Protein AF-A0A819GSH6-F1 (afdb_monomer_lite)

Structure (mmCIF, N/CA/C/O backbone):
data_AF-A0A819GSH6-F1
#
_entry.id   AF-A0A819GSH6-F1
#
loop_
_atom_site.group_PDB
_atom_site.id
_atom_site.type_symbol
_atom_site.label_atom_id
_atom_site.label_alt_id
_atom_site.label_comp_id
_atom_site.label_asym_id
_atom_site.label_entity_id
_atom_site.label_seq_id
_atom_site.pdbx_PDB_ins_code
_atom_site.Cartn_x
_atom_site.Cartn_y
_atom_site.Cartn_z
_atom_site.occupancy
_atom_site.B_iso_or_equiv
_atom_site.auth_seq_id
_atom_site.auth_comp_id
_atom_site.auth_asym_id
_atom_site.auth_atom_id
_atom_site.pdbx_PDB_model_num
ATOM 1 N N . MET A 1 1 ? -55.012 -60.116 -41.519 1.00 29.56 1 MET A N 1
ATOM 2 C CA . MET A 1 1 ? -55.286 -61.247 -40.594 1.00 29.56 1 MET A CA 1
ATOM 3 C C . MET A 1 1 ? -55.506 -60.691 -39.180 1.00 29.56 1 MET A C 1
ATOM 5 O O . MET A 1 1 ? -55.038 -59.587 -38.940 1.00 29.56 1 MET A O 1
ATOM 9 N N . PRO A 1 2 ? -56.245 -61.376 -38.283 1.00 50.84 2 PRO A N 1
ATOM 10 C CA . PRO A 1 2 ? -56.673 -60.858 -36.967 1.00 50.84 2 PRO A CA 1
ATOM 11 C C . PRO A 1 2 ? -55.722 -61.301 -35.817 1.00 50.84 2 PRO A C 1
ATOM 13 O O . PRO A 1 2 ? -54.854 -62.135 -36.055 1.00 50.84 2 PRO A O 1
ATOM 16 N N . LYS A 1 3 ? -55.830 -60.839 -34.554 1.00 34.78 3 LYS A N 1
ATOM 17 C CA . LYS A 1 3 ? -56.989 -60.931 -33.624 1.00 34.78 3 LYS A CA 1
ATOM 18 C C . LYS A 1 3 ? -56.891 -59.908 -32.463 1.00 34.78 3 LYS A C 1
ATOM 20 O O . LYS A 1 3 ? -55.824 -59.796 -31.889 1.00 34.78 3 LYS A O 1
ATOM 25 N N . LYS A 1 4 ? -57.987 -59.169 -32.172 1.00 39.97 4 LYS A N 1
ATOM 26 C CA . LYS A 1 4 ? -58.878 -59.247 -30.962 1.00 39.97 4 LYS A CA 1
ATOM 27 C C . LYS A 1 4 ? -58.210 -58.791 -29.643 1.00 39.97 4 LYS A C 1
ATOM 29 O O . LYS A 1 4 ? -57.125 -59.265 -29.366 1.00 39.97 4 LYS A O 1
ATOM 34 N N . ARG A 1 5 ? -58.811 -58.010 -28.729 1.00 35.88 5 ARG A N 1
ATOM 35 C CA . ARG A 1 5 ? -60.200 -57.544 -28.401 1.00 35.88 5 ARG A CA 1
ATOM 36 C C . ARG A 1 5 ? -60.038 -56.415 -27.323 1.00 35.88 5 ARG A C 1
ATOM 38 O O . ARG A 1 5 ? -58.924 -56.310 -26.835 1.00 35.88 5 ARG A O 1
ATOM 45 N N . ASN A 1 6 ? -60.972 -55.627 -26.760 1.00 34.88 6 ASN A N 1
ATOM 46 C CA . ASN A 1 6 ? -62.384 -55.133 -26.856 1.00 34.88 6 ASN A CA 1
ATOM 47 C C . ASN A 1 6 ? -62.482 -54.078 -25.688 1.00 34.88 6 ASN A C 1
ATOM 49 O O . ASN A 1 6 ? -61.658 -54.190 -24.788 1.00 34.88 6 ASN A O 1
ATOM 53 N N . ARG A 1 7 ? -63.427 -53.150 -25.445 1.00 32.84 7 ARG A N 1
ATOM 54 C CA . ARG A 1 7 ? -64.599 -52.442 -26.048 1.00 32.84 7 ARG A CA 1
ATOM 55 C C . ARG A 1 7 ? -65.018 -51.395 -24.948 1.00 32.84 7 ARG A C 1
ATOM 57 O O . ARG A 1 7 ? -64.733 -51.691 -23.794 1.00 32.84 7 ARG A O 1
ATOM 64 N N . ASN A 1 8 ? -65.735 -50.274 -25.118 1.00 31.33 8 ASN A N 1
ATOM 65 C CA . ASN A 1 8 ? -66.332 -49.534 -26.247 1.00 31.33 8 ASN A CA 1
ATOM 66 C C . ASN A 1 8 ? -66.898 -48.179 -25.730 1.00 31.33 8 ASN A C 1
ATOM 68 O O . ASN A 1 8 ? -67.348 -48.190 -24.591 1.00 31.33 8 ASN A O 1
ATOM 72 N N . GLU A 1 9 ? -67.052 -47.155 -26.594 1.00 31.59 9 GLU A N 1
ATOM 73 C CA . GLU A 1 9 ? -67.928 -45.952 -26.407 1.00 31.59 9 GLU A CA 1
ATOM 74 C C . GLU A 1 9 ? -67.539 -45.005 -25.217 1.00 31.59 9 GLU A C 1
ATOM 76 O O . GLU A 1 9 ? -66.958 -45.463 -24.242 1.00 31.59 9 GLU A O 1
ATOM 81 N N . PHE A 1 10 ? -67.754 -43.673 -25.214 1.00 26.70 10 PHE A N 1
ATOM 82 C CA . PHE A 1 10 ? -68.437 -42.749 -26.147 1.00 26.70 10 PHE A CA 1
ATOM 83 C C . PHE A 1 10 ? -67.972 -41.271 -25.962 1.00 26.70 10 PHE A C 1
ATOM 85 O O . PHE A 1 10 ? -67.733 -40.891 -24.825 1.00 26.70 10 PHE A O 1
ATOM 92 N N . VAL A 1 11 ? -67.977 -40.480 -27.056 1.00 28.11 11 VAL A N 1
ATOM 93 C CA . VAL A 1 11 ? -68.292 -39.019 -27.163 1.00 28.11 11 VAL A CA 1
ATOM 94 C C . VAL A 1 11 ? -67.421 -37.960 -26.436 1.00 28.11 11 VAL A C 1
ATOM 96 O O . VAL A 1 11 ? -67.377 -37.942 -25.215 1.00 28.11 11 VAL A O 1
ATOM 99 N N . ASP A 1 12 ? -66.783 -37.095 -27.251 1.00 26.88 12 ASP A N 1
ATOM 100 C CA . ASP A 1 12 ? -66.803 -35.601 -27.346 1.00 26.88 12 ASP A CA 1
ATOM 101 C C . ASP A 1 12 ? -66.763 -34.723 -26.050 1.00 26.88 12 ASP A C 1
ATOM 103 O O . ASP A 1 12 ? -67.093 -35.177 -24.963 1.00 26.88 12 ASP A O 1
ATOM 107 N N . GLU A 1 13 ? -66.350 -33.442 -26.044 1.00 27.77 13 GLU A N 1
ATOM 108 C CA . GLU A 1 13 ? -66.309 -32.418 -27.109 1.00 27.77 13 GLU A CA 1
ATOM 109 C C . GLU A 1 13 ? -65.309 -31.264 -26.782 1.00 27.77 13 GLU A C 1
ATOM 111 O O . GLU A 1 13 ? -64.917 -31.105 -25.631 1.00 27.77 13 GLU A O 1
ATOM 116 N N . GLN A 1 14 ? -64.939 -30.464 -27.797 1.00 27.42 14 GLN A N 1
ATOM 117 C CA . GLN A 1 14 ? -64.312 -29.116 -27.760 1.00 27.42 14 GLN A CA 1
ATOM 118 C C . GLN A 1 14 ? -63.014 -28.824 -26.959 1.00 27.42 14 GLN A C 1
ATOM 120 O O . GLN A 1 14 ? -62.959 -28.836 -25.733 1.00 27.42 14 GLN A O 1
ATOM 125 N N . ALA A 1 15 ? -62.017 -28.326 -27.700 1.00 27.75 15 ALA A N 1
ATOM 126 C CA . ALA A 1 15 ? -61.119 -27.252 -27.273 1.00 27.75 15 ALA A CA 1
ATOM 127 C C . ALA A 1 15 ? -60.969 -26.286 -28.464 1.00 27.75 15 ALA A C 1
ATOM 129 O O . ALA A 1 15 ? -60.637 -26.735 -29.562 1.00 27.75 15 ALA A O 1
ATOM 130 N N . GLU A 1 16 ? -61.264 -25.001 -28.269 1.00 25.88 16 GLU A N 1
ATOM 131 C CA . GLU A 1 16 ? -61.119 -23.952 -29.288 1.00 25.88 16 GLU A CA 1
ATOM 132 C C . GLU A 1 16 ? -59.935 -23.046 -28.926 1.00 25.88 16 GLU A C 1
ATOM 134 O O . GLU A 1 16 ? -59.720 -22.730 -27.755 1.00 25.88 16 GLU A O 1
ATOM 139 N N . GLU A 1 17 ? -59.164 -22.641 -29.934 1.00 27.50 17 GLU A N 1
ATOM 140 C CA . GLU A 1 17 ? -58.280 -21.480 -29.841 1.00 27.50 17 GLU A CA 1
ATOM 141 C C . GLU A 1 17 ? -59.147 -20.222 -29.958 1.00 27.50 17 GLU A C 1
ATOM 143 O O . GLU A 1 17 ? -59.957 -20.144 -30.881 1.00 27.50 17 GLU A O 1
ATOM 148 N N . ASP A 1 18 ? -58.933 -19.212 -29.113 1.00 23.55 18 ASP A N 1
ATOM 149 C CA . ASP A 1 18 ? -59.076 -17.831 -29.579 1.00 23.55 18 ASP A CA 1
ATOM 150 C C . ASP A 1 18 ? -58.216 -16.858 -28.761 1.00 23.55 18 ASP A C 1
ATOM 152 O O . ASP A 1 18 ? -57.791 -17.156 -27.642 1.00 23.55 18 ASP A O 1
ATOM 156 N N . SER A 1 19 ? -57.914 -15.708 -29.360 1.00 27.12 19 SER A N 1
ATOM 157 C CA . SER A 1 19 ? -56.946 -14.732 -28.844 1.00 27.12 19 SER A CA 1
ATOM 158 C C . SER A 1 19 ? -57.616 -13.581 -28.089 1.00 27.12 19 SER A C 1
ATOM 160 O O . SER A 1 19 ? -58.735 -13.183 -28.407 1.00 27.12 19 SER A O 1
ATOM 162 N N . ALA A 1 20 ? -56.899 -12.977 -27.137 1.00 28.45 20 ALA A N 1
ATOM 163 C CA . ALA A 1 20 ? -57.297 -11.718 -26.510 1.00 28.45 20 ALA A CA 1
ATOM 164 C C . ALA A 1 20 ? -56.077 -10.804 -26.322 1.00 28.45 20 ALA A C 1
ATOM 166 O O . ALA A 1 20 ? -55.145 -11.136 -25.592 1.00 28.45 20 ALA A O 1
ATOM 167 N N . GLU A 1 21 ? -56.087 -9.656 -26.996 1.00 31.52 21 GLU A N 1
ATOM 168 C CA . GLU A 1 21 ? -55.086 -8.596 -26.844 1.00 31.52 21 GLU A CA 1
ATOM 169 C C . GLU A 1 21 ? -55.420 -7.747 -25.606 1.00 31.52 21 GLU A C 1
ATOM 171 O O . GLU A 1 21 ? -56.542 -7.250 -25.478 1.00 31.52 21 GLU A O 1
ATOM 176 N N . GLU A 1 22 ? -54.458 -7.530 -24.705 1.00 29.08 22 GLU A N 1
ATOM 177 C CA . GLU A 1 22 ? -54.650 -6.651 -23.545 1.00 29.08 22 GLU A CA 1
ATOM 178 C C . GLU A 1 22 ? -54.141 -5.232 -23.861 1.00 29.08 22 GLU A C 1
ATOM 180 O O . GLU A 1 22 ? -52.987 -5.031 -24.241 1.00 29.08 22 GLU A O 1
ATOM 185 N N . SER A 1 23 ? -55.030 -4.237 -23.778 1.00 36.78 23 SER A N 1
ATOM 186 C CA . SER A 1 23 ? -54.825 -2.930 -24.424 1.00 36.78 23 SER A CA 1
ATOM 187 C C . SER A 1 23 ? -54.284 -1.824 -23.501 1.00 36.78 23 SER A C 1
ATOM 189 O O . SER A 1 23 ? -54.570 -1.766 -22.303 1.00 36.78 23 SER A O 1
ATOM 191 N N . ASP A 1 24 ? -53.552 -0.868 -24.089 1.00 39.53 24 ASP A N 1
ATOM 192 C CA . ASP A 1 24 ? -52.845 0.239 -23.409 1.00 39.53 24 ASP A CA 1
ATOM 193 C C . ASP A 1 24 ? -53.706 1.166 -22.522 1.00 39.53 24 ASP A C 1
ATOM 195 O O . ASP A 1 24 ? -53.179 2.035 -21.812 1.00 39.53 24 ASP A O 1
ATOM 199 N N . THR A 1 25 ? -55.032 1.020 -22.532 1.00 38.94 25 THR A N 1
ATOM 200 C CA . THR A 1 25 ? -55.928 1.817 -21.688 1.00 38.94 25 THR A CA 1
ATOM 201 C C . THR A 1 25 ? -55.748 1.558 -20.192 1.00 38.94 25 THR A C 1
ATOM 203 O O . THR A 1 25 ? -55.953 2.485 -19.407 1.00 38.94 25 THR A O 1
ATOM 206 N N . GLU A 1 26 ? -55.332 0.359 -19.771 1.00 38.50 26 GLU A N 1
ATOM 207 C CA . GLU A 1 26 ? -55.174 0.048 -18.339 1.00 38.50 26 GLU A CA 1
ATOM 208 C C . GLU A 1 26 ? -53.912 0.678 -17.731 1.00 38.50 26 GLU A C 1
ATOM 210 O O . GLU A 1 26 ? -53.970 1.285 -16.656 1.00 38.50 26 GLU A O 1
ATOM 215 N N . LYS A 1 27 ? -52.781 0.640 -18.454 1.00 45.66 27 LYS A N 1
ATOM 216 C CA . LYS A 1 27 ? -51.521 1.282 -18.032 1.00 45.66 27 LYS A CA 1
ATOM 217 C C . LYS A 1 27 ? -51.714 2.784 -17.791 1.00 45.66 27 LYS A C 1
ATOM 219 O O . LYS A 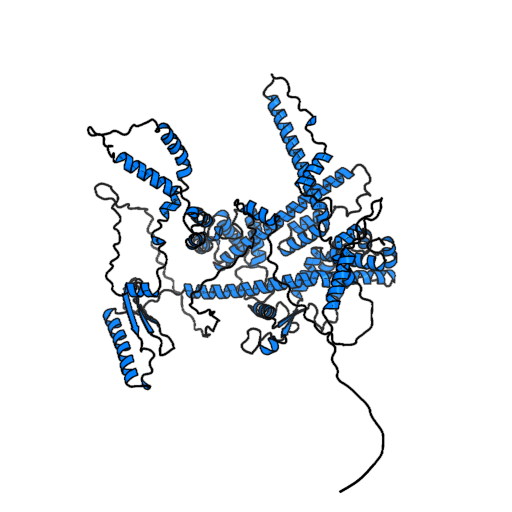1 27 ? -51.272 3.316 -16.770 1.00 45.66 27 LYS A O 1
ATOM 224 N N . LYS A 1 28 ? -52.459 3.463 -18.674 1.00 42.84 28 LYS A N 1
ATOM 225 C CA . LYS A 1 28 ? -52.787 4.894 -18.528 1.00 42.84 28 LYS A CA 1
ATOM 226 C C . LYS A 1 28 ? -53.732 5.179 -17.351 1.00 42.84 28 LYS A C 1
ATOM 228 O O . LYS A 1 28 ? -53.584 6.219 -16.711 1.00 42.84 28 LYS A O 1
ATOM 233 N N . GLN A 1 29 ? -54.639 4.263 -17.003 1.00 41.03 29 GLN A N 1
ATOM 234 C CA . GLN A 1 29 ? -55.496 4.416 -15.818 1.00 41.03 29 GLN A CA 1
ATOM 235 C C . GLN A 1 29 ? -54.728 4.219 -14.500 1.00 41.03 29 GLN A C 1
ATOM 237 O O . GLN A 1 29 ? -54.904 5.022 -13.581 1.00 41.03 29 GLN A O 1
ATOM 242 N N . ARG A 1 30 ? -53.806 3.245 -14.414 1.00 44.84 30 ARG A N 1
ATOM 243 C CA . ARG A 1 30 ? -52.916 3.095 -13.242 1.00 44.84 30 ARG A CA 1
ATOM 244 C C . ARG A 1 30 ? -52.026 4.329 -13.033 1.00 44.84 30 ARG A C 1
ATOM 246 O O . ARG A 1 30 ? -51.965 4.849 -11.919 1.00 44.84 30 ARG A O 1
ATOM 253 N N . ALA A 1 31 ? -51.419 4.861 -14.096 1.00 46.72 31 ALA A N 1
ATOM 254 C CA . ALA A 1 31 ? -50.611 6.084 -14.020 1.00 46.72 31 ALA A CA 1
ATOM 255 C C . ALA A 1 31 ? -51.419 7.314 -13.545 1.00 46.72 31 ALA A C 1
ATOM 257 O O . ALA A 1 31 ? -50.927 8.119 -12.749 1.00 46.72 31 ALA A O 1
ATOM 258 N N . ALA A 1 32 ? -52.678 7.443 -13.981 1.00 41.22 32 ALA A N 1
ATOM 259 C CA . ALA A 1 32 ? -53.573 8.510 -13.532 1.00 41.22 32 ALA A CA 1
ATOM 260 C C . ALA A 1 32 ? -53.967 8.379 -12.047 1.00 41.22 32 ALA A C 1
ATOM 262 O O . ALA A 1 32 ? -54.071 9.394 -11.356 1.00 41.22 32 ALA A O 1
ATOM 263 N N . ALA A 1 33 ? -54.147 7.156 -11.535 1.00 40.84 33 ALA A N 1
ATOM 264 C CA . ALA A 1 33 ? -54.435 6.912 -10.120 1.00 40.84 33 ALA A CA 1
ATOM 265 C C . ALA A 1 33 ? -53.255 7.312 -9.212 1.00 40.84 33 ALA A C 1
ATOM 267 O O . ALA A 1 33 ? -53.446 8.045 -8.240 1.00 40.84 33 ALA A O 1
ATOM 268 N N . LEU A 1 34 ? -52.028 6.921 -9.578 1.00 44.56 34 LEU A N 1
ATOM 269 C CA . LEU A 1 34 ? -50.799 7.282 -8.856 1.00 44.56 34 LEU A CA 1
ATOM 270 C C . LEU A 1 34 ? -50.559 8.802 -8.811 1.00 44.56 34 LEU A C 1
ATOM 272 O O . LEU A 1 34 ? -50.246 9.339 -7.748 1.00 44.56 34 LEU A O 1
ATOM 276 N N . LYS A 1 35 ? -50.792 9.528 -9.917 1.00 42.09 35 LYS A N 1
ATOM 277 C CA . LYS A 1 35 ? -50.723 11.004 -9.904 1.00 42.09 35 LYS A CA 1
ATOM 278 C C . LYS A 1 35 ? -51.824 11.662 -9.063 1.00 42.09 35 LYS A C 1
ATOM 280 O O . LYS A 1 35 ? -51.605 12.760 -8.560 1.00 42.09 35 LYS A O 1
ATOM 285 N N . LYS A 1 36 ? -52.975 11.010 -8.854 1.00 35.50 36 LYS A N 1
ATOM 286 C CA . LYS A 1 36 ? -54.042 11.541 -7.988 1.00 35.50 36 LYS A CA 1
ATOM 287 C C . LYS A 1 36 ? -53.735 11.387 -6.496 1.00 35.50 36 LYS A C 1
ATOM 289 O O . LYS A 1 36 ? -54.053 12.292 -5.732 1.00 35.50 36 LYS A O 1
ATOM 294 N N . LEU A 1 37 ? -53.074 10.298 -6.097 1.00 36.56 37 LEU A N 1
ATOM 295 C CA . LEU A 1 37 ? -52.664 10.053 -4.706 1.00 36.56 37 LEU A CA 1
ATOM 296 C C . LEU A 1 37 ? -51.582 11.029 -4.211 1.00 36.56 37 LEU A C 1
ATOM 298 O O . LEU A 1 37 ? -51.635 11.451 -3.061 1.00 36.56 37 LEU A O 1
ATOM 302 N N . LYS A 1 38 ? -50.661 11.475 -5.079 1.00 37.47 38 LYS A N 1
ATOM 303 C CA . LYS A 1 38 ? -49.689 12.535 -4.732 1.00 37.47 38 LYS A CA 1
ATOM 304 C C . LYS A 1 38 ? -50.292 13.952 -4.651 1.00 37.47 38 LYS A C 1
ATOM 306 O O . LYS A 1 38 ? -49.584 14.878 -4.282 1.00 37.47 38 LYS A O 1
ATOM 311 N N . SER A 1 39 ? -51.576 14.138 -4.978 1.00 32.41 39 SER A N 1
ATOM 312 C CA . SER A 1 39 ? -52.223 15.460 -5.077 1.00 32.41 39 SER A CA 1
ATOM 313 C C . SER A 1 39 ? -53.180 15.795 -3.920 1.00 32.41 39 SER A C 1
ATOM 315 O O . SER A 1 39 ? -53.810 16.850 -3.961 1.00 32.41 39 SER A O 1
ATOM 317 N N . SER A 1 40 ? -53.346 14.918 -2.921 1.00 31.62 40 SER A N 1
ATOM 318 C CA . SER A 1 40 ? -54.374 15.063 -1.871 1.00 31.62 40 SER A CA 1
ATOM 319 C C . SER A 1 40 ? -53.837 15.057 -0.433 1.00 31.62 40 SER A C 1
ATOM 321 O O . SER A 1 40 ? -54.568 14.676 0.477 1.00 31.62 40 SER A O 1
ATOM 323 N N . ARG A 1 41 ? -52.571 15.443 -0.217 1.00 33.78 41 ARG A N 1
ATOM 324 C CA . ARG A 1 41 ? -51.947 15.561 1.120 1.00 33.78 41 ARG A CA 1
ATOM 325 C C . ARG A 1 41 ? -51.356 16.961 1.354 1.00 33.78 41 ARG A C 1
ATOM 327 O O . ARG A 1 41 ? -50.232 17.108 1.810 1.00 33.78 41 ARG A O 1
ATOM 334 N N . GLN A 1 42 ? -52.121 17.985 0.982 1.00 35.22 42 GLN A N 1
ATOM 335 C CA . GLN A 1 42 ? -51.819 19.400 1.209 1.00 35.22 42 GLN A CA 1
ATOM 336 C C . GLN A 1 42 ? -53.148 20.122 1.509 1.00 35.22 42 GLN A C 1
ATOM 338 O O . GLN A 1 42 ? -54.169 19.735 0.936 1.00 35.22 42 GLN A O 1
ATOM 343 N N . MET A 1 43 ? -53.121 21.155 2.363 1.00 28.27 43 MET A N 1
ATOM 344 C CA . MET A 1 43 ? -54.264 21.906 2.938 1.00 28.27 43 MET A CA 1
ATOM 345 C C . MET A 1 43 ? -54.957 21.308 4.184 1.00 28.27 43 MET A C 1
ATOM 347 O O . MET A 1 43 ? -56.093 20.838 4.104 1.00 28.27 43 MET A O 1
ATOM 351 N N . SER A 1 44 ? -54.330 21.478 5.352 1.00 26.19 44 SER A N 1
ATOM 352 C CA . SER A 1 44 ? -55.020 21.793 6.620 1.00 26.19 44 SER A CA 1
ATOM 353 C C . SER A 1 44 ? -54.020 22.372 7.628 1.00 26.19 44 SER A C 1
ATOM 355 O O . SER A 1 44 ? -53.086 21.667 7.999 1.00 26.19 44 SER A O 1
ATOM 357 N N . ASP A 1 45 ? -54.225 23.617 8.060 1.00 32.47 45 ASP A N 1
ATOM 358 C CA . ASP A 1 45 ? -53.485 24.241 9.167 1.00 32.47 45 ASP A CA 1
ATOM 359 C C . ASP A 1 45 ? -54.259 24.030 10.487 1.00 32.47 45 ASP A C 1
ATOM 361 O O . ASP A 1 45 ? -55.463 24.294 10.503 1.00 32.47 45 ASP A O 1
ATOM 365 N N . ASP A 1 46 ? -53.589 23.521 11.531 1.00 29.64 46 ASP A N 1
ATOM 366 C CA . ASP A 1 46 ? -53.741 23.848 12.972 1.00 29.64 46 ASP A CA 1
ATOM 367 C C . ASP A 1 46 ? -52.935 22.830 13.835 1.00 29.64 46 ASP A C 1
ATOM 369 O O . ASP A 1 46 ? -53.196 21.631 13.773 1.00 29.64 46 ASP A O 1
ATOM 373 N N . ASP A 1 47 ? -51.974 23.353 14.610 1.00 32.16 47 ASP A N 1
ATOM 374 C CA . ASP A 1 47 ? -51.281 22.881 15.837 1.00 32.16 47 ASP A CA 1
ATOM 375 C C . ASP A 1 47 ? -50.829 21.400 16.079 1.00 32.16 47 ASP A C 1
ATOM 377 O O . ASP A 1 47 ? -51.636 20.490 16.258 1.00 32.16 47 ASP A O 1
ATOM 381 N N . ASP A 1 48 ? -49.502 21.273 16.292 1.00 38.59 48 ASP A N 1
ATOM 382 C CA . ASP A 1 48 ? -48.715 20.383 17.192 1.00 38.59 48 ASP A CA 1
ATOM 383 C C . ASP A 1 48 ? -48.576 18.833 17.013 1.00 38.59 48 ASP A C 1
ATOM 385 O O . ASP A 1 48 ? -49.509 18.093 16.714 1.00 38.59 48 ASP A O 1
ATOM 389 N N . ASP A 1 49 ? -47.352 18.355 17.329 1.00 36.12 49 ASP A N 1
ATOM 390 C CA . ASP A 1 49 ? -46.922 16.982 17.708 1.00 36.12 49 ASP A CA 1
ATOM 391 C C . ASP A 1 49 ? -46.896 15.803 16.679 1.00 36.12 49 ASP A C 1
ATOM 393 O O . ASP A 1 49 ? -47.231 14.669 17.030 1.00 36.12 49 ASP A O 1
ATOM 397 N N . GLU A 1 50 ? -46.354 15.979 15.458 1.00 31.45 50 GLU A N 1
ATOM 398 C CA . GLU A 1 50 ? -45.926 14.850 14.575 1.00 31.45 50 GLU A CA 1
ATOM 399 C C . GLU A 1 50 ? -44.515 15.018 13.929 1.00 31.45 50 GLU A C 1
ATOM 401 O O . GLU A 1 50 ? -44.376 15.072 12.707 1.00 31.45 50 GLU A O 1
ATOM 406 N N . GLU A 1 51 ? -43.432 15.018 14.724 1.00 32.62 51 GLU A N 1
ATOM 407 C CA . GLU A 1 51 ? -42.054 14.753 14.236 1.00 32.62 51 GLU A CA 1
ATOM 408 C C . GLU A 1 51 ? -41.427 13.542 14.965 1.00 32.62 51 GLU A C 1
ATOM 410 O O . GLU A 1 51 ? -41.064 13.645 16.133 1.00 32.62 51 GLU A O 1
ATOM 415 N N . ASP A 1 52 ? -41.318 12.386 14.284 1.00 34.25 52 ASP A N 1
ATOM 416 C CA . ASP A 1 52 ? -40.410 11.260 14.637 1.00 34.25 52 ASP A CA 1
ATOM 417 C C . ASP A 1 52 ? -40.460 10.086 13.619 1.00 34.25 52 ASP A C 1
ATOM 419 O O . ASP A 1 52 ? -39.510 9.311 13.505 1.00 34.25 52 ASP A O 1
ATOM 423 N N . GLU A 1 53 ? -41.560 9.903 12.871 1.00 38.34 53 GLU A N 1
ATOM 424 C CA . GLU A 1 53 ? -41.768 8.711 12.019 1.00 38.34 53 GLU A CA 1
ATOM 425 C C . GLU A 1 53 ? -41.125 8.794 10.616 1.00 38.34 53 GLU A C 1
ATOM 427 O O . GLU A 1 53 ? -41.814 8.780 9.594 1.00 38.34 53 GLU A O 1
ATOM 432 N N . VAL A 1 54 ? -39.788 8.802 10.546 1.00 36.97 54 VAL A N 1
ATOM 433 C CA . VAL A 1 54 ? -39.054 8.486 9.301 1.00 36.97 54 VAL A CA 1
ATOM 434 C C . VAL A 1 54 ? -37.870 7.553 9.583 1.00 36.97 54 VAL A C 1
ATOM 436 O O . VAL A 1 54 ? -36.745 7.989 9.814 1.00 36.97 54 VAL A O 1
ATOM 439 N N . MET A 1 55 ? -38.114 6.240 9.548 1.00 44.59 55 MET A N 1
ATOM 440 C CA . MET A 1 55 ? -37.039 5.240 9.543 1.00 44.59 55 MET A CA 1
ATOM 441 C C . MET A 1 55 ? -36.365 5.232 8.162 1.00 44.59 55 MET A C 1
ATOM 443 O O . MET A 1 55 ? -37.046 5.041 7.155 1.00 44.59 55 MET A O 1
ATOM 447 N N . ASP A 1 56 ? -35.045 5.441 8.108 1.00 61.00 56 ASP A N 1
ATOM 448 C CA . ASP A 1 56 ? -34.282 5.450 6.851 1.00 61.00 56 ASP A CA 1
ATOM 449 C C . ASP A 1 56 ? -34.375 4.079 6.152 1.00 61.00 56 ASP A C 1
ATOM 451 O O . ASP A 1 56 ? -34.145 3.031 6.764 1.00 61.00 56 ASP A O 1
ATOM 455 N N . GLU A 1 57 ? -34.706 4.084 4.858 1.00 44.28 57 GLU A N 1
ATOM 456 C CA . GLU A 1 57 ? -34.878 2.876 4.049 1.00 44.28 57 GLU A CA 1
ATOM 457 C C . GLU A 1 57 ? -33.588 2.038 3.988 1.00 44.28 57 GLU A C 1
ATOM 459 O O . GLU A 1 57 ? -33.656 0.813 3.879 1.00 44.28 57 GLU A O 1
ATOM 464 N N . GLN A 1 58 ? -32.408 2.661 4.115 1.00 46.25 58 GLN A N 1
ATOM 465 C CA . GLN A 1 58 ? -31.145 1.924 4.196 1.00 46.25 58 GLN A CA 1
ATOM 466 C C . GLN A 1 58 ? -30.957 1.245 5.559 1.00 46.25 58 GLN A C 1
ATOM 468 O O . GLN A 1 58 ? -30.577 0.077 5.606 1.00 46.25 58 GLN A O 1
ATOM 473 N N . ALA A 1 59 ? -31.279 1.925 6.664 1.00 45.72 59 ALA A N 1
ATOM 474 C CA . ALA A 1 59 ? -31.229 1.322 7.998 1.00 45.72 59 ALA A CA 1
ATOM 475 C C . ALA A 1 59 ? -32.238 0.165 8.128 1.00 45.72 59 ALA A C 1
ATOM 477 O O . ALA A 1 59 ? -31.938 -0.856 8.750 1.00 45.72 59 ALA A O 1
ATOM 478 N N . ALA A 1 60 ? -33.399 0.288 7.474 1.00 51.66 60 ALA A N 1
ATOM 479 C CA . ALA A 1 60 ? -34.372 -0.789 7.343 1.00 51.66 60 ALA A CA 1
ATOM 480 C C . ALA A 1 60 ? -33.827 -1.971 6.518 1.00 51.66 60 ALA A C 1
ATOM 482 O O . ALA A 1 60 ? -33.967 -3.110 6.956 1.00 51.66 60 ALA A O 1
ATOM 483 N N . LYS A 1 61 ? -33.161 -1.736 5.375 1.00 55.06 61 LYS A N 1
ATOM 484 C CA . LYS A 1 61 ? -32.528 -2.799 4.563 1.00 55.06 61 LYS A CA 1
ATOM 485 C C . LYS A 1 61 ? -31.423 -3.536 5.318 1.00 55.06 61 LYS A C 1
ATOM 487 O O . LYS A 1 61 ? -31.381 -4.765 5.278 1.00 55.06 61 LYS A O 1
ATOM 492 N N . ASP A 1 62 ? -30.570 -2.812 6.044 1.00 53.28 62 ASP A N 1
ATOM 493 C CA . ASP A 1 62 ? -29.560 -3.429 6.906 1.00 53.28 62 ASP A CA 1
ATOM 494 C C . ASP A 1 62 ? -30.208 -4.284 8.006 1.00 53.28 62 ASP A C 1
ATOM 496 O O . ASP A 1 62 ? -29.799 -5.432 8.180 1.00 53.28 62 ASP A O 1
ATOM 500 N N . LEU A 1 63 ? -31.262 -3.793 8.677 1.00 48.88 63 LEU A N 1
ATOM 501 C CA . LEU A 1 63 ? -32.038 -4.566 9.660 1.00 48.88 63 LEU A CA 1
ATOM 502 C C . LEU A 1 63 ? -32.690 -5.819 9.045 1.00 48.88 63 LEU A C 1
ATOM 504 O O . LEU A 1 63 ? -32.686 -6.889 9.655 1.00 48.88 63 LEU A O 1
ATOM 508 N N . GLN A 1 64 ? -33.237 -5.704 7.834 1.00 44.97 64 GLN A N 1
ATOM 509 C CA . GLN A 1 64 ? -33.956 -6.782 7.152 1.00 44.97 64 GLN A CA 1
ATOM 510 C C . GLN A 1 64 ? -33.029 -7.954 6.785 1.00 44.97 64 GLN A C 1
ATOM 512 O O . GLN A 1 64 ? -33.466 -9.102 6.797 1.00 44.97 64 GLN A O 1
ATOM 517 N N . GLY A 1 65 ? -31.732 -7.690 6.587 1.00 47.34 65 GLY A N 1
ATOM 518 C CA . GLY A 1 65 ? -30.692 -8.714 6.441 1.00 47.34 65 GLY A CA 1
ATOM 519 C C . GLY A 1 65 ? -30.349 -9.504 7.717 1.00 47.34 65 GLY A C 1
ATOM 520 O O . GLY A 1 65 ? -29.539 -10.427 7.641 1.00 47.34 65 GLY A O 1
ATOM 521 N N . PHE A 1 66 ? -30.929 -9.176 8.882 1.00 42.09 66 PHE A N 1
ATOM 522 C CA . PHE A 1 66 ? -30.657 -9.857 10.161 1.00 42.09 66 PHE A CA 1
ATOM 523 C C . PHE A 1 66 ? -31.780 -10.776 10.667 1.00 42.09 66 PHE A C 1
ATOM 525 O O . PHE A 1 66 ? -31.561 -11.512 11.634 1.00 42.09 66 PHE A O 1
ATOM 532 N N . ILE A 1 67 ? -32.972 -10.757 10.058 1.00 30.14 67 ILE A N 1
ATOM 533 C CA . ILE A 1 67 ? -34.115 -11.578 10.494 1.00 30.14 67 ILE A CA 1
ATOM 534 C C . ILE A 1 67 ? -34.158 -12.880 9.684 1.00 30.14 67 ILE A C 1
ATOM 536 O O . ILE A 1 67 ? -34.921 -13.022 8.734 1.00 30.14 67 ILE A O 1
ATOM 540 N N . ALA A 1 68 ? -33.336 -13.849 10.089 1.00 32.12 68 ALA A N 1
ATOM 541 C CA . ALA A 1 68 ? -33.504 -15.244 9.694 1.00 32.12 68 ALA A CA 1
ATOM 542 C C . ALA A 1 68 ? -34.396 -15.959 10.724 1.00 32.12 68 ALA A C 1
ATOM 544 O O . ALA A 1 68 ? -34.035 -16.040 11.902 1.00 32.12 68 ALA A O 1
ATOM 545 N N . GLU A 1 69 ? -35.551 -16.482 10.302 1.00 26.91 69 GLU A N 1
ATOM 546 C CA . GLU A 1 69 ? -36.350 -17.363 11.161 1.00 26.91 69 GLU A CA 1
ATOM 547 C C . GLU A 1 69 ? -35.637 -18.720 11.342 1.00 26.91 69 GLU A C 1
ATOM 549 O O . GLU A 1 69 ? -35.090 -19.263 10.378 1.00 26.91 69 GLU A O 1
ATOM 554 N N . PRO A 1 70 ? -35.597 -19.290 12.563 1.00 29.47 70 PRO A N 1
ATOM 555 C CA . PRO A 1 70 ? -34.788 -20.470 12.851 1.00 29.47 70 PRO A CA 1
ATOM 556 C C . PRO A 1 70 ? -35.463 -21.791 12.433 1.00 29.47 70 PRO A C 1
ATOM 558 O O . PRO A 1 70 ? -35.864 -22.583 13.286 1.00 29.47 70 PRO A O 1
ATOM 561 N N . GLY A 1 71 ? -35.469 -22.050 11.123 1.00 28.02 71 GLY A N 1
ATOM 562 C CA . GLY A 1 71 ? -35.365 -23.397 10.549 1.00 28.02 71 GLY A CA 1
ATOM 563 C C . GLY A 1 71 ? -36.640 -24.064 10.018 1.00 28.02 71 GLY A C 1
ATOM 564 O O . GLY A 1 71 ? -37.546 -24.390 10.777 1.00 28.02 71 GLY A O 1
ATOM 565 N N . GLU A 1 72 ? -36.592 -24.417 8.732 1.00 25.88 72 GLU A N 1
ATOM 566 C CA . GLU A 1 72 ? -37.045 -25.703 8.179 1.00 25.88 72 GLU A CA 1
ATOM 567 C C . GLU A 1 72 ? -36.036 -26.113 7.076 1.00 25.88 72 GLU A C 1
ATOM 569 O O . GLU A 1 72 ? -35.401 -25.243 6.475 1.00 25.88 72 GLU A O 1
ATOM 574 N N . ASP A 1 73 ? -35.795 -27.417 6.889 1.00 28.03 73 ASP A N 1
ATOM 575 C CA . ASP A 1 73 ? -34.740 -27.947 6.002 1.00 28.03 73 ASP A CA 1
ATOM 576 C C . ASP A 1 73 ? -35.213 -28.129 4.541 1.00 28.03 73 ASP A C 1
ATOM 578 O O . ASP A 1 73 ? -36.374 -28.449 4.306 1.00 28.03 73 ASP A O 1
ATOM 582 N N . GLU A 1 74 ? -34.269 -27.988 3.598 1.00 31.80 74 GLU A N 1
ATOM 583 C CA . GLU A 1 74 ? -34.255 -28.435 2.183 1.00 31.80 74 GLU A CA 1
ATOM 584 C C . GLU A 1 74 ? -35.586 -28.615 1.406 1.00 31.80 74 GLU A C 1
ATOM 586 O O . GLU A 1 74 ? -36.283 -29.614 1.569 1.00 31.80 74 GLU A O 1
ATOM 591 N N . GLU A 1 75 ? -35.775 -27.816 0.345 1.00 24.73 75 GLU A N 1
ATOM 592 C CA . GLU A 1 75 ? -36.091 -28.369 -0.988 1.00 24.73 75 GLU A CA 1
ATOM 593 C C . GLU A 1 75 ? -35.563 -27.438 -2.110 1.00 24.73 75 GLU A C 1
ATOM 595 O O . GLU A 1 75 ? -35.659 -26.215 -2.009 1.00 24.73 75 GLU A O 1
ATOM 600 N N . ASP A 1 76 ? -34.951 -28.013 -3.156 1.00 34.16 76 ASP A N 1
ATOM 601 C CA . ASP A 1 76 ? -34.499 -27.300 -4.368 1.00 34.16 76 ASP A CA 1
ATOM 602 C C . ASP A 1 76 ? -35.714 -26.856 -5.205 1.00 34.16 76 ASP A C 1
ATOM 604 O O . ASP A 1 76 ? -36.502 -27.713 -5.612 1.00 34.16 76 ASP A O 1
ATOM 608 N N . ASP A 1 77 ? -35.801 -25.582 -5.611 1.00 26.30 77 ASP A N 1
ATOM 609 C CA . ASP A 1 77 ? -36.514 -25.244 -6.852 1.00 26.30 77 ASP A CA 1
ATOM 610 C C . ASP A 1 77 ? -35.961 -23.999 -7.576 1.00 26.30 77 ASP A C 1
ATOM 612 O O . ASP A 1 77 ? -35.102 -23.268 -7.082 1.00 26.30 77 ASP A O 1
ATOM 616 N N . ASN A 1 78 ? -36.402 -23.817 -8.819 1.00 30.41 78 ASN A N 1
ATOM 617 C CA . ASN A 1 78 ? -35.755 -22.998 -9.837 1.00 30.41 78 ASN A CA 1
ATOM 618 C C . ASN A 1 78 ? -36.308 -21.566 -9.854 1.00 30.41 78 ASN A C 1
ATOM 620 O O . ASN A 1 78 ? -37.385 -21.328 -10.407 1.00 30.41 78 ASN A O 1
ATOM 624 N N . GLU A 1 79 ? -35.537 -20.593 -9.366 1.00 27.55 79 GLU A N 1
ATOM 625 C CA . GLU A 1 79 ? -35.803 -19.185 -9.683 1.00 27.55 79 GLU A CA 1
ATOM 626 C C . GLU A 1 79 ? -35.271 -18.801 -11.074 1.00 27.55 79 GLU A C 1
ATOM 628 O O . GLU A 1 79 ? -34.349 -19.406 -11.626 1.00 27.55 79 GLU A O 1
ATOM 633 N N . ASN A 1 80 ? -35.945 -17.831 -11.692 1.00 23.88 80 ASN A N 1
ATOM 634 C CA . ASN A 1 80 ? -35.948 -17.618 -13.135 1.00 23.88 80 ASN A CA 1
ATOM 635 C C . ASN A 1 80 ? -35.534 -16.173 -13.444 1.00 23.88 80 ASN A C 1
ATOM 637 O O . ASN A 1 80 ? -36.385 -15.283 -13.432 1.00 23.88 80 ASN A O 1
ATOM 641 N N . ASP A 1 81 ? -34.237 -15.954 -13.690 1.00 24.72 81 ASP A N 1
ATOM 642 C CA . ASP A 1 81 ? -33.618 -14.634 -13.892 1.00 24.72 81 ASP A CA 1
ATOM 643 C C . ASP A 1 81 ? -34.327 -13.799 -14.980 1.00 24.72 81 ASP A C 1
ATOM 645 O O . ASP A 1 81 ? -34.026 -13.894 -16.175 1.00 24.72 81 ASP A O 1
ATOM 649 N N . GLN A 1 82 ? -35.239 -12.913 -14.568 1.00 26.70 82 GLN A N 1
ATOM 650 C CA . GLN A 1 82 ? -35.675 -11.800 -15.406 1.00 26.70 82 GLN A CA 1
ATOM 651 C C . GLN A 1 82 ? -34.654 -10.670 -15.296 1.00 26.70 82 GLN A C 1
ATOM 653 O O . GLN A 1 82 ? -34.637 -9.908 -14.334 1.00 26.70 82 GLN A O 1
ATOM 658 N N . SER A 1 83 ? -33.809 -10.570 -16.319 1.00 25.31 83 SER A N 1
ATOM 659 C CA . SER A 1 83 ? -32.791 -9.534 -16.464 1.00 25.31 83 SER A CA 1
ATOM 660 C C . SER A 1 83 ? -33.379 -8.120 -16.360 1.00 25.31 83 SER A C 1
ATOM 662 O O . SER A 1 83 ? -34.041 -7.652 -17.293 1.00 25.31 83 SER A O 1
ATOM 664 N N . GLY A 1 84 ? -33.074 -7.417 -15.267 1.00 25.00 84 GLY A N 1
ATOM 665 C CA . GLY A 1 84 ? -33.119 -5.956 -15.235 1.00 25.00 84 GLY A CA 1
ATOM 666 C C . GLY A 1 84 ? -32.048 -5.404 -16.177 1.00 25.00 84 GLY A C 1
ATOM 667 O O . GLY A 1 84 ? -30.903 -5.848 -16.139 1.00 25.00 84 GLY A O 1
ATOM 668 N N . SER A 1 85 ? -32.428 -4.496 -17.074 1.00 25.64 85 SER A N 1
ATOM 669 C CA . SER A 1 85 ? -31.561 -4.015 -18.153 1.00 25.64 85 SER A CA 1
ATOM 670 C C . SER A 1 85 ? -31.115 -2.572 -17.939 1.00 25.64 85 SER A C 1
ATOM 672 O O . SER A 1 85 ? -31.969 -1.689 -17.908 1.00 25.64 85 SER A O 1
ATOM 674 N N . GLY A 1 86 ? -29.800 -2.348 -17.941 1.00 27.25 86 GLY A N 1
ATOM 675 C CA . GLY A 1 86 ? -29.191 -1.039 -18.183 1.00 27.25 86 GLY A CA 1
ATOM 676 C C . GLY A 1 86 ? -29.329 -0.039 -17.040 1.00 27.25 86 GLY A C 1
ATOM 677 O O . GLY A 1 86 ? -30.199 0.827 -17.078 1.00 27.25 86 GLY A O 1
ATOM 678 N N . GLU A 1 87 ? -28.398 -0.101 -16.092 1.00 25.44 87 GLU A N 1
ATOM 679 C CA . GLU A 1 87 ? -27.906 1.126 -15.465 1.00 25.44 87 GLU A CA 1
ATOM 680 C C . GLU A 1 87 ? -26.959 1.786 -16.478 1.00 25.44 87 GLU A C 1
ATOM 682 O O . GLU A 1 87 ? -26.106 1.118 -17.068 1.00 25.44 87 GLU A O 1
ATOM 687 N N . SER A 1 88 ? -27.196 3.063 -16.770 1.00 27.30 88 SER A N 1
ATOM 688 C CA . SER A 1 88 ? -26.305 3.887 -17.584 1.00 27.30 88 SER A CA 1
ATOM 689 C C . SER A 1 88 ? -25.082 4.286 -16.771 1.00 27.30 88 SER A C 1
ATOM 691 O O . SER A 1 88 ? -25.180 4.458 -15.559 1.00 27.30 88 SER A O 1
ATOM 693 N N . GLU A 1 89 ? -23.960 4.499 -17.451 1.00 28.39 89 GLU A N 1
ATOM 694 C CA . GLU A 1 89 ? -22.858 5.287 -16.903 1.00 28.39 89 GLU A CA 1
ATOM 695 C C . GLU A 1 89 ? -23.414 6.698 -16.623 1.00 28.39 89 GLU A C 1
ATOM 697 O O . GLU A 1 89 ? -23.796 7.414 -17.549 1.00 28.39 89 GLU A O 1
ATOM 702 N N . GLU A 1 90 ? -23.584 7.041 -15.344 1.00 27.33 90 GLU A N 1
ATOM 703 C CA . GLU A 1 90 ? -23.788 8.425 -14.914 1.00 27.33 90 GLU A CA 1
ATOM 704 C C . GLU A 1 90 ? -22.396 9.065 -14.873 1.00 27.33 90 GLU A C 1
ATOM 706 O O . GLU A 1 90 ? -21.516 8.564 -14.174 1.00 27.33 90 GLU A O 1
ATOM 711 N N . ASP A 1 91 ? -22.173 10.114 -15.670 1.00 30.58 91 ASP A N 1
ATOM 712 C CA . ASP A 1 91 ? -20.927 10.882 -15.626 1.00 30.58 91 ASP A CA 1
ATOM 713 C C . ASP A 1 91 ? -20.746 11.479 -14.216 1.00 30.58 91 ASP A C 1
ATOM 715 O O . ASP A 1 91 ? -21.677 12.088 -13.682 1.00 30.58 91 ASP A O 1
ATOM 719 N N . ASP A 1 92 ? -19.556 11.325 -13.621 1.00 35.44 92 ASP A N 1
ATOM 720 C CA . ASP A 1 92 ? -19.213 11.897 -12.310 1.00 35.44 92 ASP A CA 1
ATOM 721 C C . ASP A 1 92 ? -19.138 13.443 -12.398 1.00 35.44 92 ASP A C 1
ATOM 723 O O . ASP A 1 92 ? -18.076 14.038 -12.611 1.00 35.44 92 ASP A O 1
ATOM 727 N N . ASP A 1 93 ? -20.295 14.097 -12.265 1.00 41.72 93 ASP A N 1
ATOM 728 C CA . ASP A 1 93 ? -20.478 15.555 -12.227 1.00 41.72 93 ASP A CA 1
ATOM 729 C C . ASP A 1 93 ? -19.752 16.137 -10.990 1.00 41.72 93 ASP A C 1
ATOM 731 O O . ASP A 1 93 ? -20.264 16.085 -9.872 1.00 41.72 93 ASP A O 1
ATOM 735 N N . ILE A 1 94 ? -18.535 16.665 -11.189 1.00 50.69 94 ILE A N 1
ATOM 736 C CA . ILE A 1 94 ? -17.612 17.096 -10.118 1.00 50.69 94 ILE A CA 1
ATOM 737 C C . ILE A 1 94 ? -18.283 18.079 -9.138 1.00 50.69 94 ILE A C 1
ATOM 739 O O . ILE A 1 94 ? -18.684 19.182 -9.526 1.00 50.69 94 ILE A O 1
ATOM 743 N N . ASP A 1 95 ? -18.329 17.702 -7.856 1.00 53.03 95 ASP A N 1
ATOM 744 C CA . ASP A 1 95 ? -18.894 18.476 -6.748 1.00 53.03 95 ASP A CA 1
ATOM 745 C C . ASP A 1 95 ? -18.376 19.929 -6.671 1.00 53.03 95 ASP A C 1
ATOM 747 O O . ASP A 1 95 ? -17.207 20.222 -6.931 1.00 53.03 95 ASP A O 1
ATOM 751 N N . GLU A 1 96 ? -19.214 20.859 -6.187 1.00 53.38 96 GLU A N 1
ATOM 752 C CA . GLU A 1 96 ? -18.796 22.256 -5.947 1.00 53.38 96 GLU A CA 1
ATOM 753 C C . GLU A 1 96 ? -17.634 22.375 -4.933 1.00 53.38 96 GLU A C 1
ATOM 755 O O . GLU A 1 96 ? -16.896 23.361 -4.967 1.00 53.38 96 GLU A O 1
ATOM 760 N N . GLU A 1 97 ? -17.448 21.380 -4.055 1.00 54.81 97 GLU A N 1
ATOM 761 C CA . GLU A 1 97 ? -16.345 21.314 -3.081 1.00 54.81 97 GLU A CA 1
ATOM 762 C C . GLU A 1 97 ? -15.021 20.875 -3.749 1.00 54.81 97 GLU A C 1
ATOM 764 O O . GLU A 1 97 ? -13.974 21.474 -3.492 1.00 54.81 97 GLU A O 1
ATOM 769 N N . ASP A 1 98 ? -15.065 19.945 -4.712 1.00 65.69 98 ASP A N 1
ATOM 770 C CA . ASP A 1 98 ? -13.898 19.568 -5.526 1.00 65.69 98 ASP A CA 1
ATOM 771 C C . ASP A 1 98 ? -13.548 20.644 -6.568 1.00 65.69 98 ASP A C 1
ATOM 773 O O . ASP A 1 98 ? -12.372 20.932 -6.799 1.00 65.69 98 ASP A O 1
ATOM 777 N N . LEU A 1 99 ? -14.540 21.344 -7.131 1.00 64.12 99 LEU A N 1
ATOM 778 C CA . LEU A 1 99 ? -14.303 22.536 -7.956 1.00 64.12 99 LEU A CA 1
ATOM 779 C C . LEU A 1 99 ? -13.639 23.675 -7.161 1.00 64.12 99 LEU A C 1
ATOM 781 O O . LEU A 1 99 ? -12.860 24.440 -7.739 1.00 64.12 99 LEU A O 1
ATOM 785 N N . GLN A 1 100 ? -13.890 23.787 -5.850 1.00 63.28 100 GLN A N 1
ATOM 786 C CA . GLN A 1 100 ? -13.136 24.695 -4.978 1.00 63.28 100 GLN A CA 1
ATOM 787 C C . GLN A 1 100 ? -11.701 24.209 -4.751 1.00 63.28 100 GLN A C 1
ATOM 789 O O . GLN A 1 100 ? -10.780 25.005 -4.931 1.00 63.28 100 GLN A O 1
ATOM 794 N N . LEU A 1 101 ? -11.488 22.923 -4.452 1.00 60.50 101 LEU A N 1
ATOM 795 C CA . LEU A 1 101 ? -10.146 22.339 -4.314 1.00 60.50 101 LEU A CA 1
ATOM 796 C C . LEU A 1 101 ? -9.301 22.497 -5.587 1.00 60.50 101 LEU A C 1
ATOM 798 O O . LEU A 1 101 ? -8.122 22.842 -5.502 1.00 60.50 101 LEU A O 1
ATOM 802 N N . ILE A 1 102 ? -9.882 22.312 -6.774 1.00 54.22 102 ILE A N 1
ATOM 803 C CA . ILE A 1 102 ? -9.185 22.533 -8.048 1.00 54.22 102 ILE A CA 1
ATOM 804 C C . ILE A 1 102 ? -8.860 24.023 -8.230 1.00 54.22 102 ILE A C 1
ATOM 806 O O . ILE A 1 102 ? -7.731 24.360 -8.587 1.00 54.22 102 ILE A O 1
ATOM 810 N N . ALA A 1 103 ? -9.801 24.932 -7.953 1.00 52.56 103 ALA A N 1
ATOM 811 C CA . ALA A 1 103 ? -9.571 26.372 -8.092 1.00 52.56 103 ALA A CA 1
ATOM 812 C C . ALA A 1 103 ? -8.506 26.910 -7.114 1.00 52.56 103 ALA A C 1
ATOM 814 O O . ALA A 1 103 ? -7.695 27.748 -7.506 1.00 52.56 103 ALA A O 1
ATOM 815 N N . GLU A 1 104 ? -8.478 26.414 -5.874 1.00 49.41 104 GLU A N 1
ATOM 816 C CA . GLU A 1 104 ? -7.515 26.812 -4.836 1.00 49.41 104 GLU A CA 1
ATOM 817 C C . GLU A 1 104 ? -6.092 26.298 -5.128 1.00 49.41 104 GLU A C 1
ATOM 819 O O . GLU A 1 104 ? -5.119 26.974 -4.804 1.00 49.41 104 GLU A O 1
ATOM 824 N N . ASN A 1 105 ? -5.954 25.160 -5.824 1.00 54.50 105 ASN A N 1
ATOM 825 C CA . ASN A 1 105 ? -4.654 24.628 -6.255 1.00 54.50 105 ASN A CA 1
ATOM 826 C C . ASN A 1 105 ? -4.168 25.148 -7.628 1.00 54.50 105 ASN A C 1
ATOM 828 O O . ASN A 1 105 ? -2.998 24.959 -7.953 1.00 54.50 105 ASN A O 1
ATOM 832 N N . THR A 1 106 ? -5.022 25.779 -8.451 1.00 46.78 106 THR A N 1
ATOM 833 C CA . THR A 1 106 ? -4.673 26.165 -9.844 1.00 46.78 106 THR A CA 1
ATOM 834 C C . THR A 1 106 ? -4.858 27.646 -10.194 1.00 46.78 106 THR A C 1
ATOM 836 O O . THR A 1 106 ? -4.452 28.063 -11.278 1.00 46.78 106 THR A O 1
ATOM 839 N N . ASN A 1 107 ? -5.471 28.460 -9.326 1.00 39.53 107 ASN A N 1
ATOM 840 C CA . ASN A 1 107 ? -5.758 29.895 -9.520 1.00 39.53 107 ASN A CA 1
ATOM 841 C C . ASN A 1 107 ? -6.597 30.293 -10.766 1.00 39.53 107 ASN A C 1
ATOM 843 O O . ASN A 1 107 ? -6.993 31.457 -10.879 1.00 39.53 107 ASN A O 1
ATOM 847 N N . LYS A 1 108 ? -6.948 29.377 -11.682 1.00 42.16 108 LYS A N 1
ATOM 848 C CA . LYS A 1 108 ? -7.786 29.660 -12.867 1.00 42.16 108 LYS A CA 1
ATOM 849 C C . LYS A 1 108 ? -9.265 29.313 -12.574 1.00 42.16 108 LYS A C 1
ATOM 851 O O . LYS A 1 108 ? -9.633 28.160 -12.372 1.00 42.16 108 LYS A O 1
ATOM 856 N N . ARG A 1 109 ? -10.155 30.323 -12.546 1.00 35.78 109 ARG A N 1
ATOM 857 C CA . ARG A 1 109 ? -11.605 30.157 -12.262 1.00 35.78 109 ARG A CA 1
ATOM 858 C C . ARG A 1 109 ? -12.388 29.582 -13.452 1.00 35.78 109 ARG A C 1
ATOM 860 O O . ARG A 1 109 ? -12.753 30.318 -14.370 1.00 35.78 109 ARG A O 1
ATOM 867 N N . ILE A 1 110 ? -12.742 28.301 -13.379 1.00 43.06 110 ILE A N 1
ATOM 868 C CA . ILE A 1 110 ? -13.642 27.631 -14.335 1.00 43.06 110 ILE A CA 1
ATOM 869 C C . ILE A 1 110 ? -15.100 28.101 -14.124 1.00 43.06 110 ILE A C 1
ATOM 871 O O . ILE A 1 110 ? -15.512 28.419 -13.008 1.00 43.06 110 ILE A O 1
ATOM 875 N N . LYS A 1 111 ? -15.896 28.168 -15.202 1.00 35.28 111 LYS A N 1
ATOM 876 C CA . LYS A 1 111 ? -17.352 28.418 -15.163 1.00 35.28 111 LYS A CA 1
ATOM 877 C C . LYS A 1 111 ? -18.095 27.321 -15.939 1.00 35.28 111 LYS A C 1
ATOM 879 O O . LYS A 1 111 ? -17.692 27.045 -17.071 1.00 35.28 111 LYS A O 1
ATOM 884 N N . PRO A 1 112 ? -19.200 26.757 -15.419 1.00 31.64 112 PRO A N 1
ATOM 885 C CA . PRO A 1 112 ? -19.958 25.728 -16.126 1.00 31.64 112 PRO A CA 1
ATOM 886 C C . PRO A 1 112 ? -20.642 26.287 -17.386 1.00 31.64 112 PRO A C 1
ATOM 888 O O . PRO A 1 112 ? -21.435 27.233 -17.322 1.00 31.64 112 PRO A O 1
ATOM 891 N N . LYS A 1 113 ? -20.359 25.685 -18.548 1.00 30.70 113 LYS A N 1
ATOM 892 C CA . LYS A 1 113 ? -21.060 25.972 -19.811 1.00 30.70 113 LYS A CA 1
ATOM 893 C C . LYS A 1 113 ? -22.343 25.145 -19.895 1.00 30.70 113 LYS A C 1
ATOM 895 O O . LYS A 1 113 ? -22.315 23.969 -20.238 1.00 30.70 113 LYS A O 1
ATOM 900 N N . ARG A 1 114 ? -23.487 25.781 -19.648 1.00 29.38 114 ARG A N 1
ATOM 901 C CA . ARG A 1 114 ? -24.804 25.165 -19.854 1.00 29.38 114 ARG A CA 1
ATOM 902 C C . ARG A 1 114 ? -25.143 25.129 -21.348 1.00 29.38 114 ARG A C 1
ATOM 904 O O . ARG A 1 114 ? -25.454 26.169 -21.924 1.00 29.38 114 ARG A O 1
ATOM 911 N N . VAL A 1 115 ? -25.088 23.952 -21.972 1.00 29.30 115 VAL A N 1
ATOM 912 C CA . VAL A 1 115 ? -25.494 23.774 -23.377 1.00 29.30 115 VAL A CA 1
ATOM 913 C C . VAL A 1 115 ? -27.015 23.920 -23.495 1.00 29.30 115 VAL A C 1
ATOM 915 O O . VAL A 1 115 ? -27.769 23.258 -22.782 1.00 29.30 115 VAL A O 1
ATOM 918 N N . GLN A 1 116 ? -27.466 24.798 -24.391 1.00 27.91 116 GLN A N 1
ATOM 919 C CA . GLN A 1 116 ? -28.878 25.023 -24.702 1.00 27.91 116 GLN A CA 1
ATOM 920 C C . GLN A 1 116 ? -29.143 24.524 -26.124 1.00 27.91 116 GLN A C 1
ATOM 922 O O . GLN A 1 116 ? -28.626 25.086 -27.085 1.00 27.91 116 GLN A O 1
ATOM 927 N N . ILE A 1 117 ? -29.924 23.448 -26.243 1.00 31.31 117 ILE A N 1
ATOM 928 C CA . ILE A 1 117 ? -30.308 22.872 -27.535 1.00 31.31 117 ILE A CA 1
ATOM 929 C C . ILE A 1 117 ? -31.544 23.616 -28.044 1.00 31.31 117 ILE A C 1
ATOM 931 O O . ILE A 1 117 ? -32.662 23.362 -27.598 1.00 31.31 117 ILE A O 1
ATOM 935 N N . GLU A 1 118 ? -31.327 24.514 -28.997 1.00 26.80 118 GLU A N 1
ATOM 936 C CA . GLU A 1 118 ? -32.350 24.995 -29.925 1.00 26.80 118 GLU A CA 1
ATOM 937 C C . GLU A 1 118 ? -31.973 24.490 -31.321 1.00 26.80 118 GLU A C 1
ATOM 939 O O . GLU A 1 118 ? -30.793 24.441 -31.668 1.00 26.80 118 GLU A O 1
ATOM 944 N N . GLY A 1 119 ? -32.965 24.060 -32.097 1.00 28.47 119 GLY A N 1
ATOM 945 C CA . GLY A 1 119 ? -32.768 23.548 -33.449 1.00 28.47 119 GLY A CA 1
ATOM 946 C C . GLY A 1 119 ? -33.815 24.120 -34.391 1.00 28.47 119 GLY A C 1
ATOM 947 O O . GLY A 1 119 ? -34.973 24.265 -34.003 1.00 28.47 119 GLY A O 1
ATOM 948 N N . GLU A 1 120 ? -33.393 24.416 -35.614 1.00 26.58 120 GLU A N 1
ATOM 949 C CA . GLU A 1 120 ? -34.235 24.717 -36.772 1.00 26.58 120 GLU A CA 1
ATOM 950 C C . GLU A 1 120 ? -33.539 24.147 -38.021 1.00 26.58 120 GLU A C 1
ATOM 952 O O . GLU A 1 120 ? -32.310 24.031 -38.055 1.00 26.58 120 GLU A O 1
ATOM 957 N N . ASP A 1 121 ? -34.335 23.716 -38.997 1.00 27.77 121 ASP A N 1
ATOM 958 C CA . ASP A 1 121 ? -33.893 22.983 -40.188 1.00 27.77 121 ASP A CA 1
ATOM 959 C C . ASP A 1 121 ? -33.454 23.921 -41.334 1.00 27.77 121 ASP A C 1
ATOM 961 O O . ASP A 1 121 ? -33.987 25.022 -41.461 1.00 27.77 121 ASP A O 1
ATOM 965 N N . ASP A 1 122 ? -32.552 23.458 -42.212 1.00 28.30 122 ASP A N 1
ATOM 966 C CA . ASP A 1 122 ? -32.760 23.466 -43.679 1.00 28.30 122 ASP A CA 1
ATOM 967 C C . ASP A 1 122 ? -31.629 22.706 -44.421 1.00 28.30 122 ASP A C 1
ATOM 969 O O . ASP A 1 122 ? -30.505 22.578 -43.928 1.00 28.30 122 ASP A O 1
ATOM 973 N N . ASP A 1 123 ? -31.946 22.167 -45.605 1.00 28.88 123 ASP A N 1
ATOM 974 C CA . ASP A 1 123 ? -31.090 21.278 -46.415 1.00 28.88 123 ASP A CA 1
ATOM 975 C C . ASP A 1 123 ? -30.092 22.014 -47.346 1.00 28.88 123 ASP A C 1
ATOM 977 O O . ASP A 1 123 ? -30.404 23.080 -47.873 1.00 28.88 123 ASP A O 1
ATOM 981 N N . GLU A 1 124 ? -28.958 21.377 -47.689 1.00 29.95 124 GLU A N 1
ATOM 982 C CA . GLU A 1 124 ? -28.669 20.929 -49.077 1.00 29.95 124 GLU A CA 1
ATOM 983 C C . GLU A 1 124 ? -27.439 19.979 -49.157 1.00 29.95 124 GLU A C 1
ATOM 985 O O . GLU A 1 124 ? -26.670 19.835 -48.206 1.00 29.95 124 GLU A O 1
ATOM 990 N N . GLU A 1 125 ? -27.301 19.244 -50.271 1.00 27.95 125 GLU A N 1
ATOM 991 C CA . GLU A 1 125 ? -26.420 18.066 -50.418 1.00 27.95 125 GLU A CA 1
ATOM 992 C C . GLU A 1 125 ? -25.014 18.366 -50.990 1.00 27.95 125 GLU A C 1
ATOM 994 O O . GLU A 1 125 ? -24.892 19.122 -51.949 1.00 27.95 125 GLU A O 1
ATOM 999 N N . GLU A 1 126 ? -23.987 17.600 -50.581 1.00 26.98 126 GLU A N 1
ATOM 1000 C CA . GLU A 1 126 ? -23.106 16.910 -51.550 1.00 26.98 126 GLU A CA 1
ATOM 1001 C C . GLU A 1 126 ? -22.409 15.664 -50.946 1.00 26.98 126 GLU A C 1
ATOM 1003 O O . GLU A 1 126 ? -22.423 15.445 -49.735 1.00 26.98 126 GLU A O 1
ATOM 1008 N N . GLN A 1 127 ? -21.877 14.769 -51.794 1.00 26.84 127 GLN A N 1
ATOM 1009 C CA . GLN A 1 127 ? -21.593 13.362 -51.443 1.00 26.84 127 GLN A CA 1
ATOM 1010 C C . GLN A 1 127 ? -20.117 12.957 -51.607 1.00 26.84 127 GLN A C 1
ATOM 1012 O O . GLN A 1 127 ? -19.570 13.159 -52.689 1.00 26.84 127 GLN A O 1
ATOM 1017 N N . GLN A 1 128 ? -19.532 12.269 -50.609 1.00 26.83 128 GLN A N 1
ATOM 1018 C CA . GLN A 1 128 ? -18.534 11.167 -50.723 1.00 26.83 128 GLN A CA 1
ATOM 1019 C C . GLN A 1 128 ? -18.080 10.730 -49.304 1.00 26.83 128 GLN A C 1
ATOM 1021 O O . GLN A 1 128 ? -17.368 11.467 -48.640 1.00 26.83 128 GLN A O 1
ATOM 1026 N N . THR A 1 129 ? -18.633 9.687 -48.668 1.00 23.55 129 THR A N 1
ATOM 1027 C CA . THR A 1 129 ? -18.458 8.221 -48.860 1.00 23.55 129 THR A CA 1
ATOM 1028 C C . THR A 1 129 ? -17.136 7.617 -48.357 1.00 23.55 129 THR A C 1
ATOM 1030 O O . THR A 1 129 ? -16.094 7.855 -48.956 1.00 23.55 129 THR A O 1
ATOM 1033 N N . ALA A 1 130 ? -17.277 6.671 -47.411 1.00 24.25 130 ALA A N 1
ATOM 1034 C CA . ALA A 1 130 ? -16.304 5.675 -46.921 1.00 24.25 130 ALA A CA 1
ATOM 1035 C C . ALA A 1 130 ? -15.145 6.169 -46.021 1.00 24.25 130 ALA A C 1
ATOM 1037 O O . ALA A 1 130 ? -14.558 7.206 -46.287 1.00 24.25 130 ALA A O 1
ATOM 1038 N N . SER A 1 131 ? -14.678 5.427 -45.004 1.00 25.89 131 SER A N 1
ATOM 1039 C CA . SER A 1 131 ? -15.303 4.462 -44.059 1.00 25.89 131 SER A CA 1
ATOM 1040 C C . SER A 1 131 ? -14.228 3.986 -43.064 1.00 25.89 131 SER A C 1
ATOM 1042 O O . SER A 1 131 ? -13.089 3.776 -43.472 1.00 25.89 131 SER A O 1
ATOM 1044 N N . GLN A 1 132 ? -14.597 3.753 -41.801 1.00 25.56 132 GLN A N 1
ATOM 1045 C CA . GLN A 1 132 ? -13.726 3.230 -40.730 1.00 25.56 132 GLN A CA 1
ATOM 1046 C C . GLN A 1 132 ? -13.036 1.893 -41.080 1.00 25.56 132 GLN A C 1
ATOM 1048 O O . GLN A 1 132 ? -13.608 1.100 -41.825 1.00 25.56 132 GLN A O 1
ATOM 1053 N N . TYR A 1 133 ? -11.906 1.589 -40.423 1.00 27.30 133 TYR A N 1
ATOM 1054 C CA . TYR A 1 133 ? -11.694 0.295 -39.744 1.00 27.30 133 TYR A CA 1
ATOM 1055 C C . TYR A 1 133 ? -10.570 0.363 -38.688 1.00 27.30 133 TYR A C 1
ATOM 1057 O O . TYR A 1 133 ? -9.599 1.097 -38.850 1.00 27.30 133 TYR A O 1
ATOM 1065 N N . GLU A 1 134 ? -10.717 -0.407 -37.606 1.00 24.12 134 GLU A N 1
ATOM 1066 C CA . GLU A 1 134 ? -9.796 -0.468 -36.457 1.00 24.12 134 GLU A CA 1
ATOM 1067 C C . GLU A 1 134 ? -8.613 -1.444 -36.667 1.00 24.12 134 GLU A C 1
ATOM 1069 O O . GLU A 1 134 ? -8.760 -2.447 -37.375 1.00 24.12 134 GLU A O 1
ATOM 1074 N N . PRO A 1 135 ? -7.464 -1.246 -35.988 1.00 27.00 135 PRO A N 1
ATOM 1075 C CA . PRO A 1 135 ? -6.354 -2.200 -35.982 1.00 27.00 135 PRO A CA 1
ATOM 1076 C C . PRO A 1 135 ? -6.461 -3.238 -34.841 1.00 27.00 135 PRO A C 1
ATOM 1078 O O . PRO A 1 135 ? -6.038 -2.997 -33.711 1.00 27.00 135 PRO A O 1
ATOM 1081 N N . THR A 1 136 ? -6.954 -4.447 -35.131 1.00 23.77 136 THR A N 1
ATOM 1082 C CA . THR A 1 136 ? -6.950 -5.567 -34.161 1.00 23.77 136 THR A CA 1
ATOM 1083 C C . THR A 1 136 ? -5.605 -6.309 -34.094 1.00 23.77 136 THR A C 1
ATOM 1085 O O . THR A 1 136 ? -4.935 -6.504 -35.107 1.00 23.77 136 THR A O 1
ATOM 1088 N N . SER A 1 137 ? -5.226 -6.790 -32.905 1.00 25.33 137 SER A N 1
ATOM 1089 C CA . SER A 1 137 ? -3.910 -7.384 -32.610 1.00 25.33 137 SER A CA 1
ATOM 1090 C C . SER A 1 137 ? -3.581 -8.693 -33.349 1.00 25.33 137 SER A C 1
ATOM 1092 O O . SER A 1 137 ? -4.439 -9.563 -33.514 1.00 25.33 137 SER A O 1
ATOM 1094 N N . SER A 1 138 ? -2.287 -8.946 -33.611 1.00 26.59 138 SER A N 1
ATOM 1095 C CA . SER A 1 138 ? -1.758 -10.324 -33.635 1.00 26.59 138 SER A CA 1
ATOM 1096 C C . SER A 1 138 ? -0.236 -10.479 -33.476 1.00 26.59 138 SER A C 1
ATOM 1098 O O . SER A 1 138 ? 0.548 -9.991 -34.278 1.00 26.59 138 SER A O 1
ATOM 1100 N N . ARG A 1 139 ? 0.131 -11.339 -32.514 1.00 25.19 139 ARG A N 1
ATOM 1101 C CA . ARG A 1 139 ? 1.204 -12.357 -32.596 1.00 25.19 139 ARG A CA 1
ATOM 1102 C C . ARG A 1 139 ? 2.635 -11.894 -32.927 1.00 25.19 139 ARG A C 1
ATOM 1104 O O . ARG A 1 139 ? 3.098 -12.019 -34.057 1.00 25.19 139 ARG A O 1
ATOM 1111 N N . ARG A 1 140 ? 3.414 -11.599 -31.881 1.00 26.92 140 ARG A N 1
ATOM 1112 C CA . ARG A 1 140 ? 4.884 -11.741 -31.913 1.00 26.92 140 ARG A CA 1
ATOM 1113 C C . ARG A 1 140 ? 5.248 -13.198 -31.587 1.00 26.92 140 ARG A C 1
ATOM 1115 O O . ARG A 1 140 ? 4.741 -13.747 -30.611 1.00 26.92 140 ARG A O 1
ATOM 1122 N N . ALA A 1 141 ? 6.063 -13.845 -32.418 1.00 28.83 141 ALA A N 1
ATOM 1123 C CA . ALA A 1 141 ? 6.439 -15.247 -32.227 1.00 28.83 141 ALA A CA 1
ATOM 1124 C C . ALA A 1 141 ? 7.513 -15.412 -31.135 1.00 28.83 141 ALA A C 1
ATOM 1126 O O . ALA A 1 141 ? 8.383 -14.556 -30.984 1.00 28.83 141 ALA A O 1
ATOM 1127 N N . ARG A 1 142 ? 7.471 -16.536 -30.406 1.00 24.59 142 ARG A N 1
ATOM 1128 C CA . ARG A 1 142 ? 8.561 -16.957 -29.512 1.00 24.59 142 ARG A CA 1
ATOM 1129 C C . ARG A 1 142 ? 9.778 -17.381 -30.341 1.00 24.59 142 ARG A C 1
ATOM 1131 O O . ARG A 1 142 ? 9.615 -18.066 -31.349 1.00 24.59 142 ARG A O 1
ATOM 1138 N N . PHE A 1 143 ? 10.968 -17.063 -29.849 1.00 25.48 143 PHE A N 1
ATOM 1139 C CA . PHE A 1 143 ? 12.181 -17.842 -30.092 1.00 25.48 143 PHE A CA 1
ATOM 1140 C C . PHE A 1 143 ? 12.828 -18.146 -28.742 1.00 25.48 143 PHE A C 1
ATOM 1142 O O . PHE A 1 143 ? 12.590 -17.415 -27.780 1.00 25.48 143 PHE A O 1
ATOM 1149 N N . ASP A 1 144 ? 13.551 -19.258 -28.667 1.00 25.42 144 ASP A N 1
ATOM 1150 C CA . ASP A 1 144 ? 13.851 -19.941 -27.410 1.00 25.42 144 ASP A CA 1
ATOM 1151 C C . ASP A 1 144 ? 15.295 -20.468 -27.373 1.00 25.42 144 ASP A C 1
ATOM 1153 O O . ASP A 1 144 ? 15.895 -20.717 -28.420 1.00 25.42 144 ASP A O 1
ATOM 1157 N N . ASP A 1 145 ? 15.758 -20.691 -26.145 1.00 28.92 145 ASP A N 1
ATOM 1158 C CA . ASP A 1 145 ? 16.871 -21.538 -25.698 1.00 28.92 145 ASP A CA 1
ATOM 1159 C C . ASP A 1 145 ? 18.377 -21.216 -25.935 1.00 28.92 145 ASP A C 1
ATOM 1161 O O . ASP A 1 145 ? 18.868 -21.012 -27.043 1.00 28.92 145 ASP A O 1
ATOM 1165 N N . HIS A 1 146 ? 19.098 -21.409 -24.813 1.00 27.84 146 HIS A N 1
ATOM 1166 C CA . HIS A 1 146 ? 20.424 -22.038 -24.617 1.00 27.84 146 HIS A CA 1
ATOM 1167 C C . HIS A 1 146 ? 21.757 -21.241 -24.653 1.00 27.84 146 HIS A C 1
ATOM 1169 O O . HIS A 1 146 ? 22.351 -20.966 -25.694 1.00 27.84 146 HIS A O 1
ATOM 1175 N N . ASP A 1 147 ? 22.259 -21.036 -23.426 1.00 27.56 147 ASP A N 1
ATOM 1176 C CA . ASP A 1 147 ? 23.638 -21.121 -22.895 1.00 27.56 147 ASP A CA 1
ATOM 1177 C C . ASP A 1 147 ? 24.794 -21.667 -23.773 1.00 27.56 147 ASP A C 1
ATOM 1179 O O . ASP A 1 147 ? 24.680 -22.727 -24.388 1.00 27.56 147 ASP A O 1
ATOM 1183 N N . ASP A 1 148 ? 25.988 -21.065 -23.607 1.00 25.06 148 ASP A N 1
ATOM 1184 C CA . ASP A 1 148 ? 27.167 -21.755 -23.024 1.00 25.06 148 ASP A CA 1
ATOM 1185 C C . ASP A 1 148 ? 28.142 -20.736 -22.357 1.00 25.06 148 ASP A C 1
ATOM 1187 O O . ASP A 1 148 ? 27.926 -19.523 -22.397 1.00 25.06 148 ASP A O 1
ATOM 1191 N N . HIS A 1 149 ? 29.195 -21.217 -21.683 1.00 25.03 149 HIS A N 1
ATOM 1192 C CA . HIS A 1 149 ? 29.886 -20.547 -20.573 1.00 25.03 149 HIS A CA 1
ATOM 1193 C C . HIS A 1 149 ? 31.358 -20.100 -20.801 1.00 25.03 149 HIS A C 1
ATOM 1195 O O . HIS A 1 149 ? 32.188 -20.845 -21.319 1.00 25.03 149 HIS A O 1
ATOM 1201 N N . SER A 1 150 ? 31.727 -19.021 -20.083 1.00 24.08 150 SER A N 1
ATOM 1202 C CA . SER A 1 150 ? 32.988 -18.823 -19.309 1.00 24.08 150 SER A CA 1
ATOM 1203 C C . SER A 1 150 ? 34.299 -18.318 -19.963 1.00 24.08 150 SER A C 1
ATOM 1205 O O . SER A 1 150 ? 34.479 -18.363 -21.172 1.00 24.08 150 SER A O 1
ATOM 1207 N N . ILE A 1 151 ? 35.231 -17.921 -19.063 1.00 24.39 151 ILE A N 1
ATOM 1208 C CA . ILE A 1 151 ? 36.688 -17.654 -19.228 1.00 24.39 151 ILE A CA 1
ATOM 1209 C C . ILE A 1 151 ? 37.041 -16.286 -19.865 1.00 24.39 151 ILE A C 1
ATOM 1211 O O . ILE A 1 151 ? 36.613 -16.001 -20.973 1.00 24.39 151 ILE A O 1
ATOM 1215 N N . THR A 1 152 ? 37.839 -15.382 -19.262 1.00 24.03 152 THR A N 1
ATOM 1216 C CA . THR A 1 152 ? 38.473 -15.276 -17.912 1.00 24.03 152 THR A CA 1
ATOM 1217 C C . THR A 1 152 ? 38.828 -13.805 -17.602 1.00 24.03 152 THR A C 1
ATOM 1219 O O . THR A 1 152 ? 38.982 -13.014 -18.527 1.00 24.03 152 THR A O 1
ATOM 1222 N N . HIS A 1 153 ? 39.068 -13.454 -16.327 1.00 27.39 153 HIS A N 1
ATOM 1223 C CA . HIS A 1 153 ? 39.875 -12.269 -15.973 1.00 27.39 153 HIS A CA 1
ATOM 1224 C C . HIS A 1 153 ? 41.303 -12.358 -16.544 1.00 27.39 153 HIS A C 1
ATOM 1226 O O . HIS A 1 153 ? 41.893 -13.438 -16.563 1.00 27.39 153 HIS A O 1
ATOM 1232 N N . ASN A 1 154 ? 41.886 -11.204 -16.864 1.00 26.08 154 ASN A N 1
ATOM 1233 C CA . ASN A 1 154 ? 43.224 -10.826 -16.405 1.00 26.08 154 ASN A CA 1
ATOM 1234 C C . ASN A 1 154 ? 43.246 -9.304 -16.241 1.00 26.08 154 ASN A C 1
ATOM 1236 O O . ASN A 1 154 ? 42.774 -8.588 -17.122 1.00 26.08 154 ASN A O 1
ATOM 1240 N N . ASP A 1 155 ? 43.783 -8.841 -15.122 1.00 27.38 155 ASP A N 1
ATOM 1241 C CA . ASP A 1 155 ? 44.073 -7.436 -14.862 1.00 27.38 155 ASP A CA 1
ATOM 1242 C C . ASP A 1 155 ? 45.332 -7.000 -15.635 1.00 27.38 155 ASP A C 1
ATOM 1244 O O . ASP A 1 155 ? 46.255 -7.800 -15.815 1.00 27.38 155 ASP A O 1
ATOM 1248 N N . ASP A 1 156 ? 45.414 -5.725 -16.016 1.00 25.34 156 ASP A N 1
ATOM 1249 C CA . ASP A 1 156 ? 46.700 -5.030 -16.140 1.00 25.34 156 ASP A CA 1
ATOM 1250 C C . ASP A 1 156 ? 46.537 -3.583 -15.653 1.00 25.34 156 ASP A C 1
ATOM 1252 O O . ASP A 1 156 ? 45.489 -2.965 -15.859 1.00 25.34 156 ASP A O 1
ATOM 1256 N N . ASP A 1 157 ? 47.548 -3.075 -14.952 1.00 26.77 157 ASP A N 1
ATOM 1257 C CA . ASP A 1 157 ? 47.529 -1.781 -14.259 1.00 26.77 157 ASP A CA 1
ATOM 1258 C C . ASP A 1 157 ? 48.399 -0.765 -15.013 1.00 26.77 157 ASP A C 1
ATOM 1260 O O . ASP A 1 157 ? 49.497 -1.078 -15.475 1.00 26.77 157 ASP A O 1
ATOM 1264 N N . GLY A 1 158 ? 47.900 0.461 -15.162 1.00 26.55 158 GLY A N 1
ATOM 1265 C CA . GLY A 1 158 ? 48.415 1.413 -16.147 1.00 26.55 158 GLY A CA 1
ATOM 1266 C C . GLY A 1 158 ? 48.035 2.865 -15.883 1.00 26.55 158 GLY A C 1
ATOM 1267 O O . GLY A 1 158 ? 47.758 3.602 -16.826 1.00 26.55 158 GLY A O 1
ATOM 1268 N N . GLY A 1 159 ? 47.987 3.280 -14.615 1.00 26.05 159 GLY A N 1
ATOM 1269 C CA . GLY A 1 159 ? 47.654 4.657 -14.250 1.00 26.05 159 GLY A CA 1
ATOM 1270 C C . GLY A 1 159 ? 48.617 5.700 -14.837 1.00 26.05 159 GLY A C 1
ATOM 1271 O O . GLY A 1 159 ? 49.825 5.649 -14.600 1.00 26.05 159 GLY A O 1
ATOM 1272 N N . ALA A 1 160 ? 48.060 6.691 -15.536 1.00 25.86 160 ALA A N 1
ATOM 1273 C CA . ALA A 1 160 ? 48.725 7.939 -15.898 1.00 25.86 160 ALA A CA 1
ATOM 1274 C C . ALA A 1 160 ? 47.949 9.112 -15.279 1.00 25.86 160 ALA A C 1
ATOM 1276 O O . ALA A 1 160 ? 46.729 9.187 -15.404 1.00 25.86 160 ALA A O 1
ATOM 1277 N N . HIS A 1 161 ? 48.667 9.988 -14.579 1.00 27.58 161 HIS A N 1
ATOM 1278 C CA . HIS A 1 161 ? 48.152 11.241 -14.026 1.00 27.58 161 HIS A CA 1
ATOM 1279 C C . HIS A 1 161 ? 48.458 12.333 -15.051 1.00 27.58 161 HIS A C 1
ATOM 1281 O O . HIS A 1 161 ? 49.621 12.483 -15.424 1.00 27.58 161 HIS A O 1
ATOM 1287 N N . GLU A 1 162 ? 47.454 13.080 -15.489 1.00 27.78 162 GLU A N 1
ATOM 1288 C CA . GLU A 1 162 ? 47.631 14.347 -16.200 1.00 27.78 162 GLU A CA 1
ATOM 1289 C C . GLU A 1 162 ? 46.533 15.300 -15.717 1.00 27.78 162 GLU A C 1
ATOM 1291 O O . GLU A 1 162 ? 45.438 14.862 -15.354 1.00 27.78 162 GLU A O 1
ATOM 1296 N N . ASP A 1 163 ? 46.894 16.570 -15.556 1.00 25.75 163 ASP A N 1
ATOM 1297 C CA . ASP A 1 163 ? 46.230 17.473 -14.616 1.00 25.75 163 ASP A CA 1
ATOM 1298 C C . ASP A 1 163 ? 45.217 18.410 -15.302 1.00 25.75 163 ASP A C 1
ATOM 1300 O O . ASP A 1 163 ? 45.227 18.588 -16.519 1.00 25.75 163 ASP A O 1
ATOM 1304 N N . TYR A 1 164 ? 44.334 19.016 -14.505 1.00 29.66 164 TYR A N 1
ATOM 1305 C CA . TYR A 1 164 ? 43.357 20.002 -14.972 1.00 29.66 164 TYR A CA 1
ATOM 1306 C C . TYR A 1 164 ? 44.027 21.365 -15.214 1.00 29.66 164 TYR A C 1
ATOM 1308 O O . TYR A 1 164 ? 44.559 21.955 -14.273 1.00 29.66 164 TYR A O 1
ATOM 1316 N N . GLU A 1 165 ? 43.912 21.899 -16.430 1.00 26.39 165 GLU A N 1
ATOM 1317 C CA . GLU A 1 165 ? 43.998 23.338 -16.707 1.00 26.39 165 GLU A CA 1
ATOM 1318 C C . GLU A 1 165 ? 42.774 23.732 -17.553 1.00 26.39 165 GLU A C 1
ATOM 1320 O O . GLU A 1 165 ? 42.546 23.163 -18.622 1.00 26.39 165 GLU A O 1
ATOM 1325 N N . ASP A 1 166 ? 41.961 24.664 -17.044 1.00 37.91 166 ASP A N 1
ATOM 1326 C CA . ASP A 1 166 ? 40.809 25.230 -17.756 1.00 37.91 166 ASP A CA 1
ATOM 1327 C C . ASP A 1 166 ? 41.298 26.231 -18.817 1.00 37.91 166 ASP A C 1
ATOM 1329 O O . ASP A 1 166 ? 42.090 27.121 -18.497 1.00 37.91 166 ASP A O 1
ATOM 1333 N N . ASP A 1 167 ? 40.819 26.128 -20.062 1.00 29.50 167 ASP A N 1
ATOM 1334 C CA . ASP A 1 167 ? 41.188 27.062 -21.139 1.00 29.50 167 ASP A CA 1
ATOM 1335 C C . ASP A 1 167 ? 40.023 27.252 -22.138 1.00 29.50 167 ASP A C 1
ATOM 1337 O O . ASP A 1 167 ? 40.019 26.723 -23.254 1.00 29.50 167 ASP A O 1
ATOM 1341 N N . ASP A 1 168 ? 38.992 27.999 -21.715 1.00 37.44 168 ASP A N 1
ATOM 1342 C CA . ASP A 1 168 ? 37.840 28.407 -22.541 1.00 37.44 168 ASP A CA 1
ATOM 1343 C C . ASP A 1 168 ? 38.262 29.416 -23.631 1.00 37.44 168 ASP A C 1
ATOM 1345 O O . ASP A 1 168 ? 38.037 30.629 -23.558 1.00 37.44 168 ASP A O 1
ATOM 1349 N N . GLY A 1 169 ? 38.921 28.897 -24.669 1.00 38.34 169 GLY A N 1
ATOM 1350 C CA . GLY A 1 169 ? 39.512 29.659 -25.768 1.00 38.34 169 GLY A CA 1
ATOM 1351 C C . GLY A 1 169 ? 38.493 30.321 -26.702 1.00 38.34 169 GLY A C 1
ATOM 1352 O O . GLY A 1 169 ? 38.264 29.851 -27.818 1.00 38.34 169 GLY A O 1
ATOM 1353 N N . PHE A 1 170 ? 37.919 31.451 -26.285 1.00 38.81 170 PHE A N 1
ATOM 1354 C CA . PHE A 1 170 ? 37.025 32.280 -27.101 1.00 38.81 170 PHE A CA 1
ATOM 1355 C C . PHE A 1 170 ? 37.756 32.872 -28.326 1.00 38.81 170 PHE A C 1
ATOM 1357 O O . PHE A 1 170 ? 38.571 33.790 -28.209 1.00 38.81 170 PHE A O 1
ATOM 1364 N N . ILE A 1 171 ? 37.468 32.348 -29.525 1.00 48.56 171 ILE A N 1
ATOM 1365 C CA . ILE A 1 171 ? 38.161 32.731 -30.768 1.00 48.56 171 ILE A CA 1
ATOM 1366 C C . ILE A 1 171 ? 37.608 34.054 -31.329 1.00 48.56 171 ILE A C 1
ATOM 1368 O O . ILE A 1 171 ? 36.588 34.080 -32.021 1.00 48.56 171 ILE A O 1
ATOM 1372 N N . VAL A 1 172 ? 38.341 35.139 -31.080 1.00 48.84 172 VAL A N 1
ATOM 1373 C CA . VAL A 1 172 ? 38.221 36.435 -31.774 1.00 48.84 172 VAL A CA 1
ATOM 1374 C C . VAL A 1 172 ? 39.256 36.579 -32.893 1.00 48.84 172 VAL A C 1
ATOM 1376 O O . VAL A 1 172 ? 40.234 35.832 -32.952 1.00 48.84 172 VAL A O 1
ATOM 1379 N N . ASP A 1 173 ? 39.041 37.546 -33.785 1.00 47.38 173 ASP A N 1
ATOM 1380 C CA . ASP A 1 173 ? 40.026 37.957 -34.791 1.00 47.38 173 ASP A CA 1
ATOM 1381 C C . ASP A 1 173 ? 41.040 39.002 -34.269 1.00 47.38 173 ASP A C 1
ATOM 1383 O O . ASP A 1 173 ? 40.996 39.424 -33.111 1.00 47.38 173 ASP A O 1
ATOM 1387 N N . ASP A 1 174 ? 41.970 39.427 -35.136 1.00 51.88 174 ASP A N 1
ATOM 1388 C CA . ASP A 1 174 ? 43.035 40.397 -34.819 1.00 51.88 174 ASP A CA 1
ATOM 1389 C C . ASP A 1 174 ? 42.511 41.804 -34.421 1.00 51.88 174 ASP A C 1
ATOM 1391 O O . ASP A 1 174 ? 43.294 42.628 -33.941 1.00 51.88 174 ASP A O 1
ATOM 1395 N N . GLU A 1 175 ? 41.213 42.099 -34.599 1.00 59.09 175 GLU A N 1
ATOM 1396 C CA . GLU A 1 175 ? 40.553 43.335 -34.133 1.00 59.09 175 GLU A CA 1
ATOM 1397 C C . GLU A 1 175 ? 39.554 43.080 -32.981 1.00 59.09 175 GLU A C 1
ATOM 1399 O O . GLU A 1 175 ? 38.791 43.967 -32.587 1.00 59.09 175 GLU A O 1
ATOM 1404 N N . ASN A 1 176 ? 39.644 41.895 -32.368 1.00 49.38 176 ASN A N 1
ATOM 1405 C CA . ASN A 1 176 ? 38.988 41.487 -31.129 1.00 49.38 176 ASN A CA 1
ATOM 1406 C C . ASN A 1 176 ? 37.446 41.396 -31.200 1.00 49.38 176 ASN A C 1
ATOM 1408 O O . ASN A 1 176 ? 36.776 41.507 -30.168 1.00 49.38 176 ASN A O 1
ATOM 1412 N N . GLN A 1 177 ? 36.882 41.173 -32.395 1.00 53.84 177 GLN A N 1
ATOM 1413 C CA . GLN A 1 177 ? 35.441 40.973 -32.604 1.00 53.84 177 GLN A CA 1
ATOM 1414 C C . GLN A 1 177 ? 35.088 39.480 -32.774 1.00 53.84 177 GLN A C 1
ATOM 1416 O O . GLN A 1 177 ? 35.908 38.700 -33.269 1.00 53.84 177 GLN A O 1
ATOM 1421 N N . PRO A 1 178 ? 33.879 39.043 -32.362 1.00 43.75 178 PRO A N 1
ATOM 1422 C CA . PRO A 1 178 ? 33.439 37.663 -32.545 1.00 43.75 178 PRO A CA 1
ATOM 1423 C C . PRO A 1 178 ? 33.118 37.374 -34.018 1.00 43.75 178 PRO A C 1
ATOM 1425 O O . PRO A 1 178 ? 32.374 38.110 -34.671 1.00 43.75 178 PRO A O 1
ATOM 1428 N N . LEU A 1 179 ? 33.648 36.266 -34.540 1.00 40.38 179 LEU A N 1
ATOM 1429 C CA . LEU A 1 179 ? 33.420 35.853 -35.926 1.00 40.38 179 LEU A CA 1
ATOM 1430 C C . LEU A 1 179 ? 31.940 35.479 -36.166 1.00 40.38 179 LEU A C 1
ATOM 1432 O O . LEU A 1 179 ? 31.367 34.707 -35.391 1.00 40.38 179 LEU A O 1
ATOM 1436 N N . PRO A 1 180 ? 31.303 35.947 -37.259 1.00 39.19 180 PRO A N 1
ATOM 1437 C CA . PRO A 1 180 ? 29.915 35.606 -37.553 1.00 39.19 180 PRO A CA 1
ATOM 1438 C C . PRO A 1 180 ? 29.773 34.115 -37.898 1.00 39.19 180 PRO A C 1
ATOM 1440 O O . PRO A 1 180 ? 30.388 33.627 -38.851 1.00 39.19 180 PRO A O 1
ATOM 1443 N N . LYS A 1 181 ? 28.919 33.398 -37.149 1.00 33.59 181 LYS A N 1
ATOM 1444 C CA . LYS A 1 181 ? 28.586 31.980 -37.388 1.00 33.59 181 LYS A CA 1
ATOM 1445 C C . LYS A 1 181 ? 28.178 31.773 -38.856 1.00 33.59 181 LYS A C 1
ATOM 1447 O O . LYS A 1 181 ? 27.241 32.406 -39.346 1.00 33.59 181 LYS A O 1
ATOM 1452 N N . MET A 1 182 ? 28.863 30.878 -39.573 1.00 27.53 182 MET A N 1
ATOM 1453 C CA . MET A 1 182 ? 28.515 30.582 -40.965 1.00 27.53 182 MET A CA 1
ATOM 1454 C C . MET A 1 182 ? 27.182 29.831 -41.046 1.00 27.53 182 MET A C 1
ATOM 1456 O O . MET A 1 182 ? 27.075 28.693 -40.603 1.00 27.53 182 MET A O 1
ATOM 1460 N N . SER A 1 183 ? 26.188 30.444 -41.692 1.00 27.97 183 SER A N 1
ATOM 1461 C CA . SER A 1 183 ? 24.940 29.772 -42.067 1.00 27.97 183 SER A CA 1
ATOM 1462 C C . SER A 1 183 ? 25.230 28.521 -42.910 1.00 27.97 183 SER A C 1
ATOM 1464 O O . SER A 1 183 ? 25.774 28.610 -44.019 1.00 27.97 183 SER A O 1
ATOM 1466 N N . HIS A 1 184 ? 24.835 27.352 -42.396 1.00 30.30 184 HIS A N 1
ATOM 1467 C CA . HIS A 1 184 ? 24.859 26.091 -43.131 1.00 30.30 184 HIS A CA 1
ATOM 1468 C C . HIS A 1 184 ? 23.808 26.110 -44.247 1.00 30.30 184 HIS A C 1
ATOM 1470 O O . HIS A 1 184 ? 22.671 25.675 -44.074 1.00 30.30 184 HIS A O 1
ATOM 1476 N N . ARG A 1 185 ? 24.197 26.582 -45.436 1.00 31.05 185 ARG A N 1
ATOM 1477 C CA . ARG A 1 185 ? 23.377 26.436 -46.644 1.00 31.05 185 ARG A CA 1
ATOM 1478 C C . ARG A 1 185 ? 23.179 24.949 -46.957 1.00 31.05 185 ARG A C 1
ATOM 1480 O O . ARG A 1 185 ? 24.109 24.300 -47.439 1.00 31.05 185 ARG A O 1
ATOM 1487 N N . ARG A 1 186 ? 21.968 24.424 -46.720 1.00 33.81 186 ARG A N 1
ATOM 1488 C CA . ARG A 1 186 ? 21.543 23.109 -47.231 1.00 33.81 186 ARG A CA 1
ATOM 1489 C C . ARG A 1 186 ? 21.774 23.073 -48.750 1.00 33.81 186 ARG A C 1
ATOM 1491 O O . ARG A 1 186 ? 21.501 24.038 -49.459 1.00 33.81 186 ARG A O 1
ATOM 1498 N N . ASN A 1 187 ? 22.328 21.970 -49.249 1.00 34.16 187 ASN A N 1
ATOM 1499 C CA . ASN A 1 187 ? 22.673 21.816 -50.662 1.00 34.16 187 ASN A CA 1
ATOM 1500 C C . ASN A 1 187 ? 21.512 21.142 -51.409 1.00 34.16 187 ASN A C 1
ATOM 1502 O O . ASN A 1 187 ? 21.465 19.920 -51.513 1.00 34.16 187 ASN A O 1
ATOM 1506 N N . GLU A 1 188 ? 20.574 21.945 -51.911 1.00 36.09 188 GLU A N 1
ATOM 1507 C CA . GLU A 1 188 ? 19.233 21.548 -52.397 1.00 36.09 188 GLU A CA 1
ATOM 1508 C C . GLU A 1 188 ? 19.196 20.608 -53.628 1.00 36.09 188 GLU A C 1
ATOM 1510 O O . GLU A 1 188 ? 18.131 20.325 -54.168 1.00 36.09 188 GLU A O 1
ATOM 1515 N N . ASN A 1 189 ? 20.339 20.112 -54.113 1.00 38.50 189 ASN A N 1
ATOM 1516 C CA . ASN A 1 189 ? 20.446 19.369 -55.374 1.00 38.50 189 ASN A CA 1
ATOM 1517 C C . ASN A 1 189 ? 20.732 17.869 -55.179 1.00 38.50 189 ASN A C 1
ATOM 1519 O O . ASN A 1 189 ? 21.761 17.354 -55.619 1.00 38.50 189 ASN A O 1
ATOM 1523 N N . ALA A 1 190 ? 19.776 17.153 -54.580 1.00 40.78 190 ALA A N 1
ATOM 1524 C CA . ALA A 1 190 ? 19.706 15.690 -54.609 1.00 40.78 190 ALA A CA 1
ATOM 1525 C C . ALA A 1 190 ? 18.284 15.246 -55.025 1.00 40.78 190 ALA A C 1
ATOM 1527 O O . ALA A 1 190 ? 17.338 15.459 -54.265 1.00 40.78 190 ALA A O 1
ATOM 1528 N N . PRO A 1 191 ? 18.095 14.634 -56.213 1.00 45.28 191 PRO A N 1
ATOM 1529 C CA . PRO A 1 191 ? 16.774 14.513 -56.848 1.00 45.28 191 PRO A CA 1
ATOM 1530 C C . PRO A 1 191 ? 15.776 13.585 -56.137 1.00 45.28 191 PRO A C 1
ATOM 1532 O O . PRO A 1 191 ? 14.604 13.595 -56.497 1.00 45.28 191 PRO A O 1
ATOM 1535 N N . ASN A 1 192 ? 16.211 12.814 -55.136 1.00 44.28 192 ASN A N 1
ATOM 1536 C CA . ASN A 1 192 ? 15.371 11.830 -54.451 1.00 44.28 192 ASN A CA 1
ATOM 1537 C C . ASN A 1 192 ? 14.904 12.285 -53.050 1.00 44.28 192 ASN A C 1
ATOM 1539 O O . ASN A 1 192 ? 14.096 11.594 -52.439 1.00 44.28 192 ASN A O 1
ATOM 1543 N N . ILE A 1 193 ? 15.375 13.427 -52.523 1.00 43.84 193 ILE A N 1
ATOM 1544 C CA . ILE A 1 193 ? 14.926 13.925 -51.201 1.00 43.84 193 ILE A CA 1
ATOM 1545 C C . ILE A 1 193 ? 13.438 14.309 -51.251 1.00 43.84 193 ILE A C 1
ATOM 1547 O O . ILE A 1 193 ? 12.680 13.987 -50.340 1.00 43.84 193 ILE A O 1
ATOM 1551 N N . SER A 1 194 ? 12.997 14.902 -52.363 1.00 50.25 194 SER A N 1
ATOM 1552 C CA . SER A 1 194 ? 11.593 15.272 -52.572 1.00 50.25 194 SER A CA 1
ATOM 1553 C C . SER A 1 194 ? 10.656 14.054 -52.680 1.00 50.25 194 SER A C 1
ATOM 1555 O O . SER A 1 194 ? 9.509 14.149 -52.252 1.00 50.25 194 SER A O 1
ATOM 1557 N N . GLU A 1 195 ? 11.133 12.891 -53.157 1.00 44.75 195 GLU A N 1
ATOM 1558 C CA . GLU A 1 195 ? 10.362 11.635 -53.077 1.00 44.75 195 GLU A CA 1
ATOM 1559 C C . GLU A 1 195 ? 10.202 11.153 -51.626 1.00 44.75 195 GLU A C 1
ATOM 1561 O O . GLU A 1 195 ? 9.151 10.617 -51.291 1.00 44.75 195 GLU A O 1
ATOM 1566 N N . ALA A 1 196 ? 11.192 11.366 -50.750 1.00 46.28 196 ALA A N 1
ATOM 1567 C CA . ALA A 1 196 ? 11.079 10.997 -49.338 1.00 46.28 196 ALA A CA 1
ATOM 1568 C C . ALA A 1 196 ? 10.079 11.898 -48.588 1.00 46.28 196 ALA A C 1
ATOM 1570 O O . ALA A 1 196 ? 9.202 11.388 -47.895 1.00 46.28 196 ALA A O 1
ATOM 1571 N N . GLN A 1 197 ? 10.146 13.220 -48.780 1.00 49.41 197 GLN A N 1
ATOM 1572 C CA . GLN A 1 197 ? 9.191 14.163 -48.175 1.00 49.41 197 GLN A CA 1
ATOM 1573 C C . GLN A 1 197 ? 7.743 13.864 -48.607 1.00 49.41 197 GLN A C 1
ATOM 1575 O O . GLN A 1 197 ? 6.837 13.839 -47.780 1.00 49.41 197 GLN A O 1
ATOM 1580 N N . ALA A 1 198 ? 7.533 13.514 -49.882 1.00 48.22 198 ALA A N 1
ATOM 1581 C CA . ALA A 1 198 ? 6.225 13.115 -50.407 1.00 48.22 198 ALA A CA 1
ATOM 1582 C C . ALA A 1 198 ? 5.698 11.754 -49.887 1.00 48.22 198 ALA A C 1
ATOM 1584 O O . ALA A 1 198 ? 4.561 11.396 -50.192 1.00 48.22 198 ALA A O 1
ATOM 1585 N N . ILE A 1 199 ? 6.506 10.988 -49.142 1.00 44.06 199 ILE A N 1
ATOM 1586 C CA . ILE A 1 199 ? 6.134 9.692 -48.548 1.00 44.06 199 ILE A CA 1
ATOM 1587 C C . ILE A 1 199 ? 5.897 9.804 -47.036 1.00 44.06 199 ILE A C 1
ATOM 1589 O O . ILE A 1 199 ? 5.012 9.121 -46.524 1.00 44.06 199 ILE A O 1
ATOM 1593 N N . PHE A 1 200 ? 6.669 10.635 -46.328 1.00 43.19 200 PHE A N 1
ATOM 1594 C CA . PHE A 1 200 ? 6.618 10.724 -44.861 1.00 43.19 200 PHE A CA 1
ATOM 1595 C C . PHE A 1 200 ? 5.758 11.871 -44.313 1.00 43.19 200 PHE A C 1
ATOM 1597 O O . PHE A 1 200 ? 5.351 11.795 -43.159 1.00 43.19 200 PHE A O 1
ATOM 1604 N N . GLY A 1 201 ? 5.408 12.863 -45.137 1.00 39.03 201 GLY A N 1
ATOM 1605 C CA . GLY A 1 201 ? 4.580 13.998 -44.727 1.00 39.03 201 GLY A CA 1
ATOM 1606 C C . GLY A 1 201 ? 5.392 15.241 -44.361 1.00 39.03 201 GLY A C 1
ATOM 1607 O O . GLY A 1 201 ? 6.618 15.203 -44.256 1.00 39.03 201 GLY A O 1
ATOM 1608 N N . ASP A 1 202 ? 4.679 16.355 -44.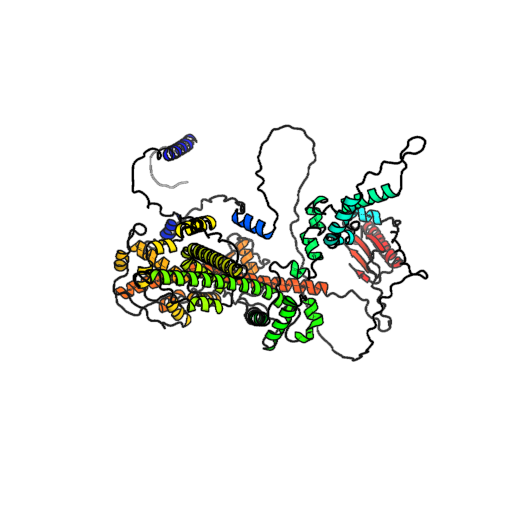220 1.00 39.53 202 ASP A N 1
ATOM 1609 C CA . ASP A 1 202 ? 5.230 17.676 -43.906 1.00 39.53 202 ASP A CA 1
ATOM 1610 C C . ASP A 1 202 ? 5.006 17.938 -42.405 1.00 39.53 202 ASP A C 1
ATOM 1612 O O . ASP A 1 202 ? 4.040 18.588 -42.003 1.00 39.53 202 ASP A O 1
ATOM 1616 N N . ASP A 1 203 ? 5.832 17.311 -41.558 1.00 39.91 203 ASP A N 1
ATOM 1617 C CA . ASP A 1 203 ? 5.779 17.520 -40.106 1.00 39.91 203 ASP A CA 1
ATOM 1618 C C . ASP A 1 203 ? 6.127 18.981 -39.773 1.00 39.91 203 ASP A C 1
ATOM 1620 O O . ASP A 1 203 ? 7.115 19.530 -40.265 1.00 39.91 203 ASP A O 1
ATOM 1624 N N . PHE A 1 204 ? 5.291 19.610 -38.940 1.00 38.25 204 PHE A N 1
ATOM 1625 C CA . PHE A 1 204 ? 5.354 21.040 -38.618 1.00 38.25 204 PHE A CA 1
ATOM 1626 C C . PHE A 1 204 ? 6.752 21.469 -38.144 1.00 38.25 204 PHE A C 1
ATOM 1628 O O . PHE A 1 204 ? 7.283 20.942 -37.165 1.00 38.25 204 PHE A O 1
ATOM 1635 N N . ALA A 1 205 ? 7.316 22.482 -38.807 1.00 40.97 205 ALA A N 1
ATOM 1636 C CA . ALA A 1 205 ? 8.653 22.999 -38.535 1.00 40.97 205 ALA A CA 1
ATOM 1637 C C . ALA A 1 205 ? 8.707 23.865 -37.259 1.00 40.97 205 ALA A C 1
ATOM 1639 O O . ALA A 1 205 ? 8.826 25.087 -37.322 1.00 40.97 205 ALA A O 1
ATOM 1640 N N . PHE A 1 206 ? 8.675 23.217 -36.092 1.00 42.78 206 PHE A N 1
ATOM 1641 C CA . PHE A 1 206 ? 8.999 23.850 -34.804 1.00 42.78 206 PHE A CA 1
ATOM 1642 C C . PHE A 1 206 ? 10.452 24.374 -34.745 1.00 42.78 206 PHE A C 1
ATOM 1644 O O . PHE A 1 206 ? 10.735 25.267 -33.953 1.00 42.78 206 PHE A O 1
ATOM 1651 N N . ASP A 1 207 ? 11.343 23.884 -35.622 1.00 44.31 207 ASP A N 1
ATOM 1652 C CA . ASP A 1 207 ? 12.739 24.332 -35.803 1.00 44.31 207 ASP A CA 1
ATOM 1653 C C . ASP A 1 207 ? 12.900 25.855 -36.041 1.00 44.31 207 ASP A C 1
ATOM 1655 O O . ASP A 1 207 ? 13.981 26.391 -35.798 1.00 44.31 207 ASP A O 1
ATOM 1659 N N . ASP A 1 208 ? 11.864 26.555 -36.528 1.00 45.78 208 ASP A N 1
ATOM 1660 C CA . ASP A 1 208 ? 11.892 28.012 -36.760 1.00 45.78 208 ASP A CA 1
ATOM 1661 C C . ASP A 1 208 ? 11.547 28.843 -35.496 1.00 45.78 208 ASP A C 1
ATOM 1663 O O . ASP A 1 208 ? 11.655 30.074 -35.521 1.00 45.78 208 ASP A O 1
ATOM 1667 N N . ILE A 1 209 ? 11.152 28.208 -34.382 1.00 45.22 209 ILE A N 1
ATOM 1668 C CA . ILE A 1 209 ? 10.951 28.872 -33.083 1.00 45.22 209 ILE A CA 1
ATOM 1669 C C . ILE A 1 209 ? 12.280 28.862 -32.321 1.00 45.22 209 ILE A C 1
ATOM 1671 O O . ILE A 1 209 ? 12.754 27.815 -31.884 1.00 45.22 209 ILE A O 1
ATOM 1675 N N . ASN A 1 210 ? 12.886 30.036 -32.134 1.00 47.25 210 ASN A N 1
ATOM 1676 C CA . ASN A 1 210 ? 14.112 30.162 -31.350 1.00 47.25 210 ASN A CA 1
ATOM 1677 C C . ASN A 1 210 ? 13.790 30.036 -29.851 1.00 47.25 210 ASN A C 1
ATOM 1679 O O . ASN A 1 210 ? 13.169 30.930 -29.282 1.00 47.25 210 ASN A O 1
ATOM 1683 N N . PHE A 1 211 ? 14.198 28.932 -29.218 1.00 45.97 211 PHE A N 1
ATOM 1684 C CA . PHE A 1 211 ? 13.868 28.642 -27.814 1.00 45.97 211 PHE A CA 1
ATOM 1685 C C . PHE A 1 211 ? 14.424 29.690 -26.836 1.00 45.97 211 PHE A C 1
ATOM 1687 O O . PHE A 1 211 ? 13.784 29.953 -25.821 1.00 45.97 211 PHE A O 1
ATOM 1694 N N . ASP A 1 212 ? 15.561 30.316 -27.160 1.00 47.44 212 ASP A N 1
ATOM 1695 C CA . ASP A 1 212 ? 16.170 31.367 -26.336 1.00 47.44 212 ASP A CA 1
ATOM 1696 C C . ASP A 1 212 ? 15.253 32.611 -26.238 1.00 47.44 212 ASP A C 1
ATOM 1698 O O . ASP A 1 212 ? 15.023 33.121 -25.146 1.00 47.44 212 ASP A O 1
ATOM 1702 N N . ASP A 1 213 ? 14.639 33.047 -27.353 1.00 49.19 213 ASP A N 1
ATOM 1703 C CA . ASP A 1 213 ? 13.806 34.270 -27.421 1.00 49.19 213 ASP A CA 1
ATOM 1704 C C . ASP A 1 213 ? 12.530 34.215 -26.546 1.00 49.19 213 ASP A C 1
ATOM 1706 O O . ASP A 1 213 ? 11.940 35.265 -26.294 1.00 49.19 213 ASP A O 1
ATOM 1710 N N . LEU A 1 214 ? 12.103 33.020 -26.108 1.00 44.53 214 LEU A N 1
ATOM 1711 C CA . LEU A 1 214 ? 10.958 32.788 -25.207 1.00 44.53 214 LEU A CA 1
ATOM 1712 C C . LEU A 1 214 ? 11.370 32.584 -23.739 1.00 44.53 214 LEU A C 1
ATOM 1714 O O . LEU A 1 214 ? 10.522 32.620 -22.852 1.00 44.53 214 LEU A O 1
ATOM 1718 N N . ASN A 1 215 ? 12.649 32.312 -23.472 1.00 42.78 215 ASN A N 1
ATOM 1719 C CA . ASN A 1 215 ? 13.131 31.999 -22.125 1.00 42.78 215 ASN A CA 1
ATOM 1720 C C . ASN A 1 215 ? 13.583 33.266 -21.370 1.00 42.78 215 ASN A C 1
ATOM 1722 O O . ASN A 1 215 ? 13.543 33.289 -20.142 1.00 42.78 215 ASN A O 1
ATOM 1726 N N . ASP A 1 216 ? 13.928 34.327 -22.110 1.00 47.25 216 ASP A N 1
ATOM 1727 C CA . ASP A 1 216 ? 14.245 35.674 -21.605 1.00 47.25 216 ASP A CA 1
ATOM 1728 C C . ASP A 1 216 ? 13.040 36.400 -20.955 1.00 47.25 216 ASP A C 1
ATOM 1730 O O . ASP A 1 216 ? 13.231 37.387 -20.249 1.00 47.25 216 ASP A O 1
ATOM 1734 N N . GLU A 1 217 ? 11.792 35.955 -21.175 1.00 49.56 217 GLU A N 1
ATOM 1735 C CA . GLU A 1 217 ? 10.556 36.711 -20.856 1.00 49.56 217 GLU A CA 1
ATOM 1736 C C . GLU A 1 217 ? 10.281 36.961 -19.351 1.00 49.56 217 GLU A C 1
ATOM 1738 O O . GLU A 1 217 ? 9.229 37.499 -19.012 1.00 49.56 217 GLU A O 1
ATOM 1743 N N . MET A 1 218 ? 11.179 36.566 -18.438 1.00 44.03 218 MET A N 1
ATOM 1744 C CA . MET A 1 218 ? 10.965 36.607 -16.979 1.00 44.03 218 MET A CA 1
ATOM 1745 C C . MET A 1 218 ? 12.144 37.143 -16.141 1.00 44.03 218 MET A C 1
ATOM 1747 O O . MET A 1 218 ? 11.991 37.229 -14.925 1.00 44.03 218 MET A O 1
ATOM 1751 N N . GLU A 1 219 ? 13.295 37.497 -16.730 1.00 42.25 219 GLU A N 1
ATOM 1752 C CA . GLU A 1 219 ? 14.374 38.206 -15.997 1.00 42.25 219 GLU A CA 1
ATOM 1753 C C . GLU A 1 219 ? 14.318 39.738 -16.186 1.00 42.25 219 GLU A C 1
ATOM 1755 O O . GLU A 1 219 ? 14.909 40.470 -15.395 1.00 42.25 219 GLU A O 1
ATOM 1760 N N . ASP A 1 220 ? 13.557 40.226 -17.175 1.00 43.97 220 ASP A N 1
ATOM 1761 C CA . ASP A 1 220 ? 13.412 41.656 -17.502 1.00 43.97 220 ASP A CA 1
ATOM 1762 C C . ASP A 1 220 ? 12.290 42.383 -16.699 1.00 43.97 220 ASP A C 1
ATOM 1764 O O . ASP A 1 220 ? 12.162 43.598 -16.832 1.00 43.97 220 ASP A O 1
ATOM 1768 N N . GLU A 1 221 ? 11.480 41.711 -15.854 1.00 41.03 221 GLU A N 1
ATOM 1769 C CA . GLU A 1 221 ? 10.370 42.372 -15.112 1.00 41.03 221 GLU A CA 1
ATOM 1770 C C . GLU A 1 221 ? 10.862 43.509 -14.187 1.00 41.03 221 GLU A C 1
ATOM 1772 O O . GLU A 1 221 ? 10.263 44.581 -14.173 1.00 41.03 221 GLU A O 1
ATOM 1777 N N . ASP A 1 222 ? 11.996 43.327 -13.495 1.00 37.50 222 ASP A N 1
ATOM 1778 C CA . ASP A 1 222 ? 12.632 44.363 -12.651 1.00 37.50 222 ASP A CA 1
ATOM 1779 C C . ASP A 1 222 ? 13.241 45.534 -13.471 1.00 37.50 222 ASP A C 1
ATOM 1781 O O . ASP A 1 222 ? 13.732 46.502 -12.888 1.00 37.50 222 ASP A O 1
ATOM 1785 N N . LEU A 1 223 ? 13.246 45.458 -14.811 1.00 40.53 223 LEU A N 1
ATOM 1786 C CA . LEU A 1 223 ? 13.749 46.501 -15.720 1.00 40.53 223 LEU A CA 1
ATOM 1787 C C . LEU A 1 223 ? 12.636 47.236 -16.486 1.00 40.53 223 LEU A C 1
ATOM 1789 O O . LEU A 1 223 ? 12.870 48.355 -16.948 1.00 40.53 223 LEU A O 1
ATOM 1793 N N . GLU A 1 224 ? 11.434 46.661 -16.620 1.00 42.41 224 GLU A N 1
ATOM 1794 C CA . GLU A 1 224 ? 10.323 47.347 -17.298 1.00 42.41 224 GLU A CA 1
ATOM 1795 C C . GLU A 1 224 ? 9.817 48.564 -16.498 1.00 42.41 224 GLU A C 1
ATOM 1797 O O . GLU A 1 224 ? 9.505 49.587 -17.108 1.00 42.41 224 GLU A O 1
ATOM 1802 N N . ASP A 1 225 ? 9.823 48.506 -15.159 1.00 39.88 225 ASP A N 1
ATOM 1803 C CA . ASP A 1 225 ? 9.444 49.636 -14.290 1.00 39.88 225 ASP A CA 1
ATOM 1804 C C . ASP A 1 225 ? 10.378 50.862 -14.471 1.00 39.88 225 ASP A C 1
ATOM 1806 O O . ASP A 1 225 ? 9.908 52.000 -14.419 1.00 39.88 225 ASP A O 1
ATOM 1810 N N . GLU A 1 226 ? 11.683 50.667 -14.734 1.00 37.12 226 GLU A N 1
ATOM 1811 C CA . GLU A 1 226 ? 12.615 51.781 -15.009 1.00 37.12 226 GLU A CA 1
ATOM 1812 C C . GLU A 1 226 ? 12.497 52.318 -16.458 1.00 37.12 226 GLU A C 1
ATOM 1814 O O . GLU A 1 226 ? 12.649 53.525 -16.662 1.00 37.12 226 GLU A O 1
ATOM 1819 N N . GLU A 1 227 ? 12.185 51.487 -17.471 1.00 40.19 227 GLU A N 1
ATOM 1820 C CA . GLU A 1 227 ? 11.939 51.986 -18.844 1.00 40.19 227 GLU A CA 1
ATOM 1821 C C . GLU A 1 227 ? 10.557 52.672 -19.002 1.00 40.19 227 GLU A C 1
ATOM 1823 O O . GLU A 1 227 ? 10.442 53.588 -19.824 1.00 40.19 227 GLU A O 1
ATOM 1828 N N . GLU A 1 228 ? 9.518 52.309 -18.231 1.00 39.81 228 GLU A N 1
ATOM 1829 C CA . GLU A 1 228 ? 8.210 52.996 -18.298 1.00 39.81 228 GLU A CA 1
ATOM 1830 C C . GLU A 1 228 ? 8.236 54.405 -17.651 1.00 39.81 228 GLU A C 1
ATOM 1832 O O . GLU A 1 228 ? 7.626 55.321 -18.213 1.00 39.81 228 GLU A O 1
ATOM 1837 N N . GLU A 1 229 ? 9.013 54.651 -16.578 1.00 37.16 229 GLU A N 1
ATOM 1838 C CA . GLU A 1 229 ? 9.232 56.025 -16.068 1.00 37.16 229 GLU A CA 1
ATOM 1839 C C . GLU A 1 229 ? 10.015 56.914 -17.071 1.00 37.16 229 GLU A C 1
ATOM 1841 O O . GLU A 1 229 ? 9.717 58.107 -17.187 1.00 37.16 229 GLU A O 1
ATOM 1846 N N . GLU A 1 230 ? 10.963 56.366 -17.852 1.00 38.88 230 GLU A N 1
ATOM 1847 C CA . GLU A 1 230 ? 11.674 57.138 -18.894 1.00 38.88 230 GLU A CA 1
ATOM 1848 C C . GLU A 1 230 ? 10.824 57.423 -20.156 1.00 38.88 230 GLU A C 1
ATOM 1850 O O . GLU A 1 230 ? 11.072 58.431 -20.831 1.00 38.88 230 GLU A O 1
ATOM 1855 N N . GLU A 1 231 ? 9.820 56.602 -20.510 1.00 42.78 231 GLU A N 1
ATOM 1856 C CA . GLU A 1 231 ? 8.936 56.921 -21.649 1.00 42.78 231 GLU A CA 1
ATOM 1857 C C . GLU A 1 231 ? 7.890 58.014 -21.329 1.00 42.78 231 GLU A C 1
ATOM 1859 O O . GLU A 1 231 ? 7.596 58.808 -22.230 1.00 42.78 231 GLU A O 1
ATOM 1864 N N . GLU A 1 232 ? 7.374 58.143 -20.092 1.00 40.94 232 GLU A N 1
ATOM 1865 C CA . GLU A 1 232 ? 6.406 59.213 -19.753 1.00 40.94 232 GLU A CA 1
ATOM 1866 C C . GLU A 1 232 ? 7.024 60.632 -19.767 1.00 40.94 232 GLU A C 1
ATOM 1868 O O . GLU A 1 232 ? 6.367 61.571 -20.228 1.00 40.94 232 GLU A O 1
ATOM 1873 N N . GLU A 1 233 ? 8.289 60.829 -19.357 1.00 42.00 233 GLU A N 1
ATOM 1874 C CA . GLU A 1 233 ? 8.947 62.155 -19.447 1.00 42.00 233 GLU A CA 1
ATOM 1875 C C . GLU A 1 233 ? 9.203 62.622 -20.902 1.00 42.00 233 GLU A C 1
ATOM 1877 O O . GLU A 1 233 ? 9.543 63.787 -21.129 1.00 42.00 233 GLU A O 1
ATOM 1882 N N . LEU A 1 234 ? 9.028 61.753 -21.908 1.00 43.34 234 LEU A N 1
ATOM 1883 C CA . LEU A 1 234 ? 9.390 62.022 -23.307 1.00 43.34 234 LEU A CA 1
ATOM 1884 C C . LEU A 1 234 ? 8.205 62.270 -24.265 1.00 43.34 234 LEU A C 1
ATOM 1886 O O . LEU A 1 234 ? 8.436 62.455 -25.465 1.00 43.34 234 LEU A O 1
ATOM 1890 N N . GLU A 1 235 ? 6.961 62.357 -23.776 1.00 46.16 235 GLU A N 1
ATOM 1891 C CA . GLU A 1 235 ? 5.783 62.712 -24.599 1.00 46.16 235 GLU A CA 1
ATOM 1892 C C . GLU A 1 235 ? 5.610 64.234 -24.878 1.00 46.16 235 GLU A C 1
ATOM 1894 O O . GLU A 1 235 ? 4.581 64.650 -25.415 1.00 46.16 235 GLU A O 1
ATOM 1899 N N . GLU A 1 236 ? 6.594 65.102 -24.583 1.00 41.06 236 GLU A N 1
ATOM 1900 C CA . GLU A 1 236 ? 6.471 66.560 -24.814 1.00 41.06 236 GLU A CA 1
ATOM 1901 C C . GLU A 1 236 ? 6.562 66.967 -26.313 1.00 41.06 236 GLU A C 1
ATOM 1903 O O . GLU A 1 236 ? 7.620 67.319 -26.836 1.00 41.06 236 GLU A O 1
ATOM 1908 N N . ASP A 1 237 ? 5.410 66.927 -26.999 1.00 50.41 237 ASP A N 1
ATOM 1909 C CA . ASP A 1 237 ? 5.015 67.681 -28.211 1.00 50.41 237 ASP A CA 1
ATOM 1910 C C . ASP A 1 237 ? 6.119 67.995 -29.259 1.00 50.41 237 ASP A C 1
ATOM 1912 O O . ASP A 1 237 ? 6.536 69.142 -29.465 1.00 50.41 237 ASP A O 1
ATOM 1916 N N . VAL A 1 238 ? 6.525 66.990 -30.048 1.00 48.06 238 VAL A N 1
ATOM 1917 C CA . VAL A 1 238 ? 7.359 67.202 -31.251 1.00 48.06 238 VAL A CA 1
ATOM 1918 C C . VAL A 1 238 ? 6.486 67.353 -32.507 1.00 48.06 238 VAL A C 1
ATOM 1920 O O . VAL A 1 238 ? 6.081 66.365 -33.123 1.00 48.06 238 VAL A O 1
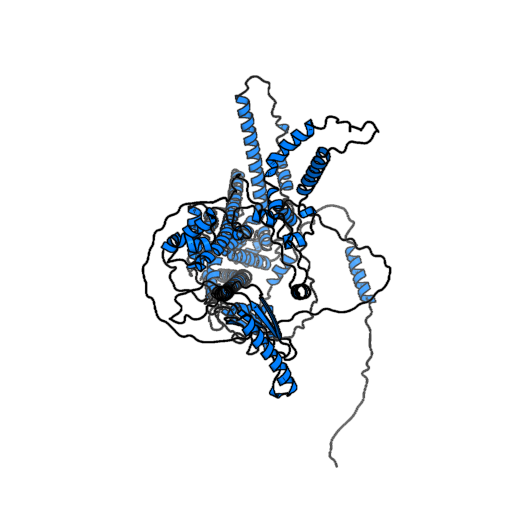ATOM 1923 N N . GLU A 1 239 ? 6.230 68.596 -32.936 1.00 49.78 239 GLU A N 1
ATOM 1924 C CA . GLU A 1 239 ? 5.563 68.867 -34.223 1.00 49.78 239 GLU A CA 1
ATOM 1925 C C . GLU A 1 239 ? 6.359 68.265 -35.410 1.00 49.78 239 GLU A C 1
ATOM 1927 O O . GLU A 1 239 ? 7.577 68.461 -35.506 1.00 49.78 239 GLU A O 1
ATOM 1932 N N . PRO A 1 240 ? 5.702 67.568 -36.362 1.00 51.34 240 PRO A N 1
ATOM 1933 C CA . PRO A 1 240 ? 6.384 66.942 -37.492 1.00 51.34 240 PRO A CA 1
ATOM 1934 C C . PRO A 1 240 ? 6.942 67.997 -38.455 1.00 51.34 240 PRO A C 1
ATOM 1936 O O . PRO A 1 240 ? 6.195 68.761 -39.071 1.00 51.34 240 PRO A O 1
ATOM 1939 N N . GLN A 1 241 ? 8.266 68.014 -38.624 1.00 52.03 241 GLN A N 1
ATOM 1940 C CA . GLN A 1 241 ? 8.930 68.971 -39.506 1.00 52.03 241 GLN A CA 1
ATOM 1941 C C . GLN A 1 241 ? 8.609 68.683 -40.980 1.00 52.03 241 GLN A C 1
ATOM 1943 O O . GLN A 1 241 ? 8.802 67.570 -41.480 1.00 52.03 241 GLN A O 1
ATOM 1948 N N . LEU A 1 242 ? 8.121 69.717 -41.666 1.00 55.34 242 LEU A N 1
ATOM 1949 C CA . LEU A 1 242 ? 7.856 69.713 -43.101 1.00 55.34 242 LEU A CA 1
ATOM 1950 C C . LEU A 1 242 ? 9.028 70.351 -43.863 1.00 55.34 242 LEU A C 1
ATOM 1952 O O . LEU A 1 242 ? 9.675 71.270 -43.355 1.00 55.34 242 LEU A O 1
ATOM 1956 N N . ASP A 1 243 ? 9.269 69.901 -45.093 1.00 59.56 243 ASP A N 1
ATOM 1957 C CA . ASP A 1 243 ? 10.181 70.568 -46.027 1.00 59.56 243 ASP A CA 1
ATOM 1958 C C . ASP A 1 243 ? 9.610 71.904 -46.566 1.00 59.56 243 ASP A C 1
ATOM 1960 O O . ASP A 1 243 ? 8.469 72.283 -46.291 1.00 59.56 243 ASP A O 1
ATOM 1964 N N . GLU A 1 244 ? 10.412 72.653 -47.336 1.00 58.97 244 GLU A N 1
ATOM 1965 C CA . GLU A 1 244 ? 10.025 73.975 -47.874 1.00 58.97 244 GLU A CA 1
ATOM 1966 C C . GLU A 1 244 ? 8.880 73.900 -48.919 1.00 58.97 244 GLU A C 1
ATOM 1968 O O . GLU A 1 244 ? 8.271 74.924 -49.232 1.00 58.97 244 GLU A O 1
ATOM 1973 N N . ASP A 1 245 ? 8.537 72.696 -49.403 1.00 60.09 245 ASP A N 1
ATOM 1974 C CA . ASP A 1 245 ? 7.395 72.408 -50.287 1.00 60.09 245 ASP A CA 1
ATOM 1975 C C . ASP A 1 245 ? 6.176 71.806 -49.534 1.00 60.09 245 ASP A C 1
ATOM 1977 O O . ASP A 1 245 ? 5.096 71.670 -50.117 1.00 60.09 245 ASP A O 1
ATOM 1981 N N . GLY A 1 246 ? 6.301 71.511 -48.232 1.00 51.12 246 GLY A N 1
ATOM 1982 C CA . GLY A 1 246 ? 5.217 71.087 -47.337 1.00 51.12 246 GLY A CA 1
ATOM 1983 C C . GLY A 1 246 ? 5.065 69.576 -47.101 1.00 51.12 246 GLY A C 1
ATOM 1984 O O . GLY A 1 246 ? 4.011 69.160 -46.615 1.00 51.12 246 GLY A O 1
ATOM 1985 N N . ASN A 1 247 ? 6.063 68.749 -47.425 1.00 54.78 247 ASN A N 1
ATOM 1986 C CA . ASN A 1 247 ? 6.027 67.296 -47.194 1.00 54.78 247 ASN A CA 1
ATOM 1987 C C . ASN A 1 247 ? 6.682 66.917 -45.850 1.00 54.78 247 ASN A C 1
ATOM 1989 O O . ASN A 1 247 ? 7.696 67.520 -45.498 1.00 54.78 247 ASN A O 1
ATOM 1993 N N . PRO A 1 248 ? 6.176 65.909 -45.110 1.00 54.44 248 PRO A N 1
ATOM 1994 C CA . PRO A 1 248 ? 6.843 65.404 -43.908 1.00 54.44 248 PRO A CA 1
ATOM 1995 C C . PRO A 1 248 ? 8.215 64.802 -44.220 1.00 54.44 248 PRO A C 1
ATOM 1997 O O . PRO A 1 248 ? 8.357 64.018 -45.159 1.00 54.44 248 PRO A O 1
ATOM 2000 N N . ILE A 1 249 ? 9.213 65.132 -43.401 1.00 56.69 249 ILE A N 1
ATOM 2001 C CA . ILE A 1 249 ? 10.559 64.564 -43.506 1.00 56.69 249 ILE A CA 1
ATOM 2002 C C . ILE A 1 249 ? 10.561 63.176 -42.840 1.00 56.69 249 ILE A C 1
ATOM 2004 O O . ILE A 1 249 ? 10.366 63.063 -41.631 1.00 56.69 249 ILE A O 1
ATOM 2008 N N . GLU A 1 250 ? 10.778 62.111 -43.620 1.00 51.84 250 GLU A N 1
ATOM 2009 C CA . GLU A 1 250 ? 10.940 60.749 -43.086 1.00 51.84 250 GLU A CA 1
ATOM 2010 C C . GLU A 1 250 ? 12.310 60.593 -42.406 1.00 51.84 250 GLU A C 1
ATOM 2012 O O . GLU A 1 250 ? 13.313 60.279 -43.047 1.00 51.84 250 GLU A O 1
ATOM 2017 N N . ASP A 1 251 ? 12.352 60.812 -41.092 1.00 52.97 251 ASP A N 1
ATOM 2018 C CA . ASP A 1 251 ? 13.536 60.562 -40.271 1.00 52.97 251 ASP A CA 1
ATOM 2019 C C . ASP A 1 251 ? 13.669 59.057 -39.943 1.00 52.97 251 ASP A C 1
ATOM 2021 O O . ASP A 1 251 ? 12.761 58.436 -39.373 1.00 52.97 251 ASP A O 1
ATOM 2025 N N . GLU A 1 252 ? 14.814 58.452 -40.284 1.00 49.84 252 GLU A N 1
ATOM 2026 C CA . GLU A 1 252 ? 15.091 57.027 -40.037 1.00 49.84 252 GLU A CA 1
ATOM 2027 C C . GLU A 1 252 ? 14.995 56.653 -38.545 1.00 49.84 252 GLU A C 1
ATOM 2029 O O . GLU A 1 252 ? 14.660 55.509 -38.217 1.00 49.84 252 GLU A O 1
ATOM 2034 N N . THR A 1 253 ? 15.223 57.608 -37.634 1.00 51.50 253 THR A N 1
ATOM 2035 C CA . THR A 1 253 ? 15.112 57.402 -36.180 1.00 51.50 253 THR A CA 1
ATOM 2036 C C . THR A 1 253 ? 13.673 57.147 -35.721 1.00 51.50 253 THR A C 1
ATOM 2038 O O . THR A 1 253 ? 13.448 56.368 -34.794 1.00 51.50 253 THR A O 1
ATOM 2041 N N . ILE A 1 254 ? 12.677 57.720 -36.403 1.00 50.81 254 ILE A N 1
ATOM 2042 C CA . ILE A 1 254 ? 11.255 57.491 -36.102 1.00 50.81 254 ILE A CA 1
ATOM 2043 C C . ILE A 1 254 ? 10.844 56.094 -36.586 1.00 50.81 254 ILE A C 1
ATOM 2045 O O . ILE A 1 254 ? 10.134 55.366 -35.888 1.00 50.81 254 ILE A O 1
ATOM 2049 N N . SER A 1 255 ? 11.341 55.676 -37.754 1.00 49.94 255 SER A N 1
ATOM 2050 C CA . SER A 1 255 ? 11.102 54.335 -38.304 1.00 49.94 255 SER A CA 1
ATOM 2051 C C . SER A 1 255 ? 11.720 53.233 -37.431 1.00 49.94 255 SER A C 1
ATOM 2053 O O . SER A 1 255 ? 11.077 52.212 -37.167 1.00 49.94 255 SER A O 1
ATOM 2055 N N . SER A 1 256 ? 12.936 53.444 -36.912 1.00 52.38 256 SER A N 1
ATOM 2056 C CA . SER A 1 256 ? 13.584 52.493 -36.002 1.00 52.38 256 SER A CA 1
ATOM 2057 C C . SER A 1 256 ? 12.897 52.433 -34.632 1.00 52.38 256 SER A C 1
ATOM 2059 O O . SER A 1 256 ? 12.584 51.326 -34.189 1.00 52.38 256 SER A O 1
ATOM 2061 N N . LYS A 1 257 ? 12.545 53.575 -34.013 1.00 52.59 257 LYS A N 1
ATOM 2062 C CA . LYS A 1 257 ? 11.722 53.615 -32.785 1.00 52.59 257 LYS A CA 1
ATOM 2063 C C . LYS A 1 257 ? 10.397 52.869 -32.968 1.00 52.59 257 LYS A C 1
ATOM 2065 O O . LYS A 1 257 ? 10.075 51.983 -32.179 1.00 52.59 257 LYS A O 1
ATOM 2070 N N . ARG A 1 258 ? 9.663 53.134 -34.056 1.00 52.34 258 ARG A N 1
ATOM 2071 C CA . ARG A 1 258 ? 8.374 52.474 -34.331 1.00 52.34 258 ARG A CA 1
ATOM 2072 C C . ARG A 1 258 ? 8.517 50.963 -34.537 1.00 52.34 258 ARG A C 1
ATOM 2074 O O . ARG A 1 258 ? 7.653 50.218 -34.089 1.00 52.34 258 ARG A O 1
ATOM 2081 N N . ARG A 1 259 ? 9.615 50.495 -35.149 1.00 53.00 259 ARG A N 1
ATOM 2082 C CA . ARG A 1 259 ? 9.956 49.061 -35.255 1.00 53.00 259 ARG A CA 1
ATOM 2083 C C . ARG A 1 259 ? 10.397 48.436 -33.927 1.00 53.00 259 ARG A C 1
ATOM 2085 O O . ARG A 1 259 ? 10.197 47.237 -33.760 1.00 53.00 259 ARG A O 1
ATOM 2092 N N . ARG A 1 260 ? 10.979 49.212 -33.003 1.00 55.50 260 ARG A N 1
ATOM 2093 C CA . ARG A 1 260 ? 11.323 48.764 -31.642 1.00 55.50 260 ARG A CA 1
ATOM 2094 C C . ARG A 1 260 ? 10.050 48.588 -30.805 1.00 55.50 260 ARG A C 1
ATOM 2096 O O . ARG A 1 260 ? 9.840 47.496 -30.290 1.00 55.50 260 ARG A O 1
ATOM 2103 N N . LYS A 1 261 ? 9.126 49.559 -30.824 1.00 49.62 261 LYS A N 1
ATOM 2104 C CA . LYS A 1 261 ? 7.811 49.454 -30.155 1.00 49.62 261 LYS A CA 1
ATOM 2105 C C . LYS A 1 261 ? 6.953 48.303 -30.723 1.00 49.62 261 LYS A C 1
ATOM 2107 O O . LYS A 1 261 ? 6.373 47.546 -29.958 1.00 49.62 261 LYS A O 1
ATOM 2112 N N . LEU A 1 262 ? 6.992 48.055 -32.042 1.00 52.03 262 LEU A N 1
ATOM 2113 C CA . LEU A 1 262 ? 6.375 46.869 -32.684 1.00 52.03 262 LEU A CA 1
ATOM 2114 C C . LEU A 1 262 ? 7.090 45.526 -32.419 1.00 52.03 262 LEU A C 1
ATOM 2116 O O . LEU A 1 262 ? 6.544 44.480 -32.764 1.00 52.03 262 LEU A O 1
ATOM 2120 N N . ARG A 1 263 ? 8.307 45.531 -31.858 1.00 51.97 263 ARG A N 1
ATOM 2121 C CA . ARG A 1 263 ? 8.985 44.321 -31.360 1.00 51.97 263 ARG A CA 1
ATOM 2122 C C . ARG A 1 263 ? 8.651 44.074 -29.893 1.00 51.97 263 ARG A C 1
ATOM 2124 O O . ARG A 1 263 ? 8.248 42.964 -29.578 1.00 51.97 263 ARG A O 1
ATOM 2131 N N . ALA A 1 264 ? 8.713 45.101 -29.044 1.00 53.12 264 ALA A N 1
ATOM 2132 C CA . ALA A 1 264 ? 8.259 45.024 -27.652 1.00 53.12 264 ALA A CA 1
ATOM 2133 C C . ALA A 1 264 ? 6.794 44.553 -27.569 1.00 53.12 264 ALA A C 1
ATOM 2135 O O . ALA A 1 264 ? 6.490 43.577 -26.897 1.00 53.12 264 ALA A O 1
ATOM 2136 N N . GLN A 1 265 ? 5.905 45.125 -28.389 1.00 52.22 265 GLN A N 1
ATOM 2137 C CA . GLN A 1 265 ? 4.495 44.720 -28.482 1.00 52.22 265 GLN A CA 1
ATOM 2138 C C . GLN A 1 265 ? 4.268 43.308 -29.071 1.00 52.22 265 GLN A C 1
ATOM 2140 O O . GLN A 1 265 ? 3.136 42.838 -29.084 1.00 52.22 265 GLN A O 1
ATOM 2145 N N . ARG A 1 266 ? 5.315 42.626 -29.563 1.00 48.94 266 ARG A N 1
ATOM 2146 C CA . ARG A 1 266 ? 5.281 41.196 -29.928 1.00 48.94 266 ARG A CA 1
ATOM 2147 C C . ARG A 1 266 ? 6.000 40.290 -28.921 1.00 48.94 266 ARG A C 1
ATOM 2149 O O . ARG A 1 266 ? 5.711 39.106 -28.936 1.00 48.94 266 ARG A O 1
ATOM 2156 N N . ARG A 1 267 ? 6.883 40.833 -28.068 1.00 51.53 267 ARG A N 1
ATOM 2157 C CA . ARG A 1 267 ? 7.394 40.168 -26.852 1.00 51.53 267 ARG A CA 1
ATOM 2158 C C . ARG A 1 267 ? 6.314 40.115 -25.762 1.00 51.53 267 ARG A C 1
ATOM 2160 O O . ARG A 1 267 ? 6.104 39.071 -25.177 1.00 51.53 267 ARG A O 1
ATOM 2167 N N . LYS A 1 268 ? 5.520 41.180 -25.566 1.00 48.41 268 LYS A N 1
ATOM 2168 C CA . LYS A 1 268 ? 4.365 41.173 -24.635 1.00 48.41 268 LYS A CA 1
ATOM 2169 C C . LYS A 1 268 ? 3.134 40.386 -25.165 1.00 48.41 268 LYS A C 1
ATOM 2171 O O . LYS A 1 268 ? 2.001 40.773 -24.891 1.00 48.41 268 LYS A O 1
ATOM 2176 N N . GLN A 1 269 ? 3.323 39.327 -25.964 1.00 56.28 269 GLN A N 1
ATOM 2177 C CA . GLN A 1 269 ? 2.257 38.417 -26.422 1.00 56.28 269 GLN A CA 1
ATOM 2178 C C . GLN A 1 269 ? 2.592 36.986 -25.994 1.00 56.28 269 GLN A C 1
ATOM 2180 O O . GLN A 1 269 ? 3.430 36.344 -26.624 1.00 56.28 269 GLN A O 1
ATOM 2185 N N . LYS A 1 270 ? 1.919 36.482 -24.952 1.00 61.50 270 LYS A N 1
ATOM 2186 C CA . LYS A 1 270 ? 2.143 35.121 -24.446 1.00 61.50 270 LYS A CA 1
ATOM 2187 C C . LYS A 1 270 ? 1.915 34.079 -25.542 1.00 61.50 270 LYS A C 1
ATOM 2189 O O . LYS A 1 270 ? 1.005 34.214 -26.359 1.00 61.50 270 LYS A O 1
ATOM 2194 N N . ALA A 1 271 ? 2.651 32.969 -25.477 1.00 62.81 271 ALA A N 1
ATOM 2195 C CA . ALA A 1 271 ? 2.404 31.809 -26.336 1.00 62.81 271 ALA A CA 1
ATOM 2196 C C . ALA A 1 271 ? 0.945 31.294 -26.234 1.00 62.81 271 ALA A C 1
ATOM 2198 O O . ALA A 1 271 ? 0.374 30.898 -27.249 1.00 62.81 271 ALA A O 1
ATOM 2199 N N . GLU A 1 272 ? 0.315 31.393 -25.050 1.00 63.12 272 GLU A N 1
ATOM 2200 C CA . GLU A 1 272 ? -1.109 31.063 -24.827 1.00 63.12 272 GLU A CA 1
ATOM 2201 C C . GLU A 1 272 ? -2.096 31.923 -25.654 1.00 63.12 272 GLU A C 1
ATOM 2203 O O . GLU A 1 272 ? -3.210 31.473 -25.909 1.00 63.12 272 GLU A O 1
ATOM 2208 N N . ASP A 1 273 ? -1.707 33.124 -26.109 1.00 68.12 273 ASP A N 1
ATOM 2209 C CA . ASP A 1 273 ? -2.546 34.012 -26.937 1.00 68.12 273 ASP A CA 1
ATOM 2210 C C . ASP A 1 273 ? -2.359 33.792 -28.456 1.00 68.12 273 ASP A C 1
ATOM 2212 O O . ASP A 1 273 ? -3.086 34.382 -29.264 1.00 68.12 273 ASP A O 1
ATOM 2216 N N . LEU A 1 274 ? -1.363 32.994 -28.866 1.00 69.75 274 LEU A N 1
ATOM 2217 C CA . LEU A 1 274 ? -0.910 32.876 -30.262 1.00 69.75 274 LEU A CA 1
ATOM 2218 C C . LEU A 1 274 ? -1.143 31.499 -30.905 1.00 69.75 274 LEU A C 1
ATOM 2220 O O . LEU A 1 274 ? -1.184 31.425 -32.134 1.00 69.75 274 LEU A O 1
ATOM 2224 N N . PHE A 1 275 ? -1.297 30.441 -30.108 1.00 73.25 275 PHE A N 1
ATOM 2225 C CA . PHE A 1 275 ? -1.378 29.046 -30.564 1.00 73.25 275 PHE A CA 1
ATOM 2226 C C . PHE A 1 275 ? -2.587 28.315 -29.970 1.00 73.25 275 PHE A C 1
ATOM 2228 O O . PHE A 1 275 ? -3.115 28.706 -28.928 1.00 73.25 275 PHE A O 1
ATOM 2235 N N . GLU A 1 276 ? -3.027 27.227 -30.608 1.00 82.31 276 GLU A N 1
ATOM 2236 C CA . GLU A 1 276 ? -4.086 26.388 -30.035 1.00 82.31 276 GLU A CA 1
ATOM 2237 C C . GLU A 1 276 ? -3.538 25.557 -28.848 1.00 82.31 276 GLU A C 1
ATOM 2239 O O . GLU A 1 276 ? -2.391 25.102 -28.904 1.00 82.31 276 GLU A O 1
ATOM 2244 N N . PRO A 1 277 ? -4.305 25.307 -27.762 1.00 80.88 277 PRO A N 1
ATOM 2245 C CA . PRO A 1 277 ? -3.789 24.579 -26.596 1.00 80.88 277 PRO A CA 1
ATOM 2246 C C . PRO A 1 277 ? -3.224 23.181 -26.897 1.00 80.88 277 PRO A C 1
ATOM 2248 O O . PRO A 1 277 ? -2.304 22.744 -26.208 1.00 80.88 277 PRO A O 1
ATOM 2251 N N . GLU A 1 278 ? -3.719 22.495 -27.933 1.00 81.12 278 GLU A N 1
ATOM 2252 C CA . GLU A 1 278 ? -3.154 21.214 -28.387 1.00 81.12 278 GLU A CA 1
ATOM 2253 C C . GLU A 1 278 ? -1.783 21.381 -29.070 1.00 81.12 278 GLU A C 1
ATOM 2255 O O . GLU A 1 278 ? -0.905 20.533 -28.899 1.00 81.12 278 GLU A O 1
ATOM 2260 N N . GLU A 1 279 ? -1.548 22.485 -29.789 1.00 81.25 279 GLU A N 1
ATOM 2261 C CA . GLU A 1 279 ? -0.240 22.807 -30.379 1.00 81.25 279 GLU A CA 1
ATOM 2262 C C . GLU A 1 279 ? 0.784 23.157 -29.292 1.00 81.25 279 GLU A C 1
ATOM 2264 O O . GLU A 1 279 ? 1.925 22.693 -29.348 1.00 81.25 279 GLU A O 1
ATOM 2269 N N . LEU A 1 280 ? 0.365 23.906 -28.265 1.00 78.00 280 LEU A N 1
ATOM 2270 C CA . LEU A 1 280 ? 1.201 24.229 -27.104 1.00 78.00 280 LEU A CA 1
ATOM 2271 C C . LEU A 1 280 ? 1.583 22.972 -26.318 1.00 78.00 280 LEU A C 1
ATOM 2273 O O . LEU A 1 280 ? 2.755 22.798 -25.993 1.00 78.00 280 LEU A O 1
ATOM 2277 N N . GLN A 1 281 ? 0.639 22.058 -26.074 1.00 81.94 281 GLN A N 1
ATOM 2278 C CA . GLN A 1 281 ? 0.938 20.764 -25.448 1.00 81.94 281 GLN A CA 1
ATOM 2279 C C . GLN A 1 281 ? 1.868 19.906 -26.319 1.00 81.94 281 GLN A C 1
ATOM 2281 O O . GLN A 1 281 ? 2.832 19.338 -25.811 1.00 81.94 281 GLN A O 1
ATOM 2286 N N . ARG A 1 282 ? 1.643 19.847 -27.641 1.00 82.94 282 ARG A N 1
ATOM 2287 C CA . ARG A 1 282 ? 2.506 19.098 -28.574 1.00 82.94 282 ARG A CA 1
ATOM 2288 C C . ARG A 1 282 ? 3.925 19.677 -28.673 1.00 82.94 282 ARG A C 1
ATOM 2290 O O . ARG A 1 282 ? 4.865 18.921 -28.912 1.00 82.94 282 ARG A O 1
ATOM 2297 N N . GLY A 1 283 ? 4.082 20.987 -28.490 1.00 82.50 283 GLY A N 1
ATOM 2298 C CA . GLY A 1 283 ? 5.371 21.687 -28.458 1.00 82.50 283 GLY A CA 1
ATOM 2299 C C . GLY A 1 283 ? 6.064 21.726 -27.090 1.00 82.50 283 GLY A C 1
ATOM 2300 O O . GLY A 1 283 ? 7.186 22.232 -27.000 1.00 82.50 283 GLY A O 1
ATOM 2301 N N . TYR A 1 284 ? 5.417 21.228 -26.028 1.00 83.31 284 TYR A N 1
ATOM 2302 C CA . TYR A 1 284 ? 5.820 21.451 -24.633 1.00 83.31 284 TYR A CA 1
ATOM 2303 C C . TYR A 1 284 ? 6.027 22.953 -24.326 1.00 83.31 284 TYR A C 1
ATOM 2305 O O . TYR A 1 284 ? 7.065 23.358 -23.804 1.00 83.31 284 TYR A O 1
ATOM 2313 N N . LEU A 1 285 ? 5.074 23.798 -24.730 1.00 83.00 285 LEU A N 1
ATOM 2314 C CA . LEU A 1 285 ? 5.086 25.260 -24.567 1.00 83.00 285 LEU A CA 1
ATOM 2315 C C . LEU A 1 285 ? 3.984 25.771 -23.619 1.00 83.00 285 LEU A C 1
ATOM 2317 O O . LEU A 1 285 ? 3.633 26.949 -23.663 1.00 83.00 285 LEU A O 1
ATOM 2321 N N . THR A 1 286 ? 3.403 24.918 -22.770 1.00 86.44 286 THR A N 1
ATOM 2322 C CA . THR A 1 286 ? 2.436 25.385 -21.762 1.00 86.44 286 THR A CA 1
ATOM 2323 C C . THR A 1 286 ? 3.135 26.156 -20.636 1.00 86.44 286 THR A C 1
ATOM 2325 O O . THR A 1 286 ? 4.331 25.972 -20.394 1.00 86.44 286 THR A O 1
ATOM 2328 N N . GLU A 1 287 ? 2.385 26.955 -19.864 1.00 84.62 287 GLU A N 1
ATOM 2329 C CA . GLU A 1 287 ? 2.905 27.573 -18.628 1.00 84.62 287 GLU A CA 1
ATOM 2330 C C . GLU A 1 287 ? 3.524 26.530 -17.669 1.00 84.62 287 GLU A C 1
ATOM 2332 O O . GLU A 1 287 ? 4.443 26.856 -16.919 1.00 84.62 287 GLU A O 1
ATOM 2337 N N . SER A 1 288 ? 3.082 25.265 -17.707 1.00 86.38 288 SER A N 1
ATOM 2338 C CA . SER A 1 288 ? 3.679 24.178 -16.918 1.00 86.38 288 SER A CA 1
ATOM 2339 C C . SER A 1 288 ? 5.043 23.737 -17.461 1.00 86.38 288 SER A C 1
ATOM 2341 O O . SER A 1 288 ? 5.979 23.564 -16.683 1.00 86.38 288 SER A O 1
ATOM 2343 N N . ASP A 1 289 ? 5.183 23.576 -18.778 1.00 88.50 289 ASP A N 1
ATOM 2344 C CA . ASP A 1 289 ? 6.435 23.127 -19.404 1.00 88.50 289 ASP A CA 1
ATOM 2345 C C . ASP A 1 289 ? 7.541 24.184 -19.284 1.00 88.50 289 ASP A C 1
ATOM 2347 O O . ASP A 1 289 ? 8.698 23.859 -19.013 1.00 88.50 289 ASP A O 1
ATOM 2351 N N . ILE A 1 290 ? 7.179 25.463 -19.432 1.00 86.75 290 ILE A N 1
ATOM 2352 C CA . ILE A 1 290 ? 8.091 26.601 -19.249 1.00 86.75 290 ILE A CA 1
ATOM 2353 C C . ILE A 1 290 ? 8.600 26.639 -17.800 1.00 86.75 290 ILE A C 1
ATOM 2355 O O . ILE A 1 290 ? 9.798 26.797 -17.569 1.00 86.75 290 ILE A O 1
ATOM 2359 N N . ASN A 1 291 ? 7.727 26.402 -16.813 1.00 89.62 291 ASN A N 1
ATOM 2360 C CA . ASN A 1 291 ? 8.156 26.278 -15.418 1.00 89.62 291 ASN A CA 1
ATOM 2361 C C . ASN A 1 291 ? 9.092 25.078 -15.197 1.00 89.62 291 ASN A C 1
ATOM 2363 O O . ASN A 1 291 ? 10.106 25.240 -14.520 1.00 89.62 291 ASN A O 1
ATOM 2367 N N . ILE A 1 292 ? 8.819 23.919 -15.809 1.00 91.31 292 ILE A N 1
ATOM 2368 C CA . ILE A 1 292 ? 9.698 22.739 -15.713 1.00 91.31 292 ILE A CA 1
ATOM 2369 C C . ILE A 1 292 ? 11.097 23.028 -16.278 1.00 91.31 292 ILE A C 1
ATOM 2371 O O . ILE A 1 292 ? 12.088 22.616 -15.678 1.00 91.31 292 ILE A O 1
ATOM 2375 N N . ARG A 1 293 ? 11.192 23.772 -17.389 1.00 88.44 293 ARG A N 1
ATOM 2376 C CA . ARG A 1 293 ? 12.471 24.198 -17.994 1.00 88.44 293 ARG A CA 1
ATOM 2377 C C . ARG A 1 293 ? 13.230 25.218 -17.141 1.00 88.44 293 ARG A C 1
ATOM 2379 O O . ARG A 1 293 ? 14.454 25.165 -17.093 1.00 88.44 293 ARG A O 1
ATOM 2386 N N . ARG A 1 294 ? 12.515 26.144 -16.492 1.00 90.06 294 ARG A N 1
ATOM 2387 C CA . ARG A 1 294 ? 13.093 27.232 -15.681 1.00 90.06 294 ARG A CA 1
ATOM 2388 C C . ARG A 1 294 ? 13.596 26.770 -14.309 1.00 90.06 294 ARG A C 1
ATOM 2390 O O . ARG A 1 294 ? 14.517 27.369 -13.761 1.00 90.06 294 ARG A O 1
ATOM 2397 N N . ILE A 1 295 ? 12.980 25.747 -13.721 1.00 90.88 295 ILE A N 1
ATOM 2398 C CA . ILE A 1 295 ? 13.351 25.245 -12.392 1.00 90.88 295 ILE A CA 1
ATOM 2399 C C . ILE A 1 295 ? 14.572 24.320 -12.504 1.00 90.88 295 ILE A C 1
ATOM 2401 O O . ILE A 1 295 ? 14.489 23.251 -13.105 1.00 90.88 295 ILE A O 1
ATOM 2405 N N . ASP A 1 296 ? 15.676 24.684 -11.841 1.00 91.50 296 ASP A N 1
ATOM 2406 C CA . ASP A 1 296 ? 16.888 23.854 -11.709 1.00 91.50 296 ASP A CA 1
ATOM 2407 C C . ASP A 1 296 ? 16.667 22.659 -10.756 1.00 91.50 296 ASP A C 1
ATOM 2409 O O . ASP A 1 296 ? 17.166 22.598 -9.631 1.00 91.50 296 ASP A O 1
ATOM 2413 N N . LYS A 1 297 ? 15.826 21.714 -11.193 1.00 90.94 297 LYS A N 1
ATOM 2414 C CA . LYS A 1 297 ? 15.616 20.390 -10.590 1.00 90.94 297 LYS A CA 1
ATOM 2415 C C . LYS A 1 297 ? 15.378 19.358 -11.695 1.00 90.94 297 LYS A C 1
ATOM 2417 O O . LYS A 1 297 ? 14.700 19.678 -12.673 1.00 90.94 297 LYS A O 1
ATOM 2422 N N . PRO A 1 298 ? 15.842 18.101 -11.551 1.00 94.50 298 PRO A N 1
ATOM 2423 C CA . PRO A 1 298 ? 15.648 17.090 -12.588 1.00 94.50 298 PRO A CA 1
ATOM 2424 C C . PRO A 1 298 ? 14.167 16.899 -12.933 1.00 94.50 298 PRO A C 1
ATOM 2426 O O . PRO A 1 298 ? 13.332 16.763 -12.042 1.00 94.50 298 PRO A O 1
ATOM 2429 N N . GLU A 1 299 ? 13.840 16.822 -14.223 1.00 92.12 299 GLU A N 1
ATOM 2430 C CA . GLU A 1 299 ? 12.468 16.686 -14.744 1.00 92.12 299 GLU A CA 1
ATOM 2431 C C . GLU A 1 299 ? 11.660 15.581 -14.029 1.00 92.12 299 GLU A C 1
ATOM 2433 O O . GLU A 1 299 ? 10.514 15.787 -13.634 1.00 92.12 299 GLU A O 1
ATOM 2438 N N . ARG A 1 300 ? 12.289 14.430 -13.743 1.00 94.31 300 ARG A N 1
ATOM 2439 C CA . ARG A 1 300 ? 11.687 13.303 -13.001 1.00 94.31 300 ARG A CA 1
ATOM 2440 C C . ARG A 1 300 ? 11.276 13.615 -11.558 1.00 94.31 300 ARG A C 1
ATOM 2442 O O . ARG A 1 300 ? 10.499 12.855 -10.989 1.00 94.31 300 ARG A O 1
ATOM 2449 N N . PHE A 1 301 ? 11.813 14.673 -10.956 1.00 93.38 301 PHE A N 1
ATOM 2450 C CA . PHE A 1 301 ? 11.443 15.146 -9.621 1.00 93.38 301 PHE A CA 1
ATOM 2451 C C . PHE A 1 301 ? 10.264 16.120 -9.705 1.00 93.38 301 PHE A C 1
ATOM 2453 O O . PHE A 1 301 ? 9.435 16.140 -8.799 1.00 93.38 301 PHE A O 1
ATOM 2460 N N . GLN A 1 302 ? 10.182 16.890 -10.795 1.00 92.00 302 GLN A N 1
ATOM 2461 C CA . GLN A 1 302 ? 9.105 17.845 -11.059 1.00 92.00 302 GLN A CA 1
ATOM 2462 C C . GLN A 1 302 ? 7.822 17.137 -11.529 1.00 92.00 302 GLN A C 1
ATOM 2464 O O . GLN A 1 302 ? 6.740 17.421 -11.029 1.00 92.00 302 GLN A O 1
ATOM 2469 N N . LEU A 1 303 ? 7.950 16.139 -12.412 1.00 91.12 303 LEU A N 1
ATOM 2470 C CA . LEU A 1 303 ? 6.851 15.293 -12.902 1.00 91.12 303 LEU A CA 1
ATOM 2471 C C . LEU A 1 303 ? 6.407 14.196 -11.910 1.00 91.12 303 LEU A C 1
ATOM 2473 O O . LEU A 1 303 ? 5.619 13.318 -12.266 1.00 91.12 303 LEU A O 1
ATOM 2477 N N . ARG A 1 304 ? 6.924 14.183 -10.674 1.00 91.50 304 ARG A N 1
ATOM 2478 C CA . ARG A 1 304 ? 6.544 13.186 -9.663 1.00 91.50 304 ARG A CA 1
ATOM 2479 C C . ARG A 1 304 ? 5.264 13.629 -8.958 1.00 91.50 304 ARG A C 1
ATOM 2481 O O . ARG A 1 304 ? 5.258 14.659 -8.294 1.00 91.50 304 ARG A O 1
ATOM 2488 N N . ASN A 1 305 ? 4.223 12.793 -9.026 1.00 89.19 305 ASN A N 1
ATOM 2489 C CA . ASN A 1 305 ? 2.906 13.010 -8.397 1.00 89.19 305 ASN A CA 1
ATOM 2490 C C . ASN A 1 305 ? 2.969 13.473 -6.931 1.00 89.19 305 ASN A C 1
ATOM 2492 O O . ASN A 1 305 ? 2.058 14.141 -6.447 1.00 89.19 305 ASN A O 1
ATOM 2496 N N . ILE A 1 306 ? 4.015 13.068 -6.207 1.00 90.81 306 ILE A N 1
ATOM 2497 C CA . ILE A 1 306 ? 4.261 13.443 -4.818 1.00 90.81 306 ILE A CA 1
ATOM 2498 C C . ILE A 1 306 ? 5.620 14.146 -4.754 1.00 90.81 306 ILE A C 1
ATOM 2500 O O . ILE A 1 306 ? 6.642 13.476 -4.944 1.00 90.81 306 ILE A O 1
ATOM 2504 N N . PRO A 1 307 ? 5.659 15.465 -4.492 1.00 88.75 307 PRO A N 1
ATOM 2505 C CA . PRO A 1 307 ? 6.875 16.253 -4.622 1.00 88.75 307 PRO A CA 1
ATOM 2506 C C . PRO A 1 307 ? 7.957 15.787 -3.646 1.00 88.75 307 PRO A C 1
ATOM 2508 O O . PRO A 1 307 ? 7.687 15.459 -2.488 1.00 88.75 307 PRO A O 1
ATOM 2511 N N . VAL A 1 308 ? 9.201 15.792 -4.120 1.00 89.25 308 VAL A N 1
ATOM 2512 C CA . VAL A 1 308 ? 10.380 15.542 -3.286 1.00 89.25 308 VAL A CA 1
ATOM 2513 C C . VAL A 1 308 ? 10.615 16.773 -2.410 1.00 89.25 308 VAL A C 1
ATOM 2515 O O . VAL A 1 308 ? 10.935 17.846 -2.924 1.00 89.25 308 VAL A O 1
ATOM 2518 N N . THR A 1 309 ? 10.453 16.630 -1.092 1.00 90.75 309 THR A N 1
ATOM 2519 C CA . THR A 1 309 ? 10.772 17.690 -0.123 1.00 90.75 309 THR A CA 1
ATOM 2520 C C . THR A 1 309 ? 12.035 17.351 0.654 1.00 90.75 309 THR A C 1
ATOM 2522 O O . THR A 1 309 ? 12.263 16.186 0.997 1.00 90.75 309 THR A O 1
ATOM 2525 N N . GLU A 1 310 ? 12.798 18.385 0.999 1.00 92.31 310 GLU A N 1
ATOM 2526 C CA . GLU A 1 310 ? 13.944 18.309 1.909 1.00 92.31 310 GLU A CA 1
ATOM 2527 C C . GLU A 1 310 ? 13.567 17.670 3.256 1.00 92.31 310 GLU A C 1
ATOM 2529 O O . GLU A 1 310 ? 12.415 17.748 3.701 1.00 92.31 310 GLU A O 1
ATOM 2534 N N . ALA A 1 311 ? 14.551 17.044 3.905 1.00 92.50 311 ALA A N 1
ATOM 2535 C CA . ALA A 1 311 ? 14.392 16.308 5.156 1.00 92.50 311 ALA A CA 1
ATOM 2536 C C . ALA A 1 311 ? 15.560 16.505 6.123 1.00 92.50 311 ALA A C 1
ATOM 2538 O O . ALA A 1 311 ? 16.724 16.658 5.743 1.00 92.50 311 ALA A O 1
ATOM 2539 N N . LYS A 1 312 ? 15.240 16.431 7.416 1.00 94.62 312 LYS A N 1
ATOM 2540 C CA . LYS A 1 312 ? 16.217 16.501 8.513 1.00 94.62 312 LYS A CA 1
ATOM 2541 C C . LYS A 1 312 ? 16.880 15.141 8.734 1.00 94.62 312 LYS A C 1
ATOM 2543 O O . LYS A 1 312 ? 16.290 14.107 8.435 1.00 94.62 312 LYS A O 1
ATOM 2548 N N . GLU A 1 313 ? 18.073 15.127 9.334 1.00 93.19 313 GLU A N 1
ATOM 2549 C CA . GLU A 1 313 ? 18.805 13.876 9.595 1.00 93.19 313 GLU A CA 1
ATOM 2550 C C . GLU A 1 313 ? 18.001 12.844 10.403 1.00 93.19 313 GLU A C 1
ATOM 2552 O O . GLU A 1 313 ? 18.162 11.648 10.159 1.00 93.19 313 GLU A O 1
ATOM 2557 N N . ASP A 1 314 ? 17.151 13.281 11.337 1.00 93.25 314 ASP A N 1
ATOM 2558 C CA . ASP A 1 314 ? 16.292 12.392 12.131 1.00 93.25 314 ASP A CA 1
ATOM 2559 C C . ASP A 1 314 ? 15.217 11.719 11.256 1.00 93.25 314 ASP A C 1
ATOM 2561 O O . ASP A 1 314 ? 15.047 10.502 11.295 1.00 93.25 314 ASP A O 1
ATOM 2565 N N . GLU A 1 315 ? 14.547 12.498 10.400 1.00 93.69 315 GLU A N 1
ATOM 2566 C CA . GLU A 1 315 ? 13.520 12.016 9.466 1.00 93.69 315 GLU A CA 1
ATOM 2567 C C . GLU A 1 315 ? 14.111 11.027 8.454 1.00 93.69 315 GLU A C 1
ATOM 2569 O O . GLU A 1 315 ? 13.543 9.962 8.234 1.00 93.69 315 GLU A O 1
ATOM 2574 N N . LEU A 1 316 ? 15.296 11.332 7.915 1.00 95.12 316 LEU A N 1
ATOM 2575 C CA . LEU A 1 316 ? 16.040 10.441 7.020 1.00 95.12 316 LEU A CA 1
ATOM 2576 C C . LEU A 1 316 ? 16.490 9.135 7.704 1.00 95.12 316 LEU A C 1
ATOM 2578 O O . LEU A 1 316 ? 16.801 8.164 7.014 1.00 95.12 316 LEU A O 1
ATOM 2582 N N . GLU A 1 317 ? 16.565 9.084 9.040 1.00 95.06 317 GLU A N 1
ATOM 2583 C CA . GLU A 1 317 ? 16.889 7.856 9.781 1.00 95.06 317 GLU A CA 1
ATOM 2584 C C . GLU A 1 317 ? 15.640 7.012 10.071 1.00 95.06 317 GLU A C 1
ATOM 2586 O O . GLU A 1 317 ? 15.687 5.795 9.875 1.00 95.06 317 GLU A O 1
ATOM 2591 N N . GLU A 1 318 ? 14.516 7.645 10.433 1.00 93.94 318 GLU A N 1
ATOM 2592 C CA . GLU A 1 318 ? 13.205 6.979 10.506 1.00 93.94 318 GLU A CA 1
ATOM 2593 C C . GLU A 1 318 ? 12.804 6.397 9.140 1.00 93.94 318 GLU A C 1
ATOM 2595 O O . GLU A 1 318 ? 12.445 5.221 9.047 1.00 93.94 318 GLU A O 1
ATOM 2600 N N . GLU A 1 319 ? 12.945 7.181 8.068 1.00 95.44 319 GLU A N 1
ATOM 2601 C CA . GLU A 1 319 ? 12.672 6.765 6.692 1.00 95.44 319 GLU A CA 1
ATOM 2602 C C . GLU A 1 319 ? 13.584 5.608 6.262 1.00 95.44 319 GLU A C 1
ATOM 2604 O O . GLU A 1 319 ? 13.105 4.586 5.768 1.00 95.44 319 GLU A O 1
ATOM 2609 N N . ALA A 1 320 ? 14.898 5.707 6.490 1.00 95.38 320 ALA A N 1
ATOM 2610 C CA . ALA A 1 320 ? 15.827 4.644 6.115 1.00 95.38 320 ALA A CA 1
ATOM 2611 C C . ALA A 1 320 ? 15.580 3.332 6.881 1.00 95.38 320 ALA A C 1
ATOM 2613 O O . ALA A 1 320 ? 15.777 2.247 6.322 1.00 95.38 320 ALA A O 1
ATOM 2614 N N . GLU A 1 321 ? 15.132 3.395 8.140 1.00 93.50 321 GLU A N 1
ATOM 2615 C CA . GLU A 1 321 ? 14.672 2.215 8.873 1.00 93.50 321 GLU A CA 1
ATOM 2616 C C . GLU A 1 321 ? 13.349 1.671 8.308 1.00 93.50 321 GLU A C 1
ATOM 2618 O O . GLU A 1 321 ? 13.238 0.457 8.102 1.00 93.50 321 GLU A O 1
ATOM 2623 N N . TRP A 1 322 ? 12.385 2.538 7.994 1.00 95.00 322 TRP A N 1
ATOM 2624 C CA . TRP A 1 322 ? 11.095 2.157 7.418 1.00 95.00 322 TRP A CA 1
ATOM 2625 C C . TRP A 1 322 ? 11.249 1.474 6.052 1.00 95.00 322 TRP A C 1
ATOM 2627 O O . TRP A 1 322 ? 10.766 0.355 5.865 1.00 95.00 322 TRP A O 1
ATOM 2637 N N . ILE A 1 323 ? 12.009 2.076 5.131 1.00 95.00 323 ILE A N 1
ATOM 2638 C CA . ILE A 1 323 ? 12.318 1.511 3.809 1.00 95.00 323 ILE A CA 1
ATOM 2639 C C . ILE A 1 323 ? 13.109 0.204 3.949 1.00 95.00 323 ILE A C 1
ATOM 2641 O O . ILE A 1 323 ? 12.806 -0.771 3.262 1.00 95.00 323 ILE A O 1
ATOM 2645 N N . TYR A 1 324 ? 14.081 0.108 4.862 1.00 92.56 324 TYR A N 1
ATOM 2646 C CA . TYR A 1 324 ? 14.798 -1.152 5.090 1.00 92.56 324 TYR A CA 1
ATOM 2647 C C . TYR A 1 324 ? 13.861 -2.279 5.554 1.00 92.56 324 TYR A C 1
ATOM 2649 O O . TYR A 1 324 ? 13.880 -3.383 5.003 1.00 92.56 324 TYR A O 1
ATOM 2657 N N . ASN A 1 325 ? 13.006 -1.998 6.539 1.00 91.44 325 ASN A N 1
ATOM 2658 C CA . ASN A 1 325 ? 12.082 -2.980 7.098 1.00 91.44 325 ASN A CA 1
ATOM 2659 C C . ASN A 1 325 ? 10.993 -3.378 6.080 1.00 91.44 325 ASN A C 1
ATOM 2661 O O . ASN A 1 325 ? 10.740 -4.568 5.884 1.00 91.44 325 ASN A O 1
ATOM 2665 N N . GLY A 1 326 ? 10.377 -2.401 5.411 1.00 90.25 326 GLY A N 1
ATOM 2666 C CA . GLY A 1 326 ? 9.266 -2.602 4.480 1.00 90.25 326 GLY A CA 1
ATOM 2667 C C . GLY A 1 326 ? 9.678 -3.093 3.092 1.00 90.25 326 GLY A C 1
ATOM 2668 O O . GLY A 1 326 ? 9.017 -3.974 2.546 1.00 90.25 326 GLY A O 1
ATOM 2669 N N . ALA A 1 327 ? 10.769 -2.569 2.527 1.00 89.44 327 ALA A N 1
ATOM 2670 C CA . ALA A 1 327 ? 11.185 -2.868 1.158 1.00 89.44 327 ALA A CA 1
ATOM 2671 C C . ALA A 1 327 ? 12.176 -4.037 1.070 1.00 89.44 327 ALA A C 1
ATOM 2673 O O . ALA A 1 327 ? 12.142 -4.788 0.092 1.00 89.44 327 ALA A O 1
ATOM 2674 N N . PHE A 1 328 ? 13.087 -4.183 2.040 1.00 87.12 328 PHE A N 1
ATOM 2675 C CA . PHE A 1 328 ? 14.206 -5.137 1.963 1.00 87.12 328 PHE A CA 1
ATOM 2676 C C . PHE A 1 328 ? 14.080 -6.340 2.908 1.00 87.12 328 PHE A C 1
ATOM 2678 O O . PHE A 1 328 ? 14.574 -7.411 2.560 1.00 87.12 328 PHE A O 1
ATOM 2685 N N . LEU A 1 329 ? 13.412 -6.206 4.063 1.00 87.12 329 LEU A N 1
ATOM 2686 C CA . LEU A 1 329 ? 13.188 -7.329 4.987 1.00 87.12 329 LEU A CA 1
ATOM 2687 C C . LEU A 1 329 ? 11.820 -8.013 4.856 1.00 87.12 329 LEU A C 1
ATOM 2689 O O . LEU A 1 329 ? 11.747 -9.225 5.072 1.00 87.12 329 LEU A O 1
ATOM 2693 N N . LYS A 1 330 ? 10.742 -7.279 4.547 1.00 86.69 330 LYS A N 1
ATOM 2694 C CA . LYS A 1 330 ? 9.392 -7.854 4.421 1.00 86.69 330 LYS A CA 1
ATOM 2695 C C . LYS A 1 330 ? 9.349 -8.836 3.234 1.00 86.69 330 LYS A C 1
ATOM 2697 O O . LYS A 1 330 ? 9.586 -8.412 2.103 1.00 86.69 330 LYS A O 1
ATOM 2702 N N . PRO A 1 331 ? 9.052 -10.132 3.447 1.00 85.88 331 PRO A N 1
ATOM 2703 C CA . PRO A 1 331 ? 8.837 -11.058 2.343 1.00 85.88 331 PRO A CA 1
ATOM 2704 C C . PRO A 1 331 ? 7.512 -10.745 1.639 1.00 85.88 331 PRO A C 1
ATOM 2706 O O . PRO A 1 331 ? 6.560 -10.278 2.268 1.00 85.88 331 PRO A O 1
ATOM 2709 N N . THR A 1 332 ? 7.444 -11.053 0.346 1.00 90.44 332 THR A N 1
ATOM 2710 C CA . THR A 1 332 ? 6.184 -11.096 -0.403 1.00 90.44 332 THR A CA 1
ATOM 2711 C C . THR A 1 332 ? 5.280 -12.214 0.125 1.00 90.44 332 THR A C 1
ATOM 2713 O O . THR A 1 332 ? 5.766 -13.232 0.624 1.00 90.44 332 THR A O 1
ATOM 2716 N N . ILE A 1 333 ? 3.962 -12.038 0.012 1.00 91.00 333 ILE A N 1
ATOM 2717 C CA . ILE A 1 333 ? 2.970 -13.075 0.320 1.00 91.00 333 ILE A CA 1
ATOM 2718 C C . ILE A 1 333 ? 3.116 -14.213 -0.693 1.00 91.00 333 ILE A C 1
ATOM 2720 O O . ILE A 1 333 ? 3.201 -15.377 -0.307 1.00 91.00 333 ILE A O 1
ATOM 2724 N N . SER A 1 334 ? 3.174 -13.876 -1.983 1.00 92.12 334 SER A N 1
ATOM 2725 C CA . SER A 1 334 ? 3.440 -14.815 -3.071 1.00 92.12 334 SER A CA 1
ATOM 2726 C C . SER A 1 334 ? 4.935 -15.140 -3.208 1.00 92.12 334 SER A C 1
ATOM 2728 O O . SER A 1 334 ? 5.817 -14.403 -2.763 1.00 92.12 334 SER A O 1
ATOM 2730 N N . LEU A 1 335 ? 5.245 -16.262 -3.857 1.00 91.06 335 LEU A N 1
ATOM 2731 C CA . LEU A 1 335 ? 6.607 -16.714 -4.140 1.00 91.06 335 LEU A CA 1
ATOM 2732 C C . LEU A 1 335 ? 7.194 -15.951 -5.335 1.00 91.06 335 LEU A C 1
ATOM 2734 O O . LEU A 1 335 ? 7.207 -16.438 -6.472 1.00 91.06 335 LEU A O 1
ATOM 2738 N N . GLN A 1 336 ? 7.691 -14.747 -5.060 1.00 88.56 336 GLN A N 1
ATOM 2739 C CA . GLN A 1 336 ? 8.435 -13.938 -6.019 1.00 88.56 336 GLN A CA 1
ATOM 2740 C C . GLN A 1 336 ? 9.941 -14.263 -5.988 1.00 88.56 336 GLN A C 1
ATOM 2742 O O . GLN A 1 336 ? 10.475 -14.642 -4.942 1.00 88.56 336 GLN A O 1
ATOM 2747 N N . PRO A 1 337 ? 10.656 -14.152 -7.126 1.00 80.31 337 PRO A N 1
ATOM 2748 C CA . PRO A 1 337 ? 12.085 -14.445 -7.182 1.00 80.31 337 PRO A CA 1
ATOM 2749 C C . PRO A 1 337 ? 12.906 -13.361 -6.470 1.00 80.31 337 PRO A C 1
ATOM 2751 O O . PRO A 1 337 ? 13.096 -12.254 -6.982 1.00 80.31 337 PRO A O 1
ATOM 2754 N N . VAL A 1 338 ? 13.406 -13.715 -5.287 1.00 70.06 338 VAL A N 1
ATOM 2755 C CA . VAL A 1 338 ? 14.330 -12.912 -4.479 1.00 70.06 338 VAL A CA 1
ATOM 2756 C C . VAL A 1 338 ? 15.712 -12.908 -5.147 1.00 70.06 338 VAL A C 1
ATOM 2758 O O . VAL A 1 338 ? 16.196 -13.959 -5.566 1.00 70.06 338 VAL A O 1
ATOM 2761 N N . GLU A 1 339 ? 16.343 -11.738 -5.267 1.00 62.06 339 GLU A N 1
ATOM 2762 C CA . GLU A 1 339 ? 17.756 -11.640 -5.672 1.00 62.06 339 GLU A CA 1
ATOM 2763 C C . GLU A 1 339 ? 18.683 -11.981 -4.497 1.00 62.06 339 GLU A C 1
ATOM 2765 O O . GLU A 1 339 ? 18.282 -11.882 -3.340 1.00 62.06 339 GLU A O 1
ATOM 2770 N N . GLU A 1 340 ? 19.909 -12.424 -4.786 1.00 53.69 340 GLU A N 1
ATOM 2771 C CA . GLU A 1 340 ? 20.788 -13.016 -3.770 1.00 53.69 340 GLU A CA 1
ATOM 2772 C C . GLU A 1 340 ? 21.076 -12.086 -2.575 1.00 53.69 340 GLU A C 1
ATOM 2774 O O . GLU A 1 340 ? 21.253 -10.877 -2.708 1.00 53.69 340 GLU A O 1
ATOM 2779 N N . ASP A 1 341 ? 21.132 -12.705 -1.395 1.00 48.38 341 ASP A N 1
ATOM 2780 C CA . ASP A 1 341 ? 20.923 -12.132 -0.058 1.00 48.38 341 ASP A CA 1
ATOM 2781 C C . ASP A 1 341 ? 22.072 -11.217 0.458 1.00 48.38 341 ASP A C 1
ATOM 2783 O O . ASP A 1 341 ? 22.637 -11.440 1.530 1.00 48.38 341 ASP A O 1
ATOM 2787 N N . THR A 1 342 ? 22.447 -10.163 -0.280 1.00 52.50 342 THR A N 1
ATOM 2788 C CA . THR A 1 342 ? 23.457 -9.171 0.165 1.00 52.50 342 THR A CA 1
ATOM 2789 C C . THR A 1 342 ? 22.909 -8.141 1.159 1.00 52.50 342 THR A C 1
ATOM 2791 O O . THR A 1 342 ? 23.671 -7.509 1.888 1.00 52.50 342 THR A O 1
ATOM 2794 N N . THR A 1 343 ? 21.589 -7.971 1.226 1.00 55.25 343 THR A N 1
ATOM 2795 C CA . THR A 1 343 ? 20.915 -6.817 1.850 1.00 55.25 343 THR A CA 1
ATOM 2796 C C . THR A 1 343 ? 20.678 -6.928 3.361 1.00 55.25 343 THR A C 1
ATOM 2798 O O . THR A 1 343 ? 20.143 -6.002 3.961 1.00 55.25 343 THR A O 1
ATOM 2801 N N . LYS A 1 344 ? 21.111 -8.009 4.022 1.00 58.34 344 LYS A N 1
ATOM 2802 C CA . LYS A 1 344 ? 20.908 -8.238 5.475 1.00 58.34 344 LYS A CA 1
ATOM 2803 C C . LYS A 1 344 ? 21.997 -7.628 6.378 1.00 58.34 344 LYS A C 1
ATOM 2805 O O . LYS A 1 344 ? 22.101 -7.973 7.556 1.00 58.34 344 LYS A O 1
ATOM 2810 N N . ASN A 1 345 ? 22.828 -6.736 5.837 1.00 65.94 345 ASN A N 1
ATOM 2811 C CA . ASN A 1 345 ? 23.911 -6.060 6.554 1.00 65.94 345 ASN A CA 1
ATOM 2812 C C . ASN A 1 345 ? 23.417 -4.772 7.244 1.00 65.94 345 ASN A C 1
ATOM 2814 O O . ASN A 1 345 ? 22.762 -3.940 6.624 1.00 65.94 345 ASN A O 1
ATOM 2818 N N . LEU A 1 346 ? 23.806 -4.541 8.504 1.00 69.44 346 LEU A N 1
ATOM 2819 C CA . LEU A 1 346 ? 23.440 -3.334 9.265 1.00 69.44 346 LEU A CA 1
ATOM 2820 C C . LEU A 1 346 ? 23.933 -2.025 8.610 1.00 69.44 346 LEU A C 1
ATOM 2822 O O . LEU A 1 346 ? 23.364 -0.964 8.857 1.00 69.44 346 LEU A O 1
ATOM 2826 N N . GLN A 1 347 ? 24.954 -2.090 7.747 1.00 82.06 347 GLN A N 1
ATOM 2827 C CA . GLN A 1 347 ? 25.400 -0.931 6.963 1.00 82.06 347 GLN A CA 1
ATOM 2828 C C . GLN A 1 347 ? 24.364 -0.476 5.920 1.00 82.06 347 GLN A C 1
ATOM 2830 O O . GLN A 1 347 ? 24.352 0.703 5.576 1.00 82.06 347 GLN A O 1
ATOM 2835 N N . VAL A 1 348 ? 23.467 -1.356 5.452 1.00 87.31 348 VAL A N 1
ATOM 2836 C CA . VAL A 1 348 ? 22.465 -1.029 4.419 1.00 87.31 348 VAL A CA 1
ATOM 2837 C C . VAL A 1 348 ? 21.577 0.135 4.855 1.00 87.31 348 VAL A C 1
ATOM 2839 O O . VAL A 1 348 ? 21.401 1.061 4.074 1.00 87.31 348 VAL A O 1
ATOM 2842 N N . LYS A 1 349 ? 21.111 0.173 6.114 1.00 91.12 349 LYS A N 1
ATOM 2843 C CA . LYS A 1 349 ? 20.326 1.307 6.647 1.00 91.12 349 LYS A CA 1
ATOM 2844 C C . LYS A 1 349 ? 21.041 2.650 6.476 1.00 91.12 349 LYS A C 1
ATOM 2846 O O . LYS A 1 349 ? 20.443 3.614 6.016 1.00 91.12 349 LYS A O 1
ATOM 2851 N N . LYS A 1 350 ? 22.344 2.704 6.774 1.00 91.88 350 LYS A N 1
ATOM 2852 C CA . LYS A 1 350 ? 23.148 3.928 6.608 1.00 91.88 350 LYS A CA 1
ATOM 2853 C C . LYS A 1 350 ? 23.288 4.330 5.144 1.00 91.88 350 LYS A C 1
ATOM 2855 O O . LYS A 1 350 ? 23.292 5.511 4.831 1.00 91.88 350 LYS A O 1
ATOM 2860 N N . LYS A 1 351 ? 23.383 3.349 4.248 1.00 93.31 351 LYS A N 1
ATOM 2861 C CA . LYS A 1 351 ? 23.504 3.576 2.805 1.00 93.31 351 LYS A CA 1
ATOM 2862 C C . LYS A 1 351 ? 22.179 3.996 2.166 1.00 93.31 351 LYS A C 1
ATOM 2864 O O . LYS A 1 351 ? 22.200 4.831 1.271 1.00 93.31 351 LYS A O 1
ATOM 2869 N N . ILE A 1 352 ? 21.049 3.508 2.687 1.00 94.88 352 ILE A N 1
ATOM 2870 C CA . ILE A 1 352 ? 19.716 4.043 2.384 1.00 94.88 352 ILE A CA 1
ATOM 2871 C C . ILE A 1 352 ? 19.639 5.505 2.850 1.00 94.88 352 ILE A C 1
ATOM 2873 O O . ILE A 1 352 ? 19.354 6.358 2.023 1.00 94.88 352 ILE A O 1
ATOM 2877 N N . LYS A 1 353 ? 20.000 5.831 4.104 1.00 95.50 353 LYS A N 1
ATOM 2878 C CA . LYS A 1 353 ? 20.038 7.227 4.599 1.00 95.50 353 LYS A CA 1
ATOM 2879 C C . LYS A 1 353 ? 20.924 8.146 3.737 1.00 95.50 353 LYS A C 1
ATOM 2881 O O . LYS A 1 353 ? 20.501 9.246 3.402 1.00 95.50 353 LYS A O 1
ATOM 2886 N N . ASN A 1 354 ? 22.105 7.685 3.311 1.00 94.56 354 ASN A N 1
ATOM 2887 C CA . ASN A 1 354 ? 22.962 8.431 2.377 1.00 94.56 354 ASN A CA 1
ATOM 2888 C C . ASN A 1 354 ? 22.265 8.670 1.022 1.00 94.56 354 ASN A C 1
ATOM 2890 O O . ASN A 1 354 ? 22.261 9.792 0.526 1.00 94.56 354 ASN A O 1
ATOM 2894 N N . ALA A 1 355 ? 21.670 7.629 0.428 1.00 96.19 355 ALA A N 1
ATOM 2895 C CA . ALA A 1 355 ? 20.954 7.734 -0.844 1.00 96.19 355 ALA A CA 1
ATOM 2896 C C . ALA A 1 355 ? 19.730 8.660 -0.749 1.00 96.19 355 ALA A C 1
ATOM 2898 O O . ALA A 1 355 ? 19.487 9.438 -1.666 1.00 96.19 355 ALA A O 1
ATOM 2899 N N . LEU A 1 356 ? 19.003 8.623 0.371 1.00 96.38 356 LEU A N 1
ATOM 2900 C CA . LEU A 1 356 ? 17.884 9.519 0.645 1.00 96.38 356 LEU A CA 1
ATOM 2901 C C . LEU A 1 356 ? 18.330 10.972 0.832 1.00 96.38 356 LEU A C 1
ATOM 2903 O O . LEU A 1 356 ? 17.631 11.852 0.352 1.00 96.38 356 LEU A O 1
ATOM 2907 N N . ASN A 1 357 ? 19.492 11.252 1.441 1.00 96.44 357 ASN A N 1
ATOM 2908 C CA . ASN A 1 357 ? 20.028 12.621 1.462 1.00 96.44 357 ASN A CA 1
ATOM 2909 C C . ASN A 1 357 ? 20.342 13.111 0.042 1.00 96.44 357 ASN A C 1
ATOM 2911 O O . ASN A 1 357 ? 19.910 14.199 -0.334 1.00 96.44 357 ASN A O 1
ATOM 2915 N N . TYR A 1 358 ? 21.025 12.282 -0.759 1.00 96.31 358 TYR A N 1
ATOM 2916 C CA . TYR A 1 358 ? 21.332 12.622 -2.150 1.00 96.31 358 TYR A CA 1
ATOM 2917 C C . TYR A 1 358 ? 20.070 12.895 -2.977 1.00 96.31 358 TYR A C 1
ATOM 2919 O O . TYR A 1 358 ? 20.078 13.804 -3.796 1.00 96.31 358 TYR A O 1
ATOM 2927 N N . ILE A 1 359 ? 18.984 12.152 -2.743 1.00 95.00 359 ILE A N 1
ATOM 2928 C CA . ILE A 1 359 ? 17.687 12.378 -3.392 1.00 95.00 359 ILE A CA 1
ATOM 2929 C C . ILE A 1 359 ? 16.999 13.632 -2.827 1.00 95.00 359 ILE A C 1
ATOM 2931 O O . ILE A 1 359 ? 16.741 14.576 -3.564 1.00 95.00 359 ILE A O 1
ATOM 2935 N N . ARG A 1 360 ? 16.680 13.655 -1.529 1.00 94.12 360 ARG A N 1
ATOM 2936 C CA . ARG A 1 360 ? 15.752 14.630 -0.932 1.00 94.12 360 ARG A CA 1
ATOM 2937 C C . ARG A 1 360 ? 16.369 16.006 -0.680 1.00 94.12 360 ARG A C 1
ATOM 2939 O O . ARG A 1 360 ? 15.647 16.994 -0.752 1.00 94.12 360 ARG A O 1
ATOM 2946 N N . ASN A 1 361 ? 17.674 16.068 -0.409 1.00 94.56 361 ASN A N 1
ATOM 2947 C CA . ASN A 1 361 ? 18.378 17.305 -0.057 1.00 94.56 361 ASN A CA 1
ATOM 2948 C C . ASN A 1 361 ? 19.309 17.779 -1.185 1.00 94.56 361 ASN A C 1
ATOM 2950 O O . ASN A 1 361 ? 19.266 18.948 -1.552 1.00 94.56 361 ASN A O 1
ATOM 2954 N N . ASP A 1 362 ? 20.106 16.882 -1.780 1.00 93.88 362 ASP A N 1
ATOM 2955 C CA . ASP A 1 362 ? 21.044 17.255 -2.856 1.00 93.88 362 ASP A CA 1
ATOM 2956 C C . ASP A 1 362 ? 20.412 17.214 -4.271 1.00 93.88 362 ASP A C 1
ATOM 2958 O O . ASP A 1 362 ? 21.070 17.557 -5.251 1.00 93.88 362 ASP A O 1
ATOM 2962 N N . SER A 1 363 ? 19.142 16.798 -4.400 1.00 94.00 363 SER A N 1
ATOM 2963 C CA . SER A 1 363 ? 18.388 16.668 -5.668 1.00 94.00 363 SER A CA 1
ATOM 2964 C C . SER A 1 363 ? 19.062 15.810 -6.759 1.00 94.00 363 SER A C 1
ATOM 2966 O O . SER A 1 363 ? 18.774 15.951 -7.948 1.00 94.00 363 SER A O 1
ATOM 2968 N N . PHE A 1 364 ? 19.952 14.887 -6.383 1.00 95.50 364 PHE A N 1
ATOM 2969 C CA . PHE A 1 364 ? 20.649 14.001 -7.313 1.00 95.50 364 PHE A CA 1
ATOM 2970 C C . PHE A 1 364 ? 19.780 12.819 -7.754 1.00 95.50 364 PHE A C 1
ATOM 2972 O O . PHE A 1 364 ? 19.193 12.098 -6.947 1.00 95.50 364 PHE A O 1
ATOM 2979 N N . GLU A 1 365 ? 19.778 12.540 -9.056 1.00 95.56 365 GLU A N 1
ATOM 2980 C CA . GLU A 1 365 ? 19.073 11.381 -9.597 1.00 95.56 365 GLU A CA 1
ATOM 2981 C C . GLU A 1 365 ? 19.775 10.043 -9.317 1.00 95.56 365 GLU A C 1
ATOM 2983 O O . GLU A 1 365 ? 21.004 9.952 -9.245 1.00 95.56 365 GLU A O 1
ATOM 2988 N N . VAL A 1 366 ? 18.991 8.959 -9.306 1.00 95.69 366 VAL A N 1
ATOM 2989 C CA . VAL A 1 366 ? 19.476 7.576 -9.152 1.00 95.69 366 VAL A CA 1
ATOM 2990 C C . VAL A 1 366 ? 20.666 7.218 -10.071 1.00 95.69 366 VAL A C 1
ATOM 2992 O O . VAL A 1 366 ? 21.622 6.630 -9.557 1.00 95.69 366 VAL A O 1
ATOM 2995 N N . PRO A 1 367 ? 20.702 7.571 -11.378 1.00 94.69 367 PRO A N 1
ATOM 2996 C CA . PRO A 1 367 ? 21.871 7.303 -12.216 1.00 94.69 367 PRO A CA 1
ATOM 2997 C C . PRO A 1 367 ? 23.130 8.049 -11.758 1.00 94.69 367 PRO A C 1
ATOM 2999 O O . PRO A 1 367 ? 24.196 7.441 -11.678 1.00 94.69 367 PRO A O 1
ATOM 3002 N N . PHE A 1 368 ? 23.016 9.335 -11.407 1.00 96.19 368 PHE A N 1
ATOM 3003 C CA . PHE A 1 368 ? 24.148 10.132 -10.923 1.00 96.19 368 PHE A CA 1
ATOM 3004 C C . PHE A 1 368 ? 24.706 9.550 -9.619 1.00 96.19 368 PH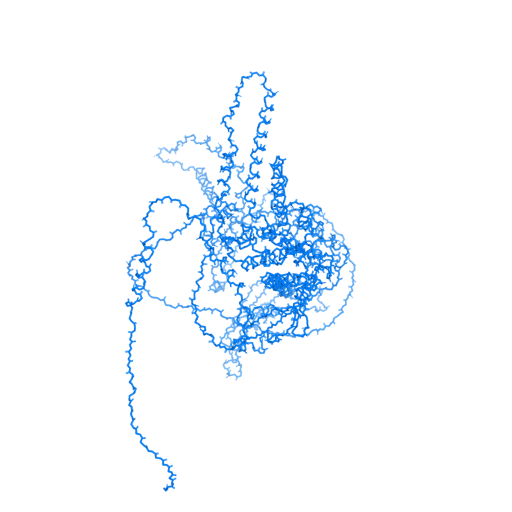E A C 1
ATOM 3006 O O . PHE A 1 368 ? 25.909 9.313 -9.501 1.00 96.19 368 PHE A O 1
ATOM 3013 N N . ILE A 1 369 ? 23.818 9.226 -8.677 1.00 96.12 369 ILE A N 1
ATOM 3014 C CA . ILE A 1 369 ? 24.153 8.572 -7.410 1.00 96.12 369 ILE A CA 1
ATOM 3015 C C . ILE A 1 369 ? 24.903 7.250 -7.658 1.00 96.12 369 ILE A C 1
ATOM 3017 O O . ILE A 1 369 ? 25.957 7.008 -7.068 1.00 96.12 369 ILE A O 1
ATOM 3021 N N . ALA A 1 370 ? 24.406 6.406 -8.565 1.00 93.88 370 ALA A N 1
ATOM 3022 C CA . ALA A 1 370 ? 25.000 5.102 -8.855 1.00 93.88 370 ALA A CA 1
ATOM 3023 C C . ALA A 1 370 ? 26.380 5.168 -9.537 1.00 93.88 370 ALA A C 1
ATOM 3025 O O . ALA A 1 370 ? 27.193 4.269 -9.330 1.00 93.88 370 ALA A O 1
ATOM 3026 N N . PHE A 1 371 ? 26.663 6.197 -10.345 1.00 93.44 371 PHE A N 1
ATOM 3027 C CA . PHE A 1 371 ? 27.955 6.336 -11.031 1.00 93.44 371 PHE A CA 1
ATOM 3028 C C . PHE A 1 371 ? 28.991 7.145 -10.232 1.00 93.44 371 PHE A C 1
ATOM 3030 O O . PHE A 1 371 ? 30.161 6.755 -10.202 1.00 93.44 371 PHE A O 1
ATOM 3037 N N . TYR A 1 372 ? 28.570 8.228 -9.566 1.00 94.75 372 TYR A N 1
ATOM 3038 C CA . TYR A 1 372 ? 29.453 9.236 -8.954 1.00 94.75 372 TYR A CA 1
ATOM 3039 C C . TYR A 1 372 ? 29.415 9.287 -7.414 1.00 94.75 372 TYR A C 1
ATOM 3041 O O . TYR A 1 372 ? 30.156 10.075 -6.825 1.00 94.75 372 TYR A O 1
ATOM 3049 N N . ARG A 1 373 ? 28.567 8.475 -6.758 1.00 94.19 373 ARG A N 1
ATOM 3050 C CA . ARG A 1 373 ? 28.519 8.293 -5.287 1.00 94.19 373 ARG A CA 1
ATOM 3051 C C . ARG A 1 373 ? 28.624 6.825 -4.854 1.00 94.19 373 ARG A C 1
ATOM 3053 O O . ARG A 1 373 ? 28.273 6.469 -3.726 1.00 94.19 373 ARG A O 1
ATOM 3060 N N . LYS A 1 374 ? 29.098 5.947 -5.744 1.00 90.50 374 LYS A N 1
ATOM 3061 C CA . LYS A 1 374 ? 29.154 4.488 -5.537 1.00 90.50 374 LYS A CA 1
ATOM 3062 C C . LYS A 1 374 ? 29.922 4.080 -4.279 1.00 90.50 374 LYS A C 1
ATOM 3064 O O . LYS A 1 374 ? 29.509 3.158 -3.589 1.00 90.50 374 LYS A O 1
ATOM 3069 N N . GLU A 1 375 ? 30.973 4.801 -3.907 1.00 90.62 375 GLU A N 1
ATOM 3070 C CA . GLU A 1 375 ? 31.763 4.584 -2.691 1.00 90.62 375 GLU A CA 1
ATOM 3071 C C . GLU A 1 375 ? 30.958 4.735 -1.386 1.00 90.62 375 GLU A C 1
ATOM 3073 O O . GLU A 1 375 ? 31.306 4.130 -0.370 1.00 90.62 375 GLU A O 1
ATOM 3078 N N . HIS A 1 376 ? 29.838 5.464 -1.413 1.00 88.56 376 HIS A N 1
ATOM 3079 C CA . HIS A 1 376 ? 28.911 5.583 -0.287 1.00 88.56 376 HIS A CA 1
ATOM 3080 C C . HIS A 1 376 ? 27.861 4.451 -0.239 1.00 88.56 376 HIS A C 1
ATOM 3082 O O . HIS A 1 376 ? 27.082 4.400 0.715 1.00 88.56 376 HIS A O 1
ATOM 3088 N N . ILE A 1 377 ? 27.804 3.564 -1.248 1.00 89.12 377 ILE A N 1
ATOM 3089 C CA . ILE A 1 377 ? 26.619 2.749 -1.593 1.00 89.12 377 ILE A CA 1
ATOM 3090 C C . ILE A 1 377 ? 26.983 1.285 -1.920 1.00 89.12 377 ILE A C 1
ATOM 3092 O O . ILE A 1 377 ? 26.467 0.363 -1.282 1.00 89.12 377 ILE A O 1
ATOM 3096 N N . GLU A 1 378 ? 27.941 1.035 -2.809 1.00 86.31 378 GLU A N 1
ATOM 3097 C CA . GLU A 1 378 ? 28.496 -0.295 -3.094 1.00 86.31 378 GLU A CA 1
ATOM 3098 C C . GLU A 1 378 ? 29.312 -0.837 -1.899 1.00 86.31 378 GLU A C 1
ATOM 3100 O O . GLU A 1 378 ? 29.885 -0.058 -1.128 1.00 86.31 378 GLU A O 1
ATOM 3105 N N . PRO A 1 379 ? 29.368 -2.164 -1.668 1.00 85.56 379 PRO A N 1
ATOM 3106 C CA . PRO A 1 379 ? 28.786 -3.236 -2.483 1.00 85.56 379 PRO A CA 1
ATOM 3107 C C . PRO A 1 379 ? 27.342 -3.620 -2.104 1.00 85.56 379 PRO A C 1
ATOM 3109 O O . PRO A 1 379 ? 26.743 -4.450 -2.781 1.00 85.56 379 PRO A O 1
ATOM 3112 N N . ASP A 1 380 ? 26.794 -3.086 -1.006 1.00 85.12 380 ASP A N 1
ATOM 3113 C CA . ASP A 1 380 ? 25.544 -3.586 -0.411 1.00 85.12 380 ASP A CA 1
ATOM 3114 C C . ASP A 1 380 ? 24.260 -3.208 -1.182 1.00 85.12 380 ASP A C 1
ATOM 3116 O O . ASP A 1 380 ? 23.253 -3.901 -1.042 1.00 85.12 380 ASP A O 1
ATOM 3120 N N . LEU A 1 381 ? 24.289 -2.126 -1.971 1.00 88.19 381 LEU A N 1
ATOM 3121 C CA . LEU A 1 381 ? 23.175 -1.616 -2.785 1.00 88.19 381 LEU A CA 1
ATOM 3122 C C . LEU A 1 381 ? 23.624 -1.404 -4.240 1.00 88.19 381 LEU A C 1
ATOM 3124 O O . LEU A 1 381 ? 24.744 -0.954 -4.482 1.00 88.19 381 LEU A O 1
ATOM 3128 N N . LYS A 1 382 ? 22.737 -1.682 -5.203 1.00 88.38 382 LYS A N 1
ATOM 3129 C CA . LYS A 1 382 ? 22.952 -1.507 -6.652 1.00 88.38 382 LYS A CA 1
ATOM 3130 C C . LYS A 1 382 ? 22.002 -0.447 -7.231 1.00 88.38 382 LYS A C 1
ATOM 3132 O O . LYS A 1 382 ? 21.033 -0.046 -6.594 1.00 88.38 382 LYS A O 1
ATOM 3137 N N . MET A 1 383 ? 22.200 -0.080 -8.502 1.00 89.38 383 MET A N 1
ATOM 3138 C CA . MET A 1 383 ? 21.292 0.786 -9.287 1.00 89.38 383 MET A CA 1
ATOM 3139 C C . MET A 1 383 ? 19.801 0.396 -9.158 1.00 89.38 383 MET A C 1
ATOM 3141 O O . MET A 1 383 ? 18.942 1.264 -9.039 1.00 89.38 383 MET A O 1
ATOM 3145 N N . ALA A 1 384 ? 19.481 -0.904 -9.164 1.00 87.81 384 ALA A N 1
ATOM 3146 C CA . ALA A 1 384 ? 18.104 -1.385 -9.014 1.00 87.81 384 ALA A CA 1
ATOM 3147 C C . ALA A 1 384 ? 17.531 -1.124 -7.606 1.00 87.81 384 ALA A C 1
ATOM 3149 O O . ALA A 1 384 ? 16.357 -0.787 -7.471 1.00 87.81 384 ALA A O 1
ATOM 3150 N N . ASP A 1 385 ? 18.364 -1.228 -6.569 1.00 90.31 385 ASP A N 1
ATOM 3151 C CA . ASP A 1 385 ? 17.976 -0.939 -5.189 1.00 90.31 385 ASP A CA 1
ATOM 3152 C C . ASP A 1 385 ? 17.803 0.567 -4.955 1.00 90.31 385 ASP A C 1
ATOM 3154 O O . ASP A 1 385 ? 16.933 0.964 -4.190 1.00 90.31 385 ASP A O 1
ATOM 3158 N N . LEU A 1 386 ? 18.565 1.414 -5.655 1.00 94.06 386 LEU A N 1
ATOM 3159 C CA . LEU A 1 386 ? 18.392 2.871 -5.624 1.00 94.06 386 LEU A CA 1
ATOM 3160 C C . LEU A 1 386 ? 17.068 3.312 -6.270 1.00 94.06 386 LEU A C 1
ATOM 3162 O O . LEU A 1 386 ? 16.349 4.117 -5.684 1.00 94.06 386 LEU A O 1
ATOM 3166 N N . TRP A 1 387 ? 16.680 2.725 -7.410 1.00 93.38 387 TRP A N 1
ATOM 3167 C CA . TRP A 1 387 ? 15.336 2.934 -7.978 1.00 93.38 387 TRP A CA 1
ATOM 3168 C C . TRP A 1 387 ? 14.224 2.432 -7.048 1.00 93.38 387 TRP A C 1
ATOM 3170 O O . TRP A 1 387 ? 13.159 3.042 -6.972 1.00 93.38 387 TRP A O 1
ATOM 3180 N N . LYS A 1 388 ? 14.477 1.353 -6.301 1.00 92.25 388 LYS A N 1
ATOM 3181 C CA . LYS A 1 388 ? 13.556 0.855 -5.276 1.00 92.25 388 LYS A CA 1
ATOM 3182 C C . LYS A 1 388 ? 13.460 1.807 -4.078 1.00 92.25 388 LYS A C 1
ATOM 3184 O O . LYS A 1 388 ? 12.362 2.007 -3.580 1.00 92.25 388 LYS A O 1
ATOM 3189 N N . ILE A 1 389 ? 14.564 2.418 -3.641 1.00 95.25 389 ILE A N 1
ATOM 3190 C CA . ILE A 1 389 ? 14.566 3.442 -2.581 1.00 95.25 389 ILE A CA 1
ATOM 3191 C C . ILE A 1 389 ? 13.758 4.666 -3.030 1.00 95.25 389 ILE A C 1
ATOM 3193 O O . ILE A 1 389 ? 12.857 5.065 -2.306 1.00 95.25 389 ILE A O 1
ATOM 3197 N N . TRP A 1 390 ? 13.971 5.172 -4.251 1.00 94.81 390 TRP A N 1
ATOM 3198 C CA . TRP A 1 390 ? 13.170 6.255 -4.849 1.00 94.81 390 TRP A CA 1
ATOM 3199 C C . TRP A 1 390 ? 11.653 5.963 -4.840 1.00 94.81 390 TRP A C 1
ATOM 3201 O O . TRP A 1 390 ? 10.855 6.794 -4.417 1.00 94.81 390 TRP A O 1
ATOM 3211 N N . GLN A 1 391 ? 11.246 4.747 -5.227 1.00 93.62 391 GLN A N 1
ATOM 3212 C CA . GLN A 1 391 ? 9.840 4.304 -5.186 1.00 93.62 391 GLN A CA 1
ATOM 3213 C C . GLN A 1 391 ? 9.275 4.116 -3.768 1.00 93.62 391 GLN A C 1
ATOM 3215 O O . GLN A 1 391 ? 8.060 4.016 -3.597 1.00 93.62 391 GLN A O 1
ATOM 3220 N N . TRP A 1 392 ? 10.134 3.986 -2.757 1.00 94.62 392 TRP A N 1
ATOM 3221 C CA . TRP A 1 392 ? 9.729 3.793 -1.366 1.00 94.62 392 TRP A CA 1
ATOM 3222 C C . TRP A 1 392 ? 9.781 5.085 -0.541 1.00 94.62 392 TRP A C 1
ATOM 3224 O O . TRP A 1 392 ? 8.983 5.199 0.382 1.00 94.62 392 TRP A O 1
ATOM 3234 N N . ASP A 1 393 ? 10.594 6.070 -0.926 1.00 96.06 393 ASP A N 1
ATOM 3235 C CA . ASP A 1 393 ? 10.485 7.478 -0.508 1.00 96.06 393 ASP A CA 1
ATOM 3236 C C . ASP A 1 393 ? 9.096 8.032 -0.877 1.00 96.06 393 ASP A C 1
ATOM 3238 O O . ASP A 1 393 ? 8.369 8.515 -0.013 1.00 96.06 393 ASP A O 1
ATOM 3242 N N . GLU A 1 394 ? 8.621 7.814 -2.110 1.00 94.25 394 GLU A N 1
ATOM 3243 C CA . GLU A 1 394 ? 7.252 8.201 -2.493 1.00 94.25 394 GLU A CA 1
ATOM 3244 C C . GLU A 1 394 ? 6.181 7.570 -1.573 1.00 94.25 394 GLU A C 1
ATOM 3246 O O . GLU A 1 394 ? 5.255 8.248 -1.119 1.00 94.25 394 GLU A O 1
ATOM 3251 N N . LYS A 1 395 ? 6.340 6.289 -1.208 1.00 94.31 395 LYS A N 1
ATOM 3252 C CA . LYS A 1 395 ? 5.440 5.601 -0.263 1.00 94.31 395 LYS A CA 1
ATOM 3253 C C . LYS A 1 395 ? 5.587 6.110 1.176 1.00 94.31 395 LYS A C 1
ATOM 3255 O O . LYS A 1 395 ? 4.580 6.192 1.883 1.00 94.31 395 LYS A O 1
ATOM 3260 N N . TRP A 1 396 ? 6.797 6.477 1.599 1.00 95.00 396 TRP A N 1
ATOM 3261 C CA . TRP A 1 396 ? 7.061 7.113 2.889 1.00 95.00 396 TRP A CA 1
ATOM 3262 C C . TRP A 1 396 ? 6.391 8.484 2.973 1.00 95.00 396 TRP A C 1
ATOM 3264 O O . TRP A 1 396 ? 5.706 8.750 3.954 1.00 95.00 396 TRP A O 1
ATOM 3274 N N . MET A 1 397 ? 6.479 9.312 1.932 1.00 93.88 397 MET A N 1
ATOM 3275 C CA . MET A 1 397 ? 5.845 10.632 1.888 1.00 93.88 397 MET A CA 1
ATOM 3276 C C . MET A 1 397 ? 4.313 10.548 2.011 1.00 93.88 397 MET A C 1
ATOM 3278 O O . MET A 1 397 ? 3.718 11.310 2.780 1.00 93.88 397 MET A O 1
ATOM 3282 N N . ILE A 1 398 ? 3.662 9.567 1.361 1.00 93.38 398 ILE A N 1
ATOM 3283 C CA . ILE A 1 398 ? 2.229 9.271 1.587 1.00 93.38 398 ILE A CA 1
ATOM 3284 C C . ILE A 1 398 ? 1.985 8.900 3.053 1.00 93.38 398 ILE A C 1
ATOM 3286 O O . ILE A 1 398 ? 1.109 9.469 3.710 1.00 93.38 398 ILE A O 1
ATOM 3290 N N . PHE A 1 399 ? 2.743 7.924 3.557 1.00 94.44 399 PHE A N 1
ATOM 3291 C CA . PHE A 1 399 ? 2.588 7.360 4.895 1.00 94.44 399 PHE A CA 1
ATOM 3292 C C . PHE A 1 399 ? 2.766 8.419 5.987 1.00 94.44 399 PHE A C 1
ATOM 3294 O O . PHE A 1 399 ? 1.894 8.568 6.843 1.00 94.44 399 PHE A O 1
ATOM 3301 N N . LYS A 1 400 ? 3.834 9.212 5.904 1.00 92.81 400 LYS A N 1
ATOM 3302 C CA . LYS A 1 400 ? 4.164 10.311 6.808 1.00 92.81 400 LYS A CA 1
ATOM 3303 C C . LYS A 1 400 ? 3.097 11.406 6.763 1.00 92.81 400 LYS A C 1
ATOM 3305 O O . LYS A 1 400 ? 2.581 11.778 7.815 1.00 92.81 400 LYS A O 1
ATOM 3310 N N . SER A 1 401 ? 2.661 11.828 5.570 1.00 92.62 401 SER A N 1
ATOM 3311 C CA . SER A 1 401 ? 1.571 12.805 5.418 1.00 92.62 401 SER A CA 1
ATOM 3312 C C . SER A 1 401 ? 0.257 12.314 6.043 1.00 92.62 401 SER A C 1
ATOM 3314 O O . SER A 1 401 ? -0.390 13.061 6.776 1.00 92.62 401 SER A O 1
ATOM 3316 N N . GLN A 1 402 ? -0.142 11.056 5.810 1.00 92.81 402 GLN A N 1
ATOM 3317 C CA . GLN A 1 402 ? -1.359 10.494 6.414 1.00 92.81 402 GLN A CA 1
ATOM 3318 C C . GLN A 1 402 ? -1.234 10.311 7.935 1.00 92.81 402 GLN A C 1
ATOM 3320 O O . GLN A 1 402 ? -2.197 10.581 8.656 1.00 92.81 402 GLN A O 1
ATOM 3325 N N . LYS A 1 403 ? -0.061 9.888 8.426 1.00 92.75 403 LYS A N 1
ATOM 3326 C CA . LYS A 1 403 ? 0.232 9.716 9.855 1.00 92.75 403 LYS A CA 1
ATOM 3327 C C . LYS A 1 403 ? 0.133 11.045 10.596 1.00 92.75 403 LYS A C 1
ATOM 3329 O O . LYS A 1 403 ? -0.599 11.133 11.578 1.00 92.75 403 LYS A O 1
ATOM 3334 N N . ASP A 1 404 ? 0.789 12.083 10.087 1.00 91.75 404 ASP A N 1
ATOM 3335 C CA . ASP A 1 404 ? 0.832 13.400 10.724 1.00 91.75 404 ASP A CA 1
ATOM 3336 C C . ASP A 1 404 ? -0.534 14.112 10.659 1.00 91.75 404 ASP A C 1
ATOM 3338 O O . ASP A 1 404 ? -0.972 14.690 11.656 1.00 91.75 404 ASP A O 1
ATOM 3342 N N . LYS A 1 405 ? -1.275 13.987 9.544 1.00 90.81 405 LYS A N 1
ATOM 3343 C CA . LYS A 1 405 ? -2.667 14.472 9.433 1.00 90.81 405 LYS A CA 1
ATOM 3344 C C . LYS A 1 405 ? -3.589 13.824 10.472 1.00 90.81 405 LYS A C 1
ATOM 3346 O O . LYS A 1 405 ? -4.378 14.525 11.107 1.00 90.81 405 LYS A O 1
ATOM 3351 N N . LEU A 1 406 ? -3.488 12.506 10.673 1.00 90.38 406 LEU A N 1
ATOM 3352 C CA . LEU A 1 406 ? -4.306 11.794 11.661 1.00 90.38 406 LEU A CA 1
ATOM 3353 C C . LEU A 1 406 ? -3.864 12.106 13.102 1.00 90.38 406 LEU A C 1
ATOM 3355 O O . LEU A 1 406 ? -4.717 12.330 13.957 1.00 90.38 406 LEU A O 1
ATOM 3359 N N . MET A 1 407 ? -2.556 12.205 13.366 1.00 89.69 407 MET A N 1
ATOM 3360 C CA . MET A 1 407 ? -2.007 12.632 14.662 1.00 89.69 407 MET A CA 1
ATOM 3361 C C . MET A 1 407 ? -2.532 14.014 15.072 1.00 89.69 407 MET A C 1
ATOM 3363 O O . MET A 1 407 ? -3.032 14.170 16.185 1.00 89.69 407 MET A O 1
ATOM 3367 N N . LEU A 1 408 ? -2.505 14.991 14.158 1.00 90.12 408 LEU A N 1
ATOM 3368 C CA . LEU A 1 408 ? -3.060 16.328 14.387 1.00 90.12 408 LEU A CA 1
ATOM 3369 C C . LEU A 1 408 ? -4.572 16.286 14.677 1.00 90.12 408 LEU A C 1
ATOM 3371 O O . LEU A 1 408 ? -5.067 17.050 15.505 1.00 90.12 408 LEU A O 1
ATOM 3375 N N . MET A 1 409 ? -5.315 15.380 14.033 1.00 86.62 409 MET A N 1
ATOM 3376 C CA . MET A 1 409 ? -6.749 15.201 14.281 1.00 86.62 409 MET A CA 1
ATOM 3377 C C . MET A 1 409 ? -7.034 14.624 15.679 1.00 86.62 409 MET A C 1
ATOM 3379 O O . MET A 1 409 ? -7.936 15.109 16.363 1.00 86.62 409 MET A O 1
ATOM 3383 N N . PHE A 1 410 ? -6.230 13.658 16.144 1.00 86.19 410 PHE A N 1
ATOM 3384 C CA . PHE A 1 410 ? -6.280 13.173 17.529 1.00 86.19 410 PHE A CA 1
ATOM 3385 C C . PHE A 1 410 ? -5.938 14.284 18.537 1.00 86.19 410 PHE A C 1
ATOM 3387 O O . PHE A 1 410 ? -6.639 14.427 19.534 1.00 86.19 410 PHE A O 1
ATOM 3394 N N . GLU A 1 411 ? -4.917 15.107 18.279 1.00 86.12 411 GLU A N 1
ATOM 3395 C CA . GLU A 1 411 ? -4.529 16.207 19.180 1.00 86.12 411 GLU A CA 1
ATOM 3396 C C . GLU A 1 411 ? -5.572 17.330 19.265 1.00 86.12 411 GLU A C 1
ATOM 3398 O O . GLU A 1 411 ? -5.762 17.917 20.331 1.00 86.12 411 GLU A O 1
ATOM 3403 N N . ARG A 1 412 ? -6.286 17.614 18.171 1.00 87.31 412 ARG A N 1
ATOM 3404 C CA . ARG A 1 412 ? -7.436 18.533 18.172 1.00 87.31 412 ARG A CA 1
ATOM 3405 C C . ARG A 1 412 ? -8.605 17.983 18.994 1.00 87.31 412 ARG A C 1
ATOM 3407 O O . ARG A 1 412 ? -9.189 18.716 19.791 1.00 87.31 412 ARG A O 1
ATOM 3414 N N . MET A 1 413 ? -8.910 16.692 18.842 1.00 85.19 413 MET A N 1
ATOM 3415 C CA . MET A 1 413 ? -10.007 16.033 19.562 1.00 85.19 413 MET A CA 1
ATOM 3416 C C . MET A 1 413 ? -9.720 15.906 21.067 1.00 85.19 413 MET A C 1
ATOM 3418 O O . MET A 1 413 ? -10.616 16.116 21.882 1.00 85.19 413 MET A O 1
ATOM 3422 N N . ASP A 1 414 ? -8.467 15.633 21.442 1.00 80.94 414 ASP A N 1
ATOM 3423 C CA . ASP A 1 414 ? -8.010 15.609 22.836 1.00 80.94 414 ASP A CA 1
ATOM 3424 C C . ASP A 1 414 ? -8.175 16.982 23.511 1.00 80.94 414 ASP A C 1
ATOM 3426 O O . ASP A 1 414 ? -8.836 17.082 24.545 1.00 80.94 414 ASP A O 1
ATOM 3430 N N . LYS A 1 415 ? -7.690 18.068 22.885 1.00 83.69 415 LYS A N 1
ATOM 3431 C CA . LYS A 1 415 ? -7.903 19.447 23.372 1.00 83.69 415 LYS A CA 1
ATOM 3432 C C . LYS A 1 415 ? -9.386 19.764 23.585 1.00 83.69 415 LYS A C 1
ATOM 3434 O O . LYS A 1 415 ? -9.758 20.243 24.654 1.00 83.69 415 LYS A O 1
ATOM 3439 N N . TYR A 1 416 ? -10.230 19.462 22.595 1.00 84.06 416 TYR A N 1
ATOM 3440 C CA . TYR A 1 416 ? -11.669 19.726 22.673 1.00 84.06 416 TYR A CA 1
ATOM 3441 C C . TYR A 1 416 ? -12.348 18.961 23.819 1.00 84.06 416 TYR A C 1
ATOM 3443 O O . TYR A 1 416 ? -13.150 19.532 24.559 1.00 84.06 416 TYR A O 1
ATOM 3451 N N . ARG A 1 417 ? -12.001 17.685 24.017 1.00 79.00 417 ARG A N 1
ATOM 3452 C CA . ARG A 1 417 ? -12.562 16.870 25.104 1.00 79.00 417 ARG A CA 1
ATOM 3453 C C . ARG A 1 417 ? -12.043 17.289 26.482 1.00 79.00 417 ARG A C 1
ATOM 3455 O O . ARG A 1 417 ? -12.818 17.282 27.433 1.00 79.00 417 ARG A O 1
ATOM 3462 N N . ASN A 1 418 ? -10.792 17.736 26.594 1.00 80.12 418 ASN A N 1
ATOM 3463 C CA . ASN A 1 418 ? -10.273 18.335 27.828 1.00 80.12 418 ASN A CA 1
ATOM 3464 C C . ASN A 1 418 ? -11.044 19.620 28.201 1.00 80.12 418 ASN A C 1
ATOM 3466 O O . ASN A 1 418 ? -11.495 19.741 29.338 1.00 80.12 418 ASN A O 1
ATOM 3470 N N . TYR A 1 419 ? -11.331 20.501 27.235 1.00 80.69 419 TYR A N 1
ATOM 3471 C CA . TYR A 1 419 ? -12.217 21.659 27.438 1.00 80.69 419 TYR A CA 1
ATOM 3472 C C . TYR A 1 419 ? -13.646 21.259 27.865 1.00 80.69 419 TYR A C 1
ATOM 3474 O O . TYR A 1 419 ? -14.209 21.876 28.769 1.00 80.69 419 TYR A O 1
ATOM 3482 N N . GLN A 1 420 ? -14.231 20.200 27.284 1.00 77.00 420 GLN A N 1
ATOM 3483 C CA . GLN A 1 420 ? -15.544 19.693 27.723 1.00 77.00 420 GLN A CA 1
ATOM 3484 C C . GLN A 1 420 ? -15.546 19.260 29.203 1.00 77.00 420 GLN A C 1
ATOM 3486 O O . GLN A 1 420 ? -16.518 19.532 29.907 1.00 77.00 420 GLN A O 1
ATOM 3491 N N . TYR A 1 421 ? -14.477 18.620 29.696 1.00 71.38 421 TYR A N 1
ATOM 3492 C CA . TYR A 1 421 ? -14.365 18.272 31.120 1.00 71.38 421 TYR A CA 1
ATOM 3493 C C . TYR A 1 421 ? -14.224 19.501 32.020 1.00 71.38 421 TYR A C 1
ATOM 3495 O O . TYR A 1 421 ? -14.853 19.545 33.075 1.00 71.38 421 TYR A O 1
ATOM 3503 N N . GLU A 1 422 ? -13.431 20.498 31.616 1.00 75.25 422 GLU A N 1
ATOM 3504 C CA . GLU A 1 422 ? -13.269 21.741 32.382 1.00 75.25 422 GLU A CA 1
ATOM 3505 C C . GLU A 1 422 ? -14.608 22.484 32.535 1.00 75.25 422 GLU A C 1
ATOM 3507 O O . GLU A 1 422 ? -14.941 22.923 33.636 1.00 75.25 422 GLU A O 1
ATOM 3512 N N . GLN A 1 423 ? -15.428 22.529 31.478 1.00 69.44 423 GLN A N 1
ATOM 3513 C CA . GLN A 1 423 ? -16.770 23.133 31.507 1.00 69.44 423 GLN A CA 1
ATOM 3514 C C . GLN A 1 423 ? -17.784 22.364 32.374 1.00 69.44 423 GLN A C 1
ATOM 3516 O O . GLN A 1 423 ? -18.695 22.962 32.945 1.00 69.44 423 GLN A O 1
ATOM 3521 N N . LEU A 1 424 ? -17.638 21.042 32.513 1.00 65.06 424 LEU A N 1
ATOM 3522 C CA . LEU A 1 424 ? -18.498 20.216 33.377 1.00 65.06 424 LEU A CA 1
ATOM 3523 C C . LEU A 1 424 ? -18.080 20.249 34.863 1.00 65.06 424 LEU A C 1
ATOM 3525 O O . LEU A 1 424 ? -18.800 19.726 35.719 1.00 65.06 424 LEU A O 1
ATOM 3529 N N . GLY A 1 425 ? -16.957 20.899 35.190 1.00 52.00 425 GLY A N 1
ATOM 3530 C CA . GLY A 1 425 ? -16.269 20.831 36.485 1.00 52.00 425 GLY A CA 1
ATOM 3531 C C . GLY A 1 425 ? -17.015 21.339 37.729 1.00 52.00 425 GLY A C 1
ATOM 3532 O O . GLY A 1 425 ? -16.506 21.147 38.831 1.00 52.00 425 GLY A O 1
ATOM 3533 N N . ASP A 1 426 ? -18.200 21.946 37.590 1.00 51.62 426 ASP A N 1
ATOM 3534 C CA . ASP A 1 426 ? -19.009 22.461 38.714 1.00 51.62 426 ASP A CA 1
ATOM 3535 C C . ASP A 1 426 ? -20.359 21.720 38.911 1.00 51.62 426 ASP A C 1
ATOM 3537 O O . ASP A 1 426 ? -21.076 21.989 39.878 1.00 51.62 426 ASP A O 1
ATOM 3541 N N . THR A 1 427 ? -20.732 20.758 38.042 1.00 48.50 427 THR A N 1
ATOM 3542 C CA . THR A 1 427 ? -22.008 20.006 38.173 1.00 48.50 427 THR A CA 1
ATOM 3543 C C . THR A 1 427 ? -21.926 18.509 37.814 1.00 48.50 427 THR A C 1
ATOM 3545 O O . THR A 1 427 ? -22.179 18.106 36.687 1.00 48.50 427 THR A O 1
ATOM 3548 N N . ASN A 1 428 ? -21.719 17.671 38.842 1.00 46.53 428 ASN A N 1
ATOM 3549 C CA . ASN A 1 428 ? -21.788 16.192 38.848 1.00 46.53 428 ASN A CA 1
ATOM 3550 C C . ASN A 1 428 ? -20.832 15.418 37.906 1.00 46.53 428 ASN A C 1
ATOM 3552 O O . ASN A 1 428 ? -21.093 15.276 36.711 1.00 46.53 428 ASN A O 1
ATOM 3556 N N . GLU A 1 429 ? -19.856 14.725 38.512 1.00 49.31 429 GLU A N 1
ATOM 3557 C CA . GLU A 1 429 ? -18.976 13.726 37.864 1.00 49.31 429 GLU A CA 1
ATOM 3558 C C . GLU A 1 429 ? -19.743 12.630 37.085 1.00 49.31 429 GLU A C 1
ATOM 3560 O O . GLU A 1 429 ? -19.272 12.164 36.050 1.00 49.31 429 GLU A O 1
ATOM 3565 N N . ASP A 1 430 ? -20.939 12.239 37.543 1.00 50.03 430 ASP A N 1
ATOM 3566 C CA . ASP A 1 430 ? -21.736 11.133 36.976 1.00 50.03 430 ASP A CA 1
ATOM 3567 C C . ASP A 1 430 ? -22.448 11.451 35.636 1.00 50.03 430 ASP A C 1
ATOM 3569 O O . ASP A 1 430 ? -23.163 10.599 35.104 1.00 50.03 430 ASP A O 1
ATOM 3573 N N . THR A 1 431 ? -22.328 12.666 35.083 1.00 46.78 431 THR A N 1
ATOM 3574 C CA . THR A 1 431 ? -23.147 13.096 33.923 1.00 46.78 431 THR A CA 1
ATOM 3575 C C . THR A 1 431 ? -22.578 12.741 32.543 1.00 46.78 431 THR A C 1
ATOM 3577 O O . THR A 1 431 ? -23.329 12.735 31.565 1.00 46.78 431 THR A O 1
ATOM 3580 N N . LEU A 1 432 ? -21.298 12.366 32.439 1.00 47.38 432 LEU A N 1
ATOM 3581 C CA . LEU A 1 432 ? -20.705 11.865 31.192 1.00 47.38 432 LEU A CA 1
ATOM 3582 C C . LEU A 1 432 ? -21.100 10.398 30.939 1.00 47.38 432 LEU A C 1
ATOM 3584 O O . LEU A 1 432 ? -20.382 9.462 31.284 1.00 47.38 432 LEU A O 1
ATOM 3588 N N . THR A 1 433 ? -22.255 10.190 30.301 1.00 45.12 433 THR A N 1
ATOM 3589 C CA . THR A 1 433 ? -22.733 8.854 29.887 1.00 45.12 433 THR A CA 1
ATOM 3590 C C . THR A 1 433 ? -21.895 8.226 28.762 1.00 45.12 433 THR A C 1
ATOM 3592 O O . THR A 1 433 ? -21.786 6.996 28.666 1.00 45.12 433 THR A O 1
ATOM 3595 N N . THR A 1 434 ? -21.263 9.063 27.936 1.00 45.12 434 THR A N 1
ATOM 3596 C CA . THR A 1 434 ? -20.260 8.681 26.932 1.00 45.12 434 THR A CA 1
ATOM 3597 C C . THR A 1 434 ? -18.948 8.279 27.614 1.00 45.12 434 THR A C 1
ATOM 3599 O O . THR A 1 434 ? -18.540 8.896 28.592 1.00 45.12 434 THR A O 1
ATOM 3602 N N . ARG A 1 435 ? -18.264 7.250 27.087 1.00 42.03 435 ARG A N 1
ATOM 3603 C CA . ARG A 1 435 ? -17.001 6.694 27.623 1.00 42.03 435 ARG A CA 1
ATOM 3604 C C . ARG A 1 435 ? -16.017 7.783 28.090 1.00 42.03 435 ARG A C 1
ATOM 3606 O O . ARG A 1 435 ? -15.522 8.551 27.266 1.00 42.03 435 ARG A O 1
ATOM 3613 N N . LEU A 1 436 ? -15.680 7.744 29.385 1.00 42.31 436 LEU A N 1
ATOM 3614 C CA . LEU A 1 436 ? -14.542 8.439 29.998 1.00 42.31 436 LEU A CA 1
ATOM 3615 C C . LEU A 1 436 ? -13.303 8.302 29.104 1.00 42.31 436 LEU A C 1
ATOM 3617 O O . LEU A 1 436 ? -12.796 7.199 28.897 1.00 42.31 436 LEU A O 1
ATOM 3621 N N . LEU A 1 437 ? -12.824 9.428 28.582 1.00 46.81 437 LEU A N 1
ATOM 3622 C CA . LEU A 1 437 ? -11.608 9.537 27.775 1.00 46.81 437 LEU A CA 1
ATOM 3623 C C . LEU A 1 437 ? -10.345 9.422 28.650 1.00 46.81 437 LEU A C 1
ATOM 3625 O O . LEU A 1 437 ? -9.511 10.316 28.696 1.00 46.81 437 LEU A O 1
ATOM 3629 N N . THR A 1 438 ? -10.203 8.300 29.351 1.00 50.78 438 THR A N 1
ATOM 3630 C CA . THR A 1 438 ? -8.970 7.893 30.047 1.00 50.78 438 THR A CA 1
ATOM 3631 C C . THR A 1 438 ? -8.291 6.757 29.272 1.00 50.78 438 THR A C 1
ATOM 3633 O O . THR A 1 438 ? -7.875 5.749 29.831 1.00 50.78 438 THR A O 1
ATOM 3636 N N . ASP A 1 439 ? -8.229 6.930 27.947 1.00 44.59 439 ASP A N 1
ATOM 3637 C CA . ASP A 1 439 ? -7.672 5.989 26.963 1.00 44.59 439 ASP A CA 1
ATOM 3638 C C . ASP A 1 439 ? -6.793 6.704 25.893 1.00 44.59 439 ASP A C 1
ATOM 3640 O O . ASP A 1 439 ? -6.337 6.059 24.949 1.00 44.59 439 ASP A O 1
ATOM 3644 N N . CYS A 1 440 ? -6.528 8.020 26.000 1.00 43.53 440 CYS A N 1
ATOM 3645 C CA . CYS A 1 440 ? -5.773 8.784 24.979 1.00 43.53 440 CYS A CA 1
ATOM 3646 C C . CYS A 1 440 ? -4.336 8.279 24.747 1.00 43.53 440 CYS A C 1
ATOM 3648 O O . CYS A 1 440 ? -3.844 8.324 23.618 1.00 43.53 440 CYS A O 1
ATOM 3650 N N . ASP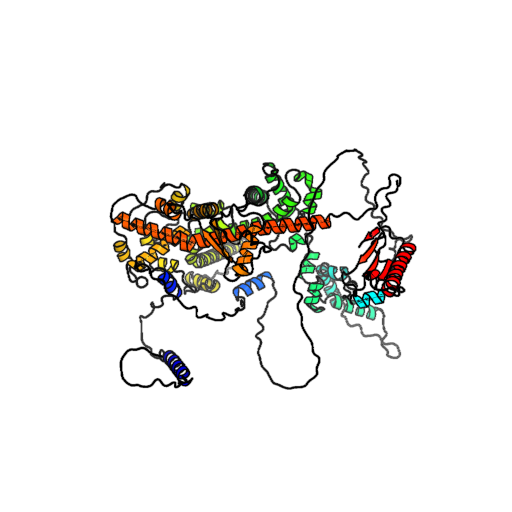 A 1 441 ? -3.699 7.715 25.776 1.00 51.59 441 ASP A N 1
ATOM 3651 C CA . ASP A 1 441 ? -2.386 7.063 25.674 1.00 51.59 441 ASP A CA 1
ATOM 3652 C C . ASP A 1 441 ? -2.431 5.692 24.969 1.00 51.59 441 ASP A C 1
ATOM 3654 O O . ASP A 1 441 ? -1.396 5.055 24.822 1.00 51.59 441 ASP A O 1
ATOM 3658 N N . ILE A 1 442 ? -3.598 5.204 24.527 1.00 57.44 442 ILE A N 1
ATOM 3659 C CA . ILE A 1 442 ? -3.715 3.935 23.793 1.00 57.44 442 ILE A CA 1
ATOM 3660 C C . ILE A 1 442 ? -3.755 4.190 22.286 1.00 57.44 442 ILE A C 1
ATOM 3662 O O . ILE A 1 442 ? -2.869 3.727 21.573 1.00 57.44 442 ILE A O 1
ATOM 3666 N N . ASP A 1 443 ? -4.734 4.938 21.772 1.00 64.88 443 ASP A N 1
ATOM 3667 C CA . ASP A 1 443 ? -4.888 5.094 20.316 1.00 64.88 443 ASP A CA 1
ATOM 3668 C C . ASP A 1 443 ? -3.851 6.054 19.699 1.00 64.88 443 ASP A C 1
ATOM 3670 O O . ASP A 1 443 ? -3.338 5.774 18.613 1.00 64.88 443 ASP A O 1
ATOM 3674 N N . LYS A 1 444 ? -3.426 7.108 20.416 1.00 69.69 444 LYS A N 1
ATOM 3675 C CA . LYS A 1 444 ? -2.307 7.965 19.974 1.00 69.69 444 LYS A CA 1
ATOM 3676 C C . LYS A 1 444 ? -0.974 7.209 19.995 1.00 69.69 444 LYS A C 1
ATOM 3678 O O . LYS A 1 444 ? -0.165 7.343 19.081 1.00 69.69 444 LYS A O 1
ATOM 3683 N N . GLU A 1 445 ? -0.749 6.369 21.004 1.00 76.94 445 GLU A N 1
ATOM 3684 C CA . GLU A 1 445 ? 0.475 5.566 21.131 1.00 76.94 445 GLU A CA 1
ATOM 3685 C C . GLU A 1 445 ? 0.503 4.394 20.126 1.00 76.94 445 GLU A C 1
ATOM 3687 O O . GLU A 1 445 ? 1.557 4.072 19.572 1.00 76.94 445 GLU A O 1
ATOM 3692 N N . ARG A 1 446 ? -0.660 3.801 19.809 1.00 81.44 446 ARG A N 1
ATOM 3693 C CA . ARG A 1 446 ? -0.850 2.888 18.666 1.00 81.44 446 ARG A CA 1
ATOM 3694 C C . ARG A 1 446 ? -0.504 3.585 17.347 1.00 81.44 446 ARG A C 1
ATOM 3696 O O . ARG A 1 446 ? 0.270 3.026 16.574 1.00 81.44 446 ARG A O 1
ATOM 3703 N N . LEU A 1 447 ? -0.998 4.804 17.111 1.00 85.69 447 LEU A N 1
ATOM 3704 C CA . LEU A 1 447 ? -0.698 5.570 15.895 1.00 85.69 447 LEU A CA 1
ATOM 3705 C C . LEU A 1 447 ? 0.786 5.939 15.784 1.00 85.69 447 LEU A C 1
ATOM 3707 O O . LEU A 1 447 ? 1.375 5.763 14.720 1.00 85.69 447 LEU A O 1
ATOM 3711 N N . MET A 1 448 ? 1.428 6.351 16.880 1.00 85.50 448 MET A N 1
ATOM 3712 C CA . MET A 1 448 ? 2.881 6.562 16.911 1.00 85.50 448 MET A CA 1
ATOM 3713 C C . MET A 1 448 ? 3.650 5.292 16.521 1.00 85.50 448 MET A C 1
ATOM 3715 O O . MET A 1 448 ? 4.594 5.373 15.732 1.00 85.50 448 MET A O 1
ATOM 3719 N N . ARG A 1 449 ? 3.220 4.114 16.997 1.00 86.75 449 ARG A N 1
ATOM 3720 C CA . ARG A 1 449 ? 3.840 2.825 16.643 1.00 86.75 449 ARG A CA 1
ATOM 3721 C C . ARG A 1 449 ? 3.517 2.317 15.239 1.00 86.75 449 ARG A C 1
ATOM 3723 O O . ARG A 1 449 ? 4.334 1.558 14.726 1.00 86.75 449 ARG A O 1
ATOM 3730 N N . ALA A 1 450 ? 2.395 2.707 14.630 1.00 89.88 450 ALA A N 1
ATOM 3731 C CA . ALA A 1 450 ? 1.977 2.233 13.308 1.00 89.88 450 ALA A CA 1
ATOM 3732 C C . ALA A 1 450 ? 3.094 2.397 12.262 1.00 89.88 450 ALA A C 1
ATOM 3734 O O . ALA A 1 450 ? 3.757 3.440 12.222 1.00 89.88 450 ALA A O 1
ATOM 3735 N N . GLN A 1 451 ? 3.286 1.362 11.439 1.00 89.38 451 GLN A N 1
ATOM 3736 C CA . GLN A 1 451 ? 4.338 1.239 10.420 1.00 89.38 451 GLN A CA 1
ATOM 3737 C C . GLN A 1 451 ? 3.776 1.039 9.007 1.00 89.38 451 GLN A C 1
ATOM 3739 O O . GLN A 1 451 ? 4.542 0.953 8.052 1.00 89.38 451 GLN A O 1
ATOM 3744 N N . THR A 1 452 ? 2.459 0.926 8.845 1.00 91.31 452 THR A N 1
ATOM 3745 C CA . THR A 1 452 ? 1.826 0.610 7.558 1.00 91.31 452 THR A CA 1
ATOM 3746 C C . THR A 1 452 ? 0.647 1.539 7.252 1.00 91.31 452 THR A C 1
ATOM 3748 O O . THR A 1 452 ? 0.053 2.133 8.158 1.00 91.31 452 THR A O 1
ATOM 3751 N N . LEU A 1 453 ? 0.307 1.697 5.968 1.00 91.00 453 LEU A N 1
ATOM 3752 C CA . LEU A 1 453 ? -0.835 2.519 5.542 1.00 91.00 453 LEU A CA 1
ATOM 3753 C C . LEU A 1 453 ? -2.162 1.890 5.988 1.00 91.00 453 LEU A C 1
ATOM 3755 O O . LEU A 1 453 ? -3.112 2.595 6.317 1.00 91.00 453 LEU A O 1
ATOM 3759 N N . GLU A 1 454 ? -2.193 0.565 6.055 1.00 91.62 454 GLU A N 1
ATOM 3760 C CA . GLU A 1 454 ? -3.300 -0.277 6.482 1.00 91.62 454 GLU A CA 1
ATOM 3761 C C . GLU A 1 454 ? -3.606 -0.084 7.981 1.00 91.62 454 GLU A C 1
ATOM 3763 O O . GLU A 1 454 ? -4.769 0.055 8.357 1.00 91.62 454 GLU A O 1
ATOM 3768 N N . GLU A 1 455 ? -2.578 0.026 8.834 1.00 91.88 455 GLU A N 1
ATOM 3769 C CA . GLU A 1 455 ? -2.728 0.380 10.258 1.00 91.88 455 GLU A CA 1
ATOM 3770 C C . GLU A 1 455 ? -3.232 1.820 10.450 1.00 91.88 455 GLU A C 1
ATOM 3772 O O . GLU A 1 455 ? -4.103 2.057 11.289 1.00 91.88 455 GLU A O 1
ATOM 3777 N N . ILE A 1 456 ? -2.740 2.785 9.661 1.00 92.81 456 ILE A N 1
ATOM 3778 C CA . ILE A 1 456 ? -3.237 4.174 9.696 1.00 92.81 456 ILE A CA 1
ATOM 3779 C C . ILE A 1 456 ? -4.695 4.236 9.223 1.00 92.81 456 ILE A C 1
ATOM 3781 O O . ILE A 1 456 ? -5.510 4.929 9.829 1.00 92.81 456 ILE A O 1
ATOM 3785 N N . ALA A 1 457 ? -5.051 3.496 8.170 1.00 91.75 457 ALA A N 1
ATOM 3786 C CA . ALA A 1 457 ? -6.422 3.403 7.680 1.00 91.75 457 ALA A CA 1
ATOM 3787 C C . ALA A 1 457 ? -7.360 2.737 8.702 1.00 91.75 457 ALA A C 1
ATOM 3789 O O . ALA A 1 457 ? -8.509 3.156 8.834 1.00 91.75 457 ALA A O 1
ATOM 3790 N N . ASP A 1 458 ? -6.877 1.747 9.458 1.00 91.88 458 ASP A N 1
ATOM 3791 C CA . ASP A 1 458 ? -7.630 1.127 10.549 1.00 91.88 458 ASP A CA 1
ATOM 3792 C C . ASP A 1 458 ? -7.876 2.097 11.712 1.00 91.88 458 ASP A C 1
ATOM 3794 O O . ASP A 1 458 ? -9.021 2.254 12.137 1.00 91.88 458 ASP A O 1
ATOM 3798 N N . LEU A 1 459 ? -6.839 2.805 12.169 1.00 90.19 459 LEU A N 1
ATOM 3799 C CA . LEU A 1 459 ? -6.945 3.829 13.218 1.00 90.19 459 LEU A CA 1
ATOM 3800 C C . LEU A 1 459 ? -7.819 5.019 12.784 1.00 90.19 459 LEU A C 1
ATOM 3802 O O . LEU A 1 459 ? -8.545 5.584 13.601 1.00 90.19 459 LEU A O 1
ATOM 3806 N N . ARG A 1 460 ? -7.807 5.374 11.494 1.00 90.00 460 ARG A N 1
ATOM 3807 C CA . ARG A 1 460 ? -8.696 6.389 10.908 1.00 90.00 460 ARG A CA 1
ATOM 3808 C C . ARG A 1 460 ? -10.155 5.931 10.905 1.00 90.00 460 ARG A C 1
ATOM 3810 O O . ARG A 1 460 ? -11.025 6.688 11.323 1.00 90.00 460 ARG A O 1
ATOM 3817 N N . GLU A 1 461 ? -10.438 4.695 10.489 1.00 89.50 461 GLU A N 1
ATOM 3818 C CA . GLU A 1 461 ? -11.798 4.132 10.526 1.00 89.50 461 GLU A CA 1
ATOM 3819 C C . GLU A 1 461 ? -12.334 4.060 11.969 1.00 89.50 461 GLU A C 1
ATOM 3821 O O . GLU A 1 461 ? -13.477 4.439 12.224 1.00 89.50 461 GLU A O 1
ATOM 3826 N N . GLN A 1 462 ? -11.485 3.657 12.923 1.00 87.50 462 GLN A N 1
ATOM 3827 C CA . GLN A 1 462 ? -11.783 3.702 14.356 1.00 87.50 462 GLN A CA 1
ATOM 3828 C C . GLN A 1 462 ? -12.095 5.135 14.821 1.00 87.50 462 GLN A C 1
ATOM 3830 O O . GLN A 1 462 ? -13.115 5.347 15.479 1.00 87.50 462 GLN A O 1
ATOM 3835 N N . PHE A 1 463 ? -11.263 6.121 14.458 1.00 86.06 463 PHE A N 1
ATOM 3836 C CA . PHE A 1 463 ? -11.479 7.524 14.821 1.00 86.06 463 PHE A CA 1
ATOM 3837 C C . PHE A 1 463 ? -12.845 8.028 14.335 1.00 86.06 463 PHE A C 1
ATOM 3839 O O . PHE A 1 463 ? -13.603 8.585 15.129 1.00 86.06 463 PHE A O 1
ATOM 3846 N N . HIS A 1 464 ? -13.195 7.803 13.063 1.00 84.94 464 HIS A N 1
ATOM 3847 C CA . HIS A 1 464 ? -14.474 8.274 12.526 1.00 84.94 464 HIS A CA 1
ATOM 3848 C C . HIS A 1 464 ? -15.670 7.663 13.273 1.00 84.94 464 HIS A C 1
ATOM 3850 O O . HIS A 1 464 ? -16.559 8.399 13.694 1.00 84.94 464 HIS A O 1
ATOM 3856 N N . VAL A 1 465 ? -15.690 6.349 13.517 1.00 83.19 465 VAL A N 1
ATOM 3857 C CA . VAL A 1 465 ? -16.860 5.701 14.144 1.00 83.19 465 VAL A CA 1
ATOM 3858 C C . VAL A 1 465 ? -17.094 6.157 15.595 1.00 83.19 465 VAL A C 1
ATOM 3860 O O . VAL A 1 465 ? -18.241 6.202 16.040 1.00 83.19 465 VAL A O 1
ATOM 3863 N N . TYR A 1 466 ? -16.050 6.539 16.340 1.00 80.75 466 TYR A N 1
ATOM 3864 C CA . TYR A 1 466 ? -16.221 7.049 17.708 1.00 80.75 466 TYR A CA 1
ATOM 3865 C C . TYR A 1 466 ? -16.407 8.571 17.797 1.00 80.75 466 TYR A C 1
ATOM 3867 O O . TYR A 1 466 ? -17.187 9.017 18.642 1.00 80.75 466 TYR A O 1
ATOM 3875 N N . TYR A 1 467 ? -15.730 9.356 16.949 1.00 80.31 467 TYR A N 1
ATOM 3876 C CA . TYR A 1 467 ? -15.573 10.806 17.137 1.00 80.31 467 TYR A CA 1
ATOM 3877 C C . TYR A 1 467 ? -16.151 11.688 16.015 1.00 80.31 467 TYR A C 1
ATOM 3879 O O . TYR A 1 467 ? -16.169 12.906 16.175 1.00 80.31 467 TYR A O 1
ATOM 3887 N N . ASN A 1 468 ? -16.637 11.147 14.888 1.00 81.75 468 ASN A N 1
ATOM 3888 C CA . ASN A 1 468 ? -17.079 11.979 13.751 1.00 81.75 468 ASN A CA 1
ATOM 3889 C C . ASN A 1 468 ? -18.260 12.916 14.082 1.00 81.75 468 ASN A C 1
ATOM 3891 O O . ASN A 1 468 ? -18.366 13.992 13.504 1.00 81.75 468 ASN A O 1
ATOM 3895 N N . GLU A 1 469 ? -19.104 12.546 15.049 1.00 81.12 469 GLU A N 1
ATOM 3896 C CA . GLU A 1 469 ? -20.181 13.399 15.582 1.00 81.12 469 GLU A CA 1
ATOM 3897 C C . GLU A 1 469 ? -19.644 14.600 16.396 1.00 81.12 469 GLU A C 1
ATOM 3899 O O . GLU A 1 469 ? -20.273 15.657 16.428 1.00 81.12 469 GLU A O 1
ATOM 3904 N N . ASP A 1 470 ? -18.456 14.477 17.000 1.00 81.75 470 ASP A N 1
ATOM 3905 C CA . ASP A 1 470 ? -17.795 15.553 17.753 1.00 81.75 470 ASP A CA 1
ATOM 3906 C C . ASP A 1 470 ? -16.986 16.496 16.841 1.00 81.75 470 ASP A C 1
ATOM 3908 O O . ASP A 1 470 ? -16.758 17.653 17.195 1.00 81.75 470 ASP A O 1
ATOM 3912 N N . VAL A 1 471 ? -16.544 16.032 15.662 1.00 85.25 471 VAL A N 1
ATOM 3913 C CA . VAL A 1 471 ? -15.635 16.771 14.756 1.00 85.25 471 VAL A CA 1
ATOM 3914 C C . VAL A 1 471 ? -16.133 18.176 14.368 1.00 85.25 471 VAL A C 1
ATOM 3916 O O . VAL A 1 471 ? -15.309 19.095 14.393 1.00 85.25 471 VAL A O 1
ATOM 3919 N N . PRO A 1 472 ? -17.423 18.417 14.050 1.00 86.81 472 PRO A N 1
ATOM 3920 C CA . PRO A 1 472 ? -17.912 19.772 13.780 1.00 86.81 472 PRO A CA 1
ATOM 3921 C C . PRO A 1 472 ? -17.781 20.693 15.000 1.00 86.81 472 PRO A C 1
ATOM 3923 O O . PRO A 1 472 ? -17.340 21.833 14.873 1.00 86.81 472 PRO A O 1
ATOM 3926 N N . ASN A 1 473 ? -18.089 20.182 16.195 1.00 85.31 473 ASN A N 1
ATOM 3927 C CA . ASN A 1 473 ? -18.019 20.945 17.442 1.00 85.31 473 ASN A CA 1
ATOM 3928 C C . ASN A 1 473 ? -16.565 21.208 17.879 1.00 85.31 473 ASN A C 1
ATOM 3930 O O . ASN A 1 473 ? -16.258 22.289 18.375 1.00 85.31 473 ASN A O 1
ATOM 3934 N N . MET A 1 474 ? -15.654 20.267 17.611 1.00 85.81 474 MET A N 1
ATOM 3935 C CA . MET A 1 474 ? -14.205 20.447 17.752 1.00 85.81 474 MET A CA 1
ATOM 3936 C C . MET A 1 474 ? -13.682 21.566 16.836 1.00 85.81 474 MET A C 1
ATOM 3938 O O . MET A 1 474 ? -12.960 22.440 17.310 1.00 85.81 474 MET A O 1
ATOM 3942 N N . ARG A 1 475 ? -14.061 21.582 15.545 1.00 87.12 475 ARG A N 1
ATOM 3943 C CA . ARG A 1 475 ? -13.675 22.652 14.596 1.00 87.12 475 ARG A CA 1
ATOM 3944 C C . ARG A 1 475 ? -14.217 24.022 15.020 1.00 87.12 475 ARG A C 1
ATOM 3946 O O . ARG A 1 475 ? -13.511 25.022 14.923 1.00 87.12 475 ARG A O 1
ATOM 3953 N N . LEU A 1 476 ? -15.456 24.060 15.511 1.00 87.44 476 LEU A N 1
ATOM 3954 C CA . LEU A 1 476 ? -16.085 25.262 16.059 1.00 87.44 476 LEU A CA 1
ATOM 3955 C C . LEU A 1 476 ? -15.321 25.791 17.282 1.00 87.44 476 LEU A C 1
ATOM 3957 O O . LEU A 1 476 ? -15.000 26.975 17.335 1.00 87.44 476 LEU A O 1
ATOM 3961 N N . HIS A 1 477 ? -14.974 24.914 18.227 1.00 85.38 477 HIS A N 1
ATOM 3962 C CA . HIS A 1 477 ? -14.173 25.274 19.397 1.00 85.38 477 HIS A CA 1
ATOM 3963 C C . HIS A 1 477 ? -12.768 25.766 19.016 1.00 85.38 477 HIS A C 1
ATOM 3965 O O . HIS A 1 477 ? -12.323 26.779 19.548 1.00 85.38 477 HIS A O 1
ATOM 3971 N N . GLU A 1 478 ? -12.095 25.117 18.059 1.00 87.06 478 GLU A N 1
ATOM 3972 C CA . GLU A 1 478 ? -10.794 25.570 17.545 1.00 87.06 478 GLU A CA 1
ATOM 3973 C C . GLU A 1 478 ? -10.875 27.011 17.008 1.00 87.06 478 GLU A C 1
ATOM 3975 O O . GLU A 1 478 ? -10.051 27.845 17.379 1.00 87.06 478 GLU A O 1
ATOM 3980 N N . LYS A 1 479 ? -11.927 27.353 16.248 1.00 87.88 479 LYS A N 1
ATOM 3981 C CA . LYS A 1 479 ? -12.154 28.726 15.759 1.00 87.88 479 LYS A CA 1
ATOM 3982 C C . LYS A 1 479 ? -12.503 29.735 16.859 1.00 87.88 479 LYS A C 1
ATOM 3984 O O . LYS A 1 479 ? -12.061 30.879 16.780 1.00 87.88 479 LYS A O 1
ATOM 3989 N N . VAL A 1 480 ? -13.244 29.334 17.895 1.00 86.69 480 VAL A N 1
ATOM 3990 C CA . VAL A 1 480 ? -13.506 30.184 19.076 1.00 86.69 480 VAL A CA 1
ATOM 3991 C C . VAL A 1 480 ? -12.202 30.482 19.832 1.00 86.69 480 VAL A C 1
ATOM 3993 O O . VAL A 1 480 ? -11.943 31.632 20.190 1.00 86.69 480 VAL A O 1
ATOM 3996 N N . VAL A 1 481 ? -11.335 29.480 20.014 1.00 86.31 481 VAL A N 1
ATOM 3997 C CA . VAL A 1 481 ? -10.018 29.654 20.652 1.00 86.31 481 VAL A CA 1
ATOM 3998 C C . VAL A 1 481 ? -9.101 30.544 19.808 1.00 86.31 481 VAL A C 1
ATOM 4000 O O . VAL A 1 481 ? -8.506 31.471 20.356 1.00 86.31 481 VAL A O 1
ATOM 4003 N N . GLU A 1 482 ? -9.027 30.336 18.489 1.00 86.94 482 GLU A N 1
ATOM 4004 C CA . GLU A 1 482 ? -8.273 31.210 17.575 1.00 86.94 482 GLU A CA 1
ATOM 4005 C C . GLU A 1 482 ? -8.747 32.672 17.655 1.00 86.94 482 GLU A C 1
ATOM 4007 O O . GLU A 1 482 ? -7.921 33.577 17.788 1.00 86.94 482 GLU A O 1
ATOM 4012 N N . TYR A 1 483 ? -10.065 32.910 17.652 1.00 85.44 483 TYR A N 1
ATOM 4013 C CA . TYR A 1 483 ? -10.649 34.250 17.774 1.00 85.44 483 TYR A CA 1
ATOM 4014 C C . TYR A 1 483 ? -10.273 34.932 19.099 1.00 85.44 483 TYR A C 1
ATOM 4016 O O . TYR A 1 483 ? -9.841 36.088 19.104 1.00 85.44 483 TYR A O 1
ATOM 4024 N N . HIS A 1 484 ? -10.380 34.225 20.229 1.00 83.31 484 HIS A N 1
ATOM 4025 C CA . HIS A 1 484 ? -9.974 34.769 21.527 1.00 83.31 484 HIS A CA 1
ATOM 4026 C C . HIS A 1 484 ? -8.459 34.988 21.621 1.00 83.31 484 HIS A C 1
ATOM 4028 O O . HIS A 1 484 ? -8.028 36.010 22.156 1.00 83.31 484 HIS A O 1
ATOM 4034 N N . GLU A 1 485 ? -7.640 34.098 21.055 1.00 85.94 485 GLU A N 1
ATOM 4035 C CA . GLU A 1 485 ? -6.195 34.302 20.962 1.00 85.94 485 GLU A CA 1
ATOM 4036 C C . GLU A 1 485 ? -5.840 35.543 20.134 1.00 85.94 485 GLU A C 1
ATOM 4038 O O . GLU A 1 485 ? -4.984 36.327 20.548 1.00 85.94 485 GLU A O 1
ATOM 4043 N N . GLU A 1 486 ? -6.470 35.744 18.975 1.00 84.31 486 GLU A N 1
ATOM 4044 C CA . GLU A 1 486 ? -6.285 36.943 18.155 1.00 84.31 486 GLU A CA 1
ATOM 4045 C C . GLU A 1 486 ? -6.715 38.209 18.887 1.00 84.31 486 GLU A C 1
ATOM 4047 O O . GLU A 1 486 ? -5.953 39.177 18.938 1.00 84.31 486 GLU A O 1
ATOM 4052 N N . ARG A 1 487 ? -7.900 38.202 19.502 1.00 79.56 487 ARG A N 1
ATOM 4053 C CA . ARG A 1 487 ? -8.392 39.311 20.321 1.00 79.56 487 ARG A CA 1
ATOM 4054 C C . ARG A 1 487 ? -7.395 39.665 21.422 1.00 79.56 487 ARG A C 1
ATOM 4056 O O . ARG A 1 487 ? -7.061 40.835 21.602 1.00 79.56 487 ARG A O 1
ATOM 4063 N N . ASP A 1 488 ? -6.880 38.669 22.131 1.00 79.94 488 ASP A N 1
ATOM 4064 C CA . ASP A 1 488 ? -5.941 38.871 23.229 1.00 79.94 488 ASP A CA 1
ATOM 4065 C C . ASP A 1 488 ? -4.549 39.300 22.737 1.00 79.94 488 ASP A C 1
ATOM 4067 O O . ASP A 1 488 ? -3.863 40.043 23.441 1.00 79.94 488 ASP A O 1
ATOM 4071 N N . LYS A 1 489 ? -4.125 38.897 21.529 1.00 83.56 489 LYS A N 1
ATOM 4072 C CA . LYS A 1 489 ? -2.928 39.433 20.850 1.00 83.56 489 LYS A CA 1
ATOM 4073 C C . LYS A 1 489 ? -3.131 40.915 20.494 1.00 83.56 489 LYS A C 1
ATOM 4075 O O . LYS A 1 489 ? -2.280 41.733 20.841 1.00 83.56 489 LYS A O 1
ATOM 4080 N N . ARG A 1 490 ? -4.281 41.288 19.914 1.00 79.12 490 ARG A N 1
ATOM 4081 C CA . ARG A 1 490 ? -4.650 42.684 19.588 1.00 79.12 490 ARG A CA 1
ATOM 4082 C C . ARG A 1 490 ? -4.717 43.568 20.845 1.00 79.12 490 ARG A C 1
ATOM 4084 O O . ARG A 1 490 ? -4.054 44.602 20.890 1.00 79.12 490 ARG A O 1
ATOM 4091 N N . LYS A 1 491 ? -5.418 43.130 21.906 1.00 78.25 491 LYS A N 1
ATOM 4092 C CA . LYS A 1 491 ? -5.499 43.843 23.202 1.00 78.25 491 LYS A CA 1
ATOM 4093 C C . LYS A 1 491 ? -4.101 44.043 23.838 1.00 78.25 491 LYS A C 1
ATOM 4095 O O . LYS A 1 491 ? -3.850 45.093 24.425 1.00 78.25 491 LYS A O 1
ATOM 4100 N N . LYS A 1 492 ? -3.156 43.100 23.670 1.00 80.12 492 LYS A N 1
ATOM 4101 C CA . LYS A 1 492 ? -1.754 43.233 24.139 1.00 80.12 492 LYS A CA 1
ATOM 4102 C C . LYS A 1 492 ? -0.910 44.209 23.310 1.00 80.12 492 LYS A C 1
ATOM 4104 O O . LYS A 1 492 ? -0.110 44.932 23.897 1.00 80.12 492 LYS A O 1
ATOM 4109 N N . LEU A 1 493 ? -1.079 44.246 21.985 1.00 78.19 493 LEU A N 1
ATOM 4110 C CA . LEU A 1 493 ? -0.359 45.180 21.106 1.00 78.19 493 LEU A CA 1
ATOM 4111 C C . LEU A 1 493 ? -0.719 46.637 21.432 1.00 78.19 493 LEU A C 1
ATOM 4113 O O . LEU A 1 493 ? 0.169 47.423 21.751 1.00 78.19 493 LEU A O 1
ATOM 4117 N N . ILE A 1 494 ? -2.017 46.949 21.492 1.00 68.94 494 ILE A N 1
ATOM 4118 C CA . ILE A 1 494 ? -2.528 48.290 21.827 1.00 68.94 494 ILE A CA 1
ATOM 4119 C C . ILE A 1 494 ? -2.009 48.752 23.202 1.00 68.94 494 ILE A C 1
ATOM 4121 O O . ILE A 1 494 ? -1.545 49.880 23.356 1.00 68.94 494 ILE A O 1
ATOM 4125 N N . ASN A 1 495 ? -2.017 47.865 24.204 1.00 68.75 495 ASN A N 1
ATOM 4126 C CA . ASN A 1 495 ? -1.501 48.169 25.541 1.00 68.75 495 ASN A CA 1
ATOM 4127 C C . ASN A 1 495 ? 0.032 48.377 25.572 1.00 68.75 495 ASN A C 1
ATOM 4129 O O . ASN A 1 495 ? 0.533 49.059 26.465 1.00 68.75 495 ASN A O 1
ATOM 4133 N N . ASN A 1 496 ? 0.796 47.822 24.625 1.00 66.06 496 ASN A N 1
ATOM 4134 C CA . ASN A 1 496 ? 2.229 48.106 24.505 1.00 66.06 496 ASN A CA 1
ATOM 4135 C C . ASN A 1 496 ? 2.479 49.468 23.839 1.00 66.06 496 ASN A C 1
ATOM 4137 O O . ASN A 1 496 ? 3.260 50.254 24.367 1.00 66.06 496 ASN A O 1
ATOM 4141 N N . GLU A 1 497 ? 1.777 49.787 22.748 1.00 60.91 497 GLU A N 1
ATOM 4142 C CA . GLU A 1 497 ? 1.886 51.085 22.053 1.00 60.91 497 GLU A CA 1
ATOM 4143 C C . GLU A 1 497 ? 1.514 52.267 22.970 1.00 60.91 497 GLU A C 1
ATOM 4145 O O . GLU A 1 497 ? 2.158 53.319 22.947 1.00 60.91 497 GLU A O 1
ATOM 4150 N N . GLN A 1 498 ? 0.538 52.064 23.862 1.00 55.66 498 GLN A N 1
ATOM 4151 C CA . GLN A 1 498 ? 0.148 53.029 24.898 1.00 55.66 498 GLN A CA 1
ATOM 4152 C C . GLN A 1 498 ? 1.249 53.339 25.933 1.00 55.66 498 GLN A C 1
ATOM 4154 O O . GLN A 1 498 ? 1.146 54.349 26.623 1.00 55.66 498 GLN A O 1
ATOM 4159 N N . ASN A 1 499 ? 2.306 52.525 26.051 1.00 54.81 499 ASN A N 1
ATOM 4160 C CA . ASN A 1 499 ? 3.417 52.784 26.978 1.00 54.81 499 ASN A CA 1
ATOM 4161 C C . ASN A 1 499 ? 4.548 53.647 26.377 1.00 54.81 499 ASN A C 1
ATOM 4163 O O . ASN A 1 499 ? 5.476 53.997 27.106 1.00 54.81 499 ASN A O 1
ATOM 4167 N N . GLU A 1 500 ? 4.488 54.016 25.089 1.00 55.19 500 GLU A N 1
ATOM 4168 C CA . GLU A 1 500 ? 5.535 54.827 24.435 1.00 55.19 500 GLU A CA 1
ATOM 4169 C C . GLU A 1 500 ? 5.128 56.287 24.128 1.00 55.19 500 GLU A C 1
ATOM 4171 O O . GLU A 1 500 ? 6.003 57.105 23.844 1.00 55.19 500 GLU A O 1
ATOM 4176 N N . ASN A 1 501 ? 3.840 56.659 24.228 1.00 51.75 501 ASN A N 1
ATOM 4177 C CA . ASN A 1 501 ? 3.341 58.009 23.894 1.00 51.75 501 ASN A CA 1
ATOM 4178 C C . ASN A 1 501 ? 2.408 58.605 24.976 1.00 51.75 501 ASN A C 1
ATOM 4180 O O . ASN A 1 501 ? 1.185 58.560 24.873 1.00 51.75 501 ASN A O 1
ATOM 4184 N N . ASP A 1 502 ? 3.006 59.217 25.999 1.00 52.38 502 ASP A N 1
ATOM 4185 C CA . ASP A 1 502 ? 2.374 59.629 27.270 1.00 52.38 502 ASP A CA 1
ATOM 4186 C C . ASP A 1 502 ? 1.718 61.042 27.260 1.00 52.38 502 ASP A C 1
ATOM 4188 O O . ASP A 1 502 ? 1.882 61.799 28.214 1.00 52.38 502 ASP A O 1
ATOM 4192 N N . ASP A 1 503 ? 1.037 61.467 26.174 1.00 54.81 503 ASP A N 1
ATOM 4193 C CA . ASP A 1 503 ? 0.448 62.835 26.109 1.00 54.81 503 ASP A CA 1
ATOM 4194 C C . ASP A 1 503 ? -0.733 63.055 25.111 1.00 54.81 503 ASP A C 1
ATOM 4196 O O . ASP A 1 503 ? -0.864 64.127 24.511 1.00 54.81 503 ASP A O 1
ATOM 4200 N N . GLN A 1 504 ? -1.628 62.070 24.904 1.00 48.72 504 GLN A N 1
ATOM 4201 C CA . GLN A 1 504 ? -2.926 62.288 24.214 1.00 48.72 504 GLN A CA 1
ATOM 4202 C C . GLN A 1 504 ? -4.126 61.615 24.920 1.00 48.72 504 GLN A C 1
ATOM 4204 O O . GLN A 1 504 ? -3.943 60.619 25.619 1.00 48.72 504 GLN A O 1
ATOM 4209 N N . PRO A 1 505 ? -5.365 62.144 24.780 1.00 49.72 505 PRO A N 1
ATOM 4210 C CA . PRO A 1 505 ? -6.553 61.569 25.418 1.00 49.72 505 PRO A CA 1
ATOM 4211 C C . PRO A 1 505 ? -6.964 60.227 24.800 1.00 49.72 505 PRO A C 1
ATOM 4213 O O . PRO A 1 505 ? -6.823 60.027 23.597 1.00 49.72 505 PRO A O 1
ATOM 4216 N N . LEU A 1 506 ? -7.541 59.348 25.625 1.00 50.50 506 LEU A N 1
ATOM 4217 C CA . LEU A 1 506 ? -7.966 58.005 25.232 1.00 50.50 506 LEU A CA 1
ATOM 4218 C C . LEU A 1 506 ? -8.931 58.028 24.028 1.00 50.50 506 LEU A C 1
ATOM 4220 O O . LEU A 1 506 ? -9.961 58.706 24.113 1.00 50.50 506 LEU A O 1
ATOM 4224 N N . PRO A 1 507 ? -8.726 57.183 23.001 1.00 42.81 507 PRO A N 1
ATOM 4225 C CA . PRO A 1 507 ? -9.848 56.431 22.467 1.00 42.81 507 PRO A CA 1
ATOM 4226 C C . PRO A 1 507 ? -10.311 55.464 23.566 1.00 42.81 507 PRO A C 1
ATOM 4228 O O . PRO A 1 507 ? -9.525 54.648 24.056 1.00 42.81 507 PRO A O 1
ATOM 4231 N N . THR A 1 508 ? -11.567 55.565 24.000 1.00 48.41 508 THR A N 1
ATOM 4232 C CA . THR A 1 508 ? -12.179 54.446 24.717 1.00 48.41 508 THR A CA 1
ATOM 4233 C C . THR A 1 508 ? -12.235 53.264 23.759 1.00 48.41 508 THR A C 1
ATOM 4235 O O . THR A 1 508 ? -12.625 53.420 22.605 1.00 48.41 508 THR A O 1
ATOM 4238 N N . ILE A 1 509 ? -11.823 52.085 24.227 1.00 47.66 509 ILE A N 1
ATOM 4239 C CA . ILE A 1 509 ? -12.338 50.857 23.627 1.00 47.66 509 ILE A CA 1
ATOM 4240 C C . ILE A 1 509 ? -13.800 50.839 24.054 1.00 47.66 509 ILE A C 1
ATOM 4242 O O . ILE A 1 509 ? -14.078 50.762 25.251 1.00 47.66 509 ILE A O 1
ATOM 4246 N N . ASP A 1 510 ? -14.707 51.004 23.101 1.00 47.53 510 ASP A N 1
ATOM 4247 C CA . ASP A 1 510 ? -16.114 50.769 23.367 1.00 47.53 510 ASP A CA 1
ATOM 4248 C C . ASP A 1 510 ? -16.291 49.250 23.457 1.00 47.53 510 ASP A C 1
ATOM 4250 O O . ASP A 1 510 ? -16.090 48.526 22.482 1.00 47.53 510 ASP A O 1
ATOM 4254 N N . ASP A 1 511 ? -16.670 48.759 24.639 1.00 52.28 511 ASP A N 1
ATOM 4255 C CA . ASP A 1 511 ? -17.001 47.344 24.862 1.00 52.28 511 ASP A CA 1
ATOM 4256 C C . ASP A 1 511 ? -18.269 46.911 24.068 1.00 52.28 511 ASP A C 1
ATOM 4258 O O . ASP A 1 511 ? -18.717 45.775 24.183 1.00 52.28 511 ASP A O 1
ATOM 4262 N N . GLU A 1 512 ? -18.851 47.805 23.252 1.00 49.41 512 GLU A N 1
ATOM 4263 C CA . GLU A 1 512 ? -20.011 47.568 22.377 1.00 49.41 512 GLU A CA 1
ATOM 4264 C C . GLU A 1 512 ? -19.674 46.762 21.099 1.00 49.41 512 GLU A C 1
ATOM 4266 O O . GLU A 1 512 ? -20.587 46.214 20.484 1.00 49.41 512 GLU A O 1
ATOM 4271 N N . ASP A 1 513 ? -18.392 46.643 20.718 1.00 53.06 513 ASP A N 1
ATOM 4272 C CA . ASP A 1 513 ? -17.928 45.811 19.584 1.00 53.06 513 ASP A CA 1
ATOM 4273 C C . ASP A 1 513 ? -17.597 44.348 19.985 1.00 53.06 513 ASP A C 1
ATOM 4275 O O . ASP A 1 513 ? -17.268 43.520 19.127 1.00 53.06 513 ASP A O 1
ATOM 4279 N N . GLU A 1 514 ? -17.652 43.987 21.276 1.00 59.09 514 GLU A N 1
ATOM 4280 C CA . GLU A 1 514 ? -17.386 42.613 21.732 1.00 59.09 514 GLU A CA 1
ATOM 4281 C C . GLU A 1 514 ? -18.648 41.742 21.566 1.00 59.09 514 GLU A C 1
ATOM 4283 O O . GLU A 1 514 ? -19.539 41.740 22.410 1.00 59.09 514 GLU A O 1
ATOM 4288 N N . LEU A 1 515 ? -18.720 41.008 20.445 1.00 63.22 515 LEU A N 1
ATOM 4289 C CA . LEU A 1 515 ? -19.785 40.039 20.142 1.00 63.22 515 LEU A CA 1
ATOM 4290 C C . LEU A 1 515 ? -20.037 39.087 21.323 1.00 63.22 515 LEU A C 1
ATOM 4292 O O . LEU A 1 515 ? -19.124 38.369 21.740 1.00 63.22 515 LEU A O 1
ATOM 4296 N N . ASP A 1 516 ? -21.291 39.020 21.789 1.00 76.44 516 ASP A N 1
ATOM 4297 C CA . ASP A 1 516 ? -21.747 38.030 22.771 1.00 76.44 516 ASP A CA 1
ATOM 4298 C C . ASP A 1 516 ? -21.319 36.619 22.331 1.00 76.44 516 ASP A C 1
ATOM 4300 O O . ASP A 1 516 ? -21.489 36.260 21.161 1.00 76.44 516 ASP A O 1
ATOM 4304 N N . GLU A 1 517 ? -20.812 35.798 23.255 1.00 73.75 517 GLU A N 1
ATOM 4305 C CA . GLU A 1 517 ? -20.225 34.478 22.954 1.00 73.75 517 GLU A CA 1
ATOM 4306 C C . GLU A 1 517 ? -21.189 33.566 22.165 1.00 73.75 517 GLU A C 1
ATOM 4308 O O . GLU A 1 517 ? -20.784 32.886 21.223 1.00 73.75 517 GLU A O 1
ATOM 4313 N N . GLU A 1 518 ? -22.490 33.638 22.461 1.00 78.81 518 GLU A N 1
ATOM 4314 C CA . GLU A 1 518 ? -23.556 32.935 21.734 1.00 78.81 518 GLU A CA 1
ATOM 4315 C C . GLU A 1 518 ? -23.704 33.417 20.272 1.00 78.81 518 GLU A C 1
ATOM 4317 O O . GLU A 1 518 ? -23.907 32.609 19.363 1.00 78.81 518 GLU A O 1
ATOM 4322 N N . THR A 1 519 ? -23.521 34.717 20.009 1.00 82.31 519 THR A N 1
ATOM 4323 C CA . THR A 1 519 ? -23.560 35.287 18.648 1.00 82.31 519 THR A CA 1
ATOM 4324 C C . THR A 1 519 ? -22.291 34.986 17.852 1.00 82.31 519 THR A C 1
ATOM 4326 O O . THR A 1 519 ? -22.380 34.697 16.657 1.00 82.31 519 THR A O 1
ATOM 4329 N N . LEU A 1 520 ? -21.124 34.978 18.507 1.00 82.00 520 LEU A N 1
ATOM 4330 C CA . LEU A 1 520 ? -19.857 34.531 17.923 1.00 82.00 520 LEU A CA 1
ATOM 4331 C C . LEU A 1 520 ? -19.949 33.056 17.504 1.00 82.00 520 LEU A C 1
ATOM 4333 O O . LEU A 1 520 ? -19.595 32.708 16.377 1.00 82.00 520 LEU A O 1
ATOM 4337 N N . ILE A 1 521 ? -20.477 32.199 18.382 1.00 83.62 521 ILE A N 1
ATOM 4338 C CA . ILE A 1 521 ? -20.689 30.771 18.116 1.00 83.62 521 ILE A CA 1
ATOM 4339 C C . ILE A 1 521 ? -21.604 30.557 16.904 1.00 83.62 521 ILE A C 1
ATOM 4341 O O . ILE A 1 521 ? -21.279 29.742 16.039 1.00 83.62 521 ILE A O 1
ATOM 4345 N N . GLU A 1 522 ? -22.715 31.288 16.791 1.00 83.00 522 GLU A N 1
ATOM 4346 C CA . GLU A 1 522 ? -23.652 31.107 15.673 1.00 83.00 522 GLU A CA 1
ATOM 4347 C C . GLU A 1 522 ? -23.113 31.672 14.342 1.00 83.00 522 GLU A C 1
ATOM 4349 O O . GLU A 1 522 ? -23.303 31.064 13.282 1.00 83.00 522 GLU A O 1
ATOM 4354 N N . GLN A 1 523 ? -22.341 32.767 14.379 1.00 84.56 523 GLN A N 1
ATOM 4355 C CA . GLN A 1 523 ? -21.592 33.243 13.209 1.00 84.56 523 GLN A CA 1
ATOM 4356 C C . GLN A 1 523 ? -20.551 32.213 12.747 1.00 84.56 523 GLN A C 1
ATOM 4358 O O . GLN A 1 523 ? -20.495 31.894 11.559 1.00 84.56 523 GLN A O 1
ATOM 4363 N N . LEU A 1 524 ? -19.763 31.646 13.667 1.00 84.50 524 LEU A N 1
ATOM 4364 C CA . LEU A 1 524 ? -18.747 30.639 13.342 1.00 84.50 524 LEU A CA 1
ATOM 4365 C C . LEU A 1 524 ? -19.365 29.322 12.850 1.00 84.50 524 LEU A C 1
ATOM 4367 O O . LEU A 1 524 ? -18.848 28.736 11.902 1.00 84.50 524 LEU A O 1
ATOM 4371 N N . ARG A 1 525 ? -20.502 28.878 13.405 1.00 83.25 525 ARG A N 1
ATOM 4372 C CA . ARG A 1 525 ? -21.282 27.745 12.861 1.00 83.25 525 ARG A CA 1
ATOM 4373 C C . ARG A 1 525 ? -21.707 27.980 11.417 1.00 83.25 525 ARG A C 1
ATOM 4375 O O . ARG A 1 525 ? -21.570 27.078 10.593 1.00 83.25 525 ARG A O 1
ATOM 4382 N N . THR A 1 526 ? -22.185 29.189 11.122 1.00 83.19 526 THR A N 1
ATOM 4383 C CA . THR A 1 526 ? -22.601 29.594 9.774 1.00 83.19 526 THR A CA 1
ATOM 4384 C C . THR A 1 526 ? -21.407 29.605 8.814 1.00 83.19 526 THR A C 1
ATOM 4386 O O . THR A 1 526 ? -21.492 29.022 7.739 1.00 83.19 526 THR A O 1
ATOM 4389 N N . GLN A 1 527 ? -20.268 30.186 9.214 1.00 83.25 527 GLN A N 1
ATOM 4390 C CA . GLN A 1 527 ? -19.033 30.195 8.413 1.00 83.25 527 GLN A CA 1
ATOM 4391 C C . GLN A 1 527 ? -18.474 28.786 8.160 1.00 83.25 527 GLN A C 1
ATOM 4393 O O . GLN A 1 527 ? -17.998 28.498 7.067 1.00 83.25 527 GLN A O 1
ATOM 4398 N N . LEU A 1 528 ? -18.555 27.895 9.152 1.00 80.38 528 LEU A N 1
ATOM 4399 C CA . LEU A 1 528 ? -18.109 26.501 9.056 1.00 80.38 528 LEU A CA 1
ATOM 4400 C C . LEU A 1 528 ? -19.135 25.571 8.375 1.00 80.38 528 LEU A C 1
ATOM 4402 O O . LEU A 1 528 ? -18.924 24.358 8.360 1.00 80.38 528 LEU A O 1
ATOM 4406 N N . ASN A 1 529 ? -20.247 26.103 7.845 1.00 79.12 529 ASN A N 1
ATOM 4407 C CA . ASN A 1 529 ? -21.355 25.339 7.255 1.00 79.12 529 ASN A CA 1
ATOM 4408 C C . ASN A 1 529 ? -21.885 24.198 8.159 1.00 79.12 529 ASN A C 1
ATOM 4410 O O . ASN A 1 529 ? -22.384 23.178 7.670 1.00 79.12 529 ASN A O 1
ATOM 4414 N N . ILE A 1 530 ? -21.817 24.365 9.487 1.00 75.25 530 ILE A N 1
ATOM 4415 C CA . ILE A 1 530 ? -22.284 23.374 10.469 1.00 75.25 530 ILE A CA 1
ATOM 4416 C C . ILE A 1 530 ? -23.815 23.401 10.497 1.00 75.25 530 ILE A C 1
ATOM 4418 O O . ILE A 1 530 ? -24.445 24.096 11.295 1.00 75.25 530 ILE A O 1
ATOM 4422 N N . LYS A 1 531 ? -24.425 22.637 9.588 1.00 63.38 531 LYS A N 1
ATOM 4423 C CA . LYS A 1 531 ? -25.877 22.459 9.504 1.00 63.38 531 LYS A CA 1
ATOM 4424 C C . LYS A 1 531 ? -26.392 21.877 10.825 1.00 63.38 531 LYS A C 1
ATOM 4426 O O . LYS A 1 531 ? -25.954 20.818 11.258 1.00 63.38 531 LYS A O 1
ATOM 4431 N N . SER A 1 532 ? -27.392 22.526 11.418 1.00 53.56 532 SER A N 1
ATOM 4432 C CA . SER A 1 532 ? -28.092 22.076 12.635 1.00 53.56 532 SER A CA 1
ATOM 4433 C C . SER A 1 532 ? -29.022 20.868 12.420 1.00 53.56 532 SER A C 1
ATOM 4435 O O . SER A 1 532 ? -29.785 20.499 13.310 1.00 53.56 532 SER A O 1
ATOM 4437 N N . LYS A 1 533 ? -28.963 20.239 11.240 1.00 47.66 533 LYS A N 1
ATOM 4438 C CA . LYS A 1 533 ? -29.653 18.993 10.892 1.00 47.66 533 LYS A CA 1
ATOM 4439 C C . LYS A 1 533 ? -28.609 17.921 10.562 1.00 47.66 533 LYS A C 1
ATOM 4441 O O . LYS A 1 533 ? -27.586 18.272 9.971 1.00 47.66 533 LYS A O 1
ATOM 4446 N N . PRO A 1 534 ? -28.848 16.643 10.913 1.00 42.53 534 PRO A N 1
ATOM 4447 C CA . PRO A 1 534 ? -27.901 15.566 10.641 1.00 42.53 534 PRO A CA 1
ATOM 4448 C C . PRO A 1 534 ? -27.562 15.477 9.148 1.00 42.53 534 PRO A C 1
ATOM 4450 O O . PRO A 1 534 ? -28.405 15.737 8.286 1.00 42.53 534 PRO A O 1
ATOM 4453 N N . LEU A 1 535 ? -26.314 15.100 8.853 1.00 42.31 535 LEU A N 1
ATOM 4454 C CA . LEU A 1 535 ? -25.871 14.801 7.491 1.00 42.31 535 LEU A CA 1
ATOM 4455 C C . LEU A 1 535 ? -26.678 13.632 6.900 1.00 42.31 535 LEU A C 1
ATOM 4457 O O . LEU A 1 535 ? -27.218 12.791 7.620 1.00 42.31 535 LEU A O 1
ATOM 4461 N N . ALA A 1 536 ? -26.763 13.592 5.569 1.00 47.19 536 ALA A N 1
ATOM 4462 C CA . ALA A 1 536 ? -27.508 12.561 4.855 1.00 47.19 536 ALA A CA 1
ATOM 4463 C C . ALA A 1 536 ? -26.934 11.154 5.115 1.00 47.19 536 ALA A C 1
ATOM 4465 O O . ALA A 1 536 ? -25.718 10.991 5.171 1.00 47.19 536 ALA A O 1
ATOM 4466 N N . LYS A 1 537 ? -27.826 10.152 5.199 1.00 51.00 537 LYS A N 1
ATOM 4467 C CA . LYS A 1 537 ? -27.545 8.736 5.524 1.00 51.00 537 LYS A CA 1
ATOM 4468 C C . LYS A 1 537 ? -26.895 8.561 6.908 1.00 51.00 537 LYS A C 1
ATOM 4470 O O . LYS A 1 537 ? -25.677 8.507 7.048 1.00 51.00 537 LYS A O 1
ATOM 4475 N N . THR A 1 538 ? -27.727 8.422 7.942 1.00 59.69 538 THR A N 1
ATOM 4476 C CA . THR A 1 538 ? -27.242 8.081 9.294 1.00 59.69 538 THR A CA 1
ATOM 4477 C C . THR A 1 538 ? -26.792 6.617 9.319 1.00 59.69 538 THR A C 1
ATOM 4479 O O . THR A 1 538 ? -27.604 5.731 9.061 1.00 59.69 538 THR A O 1
ATOM 4482 N N . ASP A 1 539 ? -25.521 6.346 9.643 1.00 77.81 539 ASP A N 1
ATOM 4483 C CA . ASP A 1 539 ? -25.024 4.971 9.823 1.00 77.81 539 ASP A CA 1
ATOM 4484 C C . ASP A 1 539 ? -25.856 4.249 10.899 1.00 77.81 539 ASP A C 1
ATOM 4486 O O . ASP A 1 539 ? -26.162 4.806 11.957 1.00 77.81 539 ASP A O 1
ATOM 4490 N N . TYR A 1 540 ? -26.186 2.981 10.655 1.00 85.50 540 TYR A N 1
ATOM 4491 C CA . TYR A 1 540 ? -26.889 2.115 11.598 1.00 85.50 540 TYR A CA 1
ATOM 4492 C C . TYR A 1 540 ? -26.163 2.043 12.959 1.00 85.50 540 TYR A C 1
ATOM 4494 O O . TYR A 1 540 ? -26.807 1.908 14.002 1.00 85.50 540 TYR A O 1
ATOM 4502 N N . TYR A 1 541 ? -24.834 2.214 12.987 1.00 87.12 541 TYR A N 1
ATOM 4503 C CA . TYR A 1 541 ? -24.089 2.384 14.240 1.00 87.12 541 TYR A CA 1
ATOM 4504 C C . TYR A 1 541 ? -24.499 3.647 15.025 1.00 87.12 541 TYR A C 1
ATOM 4506 O O . TYR A 1 541 ? -24.751 3.557 16.230 1.00 87.12 541 TYR A O 1
ATOM 4514 N N . SER A 1 542 ? -24.634 4.803 14.366 1.00 84.94 542 SER A N 1
ATOM 4515 C CA . SER A 1 542 ? -25.131 6.035 14.997 1.00 84.94 542 SER A CA 1
ATOM 4516 C C . SER A 1 542 ? -26.596 5.908 15.423 1.00 84.94 542 SER A C 1
ATOM 4518 O O . SER A 1 542 ? -26.941 6.387 16.499 1.00 84.94 542 SER A O 1
ATOM 4520 N N . VAL A 1 543 ? -27.441 5.174 14.685 1.00 87.19 543 VAL A N 1
ATOM 4521 C CA . VAL A 1 543 ? -28.812 4.847 15.141 1.00 87.19 543 VAL A CA 1
ATOM 4522 C C . VAL A 1 543 ? -28.782 4.036 16.449 1.00 87.19 543 VAL A C 1
ATOM 4524 O O . VAL A 1 543 ? -29.503 4.348 17.397 1.00 87.19 543 VAL A O 1
ATOM 4527 N N . CYS A 1 544 ? -27.891 3.043 16.563 1.00 88.44 544 CYS A N 1
ATOM 4528 C CA . CYS A 1 544 ? -27.695 2.283 17.807 1.00 88.44 544 CYS A CA 1
ATOM 4529 C C . CYS A 1 544 ? -27.169 3.156 18.966 1.00 88.44 544 CYS A C 1
ATOM 4531 O O . CYS A 1 544 ? -27.549 2.950 20.122 1.00 88.44 544 CYS A O 1
ATOM 4533 N N . LYS A 1 545 ? -26.313 4.143 18.668 1.00 85.56 545 LYS A N 1
ATOM 4534 C CA . LYS A 1 545 ? -25.767 5.109 19.637 1.00 85.56 545 LYS A CA 1
ATOM 4535 C C . LYS A 1 545 ? -26.836 6.092 20.138 1.00 85.56 545 LYS A C 1
ATOM 4537 O O . LYS A 1 545 ? -26.937 6.316 21.346 1.00 85.56 545 LYS A O 1
ATOM 4542 N N . GLN A 1 546 ? -27.675 6.608 19.237 1.00 85.69 546 GLN A N 1
ATOM 4543 C CA . GLN A 1 546 ? -28.830 7.463 19.546 1.00 85.69 546 GLN A CA 1
ATOM 4544 C C . GLN A 1 546 ? -29.871 6.727 20.405 1.00 85.69 546 GLN A C 1
ATOM 4546 O O . GLN A 1 546 ? -30.392 7.298 21.356 1.00 85.69 546 GLN A O 1
ATOM 4551 N N . ALA A 1 547 ? -30.091 5.431 20.160 1.00 87.12 547 ALA A N 1
ATOM 4552 C CA . ALA A 1 547 ? -30.901 4.557 21.017 1.00 87.12 547 ALA A CA 1
ATOM 4553 C C . ALA A 1 547 ? -30.201 4.126 22.333 1.00 87.12 547 ALA A C 1
ATOM 4555 O O . ALA A 1 547 ? -30.691 3.246 23.040 1.00 87.12 547 ALA A O 1
ATOM 4556 N N . HIS A 1 548 ? -29.045 4.716 22.664 1.00 87.06 548 HIS A N 1
ATOM 4557 C CA . HIS A 1 548 ? -28.258 4.481 23.883 1.00 87.06 548 HIS A CA 1
ATOM 4558 C C . HIS A 1 548 ? -27.854 3.015 24.147 1.00 87.06 548 HIS A C 1
ATOM 4560 O O . HIS A 1 548 ? -27.533 2.637 25.281 1.00 87.06 548 HIS A O 1
ATOM 4566 N N . LEU A 1 549 ? -27.772 2.187 23.096 1.00 88.25 549 LEU A N 1
ATOM 4567 C CA . LEU A 1 549 ? -27.452 0.759 23.214 1.00 88.25 549 LEU A CA 1
ATOM 4568 C C . LEU A 1 549 ? -26.024 0.484 23.718 1.00 88.25 549 LEU A C 1
ATOM 4570 O O . LEU A 1 549 ? -25.739 -0.638 24.135 1.00 88.25 549 LEU A O 1
ATOM 4574 N N . GLU A 1 550 ? -25.147 1.492 23.803 1.00 84.75 550 GLU A N 1
ATOM 4575 C CA . GLU A 1 550 ? -23.865 1.380 24.514 1.00 84.75 550 GLU A CA 1
ATOM 4576 C C . GLU A 1 550 ? -24.022 0.815 25.936 1.00 84.75 550 GLU A C 1
ATOM 4578 O O . GLU A 1 550 ? -23.185 0.030 26.385 1.00 84.75 550 GLU A O 1
ATOM 4583 N N . GLY A 1 551 ? -25.079 1.212 26.657 1.00 86.06 551 GLY A N 1
ATOM 4584 C CA . GLY A 1 551 ? -25.354 0.738 28.017 1.00 86.06 551 GLY A CA 1
ATOM 4585 C C . GLY A 1 551 ? -25.697 -0.753 28.084 1.00 86.06 551 GLY A C 1
ATOM 4586 O O . GLY A 1 551 ? -25.459 -1.393 29.107 1.00 86.06 551 GLY A O 1
ATOM 4587 N N . LEU A 1 552 ? -26.208 -1.313 26.985 1.00 89.38 552 LEU A N 1
ATOM 4588 C CA . LEU A 1 552 ? -26.484 -2.735 26.809 1.00 89.38 552 LEU A CA 1
ATOM 4589 C C . LEU A 1 552 ? -25.232 -3.484 26.327 1.00 89.38 552 LEU A C 1
ATOM 4591 O O . LEU A 1 552 ? -24.888 -4.512 26.904 1.00 89.38 552 LEU A O 1
ATOM 4595 N N . VAL A 1 553 ? -24.498 -2.941 25.350 1.00 90.06 553 VAL A N 1
ATOM 4596 C CA . VAL A 1 553 ? -23.242 -3.520 24.828 1.00 90.06 553 VAL A CA 1
ATOM 4597 C C . VAL A 1 553 ? -22.189 -3.678 25.932 1.00 90.06 553 VAL A C 1
ATOM 4599 O O . VAL A 1 553 ? -21.571 -4.736 26.047 1.00 90.06 553 VAL A O 1
ATOM 4602 N N . LYS A 1 554 ? -22.061 -2.699 26.840 1.00 88.31 554 LYS A N 1
ATOM 4603 C CA . LYS A 1 554 ? -21.181 -2.780 28.026 1.00 88.31 554 LYS A CA 1
ATOM 4604 C C . LYS A 1 554 ? -21.482 -4.001 28.927 1.00 88.31 554 LYS A C 1
ATOM 4606 O O . LYS A 1 554 ? -20.596 -4.440 29.654 1.00 88.31 554 LYS A O 1
ATOM 4611 N N . LYS A 1 555 ? -22.682 -4.602 28.857 1.00 90.44 555 LYS A N 1
ATOM 4612 C CA . LYS A 1 555 ? -23.073 -5.810 29.617 1.00 90.44 555 LYS A CA 1
ATOM 4613 C C . LYS A 1 555 ? -22.627 -7.134 28.964 1.00 90.44 555 LYS A C 1
ATOM 4615 O O . LYS A 1 555 ? -22.731 -8.180 29.602 1.00 90.44 555 LYS A O 1
ATOM 4620 N N . PHE A 1 556 ? -22.101 -7.121 27.731 1.00 89.56 556 PHE A N 1
ATOM 4621 C CA . PHE A 1 556 ? -21.658 -8.336 27.020 1.00 89.56 556 PHE A CA 1
ATOM 4622 C C . PHE A 1 556 ? -20.385 -8.953 27.644 1.00 89.56 556 PHE A C 1
ATOM 4624 O O . PHE A 1 556 ? -20.123 -10.149 27.465 1.00 89.56 556 PHE A O 1
ATOM 4631 N N . GLY A 1 557 ? -19.611 -8.172 28.410 1.00 86.56 557 GLY A N 1
ATOM 4632 C CA . GLY A 1 557 ? -18.498 -8.636 29.245 1.00 86.56 557 GLY A CA 1
ATOM 4633 C C . GLY A 1 557 ? -17.176 -7.947 28.918 1.00 86.56 557 GLY A C 1
ATOM 4634 O O . GLY A 1 557 ? -16.876 -6.887 29.455 1.00 86.56 557 GLY A O 1
ATOM 4635 N N . LEU A 1 558 ? -16.371 -8.546 28.035 1.00 87.62 558 LEU A N 1
ATOM 4636 C CA . LEU A 1 558 ? -15.098 -7.955 27.606 1.00 87.62 558 LEU A CA 1
ATOM 4637 C C . LEU A 1 558 ? -15.296 -6.742 26.685 1.00 87.62 558 LEU A C 1
ATOM 4639 O O . LEU A 1 558 ? -16.076 -6.799 25.731 1.00 87.62 558 LEU A O 1
ATOM 4643 N N . LYS A 1 559 ? -14.505 -5.688 26.929 1.00 87.62 559 LYS A N 1
ATOM 4644 C CA . LYS A 1 559 ? -14.252 -4.607 25.964 1.00 87.62 559 LYS A CA 1
ATOM 4645 C C . LYS A 1 559 ? -13.466 -5.130 24.738 1.00 87.62 559 LYS A C 1
ATOM 4647 O O . LYS A 1 559 ? -12.715 -6.101 24.889 1.00 87.62 559 LYS A O 1
ATOM 4652 N N . PRO A 1 560 ? -13.545 -4.462 23.566 1.00 88.94 560 PRO A N 1
ATOM 4653 C CA . PRO A 1 560 ? -12.794 -4.846 22.366 1.00 88.94 560 PRO A CA 1
ATOM 4654 C C . PRO A 1 560 ? -11.278 -4.985 22.566 1.00 88.94 560 PRO A C 1
ATOM 4656 O O . PRO A 1 560 ? -10.700 -5.963 22.106 1.00 88.94 560 PRO A O 1
ATOM 4659 N N . ASP A 1 561 ? -10.643 -4.075 23.311 1.00 85.94 561 ASP A N 1
ATOM 4660 C CA . ASP A 1 561 ? -9.194 -4.080 23.558 1.00 85.94 561 ASP A CA 1
ATOM 4661 C C . ASP A 1 561 ? -8.743 -5.321 24.351 1.00 85.94 561 ASP A C 1
ATOM 4663 O O . ASP A 1 561 ? -7.783 -6.000 23.978 1.00 85.94 561 ASP A O 1
ATOM 4667 N N . LYS A 1 562 ? -9.490 -5.687 25.403 1.00 89.38 562 LYS A N 1
ATOM 4668 C CA . LYS A 1 562 ? -9.212 -6.880 26.221 1.00 89.38 562 LYS A CA 1
ATOM 4669 C C . LYS A 1 562 ? -9.501 -8.184 25.487 1.00 89.38 562 LYS A C 1
ATOM 4671 O O . LYS A 1 562 ? -8.872 -9.199 25.791 1.00 89.38 562 LYS A O 1
ATOM 4676 N N . LEU A 1 563 ? -10.412 -8.163 24.513 1.00 90.75 563 LEU A N 1
ATOM 4677 C CA . LEU A 1 563 ? -10.647 -9.304 23.636 1.00 90.75 563 LEU A CA 1
ATOM 4678 C C . LEU A 1 563 ? -9.559 -9.430 22.554 1.00 90.75 563 LEU A C 1
ATOM 4680 O O . LEU A 1 563 ? -9.098 -10.540 22.296 1.00 90.75 563 LEU A O 1
ATOM 4684 N N . GLY A 1 564 ? -9.067 -8.312 22.009 1.00 91.00 564 GLY A N 1
ATOM 4685 C CA . GLY A 1 564 ? -7.894 -8.277 21.129 1.00 91.00 564 GLY A CA 1
ATOM 4686 C C . GLY A 1 564 ? -6.645 -8.870 21.788 1.00 91.00 564 GLY A C 1
ATOM 4687 O O . GLY A 1 564 ? -5.930 -9.648 21.158 1.00 91.00 564 GLY A O 1
ATOM 4688 N N . GLU A 1 565 ? -6.424 -8.606 23.081 1.00 90.88 565 GLU A N 1
ATOM 4689 C CA . GLU A 1 565 ? -5.374 -9.283 23.856 1.00 90.88 565 GLU A CA 1
ATOM 4690 C C . GLU A 1 565 ? -5.565 -10.811 23.912 1.00 90.88 565 GLU A C 1
ATOM 4692 O O . GLU A 1 565 ? -4.601 -11.545 23.700 1.00 90.88 565 GLU A O 1
ATOM 4697 N N . ASN A 1 566 ? -6.789 -11.308 24.142 1.00 93.00 566 ASN A N 1
ATOM 4698 C CA . ASN A 1 566 ? -7.068 -12.753 24.152 1.00 93.00 566 ASN A CA 1
ATOM 4699 C C . ASN A 1 566 ? -6.833 -13.400 22.773 1.00 93.00 566 ASN A C 1
ATOM 4701 O O . ASN A 1 566 ? -6.372 -14.540 22.692 1.00 93.00 566 ASN A O 1
ATOM 4705 N N . PHE A 1 567 ? -7.133 -12.688 21.681 1.00 92.88 567 PHE A N 1
ATOM 4706 C CA . PHE A 1 567 ? -6.857 -13.156 20.319 1.00 92.88 567 PHE A CA 1
ATOM 4707 C C . PHE A 1 567 ? -5.351 -13.177 20.020 1.00 92.88 567 PHE A C 1
ATOM 4709 O O . PHE A 1 567 ? -4.851 -14.147 19.454 1.00 92.88 567 PHE A O 1
ATOM 4716 N N . TYR A 1 568 ? -4.613 -12.142 20.432 1.00 91.00 568 TYR A N 1
ATOM 4717 C CA . TYR A 1 568 ? -3.169 -12.037 20.202 1.00 91.00 568 TYR A CA 1
ATOM 4718 C C . TYR A 1 568 ? -2.378 -13.130 20.934 1.00 91.00 568 TYR A C 1
ATOM 4720 O O . TYR A 1 568 ? -1.468 -13.730 20.363 1.00 91.00 568 TYR A O 1
ATOM 4728 N N . GLU A 1 569 ? -2.751 -13.403 22.184 1.00 89.25 569 GLU A N 1
ATOM 4729 C CA . GLU A 1 569 ? -2.112 -14.398 23.053 1.00 89.25 569 GLU A CA 1
ATOM 4730 C C . GLU A 1 569 ? -2.559 -15.843 22.737 1.00 89.25 569 GLU A C 1
ATOM 4732 O O . GLU A 1 569 ? -1.885 -16.798 23.123 1.00 89.25 569 GLU A O 1
ATOM 4737 N N . ASN A 1 570 ? -3.676 -16.015 22.017 1.00 84.94 570 ASN A N 1
ATOM 4738 C CA . ASN A 1 570 ? -4.327 -17.299 21.714 1.00 84.94 570 ASN A CA 1
ATOM 4739 C C . ASN A 1 570 ? -4.744 -18.115 22.965 1.00 84.94 570 ASN A C 1
ATOM 4741 O O . ASN A 1 570 ? -4.785 -19.347 22.954 1.00 84.94 570 ASN A O 1
ATOM 4745 N N . TYR A 1 571 ? -5.056 -17.421 24.063 1.00 85.44 571 TYR A N 1
ATOM 4746 C CA . TYR A 1 571 ? -5.727 -17.961 25.250 1.00 85.44 571 TYR A CA 1
ATOM 4747 C C . TYR A 1 571 ? -6.495 -16.847 25.977 1.00 85.44 571 TYR A C 1
ATOM 4749 O O . TYR A 1 571 ? -6.269 -15.658 25.752 1.00 85.44 571 TYR A O 1
ATOM 4757 N N . GLN A 1 572 ? -7.407 -17.220 26.878 1.00 86.38 572 GLN A N 1
ATOM 4758 C CA . GLN A 1 572 ? -8.119 -16.254 27.719 1.00 86.38 572 GLN A CA 1
ATOM 4759 C C . GLN A 1 572 ? -7.181 -15.689 28.794 1.00 86.38 572 GLN A C 1
ATOM 4761 O O . GLN A 1 572 ? -7.011 -16.273 29.862 1.00 86.38 572 GLN A O 1
ATOM 4766 N N . LYS A 1 573 ? -6.548 -14.557 28.484 1.00 88.75 573 LYS A N 1
ATOM 4767 C CA . LYS A 1 573 ? -5.734 -13.757 29.408 1.00 88.75 573 LYS A CA 1
ATOM 4768 C C . LYS A 1 573 ? -6.605 -12.851 30.280 1.00 88.75 573 LYS A C 1
ATOM 4770 O O . LYS A 1 573 ? -6.330 -12.680 31.464 1.00 88.75 573 LYS A O 1
ATOM 4775 N N . ASN A 1 574 ? -7.661 -12.299 29.687 1.00 89.62 574 ASN A N 1
ATOM 4776 C CA . ASN A 1 574 ? -8.693 -11.505 30.338 1.00 89.62 574 ASN A CA 1
ATOM 4777 C C . ASN A 1 574 ? -9.965 -12.356 30.488 1.00 89.62 574 ASN A C 1
ATOM 4779 O O . ASN A 1 574 ? -10.516 -12.831 29.489 1.00 89.62 574 ASN A O 1
ATOM 4783 N N . GLU A 1 575 ? -10.422 -12.548 31.728 1.00 87.94 575 GLU A N 1
ATOM 4784 C CA . GLU A 1 575 ? -11.657 -13.277 32.047 1.00 87.94 575 GLU A CA 1
ATOM 4785 C C . GLU A 1 575 ? -12.910 -12.464 31.681 1.00 87.94 575 GLU A C 1
ATOM 4787 O O . GLU A 1 575 ? -12.920 -11.235 31.727 1.00 87.94 575 GLU A O 1
ATOM 4792 N N . ILE A 1 576 ? -13.992 -13.156 31.315 1.00 89.88 576 ILE A N 1
ATOM 4793 C CA . ILE A 1 576 ? -15.220 -12.521 30.823 1.00 89.88 576 ILE A CA 1
ATOM 4794 C C . ILE A 1 576 ? -16.126 -12.137 31.993 1.00 89.88 576 ILE A C 1
ATOM 4796 O O . ILE A 1 576 ? -16.752 -13.012 32.601 1.00 89.88 576 ILE A O 1
ATOM 4800 N N . ASP A 1 577 ? -16.268 -10.836 32.252 1.00 88.00 577 ASP A N 1
ATOM 4801 C CA . ASP A 1 577 ? -17.308 -10.318 33.143 1.00 88.00 577 ASP A CA 1
ATOM 4802 C C . ASP A 1 577 ? -18.699 -10.751 32.655 1.00 88.00 577 ASP A C 1
ATOM 4804 O O . ASP A 1 577 ? -19.043 -10.640 31.476 1.00 88.00 577 ASP A O 1
ATOM 4808 N N . GLN A 1 578 ? -19.499 -11.303 33.565 1.00 87.75 578 GLN A N 1
ATOM 4809 C CA . GLN A 1 578 ? -20.761 -11.953 33.228 1.00 87.75 578 GLN A CA 1
ATOM 4810 C C . GLN A 1 578 ? -21.930 -11.218 33.873 1.00 87.75 578 GLN A C 1
ATOM 4812 O O . GLN A 1 578 ? -22.054 -11.188 35.098 1.00 87.75 578 GLN A O 1
ATOM 4817 N N . TYR A 1 579 ? -22.830 -10.680 33.048 1.00 90.19 579 TYR A N 1
ATOM 4818 C CA . TYR A 1 579 ? -24.019 -10.014 33.560 1.00 90.19 579 TYR A CA 1
ATOM 4819 C C . TYR A 1 579 ? -24.952 -11.014 34.281 1.00 90.19 579 TYR A C 1
ATOM 4821 O O . TYR A 1 579 ? -25.186 -12.111 33.750 1.00 90.19 579 TYR A O 1
ATOM 4829 N N . PRO A 1 580 ? -25.490 -10.688 35.478 1.00 89.38 580 PRO A N 1
ATOM 4830 C CA . PRO A 1 580 ? -26.308 -11.627 36.256 1.00 89.38 580 PRO A CA 1
ATOM 4831 C C . PRO A 1 580 ? -27.701 -11.918 35.684 1.00 89.38 580 PRO A C 1
ATOM 4833 O O . PRO A 1 580 ? -28.325 -12.894 36.096 1.00 89.38 580 PRO A O 1
ATOM 4836 N N . ILE A 1 581 ? -28.206 -11.067 34.787 1.00 91.94 581 ILE A N 1
ATOM 4837 C CA . ILE A 1 581 ? -29.551 -11.162 34.202 1.00 91.94 581 ILE A CA 1
ATOM 4838 C C . ILE A 1 581 ? -29.448 -11.754 32.789 1.00 91.94 581 ILE A C 1
ATOM 4840 O O . ILE A 1 581 ? -28.494 -11.465 32.062 1.00 91.94 581 ILE A O 1
ATOM 4844 N N . GLY A 1 582 ? -30.443 -12.558 32.403 1.00 90.50 582 GLY A N 1
ATOM 4845 C CA . GLY A 1 582 ? -30.565 -13.108 31.051 1.00 90.50 582 GLY A CA 1
ATOM 4846 C C . GLY A 1 582 ? -30.620 -12.008 29.981 1.00 90.50 582 GLY A C 1
ATOM 4847 O O . GLY A 1 582 ? -31.216 -10.950 30.220 1.00 90.50 582 GLY A O 1
ATOM 4848 N N . PRO A 1 583 ? -30.024 -12.224 28.799 1.00 90.94 583 PRO A N 1
ATOM 4849 C CA . PRO A 1 583 ? -29.866 -11.187 27.784 1.00 90.94 583 PRO A CA 1
ATOM 4850 C C . PRO A 1 583 ? -31.206 -10.639 27.284 1.00 90.94 583 PRO A C 1
ATOM 4852 O O . PRO A 1 583 ? -31.356 -9.426 27.189 1.00 90.94 583 PRO A O 1
ATOM 4855 N N . THR A 1 584 ? -32.207 -11.494 27.052 1.00 90.88 584 THR A N 1
ATOM 4856 C CA . THR A 1 584 ? -33.538 -11.075 26.576 1.00 90.88 584 THR A CA 1
ATOM 4857 C C . THR A 1 584 ? -34.209 -10.098 27.543 1.00 90.88 584 THR A C 1
ATOM 4859 O O . THR A 1 584 ? -34.600 -9.010 27.135 1.00 90.88 584 THR A O 1
ATOM 4862 N N . ALA A 1 585 ? -34.246 -10.431 28.839 1.00 91.38 585 ALA A N 1
ATOM 4863 C CA . ALA A 1 585 ? -34.782 -9.550 29.881 1.00 91.38 585 ALA A CA 1
ATOM 4864 C C . ALA A 1 585 ? -33.934 -8.276 30.063 1.00 91.38 585 ALA A C 1
ATOM 4866 O O . ALA A 1 585 ? -34.453 -7.220 30.402 1.00 91.38 585 ALA A O 1
ATOM 4867 N N . THR A 1 586 ? -32.630 -8.353 29.784 1.00 90.19 586 THR A N 1
ATOM 4868 C CA . THR A 1 586 ? -31.737 -7.185 29.782 1.00 90.19 586 THR A CA 1
ATOM 4869 C C . THR A 1 586 ? -32.020 -6.243 28.600 1.00 90.19 586 THR A C 1
ATOM 4871 O O . THR A 1 586 ? -31.769 -5.047 28.707 1.00 90.19 586 THR A O 1
ATOM 4874 N N . CYS A 1 587 ? -32.566 -6.751 27.489 1.00 91.62 587 CYS A N 1
ATOM 4875 C CA . CYS A 1 587 ? -32.968 -5.954 26.325 1.00 91.62 587 CYS A CA 1
ATOM 4876 C C . CYS A 1 587 ? -34.338 -5.274 26.504 1.00 91.62 587 CYS A C 1
ATOM 4878 O O . CYS A 1 587 ? -34.601 -4.273 25.844 1.00 91.62 587 CYS A O 1
ATOM 4880 N N . GLU A 1 588 ? -35.197 -5.765 27.406 1.00 91.00 588 GLU A N 1
ATOM 4881 C CA . GLU A 1 588 ? -36.486 -5.123 27.731 1.00 91.00 588 GLU A CA 1
ATOM 4882 C C . GLU A 1 588 ? -36.303 -3.711 28.322 1.00 91.00 588 GLU A C 1
ATOM 4884 O O . GLU A 1 588 ? -37.152 -2.847 28.119 1.00 91.00 588 GLU A O 1
ATOM 4889 N N . GLU A 1 589 ? -35.163 -3.445 28.974 1.00 89.25 589 GLU A N 1
ATOM 4890 C CA . GLU A 1 589 ? -34.777 -2.120 29.492 1.00 89.25 589 GLU A CA 1
ATOM 4891 C C . GLU A 1 589 ? -34.494 -1.077 28.386 1.00 89.25 589 GLU A C 1
ATOM 4893 O O . GLU A 1 589 ? -34.466 0.117 28.678 1.00 89.25 589 GLU A O 1
ATOM 4898 N N . PHE A 1 590 ? -34.274 -1.507 27.135 1.00 88.00 590 PHE A N 1
ATOM 4899 C CA . PHE A 1 590 ? -33.797 -0.671 26.017 1.00 88.00 590 PHE A CA 1
ATOM 4900 C C . PHE A 1 590 ? -34.775 -0.627 24.823 1.00 88.00 590 PHE A C 1
ATOM 4902 O O . PHE A 1 590 ? -34.391 -0.248 23.717 1.00 88.00 590 PHE A O 1
ATOM 4909 N N . ILE A 1 591 ? -36.041 -1.012 25.019 1.00 90.50 591 ILE A N 1
ATOM 4910 C CA . ILE A 1 591 ? -37.081 -0.899 23.982 1.00 90.50 591 ILE A CA 1
ATOM 4911 C C . ILE A 1 591 ? -37.420 0.583 23.752 1.00 90.50 591 ILE A C 1
ATOM 4913 O O . ILE A 1 591 ? -37.804 1.296 24.679 1.00 90.50 591 ILE A O 1
ATOM 4917 N N . CYS A 1 592 ? -37.314 1.036 22.503 1.00 87.06 592 CYS A N 1
ATOM 4918 C CA . CYS A 1 592 ? -37.544 2.422 22.082 1.00 87.06 592 CYS A CA 1
ATOM 4919 C C . CYS A 1 592 ? -38.414 2.491 20.811 1.00 87.06 592 CYS A C 1
ATOM 4921 O O . CYS A 1 592 ? -38.790 1.454 20.260 1.00 87.06 592 CYS A O 1
ATOM 4923 N N . LYS A 1 593 ? -38.729 3.703 20.319 1.00 84.56 593 LYS A N 1
ATOM 4924 C CA . LYS A 1 593 ? -39.492 3.893 19.064 1.00 84.56 593 LYS A CA 1
ATOM 4925 C C . LYS A 1 593 ? -38.811 3.201 17.872 1.00 84.56 593 LYS A C 1
ATOM 4927 O O . LYS A 1 593 ? -39.486 2.618 17.032 1.00 84.56 593 LYS A O 1
ATOM 4932 N N . GLN A 1 594 ? -37.480 3.242 17.832 1.00 82.81 594 GLN A N 1
ATOM 4933 C CA . GLN A 1 594 ? -36.641 2.689 16.767 1.00 82.81 594 GLN A CA 1
ATOM 4934 C C . GLN A 1 594 ? -36.525 1.153 16.839 1.00 82.81 594 GLN A C 1
ATOM 4936 O O . GLN A 1 594 ? -36.437 0.493 15.807 1.00 82.81 594 GLN A O 1
ATOM 4941 N N . PHE A 1 595 ? -36.562 0.571 18.045 1.00 88.88 595 PHE A N 1
ATOM 4942 C CA . PHE A 1 595 ? -36.402 -0.868 18.286 1.00 88.88 595 PHE A CA 1
ATOM 4943 C C . PHE A 1 595 ? -37.548 -1.403 19.159 1.00 88.88 595 PHE A C 1
ATOM 4945 O O . PHE A 1 595 ? -37.402 -1.623 20.361 1.00 88.88 595 PHE A O 1
ATOM 4952 N N . ALA A 1 596 ? -38.704 -1.630 18.531 1.00 88.44 596 ALA A N 1
ATOM 4953 C CA . ALA A 1 596 ? -39.972 -1.931 19.205 1.00 88.44 596 ALA A CA 1
ATOM 4954 C C . ALA A 1 596 ? -40.050 -3.295 19.934 1.00 88.44 596 ALA A C 1
ATOM 4956 O O . ALA A 1 596 ? -41.043 -3.573 20.607 1.00 88.44 596 ALA A O 1
ATOM 4957 N N . THR A 1 597 ? -39.042 -4.169 19.811 1.00 91.88 597 THR A N 1
ATOM 4958 C CA . THR A 1 597 ? -39.006 -5.482 20.484 1.00 91.88 597 THR A CA 1
ATOM 4959 C C . THR A 1 597 ? -37.640 -5.783 21.104 1.00 91.88 597 THR A C 1
ATOM 4961 O O . THR A 1 597 ? -36.601 -5.383 20.575 1.00 91.88 597 THR A O 1
ATOM 4964 N N . ALA A 1 598 ? -37.621 -6.590 22.170 1.00 90.81 598 ALA A N 1
ATOM 4965 C CA . ALA A 1 598 ? -36.380 -7.074 22.782 1.00 90.81 598 ALA A CA 1
ATOM 4966 C C . ALA A 1 598 ? -35.489 -7.875 21.803 1.00 90.81 598 ALA A C 1
ATOM 4968 O O . ALA A 1 598 ? -34.270 -7.881 21.957 1.00 90.81 598 ALA A O 1
ATOM 4969 N N . GLN A 1 599 ? -36.066 -8.510 20.772 1.00 92.19 599 GLN A N 1
ATOM 4970 C CA . GLN A 1 599 ? -35.305 -9.197 19.718 1.00 92.19 599 GLN A CA 1
ATOM 4971 C C . GLN A 1 599 ? -34.612 -8.206 18.772 1.00 92.19 599 GLN A C 1
ATOM 4973 O O . GLN A 1 599 ? -33.416 -8.351 18.528 1.00 92.19 599 GLN A O 1
ATOM 4978 N N . THR A 1 600 ? -35.312 -7.161 18.314 1.00 92.56 600 THR A N 1
ATOM 4979 C CA . THR A 1 600 ? -34.707 -6.093 17.494 1.00 92.56 600 THR A CA 1
ATOM 4980 C C . THR A 1 600 ? -33.641 -5.309 18.265 1.00 92.56 600 THR A C 1
ATOM 4982 O O . THR A 1 600 ? -32.585 -5.016 17.713 1.00 92.56 600 THR A O 1
ATOM 4985 N N . VAL A 1 601 ? -33.863 -5.049 19.562 1.00 93.81 601 VAL A N 1
ATOM 4986 C CA . VAL A 1 601 ? -32.855 -4.459 20.463 1.00 93.81 601 VAL A CA 1
ATOM 4987 C C . VAL A 1 601 ? -31.617 -5.358 20.559 1.00 93.81 601 VAL A C 1
ATOM 4989 O O . VAL A 1 601 ? -30.493 -4.874 20.442 1.00 93.81 601 VAL A O 1
ATOM 4992 N N . LEU A 1 602 ? -31.803 -6.674 20.724 1.00 93.00 602 LEU A N 1
ATOM 4993 C CA . LEU A 1 602 ? -30.697 -7.630 20.790 1.00 93.00 602 LEU A CA 1
ATOM 4994 C C . LEU A 1 602 ? -29.921 -7.714 19.463 1.00 93.00 602 LEU A C 1
ATOM 4996 O O . LEU A 1 602 ? -28.693 -7.724 19.489 1.00 93.00 602 LEU A O 1
ATOM 5000 N N . GLN A 1 603 ? -30.598 -7.726 18.311 1.00 92.69 603 GLN A N 1
ATOM 5001 C CA . GLN A 1 603 ? -29.947 -7.686 16.992 1.00 92.69 603 GLN A CA 1
ATOM 5002 C C . GLN A 1 603 ? -29.135 -6.396 16.800 1.00 92.69 603 GLN A C 1
ATOM 5004 O O . GLN A 1 603 ? -27.980 -6.456 16.378 1.00 92.69 603 GLN A O 1
ATOM 5009 N N . ALA A 1 604 ? -29.692 -5.240 17.175 1.00 93.00 604 ALA A N 1
ATOM 5010 C CA . ALA A 1 604 ? -28.996 -3.957 17.130 1.00 93.00 604 ALA A CA 1
ATOM 5011 C C . ALA A 1 604 ? -27.770 -3.920 18.064 1.00 93.00 604 ALA A C 1
ATOM 5013 O O . ALA A 1 604 ? -26.695 -3.490 17.649 1.00 93.00 604 ALA A O 1
ATOM 5014 N N . ALA A 1 605 ? -27.877 -4.455 19.284 1.00 93.75 605 ALA A N 1
ATOM 5015 C CA . ALA A 1 605 ? -26.747 -4.572 20.207 1.00 93.75 605 ALA A CA 1
ATOM 5016 C C . ALA A 1 605 ? -25.669 -5.557 19.709 1.00 93.75 605 ALA A C 1
ATOM 5018 O O . ALA A 1 605 ? -24.477 -5.271 19.831 1.00 93.75 605 ALA A O 1
ATOM 5019 N N . ILE A 1 606 ? -26.063 -6.682 19.094 1.00 94.44 606 ILE A N 1
ATOM 5020 C CA . ILE A 1 606 ? -25.141 -7.633 18.450 1.00 94.44 606 ILE A CA 1
ATOM 5021 C C . ILE A 1 606 ? -24.382 -6.960 17.304 1.00 94.44 606 ILE A C 1
ATOM 5023 O O . ILE A 1 606 ? -23.164 -7.122 17.223 1.00 94.44 606 ILE A O 1
ATOM 5027 N N . PHE A 1 607 ? -25.068 -6.184 16.457 1.00 94.50 607 PHE A N 1
ATOM 5028 C CA . PHE A 1 607 ? -24.434 -5.392 15.400 1.00 94.50 607 PHE A CA 1
ATOM 5029 C C . PHE A 1 607 ? -23.471 -4.357 15.977 1.00 94.50 607 PHE A C 1
ATOM 5031 O O . PHE A 1 607 ? -22.318 -4.302 15.557 1.00 94.50 607 PHE A O 1
ATOM 5038 N N . MET A 1 608 ? -23.921 -3.558 16.950 1.00 92.31 608 MET A N 1
ATOM 5039 C CA . MET A 1 608 ? -23.123 -2.483 17.540 1.00 92.31 608 MET A CA 1
ATOM 5040 C C . MET A 1 608 ? -21.835 -3.034 18.161 1.00 92.31 608 MET A C 1
ATOM 5042 O O . MET A 1 608 ? -20.754 -2.513 17.887 1.00 92.31 608 MET A O 1
ATOM 5046 N N . HIS A 1 609 ? -21.926 -4.133 18.916 1.00 92.94 609 HIS A N 1
ATOM 5047 C CA . HIS A 1 609 ? -20.756 -4.798 19.488 1.00 92.94 609 HIS A CA 1
ATOM 5048 C C . HIS A 1 609 ? -19.866 -5.433 18.415 1.00 92.94 609 HIS A C 1
ATOM 5050 O O . HIS A 1 609 ? -18.660 -5.211 18.416 1.00 92.94 609 HIS A O 1
ATOM 5056 N N . ALA A 1 610 ? -20.432 -6.156 17.440 1.00 95.00 610 ALA A N 1
ATOM 5057 C CA . ALA A 1 610 ? -19.658 -6.734 16.336 1.00 95.00 610 ALA A CA 1
ATOM 5058 C C . ALA A 1 610 ? -18.922 -5.661 15.515 1.00 95.00 610 ALA A C 1
ATOM 5060 O O . ALA A 1 610 ? -17.783 -5.885 15.102 1.00 95.00 610 ALA A O 1
ATOM 5061 N N . ARG A 1 611 ? -19.529 -4.481 15.323 1.00 92.50 611 ARG A N 1
ATOM 5062 C CA . ARG A 1 611 ? -18.901 -3.330 14.666 1.00 92.50 611 ARG A CA 1
ATOM 5063 C C . ARG A 1 611 ? -17.755 -2.779 15.519 1.00 92.50 611 ARG A C 1
ATOM 5065 O O . ARG A 1 611 ? -16.659 -2.640 14.985 1.00 92.50 611 ARG A O 1
ATOM 5072 N N . GLN A 1 612 ? -17.952 -2.570 16.824 1.00 90.81 612 GLN A N 1
ATOM 5073 C CA . GLN A 1 612 ? -16.890 -2.140 17.755 1.00 90.81 612 GLN A CA 1
ATOM 5074 C C . GLN A 1 612 ? -15.717 -3.132 17.818 1.00 90.81 612 GLN A C 1
ATOM 5076 O O . GLN A 1 612 ? -14.564 -2.711 17.751 1.00 90.81 612 GLN A O 1
ATOM 5081 N N . LEU A 1 613 ? -15.991 -4.441 17.877 1.00 92.69 613 LEU A N 1
ATOM 5082 C CA . LEU A 1 613 ? -14.965 -5.485 17.784 1.00 92.69 613 LEU A CA 1
ATOM 5083 C C . LEU A 1 613 ? -14.237 -5.434 16.433 1.00 92.69 613 LEU A C 1
ATOM 5085 O O . LEU A 1 613 ? -13.012 -5.486 16.394 1.00 92.69 613 LEU A O 1
ATOM 5089 N N . SER A 1 614 ? -14.974 -5.249 15.331 1.00 94.44 614 SER A N 1
ATOM 5090 C CA . SER A 1 614 ? -14.400 -5.127 13.985 1.00 94.44 614 SER A CA 1
ATOM 5091 C C . SER A 1 614 ? -13.554 -3.871 13.769 1.00 94.44 614 SER A C 1
ATOM 5093 O O . SER A 1 614 ? -13.003 -3.734 12.682 1.00 94.44 614 SER A O 1
ATOM 5095 N N . LEU A 1 615 ? -13.477 -2.949 14.736 1.00 91.00 615 LEU A N 1
ATOM 5096 C CA . LEU A 1 615 ? -12.758 -1.672 14.653 1.00 91.00 615 LEU A CA 1
ATOM 5097 C C . LEU A 1 615 ? -11.505 -1.604 15.537 1.00 91.00 615 LEU A C 1
ATOM 5099 O O . LEU A 1 615 ? -10.703 -0.701 15.330 1.00 91.00 615 LEU A O 1
ATOM 5103 N N . ASP A 1 616 ? -11.305 -2.516 16.497 1.00 90.75 616 ASP A N 1
ATOM 5104 C CA . ASP A 1 616 ? -10.104 -2.468 17.344 1.00 90.75 616 ASP A CA 1
ATOM 5105 C C . ASP A 1 616 ? -8.833 -2.869 16.553 1.00 90.75 616 ASP A C 1
ATOM 5107 O O . ASP A 1 616 ? -8.796 -3.955 15.964 1.00 90.75 616 ASP A O 1
ATOM 5111 N N . PRO A 1 617 ? -7.761 -2.052 16.560 1.00 89.00 617 PRO A N 1
ATOM 5112 C CA . PRO A 1 617 ? -6.529 -2.322 15.819 1.00 89.00 617 PRO A CA 1
ATOM 5113 C C . PRO A 1 617 ? -5.825 -3.634 16.180 1.00 89.00 617 PRO A C 1
ATOM 5115 O O . PRO A 1 617 ? -5.183 -4.223 15.313 1.00 89.00 617 PRO A O 1
ATOM 5118 N N . LEU A 1 618 ? -5.929 -4.122 17.422 1.00 89.19 618 LEU A N 1
ATOM 5119 C CA . LEU A 1 618 ? -5.289 -5.375 17.837 1.00 89.19 618 LEU A CA 1
ATOM 5120 C C . LEU A 1 618 ? -6.103 -6.588 17.368 1.00 89.19 618 LEU A C 1
ATOM 5122 O O . LEU A 1 618 ? -5.524 -7.546 16.853 1.00 89.19 618 LEU A O 1
ATOM 5126 N N . VAL A 1 619 ? -7.437 -6.516 17.453 1.00 93.44 619 VAL A N 1
ATOM 5127 C CA . VAL A 1 619 ? -8.344 -7.489 16.812 1.00 93.44 619 VAL A CA 1
ATOM 5128 C C . VAL A 1 619 ? -8.068 -7.558 15.305 1.00 93.44 619 VAL A C 1
ATOM 5130 O O . VAL A 1 619 ? -7.875 -8.647 14.758 1.00 93.44 619 VAL A O 1
ATOM 5133 N N . ARG A 1 620 ? -7.967 -6.397 14.643 1.00 94.25 620 ARG A N 1
ATOM 5134 C CA . ARG A 1 620 ? -7.645 -6.289 13.212 1.00 94.25 620 ARG A CA 1
ATOM 5135 C C . ARG A 1 620 ? -6.277 -6.864 12.865 1.00 94.25 620 ARG A C 1
ATOM 5137 O O . ARG A 1 620 ? -6.179 -7.661 11.938 1.00 94.25 620 ARG A O 1
ATOM 5144 N N . TYR A 1 621 ? -5.233 -6.513 13.614 1.00 92.44 621 TYR A N 1
ATOM 5145 C CA . TYR A 1 621 ? -3.873 -7.018 13.410 1.00 92.44 621 TYR A CA 1
ATOM 5146 C C . TYR A 1 621 ? -3.815 -8.554 13.437 1.00 92.44 621 TYR A C 1
ATOM 5148 O O . TYR A 1 621 ? -3.239 -9.171 12.539 1.00 92.44 621 TYR A O 1
ATOM 5156 N N . VAL A 1 622 ? -4.445 -9.178 14.440 1.00 94.19 622 VAL A N 1
ATOM 5157 C CA . VAL A 1 622 ? -4.460 -10.641 14.588 1.00 94.19 622 VAL A CA 1
ATOM 5158 C C . VAL A 1 622 ? -5.217 -11.304 13.439 1.00 94.19 622 VAL A C 1
ATOM 5160 O O . VAL A 1 622 ? -4.684 -12.210 12.798 1.00 94.19 622 VAL A O 1
ATOM 5163 N N . ILE A 1 623 ? -6.428 -10.831 13.134 1.00 95.38 623 ILE A N 1
ATOM 5164 C CA . ILE A 1 623 ? -7.280 -11.466 12.122 1.00 95.38 623 ILE A CA 1
ATOM 5165 C C . ILE A 1 623 ? -6.726 -11.231 10.709 1.00 95.38 623 ILE A C 1
ATOM 5167 O O . ILE A 1 623 ? -6.743 -12.162 9.912 1.00 95.38 623 ILE A O 1
ATOM 5171 N N . ARG A 1 624 ? -6.130 -10.067 10.408 1.00 95.12 624 ARG A N 1
ATOM 5172 C CA . ARG A 1 624 ? -5.375 -9.816 9.162 1.00 95.12 624 ARG A CA 1
ATOM 5173 C C . ARG A 1 624 ? -4.234 -10.822 8.981 1.00 95.12 624 ARG A C 1
ATOM 5175 O O . ARG A 1 624 ? -4.136 -11.467 7.938 1.00 95.12 624 ARG A O 1
ATOM 5182 N N . ARG A 1 625 ? -3.384 -10.984 10.003 1.00 93.50 625 ARG A N 1
ATOM 5183 C CA . ARG A 1 625 ? -2.246 -11.925 10.005 1.00 93.50 625 ARG A CA 1
ATOM 5184 C C . ARG A 1 625 ? -2.708 -13.364 9.762 1.00 93.50 625 ARG A C 1
ATOM 5186 O O . ARG A 1 625 ? -2.117 -14.086 8.956 1.00 93.50 625 ARG A O 1
ATOM 5193 N N . ASP A 1 626 ? -3.753 -13.785 10.463 1.00 94.00 626 ASP A N 1
ATOM 5194 C CA . ASP A 1 626 ? -4.258 -15.156 10.398 1.00 94.00 626 ASP A CA 1
ATOM 5195 C C . ASP A 1 626 ? -5.010 -15.421 9.086 1.00 94.00 626 ASP A C 1
ATOM 5197 O O . ASP A 1 626 ? -4.826 -16.478 8.487 1.00 94.00 626 ASP A O 1
ATOM 5201 N N . PHE A 1 627 ? -5.764 -14.440 8.580 1.00 95.31 627 PHE A N 1
ATOM 5202 C CA . PHE A 1 627 ? -6.392 -14.479 7.259 1.00 95.31 627 PHE A CA 1
ATOM 5203 C C . PHE A 1 627 ? -5.333 -14.652 6.167 1.00 95.31 627 PHE A C 1
ATOM 5205 O O . PHE A 1 627 ? -5.363 -15.643 5.446 1.00 95.31 627 PHE A O 1
ATOM 5212 N N . ILE A 1 628 ? -4.344 -13.755 6.084 1.00 93.25 628 ILE A N 1
ATOM 5213 C CA . ILE A 1 628 ? -3.294 -13.804 5.051 1.00 93.25 628 ILE A CA 1
ATOM 5214 C C . ILE A 1 628 ? -2.492 -15.117 5.111 1.00 93.25 628 ILE A C 1
ATOM 5216 O O . ILE A 1 628 ? -2.150 -15.676 4.071 1.00 93.25 628 ILE A O 1
ATOM 5220 N N . SER A 1 629 ? -2.204 -15.636 6.309 1.00 92.88 629 SER A N 1
ATOM 5221 C CA . SER A 1 629 ? -1.405 -16.863 6.467 1.00 92.88 629 SER A CA 1
ATOM 5222 C C . SER A 1 629 ? -2.177 -18.170 6.245 1.00 92.88 629 SER A C 1
ATOM 5224 O O . SER A 1 629 ? -1.549 -19.169 5.886 1.00 92.88 629 SER A O 1
ATOM 5226 N N . ARG A 1 630 ? -3.507 -18.185 6.425 1.00 93.44 630 ARG A N 1
ATOM 5227 C CA . ARG A 1 630 ? -4.364 -19.366 6.194 1.00 93.44 630 ARG A CA 1
ATOM 5228 C C . ARG A 1 630 ? -5.114 -19.347 4.857 1.00 93.44 630 ARG A C 1
ATOM 5230 O O . ARG A 1 630 ? -5.560 -20.403 4.420 1.00 93.44 630 ARG A O 1
ATOM 5237 N N . CYS A 1 631 ? -5.273 -18.189 4.212 1.00 95.69 631 CYS A N 1
ATOM 5238 C CA . CYS A 1 631 ? -6.131 -18.041 3.035 1.00 95.69 631 CYS A CA 1
ATOM 5239 C C . CYS A 1 631 ? -5.687 -18.914 1.849 1.00 95.69 631 CYS A C 1
ATOM 5241 O O . CYS A 1 631 ? -4.515 -18.984 1.461 1.00 95.69 631 CYS A O 1
ATOM 5243 N N . MET A 1 632 ? -6.679 -19.558 1.245 1.00 95.62 632 MET A N 1
ATOM 5244 C CA . MET A 1 632 ? -6.584 -20.420 0.081 1.00 95.62 632 MET A CA 1
ATOM 5245 C C . MET A 1 632 ? -7.567 -19.960 -0.994 1.00 95.62 632 MET A C 1
ATOM 5247 O O . MET A 1 632 ? -8.644 -19.441 -0.706 1.00 95.62 632 MET A O 1
ATOM 5251 N N . ILE A 1 633 ? -7.200 -20.191 -2.249 1.00 95.81 633 ILE A N 1
ATOM 5252 C CA . ILE A 1 633 ? -7.961 -19.779 -3.423 1.00 95.81 633 ILE A CA 1
ATOM 5253 C C . ILE A 1 633 ? -8.529 -21.010 -4.127 1.00 95.81 633 ILE A C 1
ATOM 5255 O O . ILE A 1 633 ? -7.794 -21.880 -4.609 1.00 95.81 633 ILE A O 1
ATOM 5259 N N . ASN A 1 634 ? -9.856 -21.041 -4.224 1.00 95.62 634 ASN A N 1
ATOM 5260 C CA . ASN A 1 634 ? -10.589 -21.854 -5.182 1.00 95.62 634 ASN A CA 1
ATOM 5261 C C . ASN A 1 634 ? -10.759 -21.039 -6.470 1.00 95.62 634 ASN A C 1
ATOM 5263 O O . ASN A 1 634 ? -11.099 -19.857 -6.423 1.00 95.62 634 ASN A O 1
ATOM 5267 N N . ALA A 1 635 ? -10.569 -21.665 -7.629 1.00 95.38 635 ALA A N 1
ATOM 5268 C CA . ALA A 1 635 ? -10.841 -21.040 -8.920 1.00 95.38 635 ALA A CA 1
ATOM 5269 C C . ALA A 1 635 ? -11.504 -22.047 -9.860 1.00 95.38 635 ALA A C 1
ATOM 5271 O O . ALA A 1 635 ? -11.015 -23.165 -10.038 1.00 95.38 635 ALA A O 1
ATOM 5272 N N . ARG A 1 636 ? -12.627 -21.649 -10.460 1.00 95.50 636 ARG A N 1
ATOM 5273 C CA . ARG A 1 636 ? -13.412 -22.478 -11.384 1.00 95.50 636 ARG A CA 1
ATOM 5274 C C . ARG A 1 636 ? -13.794 -21.690 -12.637 1.00 95.50 636 ARG A C 1
ATOM 5276 O O . ARG A 1 636 ? -14.046 -20.490 -12.530 1.00 95.50 636 ARG A O 1
ATOM 5283 N N . PRO A 1 637 ? -13.901 -22.334 -13.809 1.00 96.12 637 PRO A N 1
ATOM 5284 C CA . PRO A 1 637 ? -14.271 -21.645 -15.030 1.00 96.12 637 PRO A CA 1
ATOM 5285 C C . PRO A 1 637 ? -15.787 -21.415 -15.061 1.00 96.12 637 PRO A C 1
ATOM 5287 O O . PRO A 1 637 ? -16.574 -22.245 -14.597 1.00 96.12 637 PRO A O 1
ATOM 5290 N N . THR A 1 638 ? -16.210 -20.297 -15.641 1.00 95.44 638 THR A N 1
ATOM 5291 C CA . THR A 1 638 ? -17.618 -20.035 -15.957 1.00 95.44 638 THR A CA 1
ATOM 5292 C C . THR A 1 638 ? -18.040 -20.817 -17.206 1.00 95.44 638 THR A C 1
ATOM 5294 O O . THR A 1 638 ? -17.231 -21.482 -17.859 1.00 95.44 638 THR A O 1
ATOM 5297 N N . ARG A 1 639 ? -19.316 -20.709 -17.605 1.00 93.44 639 ARG A N 1
ATOM 5298 C CA . ARG A 1 639 ? -19.813 -21.292 -18.869 1.00 93.44 639 ARG A CA 1
ATOM 5299 C C . ARG A 1 639 ? -19.016 -20.810 -20.093 1.00 93.44 639 ARG A C 1
ATOM 5301 O O . ARG A 1 639 ? -18.905 -21.562 -21.059 1.00 93.44 639 ARG A O 1
ATOM 5308 N N . ILE A 1 640 ? -18.440 -19.604 -20.019 1.00 92.62 640 ILE A N 1
ATOM 5309 C CA . ILE A 1 640 ? -17.558 -19.015 -21.034 1.00 92.62 640 ILE A CA 1
ATOM 5310 C C . ILE A 1 640 ? -16.152 -19.623 -20.919 1.00 92.62 640 ILE A C 1
ATOM 5312 O O . ILE A 1 640 ? -15.670 -20.221 -21.881 1.00 92.62 640 ILE A O 1
ATOM 5316 N N . GLY A 1 641 ? -15.523 -19.574 -19.736 1.00 92.25 641 GLY A N 1
ATOM 5317 C CA . GLY A 1 641 ? -14.156 -20.083 -19.532 1.00 92.25 641 GLY A CA 1
ATOM 5318 C C . GLY A 1 641 ? -13.981 -21.585 -19.744 1.00 92.25 641 GLY A C 1
ATOM 5319 O O . GLY A 1 641 ? -12.887 -22.046 -20.074 1.00 92.25 641 GLY A O 1
ATOM 5320 N N . ILE A 1 642 ? -15.053 -22.376 -19.629 1.00 93.94 642 ILE A N 1
ATOM 5321 C CA . ILE A 1 642 ? -15.034 -23.787 -20.038 1.00 93.94 642 ILE A CA 1
ATOM 5322 C C . ILE A 1 642 ? -14.624 -23.908 -21.514 1.00 93.94 642 ILE A C 1
ATOM 5324 O O . ILE A 1 642 ? -13.831 -24.797 -21.830 1.00 93.94 642 ILE A O 1
ATOM 5328 N N . GLN A 1 643 ? -15.094 -22.997 -22.373 1.00 91.94 643 GLN A N 1
ATOM 5329 C CA . GLN A 1 643 ? -14.841 -22.984 -23.816 1.00 91.94 643 GLN A CA 1
ATOM 5330 C C . GLN A 1 643 ? -13.605 -22.158 -24.208 1.00 91.94 643 GLN A C 1
ATOM 5332 O O . GLN A 1 643 ? -12.818 -22.628 -25.023 1.00 91.94 643 GLN A O 1
ATOM 5337 N N . SER A 1 644 ? -13.413 -20.960 -23.638 1.00 90.81 644 SER A N 1
ATOM 5338 C CA . SER A 1 644 ? -12.331 -20.048 -24.052 1.00 90.81 644 SER A CA 1
ATOM 5339 C C . SER A 1 644 ? -10.945 -20.431 -23.523 1.00 90.81 644 SER A C 1
ATOM 5341 O O . SER A 1 644 ? -9.950 -20.211 -24.210 1.00 90.81 644 SER A O 1
ATOM 5343 N N . ILE A 1 645 ? -10.853 -21.040 -22.334 1.00 91.56 645 ILE A N 1
ATOM 5344 C CA . ILE A 1 645 ? -9.570 -21.431 -21.728 1.00 91.56 645 ILE A CA 1
ATOM 5345 C C . ILE A 1 645 ? -9.119 -22.773 -22.333 1.00 91.56 645 ILE A C 1
ATOM 5347 O O . ILE A 1 645 ? -9.357 -23.842 -21.758 1.00 91.56 645 ILE A O 1
ATOM 5351 N N . THR A 1 646 ? -8.523 -22.717 -23.524 1.00 91.50 646 THR A N 1
ATOM 5352 C CA . THR A 1 646 ? -7.874 -23.841 -24.226 1.00 91.50 646 THR A CA 1
ATOM 5353 C C . THR A 1 646 ? -6.446 -24.079 -23.717 1.00 91.50 646 THR A C 1
ATOM 5355 O O . THR A 1 646 ? -5.974 -23.354 -22.846 1.00 91.50 646 THR A O 1
ATOM 5358 N N . GLU A 1 647 ? -5.745 -25.088 -24.250 1.00 91.88 647 GLU A N 1
ATOM 5359 C CA . GLU A 1 647 ? -4.385 -25.465 -23.817 1.00 91.88 647 GLU A CA 1
ATOM 5360 C C . GLU A 1 647 ? -3.341 -24.344 -23.990 1.00 91.88 647 GLU A C 1
ATOM 5362 O O . GLU A 1 647 ? -2.384 -24.278 -23.222 1.00 91.88 647 GLU A O 1
ATOM 5367 N N . ASP A 1 648 ? -3.554 -23.432 -24.947 1.00 91.19 648 ASP A N 1
ATOM 5368 C CA . ASP A 1 648 ? -2.694 -22.266 -25.199 1.00 91.19 648 ASP A CA 1
ATOM 5369 C C . ASP A 1 648 ? -2.919 -21.099 -24.213 1.00 91.19 648 ASP A C 1
ATOM 5371 O O . ASP A 1 648 ? -2.129 -20.153 -24.180 1.00 91.19 648 ASP A O 1
ATOM 5375 N N . HIS A 1 649 ? -4.006 -21.117 -23.432 1.00 90.75 649 HIS A N 1
ATOM 5376 C CA . HIS A 1 649 ? -4.395 -19.998 -22.572 1.00 90.75 649 HIS A CA 1
ATOM 5377 C C . HIS A 1 649 ? -3.553 -19.956 -21.277 1.00 90.75 649 HIS A C 1
ATOM 5379 O O . HIS A 1 649 ? -3.440 -20.990 -20.614 1.00 90.75 649 HIS A O 1
ATOM 5385 N N . PRO A 1 650 ? -3.036 -18.793 -20.820 1.00 90.00 650 PRO A N 1
ATOM 5386 C CA . PRO A 1 650 ? -2.179 -18.712 -19.627 1.00 90.00 650 PRO A CA 1
ATOM 5387 C C . PRO A 1 650 ? -2.782 -19.357 -18.367 1.00 90.00 650 PRO A C 1
ATOM 5389 O O . PRO A 1 650 ? -2.102 -20.086 -17.646 1.00 90.00 650 PRO A O 1
ATOM 5392 N N . CYS A 1 651 ? -4.087 -19.173 -18.138 1.00 92.12 651 CYS A N 1
ATOM 5393 C CA . CYS A 1 651 ? -4.803 -19.803 -17.023 1.00 92.12 651 CYS A CA 1
ATOM 5394 C C . CYS A 1 651 ? -5.168 -21.286 -17.209 1.00 92.12 651 CYS A C 1
ATOM 5396 O O . CYS A 1 651 ? -5.814 -21.834 -16.322 1.00 92.12 651 CYS A O 1
ATOM 5398 N N . TYR A 1 652 ? -4.780 -21.977 -18.288 1.00 92.81 652 TYR A N 1
ATOM 5399 C CA . TYR A 1 652 ? -5.129 -23.396 -18.477 1.00 92.81 652 TYR A CA 1
ATOM 5400 C C . TYR A 1 652 ? -4.617 -24.286 -17.334 1.00 92.81 652 TYR A C 1
ATOM 5402 O O . TYR A 1 652 ? -5.356 -25.111 -16.797 1.00 92.81 652 TYR A O 1
ATOM 5410 N N . THR A 1 653 ? -3.389 -24.031 -16.877 1.00 92.12 653 THR A N 1
ATOM 5411 C CA . THR A 1 653 ? -2.757 -24.693 -15.719 1.00 92.12 653 THR A CA 1
ATOM 5412 C C . THR A 1 653 ? -3.455 -24.404 -14.383 1.00 92.12 653 THR A C 1
ATOM 5414 O O . THR A 1 653 ? -3.229 -25.113 -13.406 1.00 92.12 653 THR A O 1
ATOM 5417 N N . MET A 1 654 ? -4.314 -23.382 -14.341 1.00 93.38 654 MET A N 1
ATOM 5418 C CA . MET A 1 654 ? -5.054 -22.910 -13.167 1.00 93.38 654 MET A CA 1
ATOM 5419 C C . MET A 1 654 ? -6.576 -22.949 -13.383 1.00 93.38 654 MET A C 1
ATOM 5421 O O . MET A 1 654 ? -7.323 -22.377 -12.594 1.00 93.38 654 MET A O 1
ATOM 5425 N N . LYS A 1 655 ? -7.057 -23.630 -14.436 1.00 92.62 655 LYS A N 1
ATOM 5426 C CA . LYS A 1 655 ? -8.480 -23.656 -14.821 1.00 92.62 655 LYS A CA 1
ATOM 5427 C C . LYS A 1 655 ? -9.374 -24.261 -13.735 1.00 92.62 655 LYS A C 1
ATOM 5429 O O . LYS A 1 655 ? -10.541 -23.904 -13.647 1.00 92.62 655 LYS A O 1
ATOM 5434 N N . TYR A 1 656 ? -8.821 -25.151 -12.910 1.00 94.50 656 TYR A N 1
ATOM 5435 C CA . TYR A 1 656 ? -9.480 -25.740 -11.745 1.00 94.50 656 TYR A CA 1
ATOM 5436 C C . TYR A 1 656 ? -8.512 -25.728 -10.552 1.00 94.50 656 TYR A C 1
ATOM 5438 O O . TYR A 1 656 ? -7.688 -26.630 -10.412 1.00 94.50 656 TYR A O 1
ATOM 5446 N N . LEU A 1 657 ? -8.599 -24.702 -9.702 1.00 94.94 657 LEU A N 1
ATOM 5447 C CA . LEU A 1 657 ? -7.887 -24.641 -8.421 1.00 94.94 657 LEU A CA 1
ATOM 5448 C C . LEU A 1 657 ? -8.847 -24.968 -7.277 1.00 94.94 657 LEU A C 1
ATOM 5450 O O . LEU A 1 657 ? -9.980 -24.485 -7.250 1.00 94.94 657 LEU A O 1
ATOM 5454 N N . VAL A 1 658 ? -8.373 -25.761 -6.319 1.00 94.56 658 VAL A N 1
ATOM 5455 C CA . VAL A 1 658 ? -9.079 -26.093 -5.077 1.00 94.56 658 VAL A CA 1
ATOM 5456 C C . VAL A 1 658 ? -8.080 -25.976 -3.934 1.00 94.56 658 VAL A C 1
ATOM 5458 O O . VAL A 1 658 ? -7.008 -26.573 -4.012 1.00 94.56 658 VAL A O 1
ATOM 5461 N N . GLU A 1 659 ? -8.432 -25.203 -2.909 1.00 94.75 659 GLU A N 1
ATOM 5462 C CA . GLU A 1 659 ? -7.669 -25.009 -1.669 1.00 94.75 659 GLU A CA 1
ATOM 5463 C C . GLU A 1 659 ? -6.170 -24.682 -1.899 1.00 94.75 659 GLU A C 1
ATOM 5465 O O . GLU A 1 659 ? -5.304 -25.113 -1.141 1.00 94.75 659 GLU A O 1
ATOM 5470 N N . LYS A 1 660 ? -5.834 -23.901 -2.946 1.00 95.00 660 LYS A N 1
ATOM 5471 C CA . LYS A 1 660 ? -4.446 -23.471 -3.222 1.00 95.00 660 LYS A CA 1
ATOM 5472 C C . LYS A 1 660 ? -4.057 -22.317 -2.280 1.00 95.00 660 LYS A C 1
ATOM 5474 O O . LYS A 1 660 ? -4.611 -21.232 -2.455 1.00 95.00 660 LYS A O 1
ATOM 5479 N N . PRO A 1 661 ? -3.101 -22.470 -1.343 1.00 95.50 661 PRO A N 1
ATOM 5480 C CA . PRO A 1 661 ? -2.734 -21.393 -0.419 1.00 95.50 661 PRO A CA 1
ATOM 5481 C C . PRO A 1 661 ? -2.136 -20.189 -1.152 1.00 95.50 661 PRO A C 1
ATOM 5483 O O . PRO A 1 661 ? -1.377 -20.366 -2.112 1.00 95.50 661 PRO A O 1
ATOM 5486 N N . VAL A 1 662 ? -2.434 -18.966 -0.701 1.00 95.31 662 VAL A N 1
ATOM 5487 C CA . VAL A 1 662 ? -1.972 -17.738 -1.381 1.00 95.31 662 VAL A CA 1
ATOM 5488 C C . VAL A 1 662 ? -0.447 -17.645 -1.482 1.00 95.31 662 VAL A C 1
ATOM 5490 O O . VAL A 1 662 ? 0.085 -17.267 -2.525 1.00 95.31 662 VAL A O 1
ATOM 5493 N N . ASN A 1 663 ? 0.263 -18.154 -0.473 1.00 93.75 663 ASN A N 1
ATOM 5494 C CA . ASN A 1 663 ? 1.724 -18.256 -0.450 1.00 93.75 663 ASN A CA 1
ATOM 5495 C C . ASN A 1 663 ? 2.329 -19.339 -1.370 1.00 93.75 663 ASN A C 1
ATOM 5497 O O . ASN A 1 663 ? 3.519 -19.629 -1.285 1.00 93.75 663 ASN A O 1
ATOM 5501 N N . THR A 1 664 ? 1.531 -19.939 -2.261 1.00 94.81 664 THR A N 1
ATOM 5502 C CA . THR A 1 664 ? 1.999 -20.854 -3.321 1.00 94.81 664 THR A CA 1
ATOM 5503 C C . THR A 1 664 ? 1.790 -20.305 -4.734 1.00 94.81 664 THR A C 1
ATOM 5505 O O . THR A 1 664 ? 2.134 -20.967 -5.716 1.00 94.81 664 THR A O 1
ATOM 5508 N N . PHE A 1 665 ? 1.225 -19.103 -4.876 1.00 94.69 665 PHE A N 1
ATOM 5509 C CA . PHE A 1 665 ? 1.251 -18.388 -6.151 1.00 94.69 665 PHE A CA 1
ATOM 5510 C C . PHE A 1 665 ? 2.671 -17.907 -6.441 1.00 94.69 665 PHE A C 1
ATOM 5512 O O . PHE A 1 665 ? 3.387 -17.501 -5.532 1.00 94.69 665 PHE A O 1
ATOM 5519 N N . THR A 1 666 ? 3.084 -17.977 -7.703 1.00 93.88 666 THR A N 1
ATOM 5520 C CA . THR A 1 666 ? 4.408 -17.544 -8.166 1.00 93.88 666 THR A CA 1
ATOM 5521 C C . THR A 1 666 ? 4.264 -16.514 -9.277 1.00 93.88 666 THR A C 1
ATOM 5523 O O . THR A 1 666 ? 3.343 -16.613 -10.092 1.00 93.88 666 THR A O 1
ATOM 5526 N N . LYS A 1 667 ? 5.218 -15.578 -9.368 1.00 93.31 667 LYS A N 1
ATOM 5527 C CA . LYS A 1 667 ? 5.373 -14.692 -10.532 1.00 93.31 667 LYS A CA 1
ATOM 5528 C C . LYS A 1 667 ? 4.072 -13.942 -10.884 1.00 93.31 667 LYS A C 1
ATOM 5530 O O . LYS A 1 667 ? 3.496 -13.260 -10.044 1.00 93.31 667 LYS A O 1
ATOM 5535 N N . ASP A 1 668 ? 3.624 -14.102 -12.124 1.00 94.44 668 ASP A N 1
ATOM 5536 C CA . ASP A 1 668 ? 2.476 -13.514 -12.807 1.00 94.44 668 ASP A CA 1
ATOM 5537 C C . ASP A 1 668 ? 1.191 -14.366 -12.712 1.00 94.44 668 ASP A C 1
ATOM 5539 O O . ASP A 1 668 ? 0.151 -13.978 -13.247 1.00 94.44 668 ASP A O 1
ATOM 5543 N N . GLN A 1 669 ? 1.212 -15.508 -12.006 1.00 94.69 669 GLN A N 1
ATOM 5544 C CA . GLN A 1 669 ? 0.065 -16.427 -11.927 1.00 94.69 669 GLN A CA 1
ATOM 5545 C C . GLN A 1 669 ? -1.232 -15.754 -11.461 1.00 94.69 669 GLN A C 1
ATOM 5547 O O . GLN A 1 669 ? -2.302 -16.042 -11.997 1.00 94.69 669 GLN A O 1
ATOM 5552 N N . PHE A 1 670 ? -1.152 -14.880 -10.455 1.00 95.88 670 PHE A N 1
ATOM 5553 C CA . PHE A 1 670 ? -2.339 -14.220 -9.913 1.00 95.88 670 PHE A CA 1
ATOM 5554 C C . PHE A 1 670 ? -2.892 -13.143 -10.859 1.00 95.88 670 PHE A C 1
ATOM 5556 O O . PHE A 1 670 ? -4.106 -13.021 -10.993 1.00 95.88 670 PHE A O 1
ATOM 5563 N N . LEU A 1 671 ? -2.020 -12.448 -11.600 1.00 95.62 671 LEU A N 1
ATOM 5564 C CA . LEU A 1 671 ? -2.414 -11.437 -12.583 1.00 95.62 671 LEU A CA 1
ATOM 5565 C C . LEU A 1 671 ? -3.275 -12.043 -13.702 1.00 95.62 671 LEU A C 1
ATOM 5567 O O . LEU A 1 671 ? -4.349 -11.523 -13.995 1.00 95.62 671 LEU A O 1
ATOM 5571 N N . TYR A 1 672 ? -2.865 -13.185 -14.272 1.00 95.06 672 TYR A N 1
ATOM 5572 C CA . TYR A 1 672 ? -3.696 -13.894 -15.254 1.00 95.06 672 TYR A CA 1
ATOM 5573 C C . TYR A 1 672 ? -5.016 -14.396 -14.651 1.00 95.06 672 TYR A C 1
ATOM 5575 O O . TYR A 1 672 ? -6.041 -14.390 -15.336 1.00 95.06 672 TYR A O 1
ATOM 5583 N N . LEU A 1 673 ? -5.006 -14.833 -13.384 1.00 95.38 673 LEU A N 1
ATOM 5584 C CA . LEU A 1 673 ? -6.200 -15.339 -12.703 1.00 95.38 673 LEU A CA 1
ATOM 5585 C C . LEU A 1 673 ? -7.242 -14.226 -12.512 1.00 95.38 673 LEU A C 1
ATOM 5587 O O . LEU A 1 673 ? -8.402 -14.422 -12.869 1.00 95.38 673 LEU A O 1
ATOM 5591 N N . HIS A 1 674 ? -6.815 -13.059 -12.022 1.00 95.12 674 HIS A N 1
ATOM 5592 C CA . HIS A 1 674 ? -7.654 -11.872 -11.858 1.00 95.12 674 HIS A CA 1
ATOM 5593 C C . HIS A 1 674 ? -8.147 -11.331 -13.211 1.00 95.12 674 HIS A C 1
ATOM 5595 O O . HIS A 1 674 ? -9.346 -11.106 -13.370 1.00 95.12 674 HIS A O 1
ATOM 5601 N N . GLN A 1 675 ? -7.275 -11.225 -14.224 1.00 94.88 675 GLN A N 1
ATOM 5602 C CA . GLN A 1 675 ? -7.686 -10.856 -15.587 1.00 94.88 675 GLN A CA 1
ATOM 5603 C C . GLN A 1 675 ? -8.780 -11.801 -16.109 1.00 94.88 675 GLN A C 1
ATOM 5605 O O . GLN A 1 675 ? -9.826 -11.349 -16.560 1.00 94.88 675 GLN A O 1
ATOM 5610 N N . SER A 1 676 ? -8.610 -13.114 -15.927 1.00 94.19 676 SER A N 1
ATOM 5611 C CA . SER A 1 676 ? -9.601 -14.112 -16.348 1.00 94.19 676 SER A CA 1
ATOM 5612 C C . SER A 1 676 ? -10.944 -13.998 -15.605 1.00 94.19 676 SER A C 1
ATOM 5614 O O . SER A 1 676 ? -11.963 -14.441 -16.142 1.00 94.19 676 SER A O 1
ATOM 5616 N N . VAL A 1 677 ? -10.971 -13.435 -14.388 1.00 94.81 677 VAL A N 1
ATOM 5617 C CA . VAL A 1 677 ? -12.208 -13.087 -13.661 1.00 94.81 677 VAL A CA 1
ATOM 5618 C C . VAL A 1 677 ? -12.832 -11.811 -14.226 1.00 94.81 677 VAL A C 1
ATOM 5620 O O . VAL A 1 677 ? -14.038 -11.804 -14.467 1.00 94.81 677 VAL A O 1
ATOM 5623 N N . LYS A 1 678 ? -12.031 -10.774 -14.507 1.00 94.94 678 LYS A N 1
ATOM 5624 C CA . LYS A 1 678 ? -12.489 -9.537 -15.165 1.00 94.94 678 LYS A CA 1
ATOM 5625 C C . LYS A 1 678 ? -13.105 -9.817 -16.543 1.00 94.94 678 LYS A C 1
ATOM 5627 O O . LYS A 1 678 ? -14.143 -9.257 -16.871 1.00 94.94 678 LYS A O 1
ATOM 5632 N N . ASP A 1 679 ? -12.542 -10.770 -17.284 1.00 93.31 679 ASP A N 1
ATOM 5633 C CA . ASP A 1 679 ? -13.059 -11.268 -18.569 1.00 93.31 679 ASP A CA 1
ATOM 5634 C C . ASP A 1 679 ? -14.303 -12.181 -18.429 1.00 93.31 679 ASP A C 1
ATOM 5636 O O . ASP A 1 679 ? -14.734 -12.818 -19.394 1.00 93.31 679 ASP A O 1
ATOM 5640 N N . GLY A 1 680 ? -14.853 -12.350 -17.219 1.00 94.06 680 GLY A N 1
ATOM 5641 C CA . GLY A 1 680 ? -16.012 -13.209 -16.939 1.00 94.06 680 GLY A CA 1
ATOM 5642 C C . GLY A 1 680 ? -15.785 -14.706 -17.198 1.00 94.06 680 GLY A C 1
ATOM 5643 O O . GLY A 1 680 ? -16.734 -15.498 -17.178 1.00 94.06 680 GLY A O 1
ATOM 5644 N N . SER A 1 681 ? -14.545 -15.130 -17.460 1.00 94.19 681 SER A N 1
ATOM 5645 C CA . SER A 1 681 ? -14.201 -16.510 -17.824 1.00 94.19 681 SER A CA 1
ATOM 5646 C C . SER A 1 681 ? -13.946 -17.403 -16.602 1.00 94.19 681 SER A C 1
ATOM 5648 O O . SER A 1 681 ? -14.187 -18.609 -16.654 1.00 94.19 681 SER A O 1
ATOM 5650 N N . MET A 1 682 ? -13.529 -16.825 -15.477 1.00 95.19 682 MET A N 1
ATOM 5651 C CA . MET A 1 682 ? -13.251 -17.514 -14.214 1.00 95.19 682 MET A CA 1
ATOM 5652 C C . MET A 1 682 ? -14.102 -16.938 -13.077 1.00 95.19 682 MET A C 1
ATOM 5654 O O . MET A 1 682 ? -14.502 -15.779 -13.110 1.00 95.19 682 MET A O 1
ATOM 5658 N N . LYS A 1 683 ? -14.344 -17.741 -12.037 1.00 95.69 683 LYS A N 1
ATOM 5659 C CA . LYS A 1 683 ? -14.802 -17.277 -10.723 1.00 95.69 683 LYS A CA 1
ATOM 5660 C C . LYS A 1 683 ? -13.831 -17.763 -9.650 1.00 95.69 683 LYS A C 1
ATOM 5662 O O . LYS A 1 683 ? -13.579 -18.967 -9.547 1.00 95.69 683 LYS A O 1
ATOM 5667 N N . ILE A 1 684 ? -13.324 -16.818 -8.864 1.00 95.31 684 ILE A N 1
ATOM 5668 C CA . ILE A 1 684 ? -12.528 -17.047 -7.655 1.00 95.31 684 ILE A CA 1
ATOM 5669 C C . ILE A 1 684 ? -13.460 -17.140 -6.434 1.00 95.31 684 ILE A C 1
ATOM 5671 O O . ILE A 1 684 ? -14.546 -16.558 -6.413 1.00 95.31 684 ILE A O 1
ATOM 5675 N N . GLU A 1 685 ? -13.033 -17.894 -5.427 1.00 94.88 685 GLU A N 1
ATOM 5676 C CA . GLU A 1 685 ? -13.597 -17.945 -4.077 1.00 94.88 685 GLU A CA 1
ATOM 5677 C C . GLU A 1 685 ? -12.429 -18.068 -3.081 1.00 94.88 685 GLU A C 1
ATOM 5679 O O . GLU A 1 685 ? -11.540 -18.903 -3.267 1.00 94.88 685 GLU A O 1
ATOM 5684 N N . TYR A 1 686 ? -12.423 -17.228 -2.045 1.00 94.50 686 TYR A N 1
ATOM 5685 C CA . TYR A 1 686 ? -11.386 -17.192 -1.010 1.00 94.50 686 TYR A CA 1
ATOM 5686 C C . TYR A 1 686 ? -11.858 -17.961 0.229 1.00 94.50 686 TYR A C 1
ATOM 5688 O O . TYR A 1 686 ? -12.988 -17.778 0.681 1.00 94.50 686 TYR A O 1
ATOM 5696 N N . VAL A 1 687 ? -11.009 -18.836 0.769 1.00 93.25 687 VAL A N 1
ATOM 5697 C CA . VAL A 1 687 ? -11.364 -19.786 1.835 1.00 93.25 687 VAL A CA 1
ATOM 5698 C C . VAL A 1 687 ? -10.250 -19.854 2.878 1.00 93.25 687 VAL A C 1
ATOM 5700 O O . VAL A 1 687 ? -9.091 -20.056 2.535 1.00 93.25 687 VAL A O 1
ATOM 5703 N N . ILE A 1 688 ? -10.598 -19.715 4.158 1.00 92.00 688 ILE A N 1
ATOM 5704 C CA . ILE A 1 688 ? -9.648 -19.767 5.287 1.00 92.00 688 ILE A CA 1
ATOM 5705 C C . ILE A 1 688 ? -9.511 -21.196 5.828 1.00 92.00 688 ILE A C 1
ATOM 5707 O O . ILE A 1 688 ? -8.413 -21.649 6.141 1.00 92.00 688 ILE A O 1
ATOM 5711 N N . ASP A 1 689 ? -10.632 -21.911 5.927 1.00 88.88 689 ASP A N 1
ATOM 5712 C CA . ASP A 1 689 ? -10.712 -23.243 6.520 1.00 88.88 689 ASP A CA 1
ATOM 5713 C C . ASP A 1 689 ? -10.886 -24.314 5.437 1.00 88.88 689 ASP A C 1
ATOM 5715 O O . ASP A 1 689 ? -11.845 -24.285 4.664 1.00 88.88 689 ASP A O 1
ATOM 5719 N N . SER A 1 690 ? -9.970 -25.286 5.391 1.00 84.00 690 SER A N 1
ATOM 5720 C CA . SER A 1 690 ? -10.105 -26.451 4.508 1.00 84.00 690 SER A CA 1
ATOM 5721 C C . SER A 1 690 ? -11.373 -27.229 4.845 1.00 84.00 690 SER A C 1
ATOM 5723 O O . SER A 1 690 ? -11.683 -27.459 6.017 1.00 84.00 690 SER A O 1
ATOM 5725 N N . LYS A 1 691 ? -12.042 -27.765 3.819 1.00 81.12 691 LYS A N 1
ATOM 5726 C CA . LYS A 1 691 ? -13.210 -28.656 3.966 1.00 81.12 691 LYS A CA 1
ATOM 5727 C C . LYS A 1 691 ? -12.882 -29.978 4.679 1.00 81.12 691 LYS A C 1
ATOM 5729 O O . LYS A 1 691 ? -13.775 -30.785 4.925 1.00 81.12 691 LYS A O 1
ATOM 5734 N N . THR A 1 692 ? -11.608 -30.213 5.002 1.00 78.88 692 THR A N 1
ATOM 5735 C CA . THR A 1 692 ? -11.121 -31.361 5.779 1.00 78.88 692 THR A CA 1
ATOM 5736 C C . THR A 1 692 ? -10.918 -31.074 7.274 1.00 78.88 692 THR A C 1
ATOM 5738 O O . THR A 1 692 ? -10.738 -32.017 8.049 1.00 78.88 692 THR A O 1
ATOM 5741 N N . SER A 1 693 ? -10.965 -29.807 7.699 1.00 81.50 693 SER A N 1
ATOM 5742 C CA . SER A 1 693 ? -10.767 -29.400 9.095 1.00 81.50 693 SER A CA 1
ATOM 5743 C C . SER A 1 693 ? -11.987 -29.724 9.964 1.00 81.50 693 SER A C 1
ATOM 5745 O O . SER A 1 693 ? -13.125 -29.484 9.575 1.00 81.50 693 SER A O 1
ATOM 5747 N N . SER A 1 694 ? -11.768 -30.228 11.185 1.00 78.88 694 SER A N 1
ATOM 5748 C CA . SER A 1 694 ? -12.860 -30.523 12.134 1.00 78.88 694 SER A CA 1
ATOM 5749 C C . SER A 1 694 ? -13.321 -29.317 12.965 1.00 78.88 694 SER A C 1
ATOM 5751 O O . SER A 1 694 ? -14.266 -29.437 13.744 1.00 78.88 694 SER A O 1
ATOM 5753 N N . HIS A 1 695 ? -12.614 -28.192 12.862 1.00 82.69 695 HIS A N 1
ATOM 5754 C CA . HIS A 1 695 ? -12.874 -26.920 13.534 1.00 82.69 695 HIS A CA 1
ATOM 5755 C C . HIS A 1 695 ? -12.530 -25.791 12.561 1.00 82.69 695 HIS A C 1
ATOM 5757 O O . HIS A 1 695 ? -11.577 -25.933 11.794 1.00 82.69 695 HIS A O 1
ATOM 5763 N N . THR A 1 696 ? -13.283 -24.698 12.614 1.00 90.56 696 THR A N 1
ATOM 5764 C CA . THR A 1 696 ? -13.022 -23.483 11.831 1.00 90.56 696 THR A CA 1
ATOM 5765 C C . THR A 1 696 ? -12.155 -22.491 12.607 1.00 90.56 696 THR A C 1
ATOM 5767 O O . THR A 1 696 ? -12.121 -22.519 13.842 1.00 90.56 696 THR A O 1
ATOM 5770 N N . TYR A 1 697 ? -11.524 -21.542 11.915 1.00 91.44 697 TYR A N 1
ATOM 5771 C CA . TYR A 1 697 ? -10.894 -20.382 12.550 1.00 91.44 697 TYR A CA 1
ATOM 5772 C C . TYR A 1 697 ? -11.909 -19.572 13.376 1.00 91.44 697 TYR A C 1
ATOM 5774 O O . TYR A 1 697 ? -11.593 -19.093 14.465 1.00 91.44 697 TYR A O 1
ATOM 5782 N N . ALA A 1 698 ? -13.168 -19.501 12.929 1.00 91.62 698 ALA A N 1
ATOM 5783 C CA . ALA A 1 698 ? -14.244 -18.901 13.713 1.00 91.62 698 ALA A CA 1
ATOM 5784 C C . ALA A 1 698 ? -14.466 -19.634 15.054 1.00 91.62 698 ALA A C 1
ATOM 5786 O O . ALA A 1 698 ? -14.689 -18.978 16.070 1.00 91.62 698 ALA A O 1
ATOM 5787 N N . ASP A 1 699 ? -14.344 -20.966 15.105 1.00 91.50 699 ASP A N 1
ATOM 5788 C CA . ASP A 1 699 ? -14.418 -21.737 16.357 1.00 91.50 699 ASP A CA 1
ATOM 5789 C C . ASP A 1 699 ? -13.207 -21.513 17.272 1.00 91.50 699 ASP A C 1
ATOM 5791 O O . ASP A 1 699 ? -13.359 -21.553 18.494 1.00 91.50 699 ASP A O 1
ATOM 5795 N N . GLU A 1 700 ? -12.014 -21.277 16.716 1.00 90.69 700 GLU A N 1
ATOM 5796 C CA . GLU A 1 700 ? -10.830 -20.879 17.492 1.00 90.69 700 GLU A CA 1
ATOM 5797 C C . GLU A 1 700 ? -11.073 -19.526 18.181 1.00 90.69 700 GLU A C 1
ATOM 5799 O O . GLU A 1 700 ? -10.970 -19.423 19.405 1.00 90.69 700 GLU A O 1
ATOM 5804 N N . ILE A 1 701 ? -11.509 -18.515 17.423 1.00 92.12 701 ILE A N 1
ATOM 5805 C CA . ILE A 1 701 ? -11.773 -17.159 17.930 1.00 92.12 701 ILE A CA 1
ATOM 5806 C C . ILE A 1 701 ? -12.954 -17.127 18.919 1.00 92.12 701 ILE A C 1
ATOM 5808 O O . ILE A 1 701 ? -12.871 -16.462 19.956 1.00 92.12 701 ILE A O 1
ATOM 5812 N N . LYS A 1 702 ? -14.023 -17.905 18.688 1.00 92.75 702 LYS A N 1
ATOM 5813 C CA . LYS A 1 702 ? -15.154 -18.043 19.633 1.00 92.75 702 LYS A CA 1
ATOM 5814 C C . LYS A 1 702 ? -14.726 -18.591 20.994 1.00 92.75 702 LYS A C 1
ATOM 5816 O O . LYS A 1 702 ? -15.246 -18.136 22.016 1.00 92.75 702 LYS A O 1
ATOM 5821 N N . ARG A 1 703 ? -13.768 -19.528 21.050 1.00 91.12 703 ARG A N 1
ATOM 5822 C CA . ARG A 1 703 ? -13.248 -20.065 22.327 1.00 91.12 703 ARG A CA 1
ATOM 5823 C C . ARG A 1 703 ? -12.612 -18.965 23.174 1.00 91.12 703 ARG A C 1
ATOM 5825 O O . ARG A 1 703 ? -12.841 -18.936 24.379 1.00 91.12 703 ARG A O 1
ATOM 5832 N N . SER A 1 704 ? -11.917 -18.007 22.563 1.00 89.94 704 SER A N 1
ATOM 5833 C CA . SER A 1 704 ? -11.340 -16.847 23.263 1.00 89.94 704 SER A CA 1
ATOM 5834 C C . SER A 1 704 ? -12.377 -15.846 23.806 1.00 89.94 704 SER A C 1
ATOM 5836 O O . SER A 1 704 ? -12.003 -14.966 24.583 1.00 89.94 704 SER A O 1
ATOM 5838 N N . TYR A 1 705 ? -13.670 -16.009 23.470 1.00 91.88 705 TYR A N 1
ATOM 5839 C CA . TYR A 1 705 ? -14.791 -15.212 23.997 1.00 91.88 705 TYR A CA 1
ATOM 5840 C C . TYR A 1 705 ? -15.926 -16.044 24.644 1.00 91.88 705 TYR A C 1
ATOM 5842 O O . TYR A 1 705 ? -17.055 -15.571 24.776 1.00 91.88 705 TYR A O 1
ATOM 5850 N N . THR A 1 706 ? -15.650 -17.280 25.079 1.00 90.88 706 THR A N 1
ATOM 5851 C CA . THR A 1 706 ? -16.642 -18.189 25.695 1.00 90.88 706 THR A CA 1
ATOM 5852 C C . THR A 1 706 ? -16.343 -18.429 27.178 1.00 90.88 706 THR A C 1
ATOM 5854 O O . THR A 1 706 ? -15.272 -18.928 27.509 1.00 90.88 706 THR A O 1
ATOM 5857 N N . ARG A 1 707 ? -17.285 -18.141 28.089 1.00 88.88 707 ARG A N 1
ATOM 5858 C CA . ARG A 1 707 ? -17.118 -18.428 29.531 1.00 88.88 707 ARG A CA 1
ATOM 5859 C C . ARG A 1 707 ? -17.508 -19.879 29.843 1.00 88.88 707 ARG A C 1
ATOM 5861 O O . ARG A 1 707 ? -18.641 -20.265 29.562 1.00 88.88 707 ARG A O 1
ATOM 5868 N N . ASP A 1 708 ? -16.600 -20.664 30.425 1.00 87.56 708 ASP A N 1
ATOM 5869 C CA . ASP A 1 708 ? -16.790 -22.103 30.702 1.00 87.56 708 ASP A CA 1
ATOM 5870 C C . ASP A 1 708 ? -17.636 -22.362 31.969 1.00 87.56 708 ASP A C 1
ATOM 5872 O O . ASP A 1 708 ? -17.145 -22.799 33.009 1.00 87.56 708 ASP A O 1
ATOM 5876 N N . GLU A 1 709 ? -18.935 -22.051 31.898 1.00 88.56 709 GLU A N 1
ATOM 5877 C CA . GLU A 1 709 ? -19.917 -22.386 32.937 1.00 88.56 709 GLU A CA 1
ATOM 5878 C C . GLU A 1 709 ? -21.228 -22.919 32.340 1.00 88.56 709 GLU A C 1
ATOM 5880 O O . GLU A 1 709 ? -21.816 -22.332 31.434 1.00 88.56 709 GLU A O 1
ATOM 5885 N N . PHE A 1 710 ? -21.754 -23.996 32.929 1.00 85.31 710 PHE A N 1
ATOM 5886 C CA . PHE A 1 710 ? -22.989 -24.678 32.509 1.00 85.31 710 PHE A CA 1
ATOM 5887 C C . PHE A 1 710 ? -24.278 -24.039 33.069 1.00 85.31 710 PHE A C 1
ATOM 5889 O O . PHE A 1 710 ? -25.255 -24.735 33.336 1.00 85.31 710 PHE A O 1
ATOM 5896 N N . SER A 1 711 ? -24.275 -22.726 33.303 1.00 92.00 711 SER A N 1
ATOM 5897 C CA . SER A 1 711 ? -25.457 -21.973 33.744 1.00 92.00 711 SER A CA 1
ATOM 5898 C C . SER A 1 711 ? -26.248 -21.500 32.526 1.00 92.00 711 SER A C 1
ATOM 5900 O O . SER A 1 711 ? -25.646 -20.943 31.611 1.00 92.00 711 SER A O 1
ATOM 5902 N N . ASP A 1 712 ? -27.575 -21.659 32.515 1.00 90.50 712 ASP A N 1
ATOM 5903 C CA . ASP A 1 712 ? -28.423 -21.291 31.365 1.00 90.50 712 ASP A CA 1
ATOM 5904 C C . ASP A 1 712 ? -28.186 -19.837 30.911 1.00 90.50 712 ASP A C 1
ATOM 5906 O O . ASP A 1 712 ? -27.986 -19.582 29.726 1.00 90.50 712 ASP A O 1
ATOM 5910 N N . ASN A 1 713 ? -28.061 -18.904 31.865 1.00 91.88 713 ASN A N 1
ATOM 5911 C CA . ASN A 1 713 ? -27.701 -17.503 31.612 1.00 91.88 713 ASN A CA 1
ATOM 5912 C C . ASN A 1 713 ? -26.350 -17.363 30.877 1.00 91.88 713 ASN A C 1
ATOM 5914 O O . ASN A 1 713 ? -26.224 -16.601 29.923 1.00 91.88 713 ASN A O 1
ATOM 5918 N N . VAL A 1 714 ? -25.327 -18.120 31.290 1.00 91.12 714 VAL A N 1
ATOM 5919 C CA . VAL A 1 714 ? -24.000 -18.086 30.650 1.00 91.12 714 VAL A CA 1
ATOM 5920 C C . VAL A 1 714 ? -24.055 -18.696 29.251 1.00 91.12 714 VAL A C 1
ATOM 5922 O O . VAL A 1 714 ? -23.436 -18.163 28.334 1.00 91.12 714 VAL A O 1
ATOM 5925 N N . LEU A 1 715 ? -24.839 -19.758 29.054 1.00 93.00 715 LEU A N 1
ATOM 5926 C CA . LEU A 1 715 ? -25.055 -20.368 27.742 1.00 93.00 715 LEU A CA 1
ATOM 5927 C C . LEU A 1 715 ? -25.799 -19.422 26.783 1.00 93.00 715 LEU A C 1
ATOM 5929 O O . LEU A 1 715 ? -25.466 -19.379 25.601 1.00 93.00 715 LEU A O 1
ATOM 5933 N N . GLU A 1 716 ? -26.764 -18.637 27.266 1.00 93.31 716 GLU A N 1
ATOM 5934 C CA . GLU A 1 716 ? -27.441 -17.598 26.476 1.00 93.31 716 GLU A CA 1
ATOM 5935 C C . GLU A 1 716 ? -26.495 -16.451 26.094 1.00 93.31 716 GLU A C 1
ATOM 5937 O O . GLU A 1 716 ? -26.386 -16.116 24.912 1.00 93.31 716 GLU A O 1
ATOM 5942 N N . TRP A 1 717 ? -25.734 -15.906 27.048 1.00 94.19 717 TRP A N 1
ATOM 5943 C CA . TRP A 1 717 ? -24.740 -14.868 26.754 1.00 94.19 717 TRP A CA 1
ATOM 5944 C C . TRP A 1 717 ? -23.604 -15.368 25.845 1.00 94.19 717 TRP A C 1
ATOM 5946 O O . TRP A 1 717 ? -23.173 -14.637 24.956 1.00 94.19 717 TRP A O 1
ATOM 5956 N N . ASN A 1 718 ? -23.147 -16.616 25.988 1.00 94.19 718 ASN A N 1
ATOM 5957 C CA . ASN A 1 718 ? -22.132 -17.199 25.103 1.00 94.19 718 ASN A CA 1
ATOM 5958 C C . ASN A 1 718 ? -22.633 -17.368 23.655 1.00 94.19 718 ASN A C 1
ATOM 5960 O O . ASN A 1 718 ? -21.855 -17.142 22.731 1.00 94.19 718 ASN A O 1
ATOM 5964 N N . LYS A 1 719 ? -23.918 -17.696 23.429 1.00 93.94 719 LYS A N 1
ATOM 5965 C CA . LYS A 1 719 ? -24.506 -17.704 22.070 1.00 93.94 719 LYS A CA 1
ATOM 5966 C C . LYS A 1 719 ? -24.426 -16.320 21.426 1.00 93.94 719 LYS A C 1
ATOM 5968 O O . LYS A 1 719 ? -23.992 -16.200 20.287 1.00 93.94 719 LYS A O 1
ATOM 5973 N N . ILE A 1 720 ? -24.785 -15.277 22.172 1.00 94.00 720 ILE A N 1
ATOM 5974 C CA . ILE A 1 720 ? -24.757 -13.883 21.704 1.00 94.00 720 ILE A CA 1
ATOM 5975 C C . ILE A 1 720 ? -23.324 -13.429 21.401 1.00 94.00 720 ILE A C 1
ATOM 5977 O O . ILE A 1 720 ? -23.074 -12.850 20.346 1.00 94.00 720 ILE A O 1
ATOM 5981 N N . ARG A 1 721 ? -22.358 -13.765 22.267 1.00 94.62 721 ARG A N 1
ATOM 5982 C CA . ARG A 1 721 ? -20.924 -13.530 22.015 1.00 94.62 721 ARG A CA 1
ATOM 5983 C C . ARG A 1 721 ? -20.454 -14.227 20.736 1.00 94.62 721 ARG A C 1
ATOM 5985 O O . ARG A 1 721 ? -19.773 -13.600 19.930 1.00 94.62 721 ARG A O 1
ATOM 5992 N N . ALA A 1 722 ? -20.858 -15.480 20.511 1.00 94.81 722 ALA A N 1
ATOM 5993 C CA . ALA A 1 722 ? -20.542 -16.204 19.281 1.00 94.81 722 ALA A CA 1
ATOM 5994 C C . ALA A 1 722 ? -21.158 -15.539 18.036 1.00 94.81 722 ALA A C 1
ATOM 5996 O O . ALA A 1 722 ? -20.445 -15.355 17.054 1.00 94.81 722 ALA A O 1
ATOM 5997 N N . MET A 1 723 ? -22.417 -15.085 18.103 1.00 95.38 723 MET A N 1
ATOM 5998 C CA . MET A 1 723 ? -23.067 -14.327 17.021 1.00 95.38 723 MET A CA 1
ATOM 5999 C C . MET A 1 723 ? -22.338 -13.012 16.709 1.00 95.38 723 MET A C 1
ATOM 6001 O O . MET A 1 723 ? -22.184 -12.668 15.540 1.00 95.38 723 MET A O 1
ATOM 6005 N N . CYS A 1 724 ? -21.829 -12.298 17.721 1.00 95.31 724 CYS A N 1
ATOM 6006 C CA . CYS A 1 724 ? -20.986 -11.120 17.498 1.00 95.31 724 CYS A CA 1
ATOM 6007 C C . CYS A 1 724 ? -19.679 -11.461 16.769 1.00 95.31 724 CYS A C 1
ATOM 6009 O O . CYS A 1 724 ? -19.272 -10.702 15.894 1.00 95.31 724 CYS A O 1
ATOM 6011 N N . ILE A 1 725 ? -19.038 -12.594 17.085 1.00 95.44 725 ILE A N 1
ATOM 6012 C CA . ILE A 1 725 ? -17.831 -13.057 16.378 1.00 95.44 725 ILE A CA 1
ATOM 6013 C C . ILE A 1 725 ? -18.149 -13.475 14.938 1.00 95.44 725 ILE A C 1
ATOM 6015 O O . ILE A 1 725 ? -17.438 -13.063 14.025 1.00 95.44 725 ILE A O 1
ATOM 6019 N N . ASP A 1 726 ? -19.226 -14.230 14.709 1.00 95.12 726 ASP A N 1
ATOM 6020 C CA . ASP A 1 726 ? -19.654 -14.615 13.358 1.00 95.12 726 ASP A CA 1
ATOM 6021 C C . ASP A 1 726 ? -19.987 -13.392 12.494 1.00 95.12 726 ASP A C 1
ATOM 6023 O O . ASP A 1 726 ? -19.585 -13.330 11.331 1.00 95.12 726 ASP A O 1
ATOM 6027 N N . LEU A 1 727 ? -20.657 -12.385 13.061 1.00 95.50 727 LEU A N 1
ATOM 6028 C CA . LEU A 1 727 ? -20.968 -11.141 12.361 1.00 95.50 727 LEU A CA 1
ATOM 6029 C C . LEU A 1 727 ? -19.710 -10.299 12.086 1.00 95.50 727 LEU A C 1
ATOM 6031 O O . LEU A 1 727 ? -19.529 -9.808 10.971 1.00 95.50 727 LEU A O 1
ATOM 6035 N N . MET A 1 728 ? -18.824 -10.175 13.080 1.00 95.81 728 MET A N 1
ATOM 6036 C CA . MET A 1 728 ? -17.543 -9.469 12.968 1.00 95.81 728 MET A CA 1
ATOM 6037 C C . MET A 1 728 ? -16.678 -10.051 11.845 1.00 95.81 728 MET A C 1
ATOM 6039 O O . MET A 1 728 ? -16.183 -9.307 10.996 1.00 95.81 728 MET A O 1
ATOM 6043 N N . LEU A 1 729 ? -16.511 -11.375 11.827 1.00 95.56 729 LEU A N 1
ATOM 6044 C CA . LEU A 1 729 ? -15.703 -12.069 10.829 1.00 95.56 729 LEU A CA 1
ATOM 6045 C C . LEU A 1 729 ? -16.335 -11.959 9.435 1.00 95.56 729 LEU A C 1
ATOM 6047 O O . LEU A 1 729 ? -15.686 -11.466 8.514 1.00 95.56 729 LEU A O 1
ATOM 6051 N N . ASN A 1 730 ? -17.603 -12.352 9.280 1.00 94.38 730 ASN A N 1
ATOM 6052 C CA . ASN A 1 730 ? -18.195 -12.542 7.953 1.00 94.38 730 ASN A CA 1
ATOM 6053 C C . ASN A 1 730 ? -18.720 -11.252 7.291 1.00 94.38 730 ASN A C 1
ATOM 6055 O O . ASN A 1 730 ? -18.557 -11.115 6.081 1.00 94.38 730 ASN A O 1
ATOM 6059 N N . LYS A 1 731 ? -19.323 -10.296 8.028 1.00 94.19 731 LYS A N 1
ATOM 6060 C CA . LYS A 1 731 ? -19.849 -9.046 7.422 1.00 94.19 731 LYS A CA 1
ATOM 6061 C C . LYS A 1 731 ? -18.794 -7.941 7.318 1.00 94.19 731 LYS A C 1
ATOM 6063 O O . LYS A 1 731 ? -18.860 -7.149 6.383 1.00 94.19 731 LYS A O 1
ATOM 6068 N N . PHE A 1 732 ? -17.832 -7.873 8.244 1.00 94.00 732 PHE A N 1
ATOM 6069 C CA . PHE A 1 732 ? -16.879 -6.754 8.306 1.00 94.00 732 PHE A CA 1
ATOM 6070 C C . PHE A 1 732 ? -15.442 -7.132 7.921 1.00 94.00 732 PHE A C 1
ATOM 6072 O O . PHE A 1 732 ? -14.856 -6.482 7.056 1.00 94.00 732 PHE A O 1
ATOM 6079 N N . LEU A 1 733 ? -14.852 -8.153 8.551 1.00 95.56 733 LEU A N 1
ATOM 6080 C CA . LEU A 1 733 ? -13.405 -8.380 8.455 1.00 95.56 733 LEU A CA 1
ATOM 6081 C C . LEU A 1 733 ? -12.980 -9.178 7.214 1.00 95.56 733 LEU A C 1
ATOM 6083 O O . LEU A 1 733 ? -12.098 -8.725 6.486 1.00 95.56 733 LEU A O 1
ATOM 6087 N N . TYR A 1 734 ? -13.606 -10.320 6.915 1.00 95.06 734 TYR A N 1
ATOM 6088 C CA . TYR A 1 734 ? -13.239 -11.121 5.739 1.00 95.06 734 TYR A CA 1
ATOM 6089 C C . TYR A 1 734 ? -13.422 -10.363 4.405 1.00 95.06 734 TYR A C 1
ATOM 6091 O O . TYR A 1 734 ? -12.492 -10.399 3.600 1.00 95.06 734 TYR A O 1
ATOM 6099 N N . PRO A 1 735 ? -14.508 -9.592 4.162 1.00 95.12 735 PRO A N 1
ATOM 6100 C CA . PRO A 1 735 ? -14.646 -8.800 2.931 1.00 95.12 735 PRO A CA 1
ATOM 6101 C C . PRO A 1 735 ? -13.661 -7.622 2.826 1.00 95.12 735 PRO A C 1
ATOM 6103 O O . PRO A 1 735 ? -13.430 -7.102 1.730 1.00 95.12 735 PRO A O 1
ATOM 6106 N N . LYS A 1 736 ? -13.075 -7.179 3.951 1.00 94.50 736 LYS A N 1
ATOM 6107 C CA . LYS A 1 736 ? -11.981 -6.196 3.965 1.00 94.50 736 LYS A CA 1
ATOM 6108 C C . LYS A 1 736 ? -10.655 -6.869 3.605 1.00 94.50 736 LYS A C 1
ATOM 6110 O O . LYS A 1 736 ? -10.017 -6.461 2.639 1.00 94.50 736 LYS A O 1
ATOM 6115 N N . TYR A 1 737 ? -10.283 -7.934 4.316 1.00 95.56 737 TYR A N 1
ATOM 6116 C CA . TYR A 1 737 ? -9.001 -8.616 4.107 1.00 95.56 737 TYR A CA 1
ATOM 6117 C C . TYR A 1 737 ? -8.923 -9.405 2.800 1.00 95.56 737 TYR A C 1
ATOM 6119 O O . TYR A 1 737 ? -7.828 -9.577 2.279 1.00 95.56 737 TYR A O 1
ATOM 6127 N N . GLN A 1 738 ? -10.053 -9.813 2.215 1.00 95.62 738 GLN A N 1
ATOM 6128 C CA . GLN A 1 738 ? -10.078 -10.351 0.855 1.00 95.62 738 GLN A CA 1
ATOM 6129 C C . GLN A 1 738 ? -9.571 -9.321 -0.165 1.00 95.62 738 GLN A C 1
ATOM 6131 O O . GLN A 1 738 ? -8.724 -9.659 -0.986 1.00 95.62 738 GLN A O 1
ATOM 6136 N N . ARG A 1 739 ? -10.059 -8.073 -0.101 1.00 94.62 739 ARG A N 1
ATOM 6137 C CA . ARG A 1 739 ? -9.636 -7.000 -1.016 1.00 94.62 739 ARG A CA 1
ATOM 6138 C C . ARG A 1 739 ? -8.191 -6.589 -0.767 1.00 94.62 739 ARG A C 1
ATOM 6140 O O . ARG A 1 739 ? -7.411 -6.567 -1.706 1.00 94.62 739 ARG A O 1
ATOM 6147 N N . GLU A 1 740 ? -7.818 -6.397 0.498 1.00 94.94 740 GLU A N 1
ATOM 6148 C CA . GLU A 1 740 ? -6.437 -6.088 0.901 1.00 94.94 740 GLU A CA 1
ATOM 6149 C C . GLU A 1 740 ? -5.441 -7.150 0.378 1.00 94.94 740 GLU A C 1
ATOM 6151 O O . GLU A 1 740 ? -4.398 -6.824 -0.183 1.00 94.94 740 GLU A O 1
ATOM 6156 N N . LEU A 1 741 ? -5.793 -8.437 0.479 1.00 95.62 741 LEU A N 1
ATOM 6157 C CA . LEU A 1 741 ? -4.989 -9.550 -0.034 1.00 95.62 741 LEU A CA 1
ATOM 6158 C C . LEU A 1 741 ? -4.961 -9.616 -1.571 1.00 95.62 741 LEU A C 1
ATOM 6160 O O . LEU A 1 741 ? -3.912 -9.907 -2.143 1.00 95.62 741 LEU A O 1
ATOM 6164 N N . GLU A 1 742 ? -6.082 -9.348 -2.243 1.00 95.38 742 GLU A N 1
ATOM 6165 C CA . GLU A 1 742 ? -6.160 -9.292 -3.709 1.00 95.38 742 GLU A CA 1
ATOM 6166 C C . GLU A 1 742 ? -5.321 -8.135 -4.276 1.00 95.38 742 GLU A C 1
ATOM 6168 O O . GLU A 1 742 ? -4.564 -8.335 -5.226 1.00 95.38 742 GLU A O 1
ATOM 6173 N N . GLU A 1 743 ? -5.369 -6.960 -3.646 1.00 95.06 743 GLU A N 1
ATOM 6174 C CA . GLU A 1 743 ? -4.558 -5.786 -3.986 1.00 95.06 743 GLU A CA 1
ATOM 6175 C C . GLU A 1 743 ? -3.052 -6.063 -3.822 1.00 95.06 743 GLU A C 1
ATOM 6177 O O . GLU A 1 743 ? -2.275 -5.774 -4.738 1.00 95.06 743 GLU A O 1
ATOM 6182 N N . ILE A 1 744 ? -2.629 -6.697 -2.718 1.00 94.44 744 ILE A N 1
ATOM 6183 C CA . ILE A 1 744 ? -1.216 -7.060 -2.499 1.00 94.44 744 ILE A CA 1
ATOM 6184 C C . ILE A 1 744 ? -0.748 -8.115 -3.513 1.00 94.44 744 ILE A C 1
ATOM 6186 O O . ILE A 1 744 ? 0.308 -7.949 -4.124 1.00 94.44 744 ILE A O 1
ATOM 6190 N N . LEU A 1 745 ? -1.519 -9.186 -3.738 1.00 95.81 745 LEU A N 1
ATOM 6191 C CA . LEU A 1 745 ? -1.152 -10.232 -4.703 1.00 95.81 745 LEU A CA 1
ATOM 6192 C C . LEU A 1 745 ? -1.122 -9.704 -6.150 1.00 95.81 745 LEU A C 1
ATOM 6194 O O . LEU A 1 745 ? -0.311 -10.172 -6.956 1.00 95.81 745 LEU A O 1
ATOM 6198 N N . LEU A 1 746 ? -1.969 -8.723 -6.485 1.00 96.00 746 LEU A N 1
ATOM 6199 C CA . LEU A 1 746 ? -1.908 -8.003 -7.757 1.00 96.00 746 LEU A CA 1
ATOM 6200 C C . LEU A 1 746 ? -0.645 -7.154 -7.872 1.00 96.00 746 LEU A C 1
ATOM 6202 O O . LEU A 1 746 ? 0.008 -7.212 -8.913 1.00 96.00 746 LEU A O 1
ATOM 6206 N N . ASP A 1 747 ? -0.284 -6.380 -6.844 1.00 94.12 747 ASP A N 1
ATOM 6207 C CA . ASP A 1 747 ? 0.901 -5.523 -6.915 1.00 94.12 747 ASP A CA 1
ATOM 6208 C C . ASP A 1 747 ? 2.202 -6.339 -6.942 1.00 94.12 747 ASP A C 1
ATOM 6210 O O . ASP A 1 747 ? 3.096 -6.031 -7.725 1.00 94.12 747 ASP A O 1
ATOM 6214 N N . GLU A 1 748 ? 2.291 -7.447 -6.201 1.00 94.56 748 GLU A N 1
ATOM 6215 C CA . GLU A 1 748 ? 3.428 -8.376 -6.275 1.00 94.56 748 GLU A CA 1
ATOM 6216 C C . GLU A 1 748 ? 3.598 -8.978 -7.682 1.00 94.56 748 GLU A C 1
ATOM 6218 O O . GLU A 1 748 ? 4.705 -8.990 -8.233 1.00 94.56 748 GLU A O 1
ATOM 6223 N N . ALA A 1 749 ? 2.502 -9.428 -8.303 1.00 95.38 749 ALA A N 1
ATOM 6224 C CA . ALA A 1 749 ? 2.523 -9.958 -9.666 1.00 95.38 749 ALA A CA 1
ATOM 6225 C C . ALA A 1 749 ? 2.825 -8.867 -10.714 1.00 95.38 749 ALA A C 1
ATOM 6227 O O . ALA A 1 749 ? 3.574 -9.105 -11.666 1.00 95.38 749 ALA A O 1
ATOM 6228 N N . ARG A 1 750 ? 2.297 -7.650 -10.522 1.00 94.94 750 ARG A N 1
ATOM 6229 C CA . ARG A 1 750 ? 2.564 -6.468 -11.358 1.00 94.94 750 ARG A CA 1
ATOM 6230 C C . ARG A 1 750 ? 4.035 -6.058 -11.283 1.00 94.94 750 ARG A C 1
ATOM 6232 O O . ARG A 1 750 ? 4.662 -5.893 -12.327 1.00 94.94 750 ARG A O 1
ATOM 6239 N N . GLN A 1 751 ? 4.606 -5.955 -10.082 1.00 91.56 751 GLN A N 1
ATOM 6240 C CA . GLN A 1 751 ? 6.025 -5.653 -9.870 1.00 91.56 751 GLN A CA 1
ATOM 6241 C C . GLN A 1 751 ? 6.928 -6.700 -10.539 1.00 91.56 751 GLN A C 1
ATOM 6243 O O . GLN A 1 751 ? 7.926 -6.331 -11.160 1.00 91.56 751 GLN A O 1
ATOM 6248 N N . TYR A 1 752 ? 6.569 -7.992 -10.491 1.00 93.25 752 TYR A N 1
ATOM 6249 C CA . TYR A 1 752 ? 7.302 -9.029 -11.223 1.00 93.25 752 TYR A CA 1
ATOM 6250 C C . TYR A 1 752 ? 7.294 -8.789 -12.740 1.00 93.25 752 TYR A C 1
ATOM 6252 O O . TYR A 1 752 ? 8.360 -8.815 -13.362 1.00 93.25 752 TYR A O 1
ATOM 6260 N N . VAL A 1 753 ? 6.126 -8.517 -13.334 1.00 94.44 753 VAL A N 1
ATOM 6261 C CA . VAL A 1 753 ? 6.000 -8.250 -14.779 1.00 94.44 753 VAL A CA 1
ATOM 6262 C C . VAL A 1 753 ? 6.759 -6.982 -15.178 1.00 94.44 753 VAL A C 1
ATOM 6264 O O . VAL A 1 753 ? 7.543 -7.034 -16.124 1.00 94.44 753 VAL A O 1
ATOM 6267 N N . ILE A 1 754 ? 6.619 -5.883 -14.426 1.00 93.06 754 ILE A N 1
ATOM 6268 C CA . ILE A 1 754 ? 7.389 -4.645 -14.641 1.00 93.06 754 ILE A CA 1
ATOM 6269 C C . ILE A 1 754 ? 8.890 -4.955 -14.632 1.00 93.06 754 ILE A C 1
ATOM 6271 O O . ILE A 1 754 ? 9.590 -4.600 -15.575 1.00 93.06 754 ILE A O 1
ATOM 6275 N N . LYS A 1 755 ? 9.379 -5.702 -13.635 1.00 89.75 755 LYS A N 1
ATOM 6276 C CA . LYS A 1 755 ? 10.791 -6.099 -13.533 1.00 89.75 755 LYS A CA 1
ATOM 6277 C C . LYS A 1 755 ? 11.269 -6.931 -14.730 1.00 89.75 755 LYS A C 1
ATOM 6279 O O . LYS A 1 755 ? 12.398 -6.731 -15.179 1.00 89.75 755 LYS A O 1
ATOM 6284 N N . GLN A 1 756 ? 10.442 -7.832 -15.274 1.00 91.81 756 GLN A N 1
ATOM 6285 C CA . GLN A 1 756 ? 10.782 -8.549 -16.513 1.00 91.81 756 GLN A CA 1
ATOM 6286 C C . GLN A 1 756 ? 10.844 -7.593 -17.712 1.00 91.81 756 GLN A C 1
ATOM 6288 O O . GLN A 1 756 ? 11.844 -7.591 -18.426 1.00 91.81 756 GLN A O 1
ATOM 6293 N N . CYS A 1 757 ? 9.837 -6.735 -17.900 1.00 93.69 757 CYS A N 1
ATOM 6294 C CA . CYS A 1 757 ? 9.796 -5.758 -18.992 1.00 93.69 757 CYS A CA 1
ATOM 6295 C C . CYS A 1 757 ? 10.989 -4.789 -18.951 1.00 93.69 757 CYS A C 1
ATOM 6297 O O . CYS A 1 757 ? 11.666 -4.607 -19.965 1.00 93.69 757 CYS A O 1
ATOM 6299 N N . SER A 1 758 ? 11.305 -4.229 -17.779 1.00 90.50 758 SER A N 1
ATOM 6300 C CA . SER A 1 758 ? 12.478 -3.376 -17.572 1.00 90.50 758 SER A CA 1
ATOM 6301 C C . SER A 1 758 ? 13.783 -4.122 -17.849 1.00 90.50 758 SER A C 1
ATOM 6303 O O . SER A 1 758 ? 14.673 -3.548 -18.462 1.00 90.50 758 SER A O 1
ATOM 6305 N N . SER A 1 759 ? 13.902 -5.397 -17.458 1.00 89.25 759 SER A N 1
ATOM 6306 C CA . SER A 1 759 ? 15.079 -6.225 -17.764 1.00 89.25 759 SER A CA 1
ATOM 6307 C C . SER A 1 759 ? 15.237 -6.461 -19.273 1.00 89.25 759 SER A C 1
ATOM 6309 O O . SER A 1 759 ? 16.311 -6.228 -19.823 1.00 89.25 759 SER A O 1
ATOM 6311 N N . CYS A 1 760 ? 14.160 -6.833 -19.974 1.00 93.31 760 CYS A N 1
ATOM 6312 C CA . CYS A 1 760 ? 14.168 -7.012 -21.428 1.00 93.31 760 CYS A CA 1
ATOM 6313 C C . CYS A 1 760 ? 14.548 -5.723 -22.171 1.00 93.31 760 CYS A C 1
ATOM 6315 O O . CYS A 1 760 ? 15.424 -5.760 -23.032 1.00 93.31 760 CYS A O 1
ATOM 6317 N N . LEU A 1 761 ? 13.949 -4.584 -21.806 1.00 94.00 761 LEU A N 1
ATOM 6318 C CA . LEU A 1 761 ? 14.257 -3.287 -22.411 1.00 94.00 761 LEU A CA 1
ATOM 6319 C C . LEU A 1 761 ? 15.712 -2.864 -22.146 1.00 94.00 761 LEU A C 1
ATOM 6321 O O . LEU A 1 761 ? 16.401 -2.431 -23.063 1.00 94.00 761 LEU A O 1
ATOM 6325 N N . ASN A 1 762 ? 16.200 -3.051 -20.918 1.00 89.81 762 ASN A N 1
ATOM 6326 C CA . ASN A 1 762 ? 17.578 -2.756 -20.516 1.00 89.81 762 ASN A CA 1
ATOM 6327 C C . ASN A 1 762 ? 18.593 -3.645 -21.264 1.00 89.81 762 ASN A C 1
ATOM 6329 O O . ASN A 1 762 ? 19.654 -3.178 -21.668 1.00 89.81 762 ASN A O 1
ATOM 6333 N N . ASN A 1 763 ? 18.245 -4.906 -21.535 1.00 92.12 763 ASN A N 1
ATOM 6334 C CA . ASN A 1 763 ? 19.056 -5.793 -22.369 1.00 92.12 763 ASN A CA 1
ATOM 6335 C C . ASN A 1 763 ? 19.058 -5.379 -23.851 1.00 92.12 763 ASN A C 1
ATOM 6337 O O . ASN A 1 763 ? 20.060 -5.602 -24.523 1.00 92.12 763 ASN A O 1
ATOM 6341 N N . TRP A 1 764 ? 17.987 -4.758 -24.362 1.00 92.88 764 TRP A N 1
ATOM 6342 C CA . TRP A 1 764 ? 17.957 -4.194 -25.718 1.00 92.88 764 TRP A CA 1
ATOM 6343 C C . TRP A 1 764 ? 18.755 -2.887 -25.830 1.00 92.88 764 TRP A C 1
ATOM 6345 O O . TRP A 1 764 ? 19.483 -2.711 -26.803 1.00 92.88 764 TRP A O 1
ATOM 6355 N N . THR A 1 765 ? 18.689 -1.993 -24.837 1.00 93.25 765 THR A N 1
ATOM 6356 C CA . THR A 1 765 ? 19.451 -0.727 -24.852 1.00 93.25 765 THR A CA 1
ATOM 6357 C C . THR A 1 765 ? 20.940 -0.902 -24.539 1.00 93.25 765 THR A C 1
ATOM 6359 O O . THR A 1 765 ? 21.744 -0.060 -24.926 1.00 93.25 765 THR A O 1
ATOM 6362 N N . LYS A 1 766 ? 21.340 -2.009 -23.898 1.00 90.88 766 LYS A N 1
ATOM 6363 C CA . LYS A 1 766 ? 22.750 -2.376 -23.655 1.00 90.88 766 LYS A CA 1
ATOM 6364 C C . LYS A 1 766 ? 23.481 -2.994 -24.851 1.00 90.88 766 LYS A C 1
ATOM 6366 O O . LYS A 1 766 ? 24.663 -3.316 -24.721 1.00 90.88 766 LYS A O 1
ATOM 6371 N N . ILE A 1 767 ? 22.823 -3.197 -25.993 1.00 90.44 767 ILE A N 1
ATOM 6372 C CA . ILE A 1 767 ? 23.479 -3.763 -27.179 1.00 90.44 767 ILE A CA 1
ATOM 6373 C C . ILE A 1 767 ? 24.479 -2.736 -27.723 1.00 90.44 767 ILE A C 1
ATOM 6375 O O . ILE A 1 767 ? 24.099 -1.721 -28.302 1.00 90.44 767 ILE A O 1
ATOM 6379 N N . ALA A 1 768 ? 25.772 -3.006 -27.534 1.00 87.50 768 ALA A N 1
ATOM 6380 C CA . ALA A 1 768 ? 26.836 -2.163 -28.064 1.00 87.50 768 ALA A CA 1
ATOM 6381 C C . ALA A 1 768 ? 26.782 -2.106 -29.608 1.00 87.50 768 ALA A C 1
ATOM 6383 O O . ALA A 1 768 ? 26.481 -3.128 -30.237 1.00 87.50 768 ALA A O 1
ATOM 6384 N N . PRO A 1 769 ? 27.114 -0.960 -30.239 1.00 85.75 769 PRO A N 1
ATOM 6385 C CA . PRO A 1 769 ? 27.172 -0.846 -31.694 1.00 85.75 769 PRO A CA 1
ATOM 6386 C C . PRO A 1 769 ? 28.044 -1.937 -32.323 1.00 85.75 769 PRO A C 1
ATOM 6388 O O . PRO A 1 769 ? 29.138 -2.229 -31.833 1.00 85.75 769 PRO A O 1
ATOM 6391 N N . TYR A 1 770 ? 27.564 -2.536 -33.417 1.00 84.69 770 TYR A N 1
ATOM 6392 C CA . TYR A 1 770 ? 28.266 -3.633 -34.081 1.00 84.69 770 TYR A CA 1
ATOM 6393 C C . TYR A 1 770 ? 29.664 -3.198 -34.541 1.00 84.69 770 TYR A C 1
ATOM 6395 O O . TYR A 1 770 ? 29.824 -2.176 -35.210 1.00 84.69 770 TYR A O 1
ATOM 6403 N N . ARG A 1 771 ? 30.671 -4.017 -34.229 1.00 79.50 771 ARG A N 1
ATOM 6404 C CA . ARG A 1 771 ? 32.060 -3.837 -34.662 1.00 79.50 771 ARG A CA 1
ATOM 6405 C C . ARG A 1 771 ? 32.492 -5.031 -35.505 1.00 79.50 771 ARG A C 1
ATOM 6407 O O . ARG A 1 771 ? 32.191 -6.175 -35.172 1.00 79.50 771 ARG A O 1
ATOM 6414 N N . LEU A 1 772 ? 33.217 -4.752 -36.586 1.00 75.75 772 LEU A N 1
ATOM 6415 C CA . LEU A 1 772 ? 33.876 -5.776 -37.397 1.00 75.75 772 LEU A CA 1
ATOM 6416 C C . LEU A 1 772 ? 34.876 -6.550 -36.524 1.00 75.75 772 LEU A C 1
ATOM 6418 O O . LEU A 1 772 ? 35.562 -5.962 -35.690 1.00 75.75 772 LEU A O 1
ATOM 6422 N N . SER A 1 773 ? 34.953 -7.868 -36.703 1.00 64.50 773 SER A N 1
ATOM 6423 C CA . SER A 1 773 ? 35.834 -8.726 -35.904 1.00 64.50 773 SER A CA 1
ATOM 6424 C C . SER A 1 773 ? 37.310 -8.384 -36.118 1.00 64.50 773 SER A C 1
ATOM 6426 O O . SER A 1 773 ? 37.759 -8.312 -37.262 1.00 64.50 773 SER A O 1
ATOM 6428 N N . ASN A 1 774 ? 38.071 -8.263 -35.027 1.00 54.19 774 ASN A N 1
ATOM 6429 C CA . ASN A 1 774 ? 39.518 -8.048 -35.067 1.00 54.19 774 ASN A CA 1
ATOM 6430 C C . ASN A 1 774 ? 40.242 -9.199 -35.793 1.00 54.19 774 ASN A C 1
ATOM 6432 O O . ASN A 1 774 ? 40.498 -10.245 -35.197 1.00 54.19 774 ASN A O 1
ATOM 6436 N N . ASP A 1 775 ? 40.657 -8.976 -37.041 1.00 52.78 775 ASP A N 1
ATOM 6437 C CA . ASP A 1 775 ? 41.806 -9.687 -37.605 1.00 52.78 775 ASP A CA 1
ATOM 6438 C C . ASP A 1 775 ? 43.058 -9.279 -36.806 1.00 52.78 775 ASP A C 1
ATOM 6440 O O . ASP A 1 775 ? 43.340 -8.087 -36.660 1.00 52.78 775 ASP A O 1
ATOM 6444 N N . GLU A 1 776 ? 43.854 -10.249 -36.340 1.00 50.59 776 GLU A N 1
ATOM 6445 C CA . GLU A 1 776 ? 45.010 -10.053 -35.431 1.00 50.59 776 GLU A CA 1
ATOM 6446 C C . GLU A 1 776 ? 46.139 -9.142 -35.976 1.00 50.59 776 GLU A C 1
ATOM 6448 O O . GLU A 1 776 ? 47.159 -8.944 -35.318 1.00 50.59 776 GLU A O 1
ATOM 6453 N N . ASN A 1 777 ? 45.993 -8.596 -37.187 1.00 48.22 777 ASN A N 1
ATOM 6454 C CA . ASN A 1 777 ? 46.984 -7.762 -37.870 1.00 48.22 777 ASN A CA 1
ATOM 6455 C C . ASN A 1 777 ? 46.531 -6.305 -38.094 1.00 48.22 777 ASN A C 1
ATOM 6457 O O . ASN A 1 777 ? 47.288 -5.526 -38.675 1.00 48.22 777 ASN A O 1
ATOM 6461 N N . VAL A 1 778 ? 45.335 -5.906 -37.643 1.00 49.31 778 VAL A N 1
ATOM 6462 C CA . VAL A 1 778 ? 44.851 -4.519 -37.767 1.00 49.31 778 VAL A CA 1
ATOM 6463 C C . VAL A 1 778 ? 45.107 -3.752 -36.466 1.00 49.31 778 VAL A C 1
ATOM 6465 O O . VAL A 1 778 ? 44.214 -3.538 -35.653 1.00 49.31 778 VAL A O 1
ATOM 6468 N N . THR A 1 779 ? 46.345 -3.284 -36.271 1.00 45.16 779 THR A N 1
ATOM 6469 C CA . THR A 1 779 ? 46.726 -2.365 -35.174 1.00 45.16 779 THR A CA 1
ATOM 6470 C C . THR A 1 779 ? 46.236 -0.935 -35.443 1.00 45.16 779 THR A C 1
ATOM 6472 O O . THR A 1 779 ? 47.000 0.031 -35.434 1.00 45.16 779 THR A O 1
ATOM 6475 N N . SER A 1 780 ? 44.966 -0.804 -35.806 1.00 48.16 780 SER A N 1
ATOM 6476 C CA . SER A 1 780 ? 44.304 0.440 -36.181 1.00 48.16 780 SER A CA 1
ATOM 6477 C C . SER A 1 780 ? 42.821 0.273 -35.893 1.00 48.16 780 SER A C 1
ATOM 6479 O O . SER A 1 780 ? 42.035 -0.029 -36.787 1.00 48.16 780 SER A O 1
ATOM 6481 N N . ILE A 1 781 ? 42.452 0.453 -34.622 1.00 46.91 781 ILE A N 1
ATOM 6482 C CA . ILE A 1 781 ? 41.060 0.682 -34.236 1.00 46.91 781 ILE A CA 1
ATOM 6483 C C . ILE A 1 781 ? 40.694 2.049 -34.817 1.00 46.91 781 ILE A C 1
ATOM 6485 O O . ILE A 1 781 ? 40.934 3.086 -34.204 1.00 46.91 781 ILE A O 1
ATOM 6489 N N . SER A 1 782 ? 40.208 2.059 -36.055 1.00 53.12 782 SER A N 1
ATOM 6490 C CA . SER A 1 782 ? 39.604 3.247 -36.633 1.00 53.12 782 SER A CA 1
ATOM 6491 C C . SER A 1 782 ? 38.249 3.433 -35.967 1.00 53.12 782 SER A C 1
ATOM 6493 O O . SER A 1 782 ? 37.336 2.655 -36.223 1.00 53.12 782 SER A O 1
ATOM 6495 N N . ASP A 1 783 ? 38.116 4.480 -35.158 1.00 55.59 783 ASP A N 1
ATOM 6496 C CA . ASP A 1 783 ? 36.845 4.863 -34.519 1.00 55.59 783 ASP A CA 1
ATOM 6497 C C . ASP A 1 783 ? 35.804 5.392 -35.538 1.00 55.59 783 ASP A C 1
ATOM 6499 O O . ASP A 1 783 ? 34.672 5.724 -35.200 1.00 55.59 783 ASP A O 1
ATOM 6503 N N . ALA A 1 784 ? 36.175 5.421 -36.825 1.00 61.69 784 ALA A N 1
ATOM 6504 C CA . ALA A 1 784 ? 35.250 5.522 -37.942 1.00 61.69 784 ALA A CA 1
ATOM 6505 C C . ALA A 1 784 ? 34.283 4.323 -37.939 1.00 61.69 784 ALA A C 1
ATOM 6507 O O . ALA A 1 784 ? 34.695 3.177 -38.134 1.00 61.69 784 ALA A O 1
ATOM 6508 N N . GLY A 1 785 ? 32.997 4.609 -37.731 1.00 70.81 785 GLY A N 1
ATOM 6509 C CA . GLY A 1 785 ? 31.936 3.609 -37.642 1.00 70.81 785 GLY A CA 1
ATOM 6510 C C . GLY A 1 785 ? 31.722 2.767 -38.907 1.00 70.81 785 GLY A C 1
ATOM 6511 O O . GLY A 1 785 ? 32.258 3.020 -39.985 1.00 70.81 785 GLY A O 1
ATOM 6512 N N . VAL A 1 786 ? 30.890 1.739 -38.767 1.00 85.38 786 VAL A N 1
ATOM 6513 C CA . VAL A 1 786 ? 30.606 0.742 -39.808 1.00 85.38 786 VAL A CA 1
ATOM 6514 C C . VAL A 1 786 ? 29.601 1.288 -40.828 1.00 8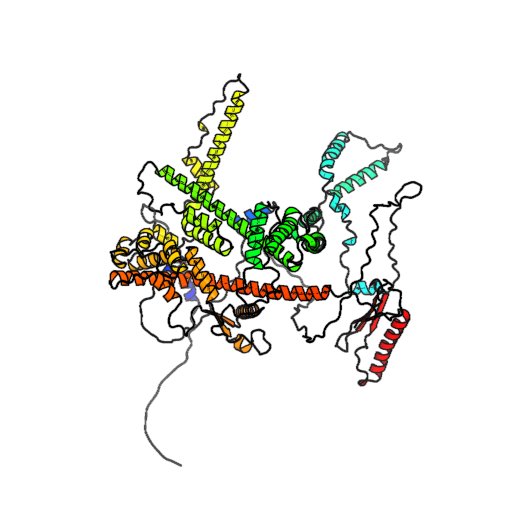5.38 786 VAL A C 1
ATOM 6516 O O . VAL A 1 786 ? 28.514 1.712 -40.442 1.00 85.38 786 VAL A O 1
ATOM 6519 N N . ARG A 1 787 ? 29.895 1.210 -42.135 1.00 88.81 787 ARG A N 1
ATOM 6520 C CA . ARG A 1 787 ? 28.891 1.501 -43.178 1.00 88.81 787 ARG A CA 1
ATOM 6521 C C . ARG A 1 787 ? 27.980 0.293 -43.360 1.00 88.81 787 ARG A C 1
ATOM 6523 O O . ARG A 1 787 ? 28.456 -0.806 -43.655 1.00 88.81 787 ARG A O 1
ATOM 6530 N N . VAL A 1 788 ? 26.674 0.495 -43.227 1.00 92.06 788 VAL A N 1
ATOM 6531 C CA . VAL A 1 788 ? 25.681 -0.590 -43.229 1.00 92.06 788 VAL A CA 1
ATOM 6532 C C . VAL A 1 788 ? 24.809 -0.513 -44.477 1.00 92.06 788 VAL A C 1
ATOM 6534 O O . VAL A 1 788 ? 24.196 0.517 -44.740 1.00 92.06 788 VAL A O 1
ATOM 6537 N N . LEU A 1 789 ? 24.703 -1.617 -45.219 1.00 93.31 789 LEU A N 1
ATOM 6538 C CA . LEU A 1 789 ? 23.609 -1.847 -46.167 1.00 93.31 789 LEU A CA 1
ATOM 6539 C C . LEU A 1 789 ? 22.490 -2.588 -45.429 1.00 93.31 789 LEU A C 1
ATOM 6541 O O . LEU A 1 789 ? 22.598 -3.786 -45.191 1.00 93.31 789 LEU A O 1
ATOM 6545 N N . SER A 1 790 ? 21.429 -1.881 -45.056 1.00 93.44 790 SER A N 1
ATOM 6546 C CA . SER A 1 790 ? 20.209 -2.489 -44.520 1.00 93.44 790 SER A CA 1
ATOM 6547 C C . SER A 1 790 ? 19.295 -2.918 -45.669 1.00 93.44 790 SER A C 1
ATOM 6549 O O . SER A 1 790 ? 19.189 -2.184 -46.651 1.00 93.44 790 SER A O 1
ATOM 6551 N N . ILE A 1 791 ? 18.648 -4.084 -45.584 1.00 92.94 791 ILE A N 1
ATOM 6552 C CA . ILE A 1 791 ? 17.692 -4.586 -46.583 1.00 92.94 791 ILE A CA 1
ATOM 6553 C C . ILE A 1 791 ? 16.414 -5.052 -45.879 1.00 92.94 791 ILE A C 1
ATOM 6555 O O . ILE A 1 791 ? 16.342 -6.171 -45.382 1.00 92.94 791 ILE A O 1
ATOM 6559 N N . ALA A 1 792 ? 15.378 -4.215 -45.897 1.00 92.31 792 ALA A N 1
ATOM 6560 C CA . ALA A 1 792 ? 14.049 -4.580 -45.421 1.00 92.31 792 ALA A CA 1
ATOM 6561 C C . ALA A 1 792 ? 13.279 -5.345 -46.512 1.00 92.31 792 ALA A C 1
ATOM 6563 O O . ALA A 1 792 ? 13.183 -4.895 -47.660 1.00 92.31 792 ALA A O 1
ATOM 6564 N N . TYR A 1 793 ? 12.704 -6.493 -46.151 1.00 90.31 793 TYR A N 1
ATOM 6565 C CA . TYR A 1 793 ? 11.919 -7.341 -47.046 1.00 90.31 793 TYR A CA 1
ATOM 6566 C C . TYR A 1 793 ? 10.655 -7.858 -46.346 1.00 90.31 793 TYR A C 1
ATOM 6568 O O . TYR A 1 793 ? 10.669 -8.178 -45.159 1.00 90.31 793 TYR A O 1
ATOM 6576 N N . SER A 1 794 ? 9.556 -7.943 -47.095 1.00 85.81 794 SER A N 1
ATOM 6577 C CA . SER A 1 794 ? 8.323 -8.594 -46.643 1.00 85.81 794 SER A CA 1
ATOM 6578 C C . SER A 1 794 ? 8.386 -10.102 -46.899 1.00 85.81 794 SER A C 1
ATOM 6580 O O . SER A 1 794 ? 9.221 -10.593 -47.661 1.00 85.81 794 SER A O 1
ATOM 6582 N N . THR A 1 795 ? 7.468 -10.850 -46.287 1.00 82.00 795 THR A N 1
ATOM 6583 C CA . THR A 1 795 ? 7.248 -12.265 -46.638 1.00 82.00 795 THR A CA 1
ATOM 6584 C C . THR A 1 795 ? 6.262 -12.447 -47.795 1.00 82.00 795 THR A C 1
ATOM 6586 O O . THR A 1 795 ? 6.211 -13.542 -48.366 1.00 82.00 795 THR A O 1
ATOM 6589 N N . ASP A 1 796 ? 5.531 -11.394 -48.179 1.00 83.06 796 ASP A N 1
ATOM 6590 C CA . ASP A 1 796 ? 4.682 -11.396 -49.370 1.00 83.06 796 ASP A CA 1
ATOM 6591 C C . ASP A 1 796 ? 5.532 -11.232 -50.656 1.00 83.06 796 ASP A C 1
ATOM 6593 O O . ASP A 1 796 ? 6.406 -10.363 -50.703 1.00 83.06 796 ASP A O 1
ATOM 6597 N N . PRO A 1 797 ? 5.341 -12.061 -51.703 1.00 75.19 797 PRO A N 1
ATOM 6598 C CA . PRO A 1 797 ? 6.061 -11.923 -52.970 1.00 75.19 797 PRO A CA 1
ATOM 6599 C C . PRO A 1 797 ? 5.700 -10.698 -53.822 1.00 75.19 797 PRO A C 1
ATOM 6601 O O . PRO A 1 797 ? 6.483 -10.390 -54.724 1.00 75.19 797 PRO A O 1
ATOM 6604 N N . ASP A 1 798 ? 4.543 -10.063 -53.598 1.00 79.75 798 ASP A N 1
ATOM 6605 C CA . ASP A 1 798 ? 4.100 -8.877 -54.348 1.00 79.75 798 ASP A CA 1
ATOM 6606 C C . ASP A 1 798 ? 4.544 -7.554 -53.674 1.00 79.75 798 ASP A C 1
ATOM 6608 O O . ASP A 1 798 ? 4.530 -6.495 -54.311 1.00 79.75 798 ASP A O 1
ATOM 6612 N N . ASP A 1 799 ? 5.018 -7.615 -52.423 1.00 87.06 799 ASP A N 1
ATOM 6613 C CA . ASP A 1 799 ? 5.607 -6.486 -51.697 1.00 87.06 799 ASP A CA 1
ATOM 6614 C C . ASP A 1 799 ? 7.008 -6.116 -52.213 1.00 87.06 799 ASP A C 1
ATOM 6616 O O . ASP A 1 799 ? 7.892 -6.949 -52.444 1.00 87.06 799 ASP A O 1
ATOM 6620 N N . VAL A 1 800 ? 7.257 -4.810 -52.323 1.00 89.12 800 VAL A N 1
ATOM 6621 C CA . VAL A 1 800 ? 8.556 -4.272 -52.740 1.00 89.12 800 VAL A CA 1
ATOM 6622 C C . VAL A 1 800 ? 9.535 -4.291 -51.568 1.00 89.12 800 VAL A C 1
ATOM 6624 O O . VAL A 1 800 ? 9.291 -3.660 -50.545 1.00 89.12 800 VAL A O 1
ATOM 6627 N N . SER A 1 801 ? 10.681 -4.955 -51.737 1.00 91.38 801 SER A N 1
ATOM 6628 C CA . SER A 1 801 ? 11.786 -4.880 -50.771 1.00 91.38 801 SER A CA 1
ATOM 6629 C C . SER A 1 801 ? 12.623 -3.613 -50.995 1.00 91.38 801 SER A C 1
ATOM 6631 O O . SER A 1 801 ? 12.735 -3.129 -52.127 1.00 91.38 801 SER A O 1
ATOM 6633 N N . TYR A 1 802 ? 13.246 -3.085 -49.941 1.00 92.69 802 TYR A N 1
ATOM 6634 C CA . TYR A 1 802 ? 14.035 -1.850 -49.993 1.00 92.69 802 TYR A CA 1
ATOM 6635 C C . TYR A 1 802 ? 15.398 -2.029 -49.325 1.00 92.69 802 TYR A C 1
ATOM 6637 O O . TYR A 1 802 ? 15.495 -2.540 -48.214 1.00 92.69 802 TYR A O 1
ATOM 6645 N N . GLY A 1 803 ? 16.452 -1.583 -50.007 1.00 92.62 803 GLY A N 1
ATOM 6646 C CA . GLY A 1 803 ? 17.794 -1.450 -49.448 1.00 92.62 803 GLY A CA 1
ATOM 6647 C C . GLY A 1 803 ? 18.115 0.009 -49.128 1.00 92.62 803 GLY A C 1
ATOM 6648 O O . GLY A 1 803 ? 17.802 0.883 -49.931 1.00 92.62 803 GLY A O 1
ATOM 6649 N N . VAL A 1 804 ? 18.776 0.277 -48.006 1.00 94.00 804 VAL A N 1
ATOM 6650 C CA . VAL A 1 804 ? 19.278 1.607 -47.617 1.00 94.00 804 VAL A CA 1
ATOM 6651 C C . VAL A 1 804 ? 20.741 1.472 -47.213 1.00 94.00 804 VAL A C 1
ATOM 6653 O O . VAL A 1 804 ? 21.088 0.553 -46.471 1.00 94.00 804 VAL A O 1
ATOM 6656 N N . ILE A 1 805 ? 21.606 2.367 -47.693 1.00 92.50 805 ILE A N 1
ATOM 6657 C CA . ILE A 1 805 ? 23.017 2.407 -47.292 1.00 92.50 805 ILE A CA 1
ATOM 6658 C C . ILE A 1 805 ? 23.266 3.602 -46.380 1.00 92.50 805 ILE A C 1
ATOM 6660 O O . ILE A 1 805 ? 23.053 4.748 -46.776 1.00 92.50 805 ILE A O 1
ATOM 6664 N N . LEU A 1 806 ? 23.772 3.311 -45.184 1.00 92.12 806 LEU A N 1
ATOM 6665 C CA . LEU A 1 806 ? 24.181 4.284 -44.179 1.00 92.12 806 LEU A CA 1
ATOM 6666 C C . LEU A 1 806 ? 25.700 4.502 -44.219 1.00 92.12 806 LEU A C 1
ATOM 6668 O O . LEU A 1 806 ? 26.470 3.571 -44.483 1.00 92.12 806 LEU A O 1
ATOM 6672 N N . SER A 1 807 ? 26.134 5.733 -43.954 1.00 89.94 807 SER A N 1
ATOM 6673 C CA . SER A 1 807 ? 27.539 6.075 -43.730 1.00 89.94 807 SER A CA 1
ATOM 6674 C C . SER A 1 807 ? 28.038 5.529 -42.385 1.00 89.94 807 SER A C 1
ATOM 6676 O O . SER A 1 807 ? 27.264 5.037 -41.565 1.00 89.94 807 SER A O 1
ATOM 6678 N N . SER A 1 808 ? 29.339 5.676 -42.132 1.00 86.00 808 SER A N 1
ATOM 6679 C CA . SER A 1 808 ? 29.970 5.446 -40.825 1.00 86.00 808 SER A CA 1
ATOM 6680 C C . SER A 1 808 ? 29.407 6.326 -39.697 1.00 86.00 808 SER A C 1
ATOM 6682 O O . SER A 1 808 ? 29.629 6.035 -38.528 1.00 86.00 808 SER A O 1
ATOM 6684 N N . GLU A 1 809 ? 28.690 7.395 -40.056 1.00 87.06 809 GLU A N 1
ATOM 6685 C CA . GLU A 1 809 ? 28.044 8.373 -39.169 1.00 87.06 809 GLU A CA 1
ATOM 6686 C C . GLU A 1 809 ? 26.515 8.160 -39.100 1.00 87.06 809 GLU A C 1
ATOM 6688 O O . GLU A 1 809 ? 25.790 9.004 -38.585 1.00 87.06 809 GLU A O 1
ATOM 6693 N N . GLY A 1 810 ? 25.992 7.070 -39.679 1.00 87.50 810 GLY A N 1
ATOM 6694 C CA . GLY A 1 810 ? 24.554 6.768 -39.717 1.00 87.50 810 GLY A CA 1
ATOM 6695 C C . GLY A 1 810 ? 23.738 7.551 -40.757 1.00 87.50 810 GLY A C 1
ATOM 6696 O O . GLY A 1 810 ? 22.544 7.298 -40.901 1.00 87.50 810 GLY A O 1
ATOM 6697 N N . GLN A 1 811 ? 24.347 8.459 -41.526 1.00 90.56 811 GLN A N 1
ATOM 6698 C CA . GLN A 1 811 ? 23.649 9.252 -42.548 1.00 90.56 811 GLN A CA 1
ATOM 6699 C C . GLN A 1 811 ? 23.267 8.399 -43.768 1.00 90.56 811 GLN A C 1
ATOM 6701 O O . GLN A 1 811 ? 24.078 7.612 -44.259 1.00 90.56 811 GLN A O 1
ATOM 6706 N N . VAL A 1 812 ? 22.067 8.597 -44.321 1.00 91.81 812 VAL A N 1
ATOM 6707 C CA . VAL A 1 812 ? 21.621 7.911 -45.547 1.00 91.81 812 VAL A CA 1
ATOM 6708 C C . VAL A 1 812 ? 22.431 8.394 -46.758 1.00 91.81 812 VAL A C 1
ATOM 6710 O O . VAL A 1 812 ? 22.325 9.546 -47.171 1.00 91.81 812 VAL A O 1
ATOM 6713 N N . MET A 1 813 ? 23.224 7.500 -47.357 1.00 88.25 813 MET A N 1
ATOM 6714 C CA . MET A 1 813 ? 24.041 7.782 -48.549 1.00 88.25 813 MET A CA 1
ATOM 6715 C C . MET A 1 813 ? 23.363 7.396 -49.869 1.00 88.25 813 MET A C 1
ATOM 6717 O O . MET A 1 813 ? 23.683 7.968 -50.914 1.00 88.25 813 MET A O 1
ATOM 6721 N N . ASP A 1 814 ? 22.525 6.356 -49.852 1.00 89.06 814 ASP A N 1
ATOM 6722 C CA . ASP A 1 814 ? 21.906 5.774 -51.048 1.00 89.06 814 ASP A CA 1
ATOM 6723 C C . ASP A 1 814 ? 20.727 4.859 -50.680 1.00 89.06 814 ASP A C 1
ATOM 6725 O O . ASP A 1 814 ? 20.660 4.355 -49.555 1.00 89.06 814 ASP A O 1
ATOM 6729 N N . PHE A 1 815 ? 19.840 4.577 -51.637 1.00 91.25 815 PHE A N 1
ATOM 6730 C CA . PHE A 1 815 ? 18.784 3.572 -51.475 1.00 91.25 815 PHE A CA 1
ATOM 6731 C C . PHE A 1 815 ? 18.500 2.795 -52.766 1.00 91.25 815 PHE A C 1
ATOM 6733 O O . PHE A 1 815 ? 18.772 3.242 -53.880 1.00 91.25 815 PHE A O 1
ATOM 6740 N N . ILE A 1 816 ? 17.946 1.593 -52.614 1.00 91.25 816 ILE A N 1
ATOM 6741 C CA . ILE A 1 816 ? 17.705 0.631 -53.689 1.00 91.25 816 ILE A CA 1
ATOM 6742 C C . ILE A 1 816 ? 16.276 0.103 -53.572 1.00 91.25 816 ILE A C 1
ATOM 6744 O O . ILE A 1 816 ? 15.897 -0.451 -52.545 1.00 91.25 816 ILE A O 1
ATOM 6748 N N . ARG A 1 817 ? 15.493 0.206 -54.647 1.00 92.31 817 ARG A N 1
ATOM 6749 C CA . ARG A 1 817 ? 14.177 -0.438 -54.748 1.00 92.31 817 ARG A CA 1
ATOM 6750 C C . ARG A 1 817 ? 14.327 -1.824 -55.378 1.00 92.31 817 ARG A C 1
ATOM 6752 O O . ARG A 1 817 ? 14.870 -1.933 -56.477 1.00 92.31 817 ARG A O 1
ATOM 6759 N N . LEU A 1 818 ? 13.835 -2.863 -54.704 1.00 90.00 818 LEU A N 1
ATOM 6760 C CA . LEU A 1 818 ? 14.029 -4.277 -55.052 1.00 90.00 818 LEU A CA 1
ATOM 6761 C C . LEU A 1 818 ? 12.664 -5.001 -55.174 1.00 90.00 818 LEU A C 1
ATOM 6763 O O . LEU A 1 818 ? 12.280 -5.780 -54.297 1.00 90.00 818 LEU A O 1
ATOM 6767 N N . PRO A 1 819 ? 11.883 -4.724 -56.240 1.00 88.44 819 PRO A N 1
ATOM 6768 C CA . PRO A 1 819 ? 10.502 -5.190 -56.388 1.00 88.44 819 PRO A CA 1
ATOM 6769 C C . PRO A 1 819 ? 10.359 -6.663 -56.816 1.00 88.44 819 PRO A C 1
ATOM 6771 O O . PRO A 1 819 ? 9.250 -7.110 -57.078 1.00 88.44 819 PRO A O 1
ATOM 6774 N N . ASN A 1 820 ? 11.455 -7.415 -56.957 1.00 87.69 820 ASN A N 1
ATOM 6775 C CA . ASN A 1 820 ? 11.452 -8.819 -57.381 1.00 87.69 820 ASN A CA 1
ATOM 6776 C C . ASN A 1 820 ? 12.247 -9.740 -56.433 1.00 87.69 820 ASN A C 1
ATOM 6778 O O . ASN A 1 820 ? 12.397 -10.931 -56.730 1.00 87.69 820 ASN A O 1
ATOM 6782 N N . LEU A 1 821 ? 12.782 -9.217 -55.322 1.00 84.94 821 LEU A N 1
ATOM 6783 C CA . LEU A 1 821 ? 13.716 -9.927 -54.436 1.00 84.94 821 LEU A CA 1
ATOM 6784 C C . LEU A 1 821 ? 13.145 -11.253 -53.902 1.00 84.94 821 LEU A C 1
ATOM 6786 O O . LEU A 1 821 ? 13.844 -12.267 -53.878 1.00 84.94 821 LEU A O 1
ATOM 6790 N N . MET A 1 822 ? 11.857 -11.269 -53.552 1.00 86.38 822 MET A N 1
ATOM 6791 C CA . MET A 1 822 ? 11.176 -12.433 -52.974 1.00 86.38 822 MET A CA 1
ATOM 6792 C C . MET A 1 822 ? 10.618 -13.421 -54.015 1.00 86.38 822 MET A C 1
ATOM 6794 O O . MET A 1 822 ? 10.081 -14.475 -53.656 1.00 86.38 822 MET A O 1
ATOM 6798 N N . LEU A 1 823 ? 10.793 -13.159 -55.319 1.00 82.62 823 LEU A N 1
ATOM 6799 C CA . LEU A 1 823 ? 10.296 -14.059 -56.360 1.00 82.62 823 LEU A CA 1
ATOM 6800 C C . LEU A 1 823 ? 10.990 -15.433 -56.331 1.00 82.62 823 LEU A C 1
ATOM 6802 O O . LEU A 1 823 ? 12.214 -15.580 -56.220 1.00 82.62 823 LEU A O 1
ATOM 6806 N N . ARG A 1 824 ? 10.180 -16.481 -56.516 1.00 76.81 824 ARG A N 1
ATOM 6807 C CA . ARG A 1 824 ? 10.643 -17.871 -56.618 1.00 76.81 824 ARG A CA 1
ATOM 6808 C C . ARG A 1 824 ? 11.120 -18.173 -58.041 1.00 76.81 824 ARG A C 1
ATOM 6810 O O . ARG A 1 824 ? 10.315 -18.309 -58.963 1.00 76.81 824 ARG A O 1
ATOM 6817 N N . GLU A 1 825 ? 12.430 -18.339 -58.209 1.00 67.50 825 GLU A N 1
ATOM 6818 C CA . GLU A 1 825 ? 13.101 -18.589 -59.501 1.00 67.50 825 GLU A CA 1
ATOM 6819 C C . GLU A 1 825 ? 12.577 -19.827 -60.246 1.00 67.50 825 GLU A C 1
ATOM 6821 O O . GLU A 1 825 ? 12.545 -19.851 -61.475 1.00 67.50 825 GLU A O 1
ATOM 6826 N N . ASN A 1 826 ? 12.122 -20.841 -59.505 1.00 67.56 826 ASN A N 1
ATOM 6827 C CA . ASN A 1 826 ? 11.609 -22.098 -60.056 1.00 67.56 826 ASN A CA 1
ATOM 6828 C C . ASN A 1 826 ? 10.226 -21.972 -60.725 1.00 67.56 826 ASN A C 1
ATOM 6830 O O . ASN A 1 826 ? 9.781 -22.927 -61.356 1.00 67.56 826 ASN A O 1
ATOM 6834 N N . TYR A 1 827 ? 9.531 -20.836 -60.581 1.00 67.31 827 TYR A N 1
ATOM 6835 C CA . TYR A 1 827 ? 8.170 -20.656 -61.103 1.00 67.31 827 TYR A CA 1
ATOM 6836 C C . TYR A 1 827 ? 8.137 -20.212 -62.574 1.00 67.31 827 TYR A C 1
ATOM 6838 O O . TYR A 1 827 ? 7.261 -20.624 -63.331 1.00 67.31 827 TYR A O 1
ATOM 6846 N N . SER A 1 828 ? 9.095 -19.383 -63.004 1.00 78.12 828 SER A N 1
ATOM 6847 C CA . SER A 1 828 ? 9.175 -18.885 -64.382 1.00 78.12 828 SER A CA 1
ATOM 6848 C C . SER A 1 828 ? 10.582 -18.403 -64.731 1.00 78.12 828 SER A C 1
ATOM 6850 O O . SER A 1 828 ? 11.276 -17.802 -63.910 1.00 78.12 828 SER A O 1
ATOM 6852 N N . ALA A 1 829 ? 10.977 -18.587 -65.993 1.00 78.25 829 ALA A N 1
ATOM 6853 C CA . ALA A 1 829 ? 12.208 -18.007 -66.526 1.00 78.25 829 ALA A CA 1
ATOM 6854 C C . ALA A 1 829 ? 12.200 -16.464 -66.484 1.00 78.25 829 ALA A C 1
ATOM 6856 O O . ALA A 1 829 ? 13.265 -15.867 -66.347 1.00 78.25 829 ALA A O 1
ATOM 6857 N N . ASP A 1 830 ? 11.020 -15.836 -66.555 1.00 82.38 830 ASP A N 1
ATOM 6858 C CA . ASP A 1 830 ? 10.846 -14.386 -66.402 1.00 82.38 830 ASP A CA 1
ATOM 6859 C C . ASP A 1 830 ? 11.102 -13.940 -64.952 1.00 82.38 830 ASP A C 1
ATOM 6861 O O . ASP A 1 830 ? 11.884 -13.021 -64.727 1.00 82.38 830 ASP A O 1
ATOM 6865 N N . ASN A 1 831 ? 10.565 -14.659 -63.957 1.00 82.62 831 ASN A N 1
ATOM 6866 C CA . ASN A 1 831 ? 10.829 -14.394 -62.534 1.00 82.62 831 ASN A CA 1
ATOM 6867 C C . ASN A 1 831 ? 12.331 -14.461 -62.217 1.00 82.62 831 ASN A C 1
ATOM 6869 O O . ASN A 1 831 ? 12.848 -13.607 -61.502 1.00 82.62 831 ASN A O 1
ATOM 6873 N N . ARG A 1 832 ? 13.051 -15.435 -62.792 1.00 81.12 832 ARG A N 1
ATOM 6874 C CA . ARG A 1 832 ? 14.512 -15.532 -62.654 1.00 81.12 832 ARG A CA 1
ATOM 6875 C C . ARG A 1 832 ? 15.240 -14.338 -63.285 1.00 81.12 832 ARG A C 1
ATOM 6877 O O . ARG A 1 832 ? 16.185 -13.838 -62.692 1.00 81.12 832 ARG A O 1
ATOM 6884 N N . ILE A 1 833 ? 14.812 -13.863 -64.459 1.00 85.81 833 ILE A N 1
ATOM 6885 C CA . ILE A 1 833 ? 15.400 -12.673 -65.110 1.00 85.81 833 ILE A CA 1
ATOM 6886 C C . ILE A 1 833 ? 15.121 -11.405 -64.294 1.00 85.81 833 ILE A C 1
ATOM 6888 O O . ILE A 1 833 ? 15.997 -10.556 -64.163 1.00 85.81 833 ILE A O 1
ATOM 6892 N N . LYS A 1 834 ? 13.913 -11.275 -63.742 1.00 85.88 834 LYS A N 1
ATOM 6893 C CA . LYS A 1 834 ? 13.513 -10.167 -62.869 1.00 85.88 834 LYS A CA 1
ATOM 6894 C C . LYS A 1 834 ? 14.356 -10.120 -61.594 1.00 85.88 834 LYS A C 1
ATOM 6896 O O . LYS A 1 834 ? 14.997 -9.111 -61.341 1.00 85.88 834 LYS A O 1
ATOM 6901 N N . LYS A 1 835 ? 14.449 -11.234 -60.866 1.00 86.88 835 LYS A N 1
ATOM 6902 C CA . LYS A 1 835 ? 15.254 -11.338 -59.641 1.00 86.88 835 LYS A CA 1
ATOM 6903 C C . LYS A 1 835 ? 16.757 -11.141 -59.877 1.00 86.88 835 LYS A C 1
ATOM 6905 O O . LYS A 1 835 ? 17.434 -10.544 -59.047 1.00 86.88 835 LYS A O 1
ATOM 6910 N N . GLU A 1 836 ? 17.287 -11.594 -61.014 1.00 88.94 836 GLU A N 1
ATOM 6911 C CA . GLU A 1 836 ? 18.701 -11.370 -61.345 1.00 88.94 836 GLU A CA 1
ATOM 6912 C C . GLU A 1 836 ? 19.019 -9.876 -61.533 1.00 88.94 836 GLU A C 1
ATOM 6914 O O . GLU A 1 836 ? 20.100 -9.452 -61.138 1.00 88.94 836 GLU A O 1
ATOM 6919 N N . LYS A 1 837 ? 18.080 -9.053 -62.033 1.00 89.38 837 LYS A N 1
ATOM 6920 C CA . LYS A 1 837 ? 18.253 -7.586 -62.097 1.00 89.38 837 LYS A CA 1
ATOM 6921 C C . LYS A 1 837 ? 18.337 -6.953 -60.710 1.00 89.38 837 LYS A C 1
ATOM 6923 O O . LYS A 1 837 ? 19.176 -6.084 -60.494 1.00 89.38 837 LYS A O 1
ATOM 6928 N N . ASP A 1 838 ? 17.498 -7.392 -59.778 1.00 89.75 838 ASP A N 1
ATOM 6929 C CA . ASP A 1 838 ? 17.529 -6.932 -58.387 1.00 89.75 838 ASP A CA 1
ATOM 6930 C C . ASP A 1 838 ? 18.867 -7.318 -57.726 1.00 89.75 838 ASP A C 1
ATOM 6932 O O . ASP A 1 838 ? 19.520 -6.482 -57.100 1.00 89.75 838 ASP A O 1
ATOM 6936 N N . PHE A 1 839 ? 19.368 -8.538 -57.964 1.00 89.75 839 PHE A N 1
ATOM 6937 C CA . PHE A 1 839 ? 20.723 -8.918 -57.550 1.00 89.75 839 PHE A CA 1
ATOM 6938 C C . PHE A 1 839 ? 21.825 -8.117 -58.263 1.00 89.75 839 PHE A C 1
ATOM 6940 O O . PHE A 1 839 ? 22.833 -7.795 -57.636 1.00 89.75 839 PHE A O 1
ATOM 6947 N N . GLU A 1 840 ? 21.681 -7.765 -59.542 1.00 91.62 840 GLU A N 1
ATOM 6948 C CA . GLU A 1 840 ? 22.615 -6.867 -60.235 1.00 91.62 840 GLU A CA 1
ATOM 6949 C C . GLU A 1 840 ? 22.612 -5.454 -59.630 1.00 91.62 840 GLU A C 1
ATOM 6951 O O . GLU A 1 840 ? 23.689 -4.873 -59.479 1.00 91.62 840 GLU A O 1
ATOM 6956 N N . ALA A 1 841 ? 21.456 -4.934 -59.203 1.00 88.50 841 ALA A N 1
ATOM 6957 C CA . ALA A 1 841 ? 21.345 -3.659 -58.493 1.00 88.50 841 ALA A CA 1
ATOM 6958 C C . ALA A 1 841 ? 22.059 -3.699 -57.129 1.00 88.50 841 ALA A C 1
ATOM 6960 O O . ALA A 1 841 ? 22.886 -2.829 -56.850 1.00 88.50 841 ALA A O 1
ATOM 6961 N N . ILE A 1 842 ? 21.844 -4.753 -56.329 1.00 90.31 842 ILE A N 1
ATOM 6962 C CA . ILE A 1 842 ? 22.571 -4.979 -55.065 1.00 90.31 842 ILE A CA 1
ATOM 6963 C C . ILE A 1 842 ? 24.086 -5.068 -55.326 1.00 90.31 842 ILE A C 1
ATOM 6965 O O . ILE A 1 842 ? 24.872 -4.348 -54.711 1.00 90.31 842 ILE A O 1
ATOM 6969 N N . ARG A 1 843 ? 24.523 -5.892 -56.292 1.00 91.06 843 ARG A N 1
ATOM 6970 C CA . ARG A 1 843 ? 25.948 -6.043 -56.659 1.00 91.06 843 ARG A CA 1
ATOM 6971 C C . ARG A 1 843 ? 26.576 -4.750 -57.187 1.00 91.06 843 ARG A C 1
ATOM 6973 O O . ARG A 1 843 ? 27.791 -4.596 -57.066 1.00 91.06 843 ARG A O 1
ATOM 6980 N N . LYS A 1 844 ? 25.798 -3.862 -57.817 1.00 89.50 844 LYS A N 1
ATOM 6981 C CA . LYS A 1 844 ? 26.244 -2.528 -58.244 1.00 89.50 844 LYS A CA 1
ATOM 6982 C C . LYS A 1 844 ? 26.448 -1.633 -57.024 1.00 89.50 844 LYS A C 1
ATOM 6984 O O . LYS A 1 844 ? 27.552 -1.134 -56.833 1.00 89.50 844 LYS A O 1
ATOM 6989 N N . CYS A 1 845 ? 25.437 -1.508 -56.167 1.00 86.31 845 CYS A N 1
ATOM 6990 C CA . CYS A 1 845 ? 25.486 -0.618 -55.010 1.00 86.31 845 CYS A CA 1
ATOM 6991 C C . CYS A 1 845 ? 26.576 -1.032 -53.998 1.00 86.31 845 CYS A C 1
ATOM 6993 O O . CYS A 1 845 ? 27.348 -0.188 -53.548 1.00 86.31 845 CYS A O 1
ATOM 6995 N N . ILE A 1 846 ? 26.759 -2.341 -53.757 1.00 90.00 846 ILE A N 1
ATOM 6996 C CA . ILE A 1 846 ? 27.872 -2.867 -52.943 1.00 90.00 846 ILE A CA 1
ATOM 6997 C C . ILE A 1 846 ? 29.244 -2.471 -53.520 1.00 90.00 846 ILE A C 1
ATOM 6999 O O . ILE A 1 846 ? 30.160 -2.173 -52.762 1.00 90.00 846 ILE A O 1
ATOM 7003 N N . LYS A 1 847 ? 29.412 -2.416 -54.848 1.00 89.50 847 LYS A N 1
ATOM 7004 C CA . LYS A 1 847 ? 30.678 -1.985 -55.478 1.00 89.50 847 LYS A CA 1
ATOM 7005 C C . LYS A 1 847 ? 30.888 -0.472 -55.469 1.00 89.50 847 LYS A C 1
ATOM 7007 O O . LYS A 1 847 ? 32.032 -0.036 -55.508 1.00 89.50 847 LYS A O 1
ATOM 7012 N N . GLU A 1 848 ? 29.811 0.308 -55.479 1.00 87.44 848 GLU A N 1
ATOM 7013 C CA . GLU A 1 848 ? 29.867 1.773 -55.559 1.00 87.44 848 GLU A CA 1
ATOM 7014 C C . GLU A 1 848 ? 29.971 2.438 -54.180 1.00 87.44 848 GLU A C 1
ATOM 7016 O O . GLU A 1 848 ? 30.645 3.458 -54.055 1.00 87.44 848 GLU A O 1
ATOM 7021 N N . ARG A 1 849 ? 29.347 1.863 -53.142 1.00 85.12 849 ARG A N 1
ATOM 7022 C CA . ARG A 1 849 ? 29.360 2.403 -51.768 1.00 85.12 849 ARG A CA 1
ATOM 7023 C C . ARG A 1 849 ? 30.241 1.617 -50.795 1.00 85.12 849 ARG A C 1
ATOM 7025 O O . ARG A 1 849 ? 30.681 2.187 -49.801 1.00 85.12 849 ARG A O 1
ATOM 7032 N N . VAL A 1 850 ? 30.531 0.349 -51.107 1.00 87.44 850 VAL A N 1
ATOM 7033 C CA . VAL A 1 850 ? 31.349 -0.574 -50.297 1.00 87.44 850 VAL A CA 1
ATOM 7034 C C . VAL A 1 850 ? 30.867 -0.625 -48.838 1.00 87.44 850 VAL A C 1
ATOM 7036 O O . VAL A 1 850 ? 31.593 -0.187 -47.954 1.00 87.44 850 VAL A O 1
ATOM 7039 N N . PRO A 1 851 ? 29.633 -1.097 -48.570 1.00 89.06 851 PRO A N 1
ATOM 7040 C CA . PRO A 1 851 ? 29.176 -1.317 -47.202 1.00 89.06 851 PRO A CA 1
ATOM 7041 C C . PRO A 1 851 ? 30.059 -2.372 -46.527 1.00 89.06 851 PRO A C 1
ATOM 7043 O O . PRO A 1 851 ? 30.427 -3.371 -47.151 1.00 89.06 851 PRO A O 1
ATOM 7046 N N . ASP A 1 852 ? 30.388 -2.146 -45.261 1.00 87.19 852 ASP A N 1
ATOM 7047 C CA . ASP A 1 852 ? 31.250 -3.027 -44.476 1.00 87.19 852 ASP A CA 1
ATOM 7048 C C . ASP A 1 852 ? 30.440 -4.161 -43.820 1.00 87.19 852 ASP A C 1
ATOM 7050 O O . ASP A 1 852 ? 30.951 -5.261 -43.613 1.00 87.19 852 ASP A O 1
ATOM 7054 N N . VAL A 1 853 ? 29.152 -3.911 -43.543 1.00 89.88 853 VAL A N 1
ATOM 7055 C CA . VAL A 1 853 ? 28.184 -4.872 -42.988 1.00 89.88 853 VAL A CA 1
ATOM 7056 C C . VAL A 1 853 ? 26.866 -4.814 -43.765 1.00 89.88 853 VAL A C 1
ATOM 7058 O O . VAL A 1 853 ? 26.492 -3.775 -44.315 1.00 89.88 853 VAL A O 1
ATOM 7061 N N . ILE A 1 854 ? 26.147 -5.938 -43.801 1.00 90.50 854 ILE A N 1
ATOM 7062 C CA . ILE A 1 854 ? 24.779 -6.030 -44.324 1.00 90.50 854 ILE A CA 1
ATOM 7063 C C . ILE A 1 854 ? 23.838 -6.404 -43.171 1.00 90.50 854 ILE A C 1
ATOM 7065 O O . ILE A 1 854 ? 24.106 -7.371 -42.459 1.00 90.50 854 ILE A O 1
ATOM 7069 N N . CYS A 1 855 ? 22.752 -5.649 -43.004 1.00 91.31 855 CYS A N 1
ATOM 7070 C CA . CYS A 1 855 ? 21.657 -5.923 -42.069 1.00 91.31 855 CYS A CA 1
ATOM 7071 C C . CYS A 1 855 ? 20.408 -6.345 -42.865 1.00 91.31 855 CYS A C 1
ATOM 7073 O O . CYS A 1 855 ? 20.183 -5.810 -43.953 1.00 91.31 855 CYS A O 1
ATOM 7075 N N . ILE A 1 856 ? 19.644 -7.328 -42.375 1.00 90.56 856 ILE A N 1
ATOM 7076 C CA . ILE A 1 856 ? 18.501 -7.962 -43.066 1.00 90.56 856 ILE A CA 1
ATOM 7077 C C . ILE A 1 856 ? 17.493 -8.473 -42.028 1.00 90.56 856 ILE A C 1
ATOM 7079 O O . ILE A 1 856 ? 17.979 -8.979 -40.991 1.00 90.56 856 ILE A O 1
#

pLDDT: mean 70.25, std 24.94, range [23.55, 96.44]

Secondary structure (DSSP, 8-state):
--------------------PPPTHHHHHHHHHHHHHTTSS---------------HHHHHHHHTT---S-------------------------HHHHHHHHHHH---------------------------------PPP-----------------------------B-TTSPBPPPPP-------TTHHHHHHHH-----GGGS-SHHHHSTTTSHHHHHHHHHHHHTT-S--PPPB-TTS-B---HHHHHHHHHHHHHHHHSS-GGGTS-HHHHHHTT-SHHHHHHHHSSS-HHHHS-SS------HHHHHHHHHHHIIIIIISPPSSB--PPPS-TTSTHHHHHHHHHHHHHHTT---HHHHHHHSGGGTTTT--HHHHHHHHHHHHHHHHHHHHHHHHHHHHHHHHHHHHHHHHHHTTS-GGG--S--S--HHHHHHHHHH--SHHHHHHHHHHHHHHHTTTHHHHHHHHHHHHHHHHHHHHHHHHHHHTTT--SSPPPP--GGGS--HHHHHHHHHHHTT--SSPPSS--HHHHHHHTTTHHHHGGGSS-HHHHHHHHHHTS-SS-----SS-HHHHHHTT--SS--SHHHHHHHHHHHHHHHHTT-HHHHHHHHHHHHHH-EEEEEE-TTHHHH--TTSGGGGGSSEEEEEGGG-BTTHHHHHHHHHHTTSEEEEEESS-TT-SS-HHHHHHHTT------HHHHHHHHHHHHHHHHIIIIIIHHHHHHHHHHHHHHHHHHHHHHHHHHHHHHHHT-PPP-----TT------SPPPEEEEE--SSSSSPEEEEEE-TTS-EEEEEEETTTT--TTT-HHHHHHHHHHHHHHHHHHHHH--SEEE-

Foldseek 3Di:
DDDDDDDDDDDDDDDDDDDDDDDPPVVVVVVVVVVVVVVPPDDDDDDDDDPDPDDDPVLVVVLVVLDDDPDDDDDDDDDDDPDDDDDDPDPPPDDPVVLVVCCVVPVDRDDDDDDDDDDDDDDDDDDDDDDDDDDDDDDDDDDDDDDDDDDDDDDDDDDDDDDDDDDPDQDDDPVRDHDDDDPDDDPPPDVCVVVVCVVPDDPDPPVPDDPVLLLPLPPCPVVVVVVVVVVVVPPPDDDFDADPVGHGDDDVVVVVVVVVVVVVVVSPQQPVNVDDVVVCVVVLNDPLSSVCVVDPADSCQSPDPQHQAADDLVLLLVLLVLCLCPVPVDDALAAEDDDDDLQPDPLSSVLLSVLSCCVRPVNDDLVCCQPPVVVSHPDSDHSVVSVSSVVSVSVVSVLVVLLVVVLVVLVLQVVLVVVVCVVCVPPDPPPCLDDDPPCSCPLSVQSVPDSDPVSSVLSVVLCCLRCVVVVLVSVLVVVVVVVVVVVVVVVVVVVVVCVPDPDDDDPDPDCVPVDDPVRSSVVSCVVSVVDPDDDPDDPLLVVCVVLVCVVLLVQLFDQLVQLLVLLVVLHQPDAGDHHPDASLVSLVVRQDPNQNHSVSSLSSSLVNNLVRNLRDSSSQVSCLVLLSQQKFKFKAFDVQLVPPVDPPQLCVVVNGDDRHRSHHHYAQNLVSRVVCVVVVGMDMDMDRDDPPDPDDPLRSSLNNSQDPDPDPRSVNSSVSSSSSSVCNVPVRRVVVSVVVSSVSSNVSNVVRVVVVVVVVVVVVVPDPADDDDDDVPCPDPPLQAFWEWEWADDLDQQDWIKTFIAGSVRHTPDIDIQRLCNFDCVPDVVSVVSNVVSVVRVVVCCVVVVGPYYHD

Radius of gyration: 41.43 Å; chains: 1; bounding box: 117×135×105 Å

Sequence (856 aa):
MPKKRNRNEFVDEQAEEDSAEESDTEKKQRAAALKKLKSSRQMSDDDDDEEDEVMDEQAAKDLQGFIAEPGEDEEDDNENDQSGSGESEEDDDIDEEDLQLIAENTNKRIKPKRVQIEGEDDDEEEQQTASQYEPTSSRRARFDDHDDHSITHNDDDGGAHEDYEDDDGFIVDDENQPLPKMSHRRNENAPNISEAQAIFGDDFAFDDINFDDLNDEMEDEDLEDEEEEEEEELEEDVEPQLDEDGNPIEDETISSKRRRKLRAQRRKQKAEDLFEPEELQRGYLTESDINIRRIDKPERFQLRNIPVTEAKEDELEEEAEWIYNGAFLKPTISLQPVEEDTTKNLQVKKKIKNALNYIRNDSFEVPFIAFYRKEHIEPDLKMADLWKIWQWDEKWMIFKSQKDKLMLMFERMDKYRNYQYEQLGDTNEDTLTTRLLTDCDIDKERLMRAQTLEEIADLREQFHVYYNEDVPNMRLHEKVVEYHEERDKRKKLINNEQNENDDQPLPTIDDEDELDEETLIEQLRTQLNIKSKPLAKTDYYSVCKQAHLEGLVKKFGLKPDKLGENFYENYQKNEIDQYPIGPTATCEEFICKQFATAQTVLQAAIFMHARQLSLDPLVRYVIRRDFISRCMINARPTRIGIQSITEDHPCYTMKYLVEKPVNTFTKDQFLYLHQSVKDGSMKIEYVIDSKTSSHTYADEIKRSYTRDEFSDNVLEWNKIRAMCIDLMLNKFLYPKYQRELEEILLDEARQYVIKQCSSCLNNWTKIAPYRLSNDENVTSISDAGVRVLSIAYSTDPDDVSYGVILSSEGQVMDFIRLPNLMLRENYSADNRIKKEKDFEAIRKCIKERVPDVICI